Protein 9J13 (pdb70)

Structure (mmCIF, N/CA/C/O backbone):
data_9J13
#
_entry.id   9J13
#
_cell.length_a   1.00
_cell.length_b   1.00
_cell.length_c   1.00
_cell.angle_alpha   90.00
_cell.angle_beta   90.00
_cell.angle_gamma   90.00
#
_symmetry.space_group_name_H-M   'P 1'
#
loop_
_atom_site.group_PDB
_atom_site.id
_atom_site.type_symbol
_atom_site.label_atom_id
_atom_site.label_alt_id
_atom_site.label_comp_id
_atom_site.label_asym_id
_atom_site.label_entity_id
_atom_site.label_seq_id
_atom_site.pdbx_PDB_ins_code
_atom_site.Cartn_x
_atom_site.Cartn_y
_atom_site.Cartn_z
_atom_site.occupancy
_atom_site.B_iso_or_equiv
_atom_site.auth_seq_id
_atom_site.auth_comp_id
_atom_site.auth_asym_id
_atom_site.auth_atom_id
_atom_site.pdbx_PDB_model_num
ATOM 1 N N . LYS A 1 5 ? 180.815 111.409 120.500 1.00 148.95 5 LYS A N 1
ATOM 2 C CA . LYS A 1 5 ? 180.053 111.381 119.258 1.00 148.95 5 LYS A CA 1
ATOM 3 C C . LYS A 1 5 ? 179.200 110.119 119.173 1.00 148.95 5 LYS A C 1
ATOM 4 O O . LYS A 1 5 ? 178.045 110.167 118.750 1.00 148.95 5 LYS A O 1
ATOM 6 N N . THR A 1 6 ? 179.780 108.988 119.578 1.00 149.46 6 THR A N 1
ATOM 7 C CA . THR A 1 6 ? 179.060 107.721 119.557 1.00 149.46 6 THR A CA 1
ATOM 8 C C . THR A 1 6 ? 177.963 107.647 120.609 1.00 149.46 6 THR A C 1
ATOM 9 O O . THR A 1 6 ? 177.082 106.788 120.498 1.00 149.46 6 THR A O 1
ATOM 13 N N . LEU A 1 7 ? 177.996 108.518 121.621 1.00 148.15 7 LEU A N 1
ATOM 14 C CA . LEU A 1 7 ? 176.963 108.499 122.653 1.00 148.15 7 LEU A CA 1
ATOM 15 C C . LEU A 1 7 ? 175.591 108.820 122.072 1.00 148.15 7 LEU A C 1
ATOM 16 O O . LEU A 1 7 ? 174.597 108.174 122.422 1.00 148.15 7 LEU A O 1
ATOM 21 N N . CYS A 1 8 ? 175.517 109.818 121.188 1.00 148.41 8 CYS A N 1
ATOM 22 C CA . CYS A 1 8 ? 174.239 110.176 120.583 1.00 148.41 8 CYS A CA 1
ATOM 23 C C . CYS A 1 8 ? 173.710 109.056 119.696 1.00 148.41 8 CYS A C 1
ATOM 24 O O . CYS A 1 8 ? 172.510 108.759 119.710 1.00 148.41 8 CYS A O 1
ATOM 27 N N . LYS A 1 9 ? 174.589 108.421 118.920 1.00 145.89 9 LYS A N 1
ATOM 28 C CA . LYS A 1 9 ? 174.179 107.346 118.026 1.00 145.89 9 LYS A CA 1
ATOM 29 C C . LYS A 1 9 ? 173.874 106.047 118.758 1.00 145.89 9 LYS A C 1
ATOM 30 O O . LYS A 1 9 ? 173.180 105.191 118.198 1.00 145.89 9 LYS A O 1
ATOM 36 N N . SER A 1 10 ? 174.375 105.878 119.984 1.00 143.66 10 SER A N 1
ATOM 37 C CA . SER A 1 10 ? 174.082 104.668 120.745 1.00 143.66 10 SER A CA 1
ATOM 38 C C . SER A 1 10 ? 172.598 104.549 121.064 1.00 143.66 10 SER A C 1
ATOM 39 O O . SER A 1 10 ? 172.042 103.446 121.009 1.00 143.66 10 SER A O 1
ATOM 42 N N . TRP A 1 11 ? 171.946 105.662 121.405 1.00 139.27 11 TRP A N 1
ATOM 43 C CA . TRP A 1 11 ? 170.514 105.627 121.686 1.00 139.27 11 TRP A CA 1
ATOM 44 C C . TRP A 1 11 ? 169.724 105.196 120.458 1.00 139.27 11 TRP A C 1
ATOM 45 O O . TRP A 1 11 ? 168.806 104.373 120.555 1.00 139.27 11 TRP A O 1
ATOM 56 N N . SER A 1 12 ? 170.065 105.747 119.290 1.00 135.39 12 SER A N 1
ATOM 57 C CA . SER A 1 12 ? 169.319 105.448 118.075 1.00 135.39 12 SER A CA 1
ATOM 58 C C . SER A 1 12 ? 169.616 104.056 117.536 1.00 135.39 12 SER A C 1
ATOM 59 O O . SER A 1 12 ? 168.736 103.445 116.919 1.00 135.39 12 SER A O 1
ATOM 62 N N . ASP A 1 13 ? 170.828 103.541 117.749 1.00 133.18 13 ASP A N 1
ATOM 63 C CA . ASP A 1 13 ? 171.154 102.204 117.269 1.00 133.18 13 ASP A CA 1
ATOM 64 C C . ASP A 1 13 ? 170.438 101.122 118.067 1.00 133.18 13 ASP A C 1
ATOM 65 O O . ASP A 1 13 ? 170.338 99.981 117.603 1.00 133.18 13 ASP A O 1
ATOM 70 N N . MET A 1 14 ? 169.935 101.456 119.255 1.00 125.21 14 MET A N 1
ATOM 71 C CA . MET A 1 14 ? 169.289 100.473 120.113 1.00 125.21 14 MET A CA 1
ATOM 72 C C . MET A 1 14 ? 167.789 100.689 120.268 1.00 125.21 14 MET A C 1
ATOM 73 O O . MET A 1 14 ? 167.069 99.716 120.517 1.00 125.21 14 MET A O 1
ATOM 78 N N . LYS A 1 15 ? 167.298 101.925 120.126 1.00 114.36 15 LYS A N 1
ATOM 79 C CA . LYS A 1 15 ? 165.873 102.175 120.322 1.00 114.36 15 LYS A CA 1
ATOM 80 C C . LYS A 1 15 ? 165.030 101.462 119.272 1.00 114.36 15 LYS A C 1
ATOM 81 O O . LYS A 1 15 ? 164.037 100.804 119.607 1.00 114.36 15 LYS A O 1
ATOM 87 N N . LYS A 1 16 ? 165.409 101.582 117.998 1.00 108.99 16 LYS A N 1
ATOM 88 C CA . LYS A 1 16 ? 164.660 100.914 116.940 1.00 108.99 16 LYS A CA 1
ATOM 89 C C . LYS A 1 16 ? 164.732 99.400 117.074 1.00 108.99 16 LYS A C 1
ATOM 90 O O . LYS A 1 16 ? 163.728 98.712 116.855 1.00 108.99 16 LYS A O 1
ATOM 96 N N . HIS A 1 17 ? 165.901 98.865 117.433 1.00 112.52 17 HIS A N 1
ATOM 97 C CA . HIS A 1 17 ? 166.026 97.424 117.626 1.00 112.52 17 HIS A CA 1
ATOM 98 C C . HIS A 1 17 ? 165.135 96.938 118.761 1.00 112.52 17 HIS A C 1
ATOM 99 O O . HIS A 1 17 ? 164.441 95.924 118.621 1.00 112.52 17 HIS A O 1
ATOM 106 N N . LEU A 1 18 ? 165.132 97.653 119.890 1.00 106.65 18 LEU A N 1
ATOM 107 C CA . LEU A 1 18 ? 164.281 97.268 121.009 1.00 106.65 18 LEU A CA 1
ATOM 108 C C . LEU A 1 18 ? 162.805 97.347 120.642 1.00 106.65 18 LEU A C 1
ATOM 109 O O . LEU A 1 18 ? 162.034 96.443 120.988 1.00 106.65 18 LEU A O 1
ATOM 114 N N . ASN A 1 19 ? 162.399 98.410 119.942 1.00 100.07 19 ASN A N 1
ATOM 115 C CA . ASN A 1 19 ? 161.013 98.538 119.509 1.00 100.07 19 ASN A CA 1
ATOM 116 C C . ASN A 1 19 ? 160.605 97.430 118.551 1.00 100.07 19 ASN A C 1
ATOM 117 O O . ASN A 1 19 ? 159.481 96.926 118.648 1.00 100.07 19 ASN A O 1
ATOM 122 N N . ASP A 1 20 ? 161.486 97.044 117.627 1.00 104.78 20 ASP A N 1
ATOM 123 C CA . ASP A 1 20 ? 161.178 95.954 116.709 1.00 104.78 20 ASP A CA 1
ATOM 124 C C . ASP A 1 20 ? 161.087 94.620 117.442 1.00 104.78 20 ASP A C 1
ATOM 125 O O . ASP A 1 20 ? 160.228 93.789 117.128 1.00 104.78 20 ASP A O 1
ATOM 130 N N . THR A 1 21 ? 161.966 94.397 118.422 1.00 105.99 21 THR A N 1
ATOM 131 C CA . THR A 1 21 ? 161.980 93.117 119.119 1.00 105.99 21 THR A CA 1
ATOM 132 C C . THR A 1 21 ? 160.847 92.963 120.125 1.00 105.99 21 THR A C 1
ATOM 133 O O . THR A 1 21 ? 160.410 91.831 120.359 1.00 105.99 21 THR A O 1
ATOM 137 N N . VAL A 1 22 ? 160.358 94.046 120.722 1.00 100.44 22 VAL A N 1
ATOM 138 C CA . VAL A 1 22 ? 159.307 93.922 121.731 1.00 100.44 22 VAL A CA 1
ATOM 139 C C . VAL A 1 22 ? 157.943 93.706 121.087 1.00 100.44 22 VAL A C 1
ATOM 140 O O . VAL A 1 22 ? 157.095 92.990 121.626 1.00 100.44 22 VAL A O 1
ATOM 144 N N . SER A 1 23 ? 157.711 94.304 119.916 1.00 99.88 23 SER A N 1
ATOM 145 C CA . SER A 1 23 ? 156.402 94.212 119.280 1.00 99.88 23 SER A CA 1
ATOM 146 C C . SER A 1 23 ? 156.151 92.849 118.651 1.00 99.88 23 SER A C 1
ATOM 147 O O . SER A 1 23 ? 154.993 92.509 118.385 1.00 99.88 23 SER A O 1
ATOM 150 N N . LYS A 1 24 ? 157.197 92.064 118.407 1.00 100.13 24 LYS A N 1
ATOM 151 C CA . LYS A 1 24 ? 157.053 90.753 117.790 1.00 100.13 24 LYS A CA 1
ATOM 152 C C . LYS A 1 24 ? 156.837 89.638 118.804 1.00 100.13 24 LYS A C 1
ATOM 153 O O . LYS A 1 24 ? 156.670 88.481 118.404 1.00 100.13 24 LYS A O 1
ATOM 159 N N . SER A 1 25 ? 156.834 89.951 120.095 1.00 99.15 25 SER A N 1
ATOM 160 C CA . SER A 1 25 ? 156.651 88.950 121.135 1.00 99.15 25 SER A CA 1
ATOM 161 C C . SER A 1 25 ? 155.162 88.835 121.467 1.00 99.15 25 SER A C 1
ATOM 162 O O . SER A 1 25 ? 154.310 89.364 120.748 1.00 99.15 25 SER A O 1
ATOM 165 N N . PHE A 1 26 ? 154.833 88.135 122.555 1.00 95.49 26 PHE A N 1
ATOM 166 C CA . PHE A 1 26 ? 153.436 87.971 122.943 1.00 95.49 26 PHE A CA 1
ATOM 167 C C . PHE A 1 26 ? 152.803 89.308 123.309 1.00 95.49 26 PHE A C 1
ATOM 168 O O . PHE A 1 26 ? 151.642 89.565 122.969 1.00 95.49 26 PHE A O 1
ATOM 176 N N . ILE A 1 27 ? 153.552 90.172 124.000 1.00 89.25 27 ILE A N 1
ATOM 177 C CA . ILE A 1 27 ? 153.036 91.472 124.425 1.00 89.25 27 ILE A CA 1
ATOM 178 C C . ILE A 1 27 ? 152.627 92.358 123.261 1.00 89.25 27 ILE A C 1
ATOM 179 O O . ILE A 1 27 ? 151.596 93.039 123.347 1.00 89.25 27 ILE A O 1
ATOM 184 N N . GLY A 1 28 ? 153.394 92.363 122.174 1.00 90.56 28 GLY A N 1
ATOM 185 C CA . GLY A 1 28 ? 153.068 93.172 121.016 1.00 90.56 28 GLY A CA 1
ATOM 186 C C . GLY A 1 28 ? 151.730 92.823 120.397 1.00 90.56 28 GLY A C 1
ATOM 187 O O . GLY A 1 28 ? 150.957 93.714 120.031 1.00 90.56 28 GLY A O 1
ATOM 188 N N . ARG A 1 29 ? 151.442 91.526 120.272 1.00 88.64 29 ARG A N 1
ATOM 189 C CA . ARG A 1 29 ? 150.142 91.114 119.757 1.00 88.64 29 ARG A CA 1
ATOM 190 C C . ARG A 1 29 ? 149.043 91.303 120.793 1.00 88.64 29 ARG A C 1
ATOM 191 O O . ARG A 1 29 ? 147.900 91.602 120.432 1.00 88.64 29 ARG A O 1
ATOM 199 N N . PHE A 1 30 ? 149.364 91.128 122.077 1.00 82.85 30 PHE A N 1
ATOM 200 C CA . PHE A 1 30 ? 148.363 91.296 123.124 1.00 82.85 30 PHE A CA 1
ATOM 201 C C . PHE A 1 30 ? 147.857 92.732 123.185 1.00 82.85 30 PHE A C 1
ATOM 202 O O . PHE A 1 30 ? 146.644 92.963 123.221 1.00 82.85 30 PHE A O 1
ATOM 210 N N . PHE A 1 31 ? 148.762 93.704 123.184 1.00 73.73 31 PHE A N 1
ATOM 211 C CA . PHE A 1 31 ? 148.380 95.105 123.286 1.00 73.73 31 PHE A CA 1
ATOM 212 C C . PHE A 1 31 ? 148.077 95.739 121.935 1.00 73.73 31 PHE A C 1
ATOM 213 O O . PHE A 1 31 ? 147.752 96.929 121.889 1.00 73.73 31 PHE A O 1
ATOM 221 N N . LYS A 1 32 ? 148.175 94.975 120.846 1.00 81.22 32 LYS A N 1
ATOM 222 C CA . LYS A 1 32 ? 147.863 95.443 119.496 1.00 81.22 32 LYS A CA 1
ATOM 223 C C . LYS A 1 32 ? 148.720 96.659 119.126 1.00 81.22 32 LYS A C 1
ATOM 224 O O . LYS A 1 32 ? 148.232 97.766 118.897 1.00 81.22 32 LYS A O 1
ATOM 230 N N . LEU A 1 33 ? 150.028 96.414 119.077 1.00 81.66 33 LEU A N 1
ATOM 231 C CA . LEU A 1 33 ? 150.996 97.447 118.739 1.00 81.66 33 LEU A CA 1
ATOM 232 C C . LEU A 1 33 ? 151.228 97.581 117.238 1.00 81.66 33 LEU A C 1
ATOM 233 O O . LEU A 1 33 ? 151.876 98.542 116.811 1.00 81.66 33 LEU A O 1
ATOM 238 N N . GLU A 1 34 ? 150.718 96.653 116.429 1.00 85.70 34 GLU A N 1
ATOM 239 C CA . GLU A 1 34 ? 150.812 96.781 114.980 1.00 85.70 34 GLU A CA 1
ATOM 240 C C . GLU A 1 34 ? 149.745 97.704 114.411 1.00 85.70 34 GLU A C 1
ATOM 241 O O . GLU A 1 34 ? 149.976 98.358 113.390 1.00 85.70 34 GLU A O 1
ATOM 247 N N . ALA A 1 35 ? 148.585 97.772 115.052 1.00 83.93 35 ALA A N 1
ATOM 248 C CA . ALA A 1 35 ? 147.557 98.742 114.728 1.00 83.93 35 ALA A CA 1
ATOM 249 C C . ALA A 1 35 ? 147.704 99.941 115.659 1.00 83.93 35 ALA A C 1
ATOM 250 O O . ALA A 1 35 ? 148.593 99.982 116.516 1.00 83.93 35 ALA A O 1
ATOM 252 N N . ARG A 1 36 ? 146.840 100.937 115.482 1.00 80.07 36 ARG A N 1
ATOM 253 C CA . ARG A 1 36 ? 146.834 102.176 116.256 1.00 80.07 36 ARG A CA 1
ATOM 254 C C . ARG A 1 36 ? 148.105 102.997 116.062 1.00 80.07 36 ARG A C 1
ATOM 255 O O . ARG A 1 36 ? 148.241 104.066 116.670 1.00 80.07 36 ARG A O 1
ATOM 263 N N . LYS A 1 37 ? 149.028 102.529 115.217 1.00 82.14 37 LYS A N 1
ATOM 264 C CA . LYS A 1 37 ? 150.258 103.231 114.865 1.00 82.14 37 LYS A CA 1
ATOM 265 C C . LYS A 1 37 ? 150.997 103.767 116.085 1.00 82.14 37 LYS A C 1
ATOM 266 O O . LYS A 1 37 ? 151.180 104.980 116.222 1.00 82.14 37 LYS A O 1
ATOM 272 N N . THR A 1 38 ? 151.423 102.876 116.977 1.00 77.95 38 THR A N 1
ATOM 273 C CA . THR A 1 38 ? 152.129 103.265 118.189 1.00 77.95 38 THR A CA 1
ATOM 274 C C . THR A 1 38 ? 153.285 102.310 118.440 1.00 77.95 38 THR A C 1
ATOM 275 O O . THR A 1 38 ? 153.122 101.089 118.359 1.00 77.95 38 THR A O 1
ATOM 279 N N . THR A 1 39 ? 154.453 102.871 118.743 1.00 77.38 39 THR A N 1
ATOM 280 C CA . THR A 1 39 ? 155.628 102.084 119.071 1.00 77.38 39 THR A CA 1
ATOM 281 C C . THR A 1 39 ? 155.789 101.993 120.588 1.00 77.38 39 THR A C 1
ATOM 282 O O . THR A 1 39 ? 155.116 102.687 121.354 1.00 77.38 39 THR A O 1
ATOM 286 N N . PHE A 1 40 ? 156.699 101.122 121.032 1.00 78.39 40 PHE A N 1
ATOM 287 C CA . PHE A 1 40 ? 156.879 100.896 122.463 1.00 78.39 40 PHE A CA 1
ATOM 288 C C . PHE A 1 40 ? 157.499 102.090 123.174 1.00 78.39 40 PHE A C 1
ATOM 289 O O . PHE A 1 40 ? 157.153 102.361 124.329 1.00 78.39 40 PHE A O 1
ATOM 297 N N . THR A 1 41 ? 158.414 102.805 122.516 1.00 79.49 41 THR A N 1
ATOM 298 C CA . THR A 1 41 ? 159.115 103.899 123.182 1.00 79.49 41 THR A CA 1
ATOM 299 C C . THR A 1 41 ? 158.148 104.991 123.623 1.00 79.49 41 THR A C 1
ATOM 300 O O . THR A 1 41 ? 158.297 105.555 124.713 1.00 79.49 41 THR A O 1
ATOM 304 N N . THR A 1 42 ? 157.147 105.297 122.796 1.00 73.99 42 THR A N 1
ATOM 305 C CA . THR A 1 42 ? 156.182 106.332 123.145 1.00 73.99 42 THR A CA 1
ATOM 306 C C . THR A 1 42 ? 155.358 105.971 124.375 1.00 73.99 42 THR A C 1
ATOM 307 O O . THR A 1 42 ? 154.965 106.871 125.127 1.00 73.99 42 THR A O 1
ATOM 311 N N . GLU A 1 43 ? 155.091 104.684 124.599 1.00 69.34 43 GLU A N 1
ATOM 312 C CA . GLU A 1 43 ? 154.339 104.254 125.770 1.00 69.34 43 GLU A CA 1
ATOM 313 C C . GLU A 1 43 ? 155.045 104.573 127.078 1.00 69.34 43 GLU A C 1
ATOM 314 O O . GLU A 1 43 ? 154.374 104.923 128.055 1.00 69.34 43 GLU A O 1
ATOM 320 N N . LEU A 1 44 ? 156.370 104.467 127.124 1.00 63.62 44 LEU A N 1
ATOM 321 C CA . LEU A 1 44 ? 157.123 104.812 128.320 1.00 63.62 44 LEU A CA 1
ATOM 322 C C . LEU A 1 44 ? 157.164 106.309 128.579 1.00 63.62 44 LEU A C 1
ATOM 323 O O . LEU A 1 44 ? 157.164 106.727 129.741 1.00 63.62 44 LEU A O 1
ATOM 328 N N . ARG A 1 45 ? 157.194 107.125 127.523 1.00 66.00 45 ARG A N 1
ATOM 329 C CA . ARG A 1 45 ? 157.158 108.572 127.704 1.00 66.00 45 ARG A CA 1
ATOM 330 C C . ARG A 1 45 ? 155.779 109.038 128.154 1.00 66.00 45 ARG A C 1
ATOM 331 O O . ARG A 1 45 ? 155.663 109.872 129.061 1.00 66.00 45 ARG A O 1
ATOM 339 N N . ALA A 1 46 ? 154.721 108.511 127.532 1.00 60.69 46 ALA A N 1
ATOM 340 C CA . ALA A 1 46 ? 153.366 108.892 127.911 1.00 60.69 46 ALA A CA 1
ATOM 341 C C . ALA A 1 46 ? 153.022 108.469 129.331 1.00 60.69 46 ALA A C 1
ATOM 342 O O . ALA A 1 46 ? 152.324 109.208 130.034 1.00 60.69 46 ALA A O 1
ATOM 344 N N . ALA A 1 47 ? 153.489 107.297 129.767 1.00 55.00 47 ALA A N 1
ATOM 345 C CA . ALA A 1 47 ? 153.245 106.871 131.139 1.00 55.00 47 ALA A CA 1
ATOM 346 C C . ALA A 1 47 ? 153.898 107.818 132.137 1.00 55.00 47 ALA A C 1
ATOM 347 O O . ALA A 1 47 ? 153.288 108.176 133.151 1.00 55.00 47 ALA A O 1
ATOM 349 N N . THR A 1 48 ? 155.139 108.230 131.870 1.00 54.69 48 THR A N 1
ATOM 350 C CA . THR A 1 48 ? 155.798 109.197 132.742 1.00 54.69 48 THR A CA 1
ATOM 351 C C . THR A 1 48 ? 155.063 110.531 132.737 1.00 54.69 48 THR A C 1
ATOM 352 O O . THR A 1 48 ? 154.892 111.158 133.790 1.00 54.69 48 THR A O 1
ATOM 356 N N . ALA A 1 49 ? 154.618 110.978 131.560 1.00 53.31 49 ALA A N 1
ATOM 357 C CA . ALA A 1 49 ? 153.886 112.234 131.468 1.00 53.31 49 ALA A CA 1
ATOM 358 C C . ALA A 1 49 ? 152.577 112.196 132.241 1.00 53.31 49 ALA A C 1
ATOM 359 O O . ALA A 1 49 ? 152.202 113.203 132.849 1.00 53.31 49 ALA A O 1
ATOM 361 N N . THR A 1 50 ? 151.873 111.066 132.226 1.00 51.12 50 THR A N 1
ATOM 362 C CA . THR A 1 50 ? 150.656 110.920 133.014 1.00 51.12 50 THR A CA 1
ATOM 363 C C . THR A 1 50 ? 150.948 110.848 134.509 1.00 51.12 50 THR A C 1
ATOM 364 O O . THR A 1 50 ? 150.279 111.518 135.306 1.00 51.12 50 THR A O 1
ATOM 368 N N . PHE A 1 51 ? 151.950 110.058 134.903 1.00 45.50 51 PHE A N 1
ATOM 369 C CA . PHE A 1 51 ? 152.251 109.897 136.320 1.00 45.50 51 PHE A CA 1
ATOM 370 C C . PHE A 1 51 ? 152.710 111.200 136.958 1.00 45.50 51 PHE A C 1
ATOM 371 O O . PHE A 1 51 ? 152.272 111.524 138.067 1.00 45.50 51 PHE A O 1
ATOM 379 N N . LEU A 1 52 ? 153.578 111.961 136.285 1.00 44.85 52 LEU A N 1
ATOM 380 C CA . LEU A 1 52 ? 154.077 113.195 136.883 1.00 44.85 52 LEU A CA 1
ATOM 381 C C . LEU A 1 52 ? 152.956 114.195 137.130 1.00 44.85 52 LEU A C 1
ATOM 382 O O . LEU A 1 52 ? 152.947 114.866 138.168 1.00 44.85 52 LEU A O 1
ATOM 387 N N . THR A 1 53 ? 152.008 114.311 136.202 1.00 46.58 53 THR A N 1
ATOM 388 C CA . THR A 1 53 ? 150.858 115.176 136.426 1.00 46.58 53 THR A CA 1
ATOM 389 C C . THR A 1 53 ? 149.906 114.618 137.473 1.00 46.58 53 THR A C 1
ATOM 390 O O . THR A 1 53 ? 149.254 115.398 138.175 1.00 46.58 53 THR A O 1
ATOM 394 N N . MET A 1 54 ? 149.813 113.293 137.597 1.00 45.44 54 MET A N 1
ATOM 395 C CA . MET A 1 54 ? 148.898 112.666 138.540 1.00 45.44 54 MET A CA 1
ATOM 396 C C . MET A 1 54 ? 149.544 112.347 139.884 1.00 45.44 54 MET A C 1
ATOM 397 O O . MET A 1 54 ? 148.840 111.927 140.807 1.00 45.44 54 MET A O 1
ATOM 402 N N . ALA A 1 55 ? 150.853 112.556 140.027 1.00 41.30 55 ALA A N 1
ATOM 403 C CA . ALA A 1 55 ? 151.550 112.138 141.237 1.00 41.30 55 ALA A CA 1
ATOM 404 C C . ALA A 1 55 ? 151.184 112.964 142.461 1.00 41.30 55 ALA A C 1
ATOM 405 O O . ALA A 1 55 ? 151.545 112.569 143.574 1.00 41.30 55 ALA A O 1
ATOM 407 N N . TYR A 1 56 ? 150.491 114.093 142.294 1.00 40.52 56 TYR A N 1
ATOM 408 C CA . TYR A 1 56 ? 150.199 114.928 143.453 1.00 40.52 56 TYR A CA 1
ATOM 409 C C . TYR A 1 56 ? 149.207 114.257 144.392 1.00 40.52 56 TYR A C 1
ATOM 410 O O . TYR A 1 56 ? 149.252 114.496 145.603 1.00 40.52 56 TYR A O 1
ATOM 419 N N . ILE A 1 57 ? 148.312 113.419 143.868 1.00 41.60 57 ILE A N 1
ATOM 420 C CA . ILE A 1 57 ? 147.364 112.733 144.737 1.00 41.60 57 ILE A CA 1
ATOM 421 C C . ILE A 1 57 ? 147.988 111.420 145.201 1.00 41.60 57 ILE A C 1
ATOM 422 O O . ILE A 1 57 ? 147.645 110.332 144.724 1.00 41.60 57 ILE A O 1
ATOM 427 N N . ILE A 1 58 ? 148.922 111.525 146.140 1.00 40.82 58 ILE A N 1
ATOM 428 C CA . ILE A 1 58 ? 149.377 110.404 146.950 1.00 40.82 58 ILE A CA 1
ATOM 429 C C . ILE A 1 58 ? 149.495 110.934 148.369 1.00 40.82 58 ILE A C 1
ATOM 430 O O . ILE A 1 58 ? 149.592 110.170 149.336 1.00 40.82 58 ILE A O 1
ATOM 435 N N . THR A 1 59 ? 149.479 112.257 148.490 1.00 41.94 59 THR A N 1
ATOM 436 C CA . THR A 1 59 ? 149.639 112.982 149.742 1.00 41.94 59 THR A CA 1
ATOM 437 C C . THR A 1 59 ? 148.412 113.800 150.104 1.00 41.94 59 THR A C 1
ATOM 438 O O . THR A 1 59 ? 148.029 113.845 151.277 1.00 41.94 59 THR A O 1
ATOM 442 N N . VAL A 1 60 ? 147.773 114.434 149.119 1.00 41.36 60 VAL A N 1
ATOM 443 C CA . VAL A 1 60 ? 146.561 115.201 149.388 1.00 41.36 60 VAL A CA 1
ATOM 444 C C . VAL A 1 60 ? 145.475 114.290 149.945 1.00 41.36 60 VAL A C 1
ATOM 445 O O . VAL A 1 60 ? 144.770 114.646 150.895 1.00 41.36 60 VAL A O 1
ATOM 449 N N . ASN A 1 61 ? 145.326 113.098 149.361 1.00 43.92 61 ASN A N 1
ATOM 450 C CA . ASN A 1 61 ? 144.340 112.148 149.864 1.00 43.92 61 ASN A CA 1
ATOM 451 C C . ASN A 1 61 ? 144.650 111.713 151.290 1.00 43.92 61 ASN A C 1
ATOM 452 O O . ASN A 1 61 ? 143.741 111.641 152.125 1.00 43.92 61 ASN A O 1
ATOM 457 N N . ALA A 1 62 ? 145.917 111.420 151.587 1.00 45.43 62 ALA A N 1
ATOM 458 C CA . ALA A 1 62 ? 146.275 110.989 152.934 1.00 45.43 62 ALA A CA 1
ATOM 459 C C . ALA A 1 62 ? 146.027 112.091 153.954 1.00 45.43 62 ALA A C 1
ATOM 460 O O . ALA A 1 62 ? 145.469 111.835 155.027 1.00 45.43 62 ALA A O 1
ATOM 462 N N . ASN A 1 63 ? 146.423 113.326 153.636 1.00 45.45 63 ASN A N 1
ATOM 463 C CA . ASN A 1 63 ? 146.230 114.433 154.566 1.00 45.45 63 ASN A CA 1
ATOM 464 C C . ASN A 1 63 ? 144.775 114.865 154.662 1.00 45.45 63 ASN A C 1
ATOM 465 O O . ASN A 1 63 ? 144.396 115.500 155.652 1.00 45.45 63 ASN A O 1
ATOM 470 N N . ILE A 1 64 ? 143.953 114.542 153.664 1.00 46.21 64 ILE A N 1
ATOM 471 C CA . ILE A 1 64 ? 142.544 114.911 153.713 1.00 46.21 64 ILE A CA 1
ATOM 472 C C . ILE A 1 64 ? 141.681 113.822 154.337 1.00 46.21 64 ILE A C 1
ATOM 473 O O . ILE A 1 64 ? 140.560 114.112 154.777 1.00 46.21 64 ILE A O 1
ATOM 478 N N . LEU A 1 65 ? 142.166 112.581 154.393 1.00 47.13 65 LEU A N 1
ATOM 479 C CA . LEU A 1 65 ? 141.453 111.514 155.079 1.00 47.13 65 LEU A CA 1
ATOM 480 C C . LEU A 1 65 ? 141.959 111.268 156.494 1.00 47.13 65 LEU A C 1
ATOM 481 O O . LEU A 1 65 ? 141.221 110.703 157.306 1.00 47.13 65 LEU A O 1
ATOM 486 N N . ALA A 1 66 ? 143.190 111.673 156.809 1.00 52.19 66 ALA A N 1
ATOM 487 C CA . ALA A 1 66 ? 143.702 111.516 158.164 1.00 52.19 66 ALA A CA 1
ATOM 488 C C . ALA A 1 66 ? 143.122 112.540 159.128 1.00 52.19 66 ALA A C 1
ATOM 489 O O . ALA A 1 66 ? 143.174 112.323 160.343 1.00 52.19 66 ALA A O 1
ATOM 491 N N . ASP A 1 67 ? 142.577 113.646 158.618 1.00 57.11 67 ASP A N 1
ATOM 492 C CA . ASP A 1 67 ? 141.954 114.638 159.485 1.00 57.11 67 ASP A CA 1
ATOM 493 C C . ASP A 1 67 ? 140.653 114.137 160.093 1.00 57.11 67 ASP A C 1
ATOM 494 O O . ASP A 1 67 ? 140.251 114.627 161.152 1.00 57.11 67 ASP A O 1
ATOM 499 N N . SER A 1 68 ? 139.987 113.176 159.453 1.00 57.10 68 SER A N 1
ATOM 500 C CA . SER A 1 68 ? 138.718 112.684 159.972 1.00 57.10 68 SER A CA 1
ATOM 501 C C . SER A 1 68 ? 138.896 111.725 161.140 1.00 57.10 68 SER A C 1
ATOM 502 O O . SER A 1 68 ? 137.906 111.382 161.795 1.00 57.10 68 SER A O 1
ATOM 505 N N . GLY A 1 69 ? 140.119 111.285 161.418 1.00 62.80 69 GLY A N 1
ATOM 506 C CA . GLY A 1 69 ? 140.320 110.306 162.467 1.00 62.80 69 GLY A CA 1
ATOM 507 C C . GLY A 1 69 ? 139.740 108.966 162.071 1.00 62.80 69 GLY A C 1
ATOM 508 O O . GLY A 1 69 ? 138.729 108.530 162.630 1.00 62.80 69 GLY A O 1
ATOM 509 N N . ALA A 1 70 ? 140.366 108.317 161.090 1.00 62.70 70 ALA A N 1
ATOM 510 C CA . ALA A 1 70 ? 139.822 107.116 160.468 1.00 62.70 70 ALA A CA 1
ATOM 511 C C . ALA A 1 70 ? 139.515 106.020 161.481 1.00 62.70 70 ALA A C 1
ATOM 512 O O . ALA A 1 70 ? 138.353 105.647 161.666 1.00 62.70 70 ALA A O 1
ATOM 514 N N . THR A 1 71 ? 140.545 105.505 162.145 1.00 68.78 71 THR A N 1
ATOM 515 C CA . THR A 1 71 ? 140.380 104.431 163.111 1.00 68.78 71 THR A CA 1
ATOM 516 C C . THR A 1 71 ? 140.411 104.923 164.551 1.00 68.78 71 THR A C 1
ATOM 517 O O . THR A 1 71 ? 139.680 104.384 165.391 1.00 68.78 71 THR A O 1
ATOM 521 N N . CYS A 1 72 ? 141.202 105.951 164.844 1.00 76.54 72 CYS A N 1
ATOM 522 C CA . CYS A 1 72 ? 141.325 106.451 166.205 1.00 76.54 72 CYS A CA 1
ATOM 523 C C . CYS A 1 72 ? 139.979 106.946 166.717 1.00 76.54 72 CYS A C 1
ATOM 524 O O . CYS A 1 72 ? 139.168 107.488 165.961 1.00 76.54 72 CYS A O 1
ATOM 527 N N . SER A 1 73 ? 139.743 106.754 168.008 1.00 88.21 73 SER A N 1
ATOM 528 C CA . SER A 1 73 ? 138.472 107.120 168.619 1.00 88.21 73 SER A CA 1
ATOM 529 C C . SER A 1 73 ? 138.746 107.566 170.052 1.00 88.21 73 SER A C 1
ATOM 530 O O . SER A 1 73 ? 139.887 107.866 170.416 1.00 88.21 73 SER A O 1
ATOM 533 N N . ILE A 1 74 ? 137.691 107.626 170.866 1.00 95.18 74 ILE A N 1
ATOM 534 C CA . ILE A 1 74 ? 137.839 108.071 172.247 1.00 95.18 74 ILE A CA 1
ATOM 535 C C . ILE A 1 74 ? 138.433 106.994 173.146 1.00 95.18 74 ILE A C 1
ATOM 536 O O . ILE A 1 74 ? 138.986 107.318 174.205 1.00 95.18 74 ILE A O 1
ATOM 541 N N . ASN A 1 75 ? 138.350 105.721 172.753 1.00 97.03 75 ASN A N 1
ATOM 542 C CA . ASN A 1 75 ? 138.768 104.641 173.641 1.00 97.03 75 ASN A CA 1
ATOM 543 C C . ASN A 1 75 ? 140.285 104.557 173.773 1.00 97.03 75 ASN A C 1
ATOM 544 O O . ASN A 1 75 ? 140.797 104.277 174.862 1.00 97.03 75 ASN A O 1
ATOM 549 N N . ASP A 1 76 ? 141.021 104.795 172.686 1.00 96.19 76 ASP A N 1
ATOM 550 C CA . ASP A 1 76 ? 142.475 104.676 172.691 1.00 96.19 76 ASP A CA 1
ATOM 551 C C . ASP A 1 76 ? 143.165 106.011 172.949 1.00 96.19 76 ASP A C 1
ATOM 552 O O . ASP A 1 76 ? 144.277 106.241 172.462 1.00 96.19 76 ASP A O 1
ATOM 557 N N . CYS A 1 77 ? 142.524 106.897 173.705 1.00 105.63 77 CYS A N 1
ATOM 558 C CA . CYS A 1 77 ? 143.116 108.176 174.057 1.00 105.63 77 CYS A CA 1
ATOM 559 C C . CYS A 1 77 ? 144.047 108.005 175.256 1.00 105.63 77 CYS A C 1
ATOM 560 O O . CYS A 1 77 ? 144.094 106.951 175.897 1.00 105.63 77 CYS A O 1
ATOM 563 N N . SER A 1 78 ? 144.800 109.056 175.569 1.00 110.77 78 SER A N 1
ATOM 564 C CA . SER A 1 78 ? 145.774 108.981 176.645 1.00 110.77 78 SER A CA 1
ATOM 565 C C . SER A 1 78 ? 145.089 109.099 178.005 1.00 110.77 78 SER A C 1
ATOM 566 O O . SER A 1 78 ? 143.869 109.248 178.111 1.00 110.77 78 SER A O 1
ATOM 569 N N . THR A 1 79 ? 145.899 109.030 179.057 1.00 126.25 79 THR A N 1
ATOM 570 C CA . THR A 1 79 ? 145.428 109.124 180.433 1.00 126.25 79 THR A CA 1
ATOM 571 C C . THR A 1 79 ? 145.839 110.474 181.005 1.00 126.25 79 THR A C 1
ATOM 572 O O . THR A 1 79 ? 147.001 110.877 180.881 1.00 126.25 79 THR A O 1
ATOM 576 N N . VAL A 1 80 ? 144.888 111.167 181.629 1.00 140.03 80 VAL A N 1
ATOM 577 C CA . VAL A 1 80 ? 145.133 112.484 182.204 1.00 140.03 80 VAL A CA 1
ATOM 578 C C . VAL A 1 80 ? 144.801 112.456 183.690 1.00 140.03 80 VAL A C 1
ATOM 579 O O . VAL A 1 80 ? 144.435 111.409 184.237 1.00 140.03 80 VAL A O 1
ATOM 583 N N . ALA A 1 81 ? 144.930 113.608 184.352 1.00 145.26 81 ALA A N 1
ATOM 584 C CA . ALA A 1 81 ? 144.708 113.694 185.791 1.00 145.26 81 ALA A CA 1
ATOM 585 C C . ALA A 1 81 ? 143.267 113.411 186.194 1.00 145.26 81 ALA A C 1
ATOM 586 O O . ALA A 1 81 ? 143.024 113.100 187.365 1.00 145.26 81 ALA A O 1
ATOM 588 N N . SER A 1 82 ? 142.314 113.509 185.272 1.00 146.31 82 SER A N 1
ATOM 589 C CA . SER A 1 82 ? 140.921 113.220 185.585 1.00 146.31 82 SER A CA 1
ATOM 590 C C . SER A 1 82 ? 140.706 111.707 185.571 1.00 146.31 82 SER A C 1
ATOM 591 O O . SER A 1 82 ? 141.634 110.923 185.353 1.00 146.31 82 SER A O 1
ATOM 594 N N . SER A 1 83 ? 139.466 111.276 185.806 1.00 146.50 83 SER A N 1
ATOM 595 C CA . SER A 1 83 ? 139.165 109.848 185.818 1.00 146.50 83 SER A CA 1
ATOM 596 C C . SER A 1 83 ? 139.217 109.266 184.410 1.00 146.50 83 SER A C 1
ATOM 597 O O . SER A 1 83 ? 140.016 108.366 184.126 1.00 146.50 83 SER A O 1
ATOM 600 N N . SER A 1 84 ? 138.371 109.771 183.514 1.00 141.03 84 SER A N 1
ATOM 601 C CA . SER A 1 84 ? 138.369 109.364 182.121 1.00 141.03 84 SER A CA 1
ATOM 602 C C . SER A 1 84 ? 138.229 110.609 181.256 1.00 141.03 84 SER A C 1
ATOM 603 O O . SER A 1 84 ? 137.482 111.531 181.614 1.00 141.03 84 SER A O 1
ATOM 606 N N . PRO A 1 85 ? 138.930 110.668 180.128 1.00 133.21 85 PRO A N 1
ATOM 607 C CA . PRO A 1 85 ? 138.845 111.844 179.260 1.00 133.21 85 PRO A CA 1
ATOM 608 C C . PRO A 1 85 ? 137.484 111.928 178.595 1.00 133.21 85 PRO A C 1
ATOM 609 O O . PRO A 1 85 ? 136.991 110.935 178.039 1.00 133.21 85 PRO A O 1
ATOM 613 N N . PRO A 1 86 ? 136.846 113.090 178.630 1.00 128.40 86 PRO A N 1
ATOM 614 C CA . PRO A 1 86 ? 135.516 113.241 178.036 1.00 128.40 86 PRO A CA 1
ATOM 615 C C . PRO A 1 86 ? 135.597 113.277 176.513 1.00 128.40 86 PRO A C 1
ATOM 616 O O . PRO A 1 86 ? 136.664 113.164 175.914 1.00 128.40 86 PRO A O 1
ATOM 620 N N . GLY A 1 87 ? 134.431 113.440 175.894 1.00 120.46 87 GLY A N 1
ATOM 621 C CA . GLY A 1 87 ? 134.311 113.470 174.455 1.00 120.46 87 GLY A CA 1
ATOM 622 C C . GLY A 1 87 ? 135.087 114.586 173.779 1.00 120.46 87 GLY A C 1
ATOM 623 O O . GLY A 1 87 ? 136.004 114.338 172.989 1.00 120.46 87 GLY A O 1
ATOM 624 N N . PRO A 1 88 ? 134.737 115.845 174.073 1.00 120.06 88 PRO A N 1
ATOM 625 C CA . PRO A 1 88 ? 135.324 116.962 173.319 1.00 120.06 88 PRO A CA 1
ATOM 626 C C . PRO A 1 88 ? 136.726 117.350 173.766 1.00 120.06 88 PRO A C 1
ATOM 627 O O . PRO A 1 88 ? 137.191 118.448 173.444 1.00 120.06 88 PRO A O 1
ATOM 631 N N . GLU A 1 89 ? 137.411 116.481 174.506 1.00 117.49 89 GLU A N 1
ATOM 632 C CA . GLU A 1 89 ? 138.759 116.819 174.948 1.00 117.49 89 GLU A CA 1
ATOM 633 C C . GLU A 1 89 ? 139.823 116.144 174.087 1.00 117.49 89 GLU A C 1
ATOM 634 O O . GLU A 1 89 ? 140.762 116.802 173.630 1.00 117.49 89 GLU A O 1
ATOM 640 N N . CYS A 1 90 ? 139.692 114.835 173.856 1.00 110.63 90 CYS A N 1
ATOM 641 C CA . CYS A 1 90 ? 140.712 114.111 173.102 1.00 110.63 90 CYS A CA 1
ATOM 642 C C . CYS A 1 90 ? 140.700 114.501 171.629 1.00 110.63 90 CYS A C 1
ATOM 643 O O . CYS A 1 90 ? 141.751 114.784 171.043 1.00 110.63 90 CYS A O 1
ATOM 646 N N . VAL A 1 91 ? 139.517 114.524 171.012 1.00 101.66 91 VAL A N 1
ATOM 647 C CA . VAL A 1 91 ? 139.427 114.748 169.574 1.00 101.66 91 VAL A CA 1
ATOM 648 C C . VAL A 1 91 ? 139.761 116.173 169.169 1.00 101.66 91 VAL A C 1
ATOM 649 O O . VAL A 1 91 ? 140.016 116.423 167.986 1.00 101.66 91 VAL A O 1
ATOM 653 N N . LEU A 1 92 ? 139.769 117.115 170.111 1.00 107.90 92 LEU A N 1
ATOM 654 C CA . LEU A 1 92 ? 140.088 118.496 169.774 1.00 107.90 92 LEU A CA 1
ATOM 655 C C . LEU A 1 92 ? 141.583 118.734 169.617 1.00 107.90 92 LEU A C 1
ATOM 656 O O . LEU A 1 92 ? 141.976 119.771 169.072 1.00 107.90 92 LEU A O 1
ATOM 661 N N . GLY A 1 93 ? 142.418 117.807 170.074 1.00 107.30 93 GLY A N 1
ATOM 662 C CA . GLY A 1 93 ? 143.853 117.905 169.944 1.00 107.30 93 GLY A CA 1
ATOM 663 C C . GLY A 1 93 ? 144.507 118.112 171.288 1.00 107.30 93 GLY A C 1
ATOM 664 O O . GLY A 1 93 ? 143.889 117.940 172.344 1.00 107.30 93 GLY A O 1
ATOM 665 N N . SER A 1 94 ? 145.787 118.490 171.245 1.00 106.37 94 SER A N 1
ATOM 666 C CA . SER A 1 94 ? 146.583 118.748 172.446 1.00 106.37 94 SER A CA 1
ATOM 667 C C . SER A 1 94 ? 146.601 117.535 173.373 1.00 106.37 94 SER A C 1
ATOM 668 O O . SER A 1 94 ? 146.553 117.664 174.598 1.00 106.37 94 SER A O 1
ATOM 671 N N . ASN A 1 95 ? 146.673 116.341 172.781 1.00 97.22 95 ASN A N 1
ATOM 672 C CA . ASN A 1 95 ? 146.721 115.104 173.539 1.00 97.22 95 ASN A CA 1
ATOM 673 C C . ASN A 1 95 ? 147.698 114.164 172.842 1.00 97.22 95 ASN A C 1
ATOM 674 O O . ASN A 1 95 ? 147.464 113.783 171.680 1.00 97.22 95 ASN A O 1
ATOM 679 N N . PRO A 1 96 ? 148.793 113.781 173.504 1.00 90.00 96 PRO A N 1
ATOM 680 C CA . PRO A 1 96 ? 149.769 112.901 172.838 1.00 90.00 96 PRO A CA 1
ATOM 681 C C . PRO A 1 96 ? 149.195 111.555 172.436 1.00 90.00 96 PRO A C 1
ATOM 682 O O . PRO A 1 96 ? 149.576 111.014 171.390 1.00 90.00 96 PRO A O 1
ATOM 686 N N . GLY A 1 97 ? 148.281 110.998 173.233 1.00 85.50 97 GLY A N 1
ATOM 687 C CA . GLY A 1 97 ? 147.744 109.680 172.943 1.00 85.50 97 GLY A CA 1
ATOM 688 C C . GLY A 1 97 ? 146.967 109.597 171.647 1.00 85.50 97 GLY A C 1
ATOM 689 O O . GLY A 1 97 ? 147.119 108.620 170.908 1.00 85.50 97 GLY A O 1
ATOM 690 N N . TYR A 1 98 ? 146.141 110.599 171.354 1.00 79.33 98 TYR A N 1
ATOM 691 C CA . TYR A 1 98 ? 145.387 110.619 170.108 1.00 79.33 98 TYR A CA 1
ATOM 692 C C . TYR A 1 98 ? 146.250 110.997 168.915 1.00 79.33 98 TYR A C 1
ATOM 693 O O . TYR A 1 98 ? 146.051 110.460 167.818 1.00 79.33 98 TYR A O 1
ATOM 702 N N . GLU A 1 99 ? 147.212 111.901 169.104 1.00 76.28 99 GLU A N 1
ATOM 703 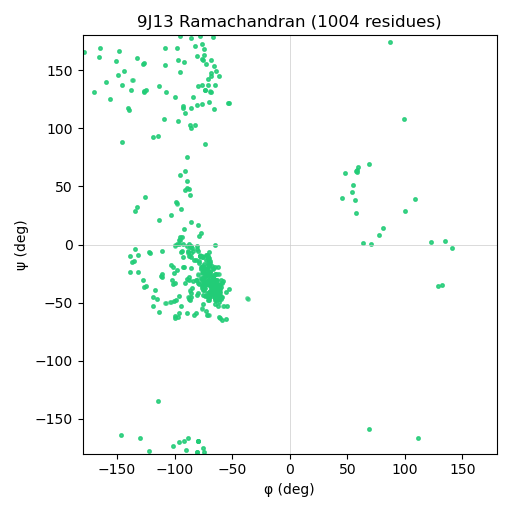C CA . GLU A 1 99 ? 148.091 112.290 168.009 1.00 76.28 99 GLU A CA 1
ATOM 704 C C . GLU A 1 99 ? 149.020 111.156 167.596 1.00 76.28 99 GLU A C 1
ATOM 705 O O . GLU A 1 99 ? 149.309 110.998 166.404 1.00 76.28 99 GLU A O 1
ATOM 711 N N . GLN A 1 100 ? 149.494 110.357 168.555 1.00 72.92 100 GLN A N 1
ATOM 712 C CA . GLN A 1 100 ? 150.308 109.201 168.203 1.00 72.92 100 GLN A CA 1
ATOM 713 C C . GLN A 1 100 ? 149.514 108.194 167.380 1.00 72.92 100 GLN A C 1
ATOM 714 O O . GLN A 1 100 ? 150.056 107.594 166.445 1.00 72.92 100 GLN A O 1
ATOM 720 N N . CYS A 1 101 ? 148.235 107.998 167.710 1.00 72.55 101 CYS A N 1
ATOM 721 C CA . CYS A 1 101 ? 147.377 107.137 166.902 1.00 72.55 101 CYS A CA 1
ATOM 722 C C . CYS A 1 101 ? 147.155 107.719 165.510 1.00 72.55 101 CYS A C 1
ATOM 723 O O . CYS A 1 101 ? 147.186 106.988 164.509 1.00 72.55 101 CYS A O 1
ATOM 726 N N . ILE A 1 102 ? 146.910 109.030 165.427 1.00 64.64 102 ILE A N 1
ATOM 727 C CA . ILE A 1 102 ? 146.667 109.653 164.128 1.00 64.64 102 ILE A CA 1
ATOM 728 C C . ILE A 1 102 ? 147.899 109.625 163.240 1.00 64.64 102 ILE A C 1
ATOM 729 O O . ILE A 1 102 ? 147.761 109.551 162.014 1.00 64.64 102 ILE A O 1
ATOM 734 N N . SER A 1 103 ? 149.102 109.652 163.818 1.00 63.26 103 SER A N 1
ATOM 735 C CA . SER A 1 103 ? 150.314 109.463 163.030 1.00 63.26 103 SER A CA 1
ATOM 736 C C . SER A 1 103 ? 150.381 108.084 162.388 1.00 63.26 103 SER A C 1
ATOM 737 O O . SER A 1 103 ? 150.714 107.974 161.200 1.00 63.26 103 SER A O 1
ATOM 740 N N . ARG A 1 104 ? 150.056 107.029 163.141 1.00 60.35 104 ARG A N 1
ATOM 741 C CA . ARG A 1 104 ? 150.005 105.692 162.560 1.00 60.35 104 ARG A CA 1
ATOM 742 C C . ARG A 1 104 ? 148.934 105.590 161.485 1.00 60.35 104 ARG A C 1
ATOM 743 O O . ARG A 1 104 ? 149.150 104.940 160.456 1.00 60.35 104 ARG A O 1
ATOM 751 N N . VAL A 1 105 ? 147.777 106.217 161.702 1.00 53.88 105 VAL A N 1
ATOM 752 C CA . VAL A 1 105 ? 146.722 106.171 160.692 1.00 53.88 105 VAL A CA 1
ATOM 753 C C . VAL A 1 105 ? 147.162 106.885 159.416 1.00 53.88 105 VAL A C 1
ATOM 754 O O . VAL A 1 105 ? 146.887 106.420 158.301 1.00 53.88 105 VAL A O 1
ATOM 758 N N . LYS A 1 106 ? 147.838 108.028 159.554 1.00 49.46 106 LYS A N 1
ATOM 759 C CA . LYS A 1 106 ? 148.360 108.716 158.378 1.00 49.46 106 LYS A CA 1
ATOM 760 C C . LYS A 1 106 ? 149.405 107.876 157.660 1.00 49.46 106 LYS A C 1
ATOM 761 O O . LYS A 1 106 ? 149.441 107.861 156.425 1.00 49.46 106 LYS A O 1
ATOM 767 N N . LYS A 1 107 ? 150.266 107.181 158.408 1.00 51.55 107 LYS A N 1
ATOM 768 C CA . LYS A 1 107 ? 151.209 106.263 157.778 1.00 51.55 107 LYS A CA 1
ATOM 769 C C . LYS A 1 107 ? 150.504 105.127 157.051 1.00 51.55 107 LYS A C 1
ATOM 770 O O . LYS A 1 107 ? 150.991 104.677 156.009 1.00 51.55 107 LYS A O 1
ATOM 776 N N . ASP A 1 108 ? 149.378 104.653 157.578 1.00 51.12 108 ASP A N 1
ATOM 777 C CA . ASP A 1 108 ? 148.647 103.554 156.959 1.00 51.12 108 ASP A CA 1
ATOM 778 C C . ASP A 1 108 ? 147.896 103.966 155.702 1.00 51.12 108 ASP A C 1
ATOM 779 O O . ASP A 1 108 ? 147.816 103.177 154.756 1.00 51.12 108 ASP A O 1
ATOM 784 N N . LEU A 1 109 ? 147.339 105.175 155.666 1.00 44.92 109 LEU A N 1
ATOM 785 C CA . LEU A 1 109 ? 146.501 105.583 154.542 1.00 44.92 109 LEU A CA 1
ATOM 786 C C . LEU A 1 109 ? 147.274 105.809 153.244 1.00 44.92 109 LEU A C 1
ATOM 787 O O . LEU A 1 109 ? 146.685 105.681 152.164 1.00 44.92 109 LEU A O 1
ATOM 792 N N . VAL A 1 110 ? 148.565 106.140 153.315 1.00 42.21 110 VAL A N 1
ATOM 793 C CA . VAL A 1 110 ? 149.345 106.348 152.097 1.00 42.21 110 VAL A CA 1
ATOM 794 C C . VAL A 1 110 ? 149.463 105.051 151.304 1.00 42.21 110 VAL A C 1
ATOM 795 O O . VAL A 1 110 ? 149.271 105.030 150.079 1.00 42.21 110 VAL A O 1
ATOM 799 N N . VAL A 1 111 ? 149.786 103.953 151.988 1.00 41.21 111 VAL A N 1
ATOM 800 C CA . VAL A 1 111 ? 149.884 102.660 151.323 1.00 41.21 111 VAL A CA 1
ATOM 801 C C . VAL A 1 111 ? 148.535 102.258 150.747 1.00 41.21 111 VAL A C 1
ATOM 802 O O . VAL A 1 111 ? 148.457 101.679 149.657 1.00 41.21 111 VAL A O 1
ATOM 806 N N . ALA A 1 112 ? 147.452 102.555 151.466 1.00 42.03 112 ALA A N 1
ATOM 807 C CA . ALA A 1 112 ? 146.112 102.261 150.978 1.00 42.03 112 ALA A CA 1
ATOM 808 C C . ALA A 1 112 ? 145.763 103.034 149.716 1.00 42.03 112 ALA A C 1
ATOM 809 O O . ALA A 1 112 ? 145.153 102.459 148.809 1.00 42.03 112 ALA A O 1
ATOM 811 N N . THR A 1 113 ? 146.124 104.314 149.636 1.00 40.30 113 THR A N 1
ATOM 812 C CA . THR A 1 113 ? 145.936 105.070 148.403 1.00 40.30 113 THR A CA 1
ATOM 813 C C . THR A 1 113 ? 146.769 104.523 147.252 1.00 40.30 113 THR A C 1
ATOM 814 O O . THR A 1 113 ? 146.258 104.389 146.128 1.00 40.30 113 THR A O 1
ATOM 818 N N . SER A 1 114 ? 148.038 104.197 147.513 1.00 42.31 114 SER A N 1
ATOM 819 C CA . SER A 1 114 ? 148.893 103.669 146.454 1.00 42.31 114 SER A CA 1
ATOM 820 C C . SER A 1 114 ? 148.366 102.342 145.923 1.00 42.31 114 SER A C 1
ATOM 821 O O . SER A 1 114 ? 148.360 102.115 144.709 1.00 42.31 114 SER A O 1
ATOM 824 N N . LEU A 1 115 ? 147.920 101.454 146.815 1.00 41.96 115 LEU A N 1
ATOM 825 C CA . LEU A 1 115 ? 147.386 100.169 146.377 1.00 41.96 115 LEU A CA 1
ATOM 826 C C . LEU A 1 115 ? 146.109 100.332 145.563 1.00 41.96 115 LEU A C 1
ATOM 827 O O . LEU A 1 115 ? 145.927 99.638 144.555 1.00 41.96 115 LEU A O 1
ATOM 832 N N . SER A 1 116 ? 145.214 101.229 145.984 1.00 41.37 116 SER A N 1
ATOM 833 C CA . SER A 1 116 ? 143.993 101.462 145.222 1.00 41.37 116 SER A CA 1
ATOM 834 C C . SER A 1 116 ? 144.295 102.005 143.832 1.00 41.37 116 SER A C 1
ATOM 835 O O . SER A 1 116 ? 143.696 101.551 142.847 1.00 41.37 116 SER A O 1
ATOM 838 N N . ALA A 1 117 ? 145.220 102.959 143.728 1.00 39.39 117 ALA A N 1
ATOM 839 C CA . ALA A 1 117 ? 145.637 103.455 142.423 1.00 39.39 117 ALA A CA 1
ATOM 840 C C . ALA A 1 117 ? 146.271 102.374 141.559 1.00 39.39 117 ALA A C 1
ATOM 841 O O . ALA A 1 117 ? 145.961 102.299 140.363 1.00 39.39 117 ALA A O 1
ATOM 843 N N . MET A 1 118 ? 147.139 101.540 142.138 1.00 42.29 118 MET A N 1
ATOM 844 C CA . MET A 1 118 ? 147.705 100.401 141.427 1.00 42.29 118 MET A CA 1
ATOM 845 C C . MET A 1 118 ? 146.615 99.516 140.843 1.00 42.29 118 MET A C 1
ATOM 846 O O . MET A 1 118 ? 146.635 99.196 139.648 1.00 42.29 118 MET A O 1
ATOM 851 N N . VAL A 1 119 ? 145.663 99.104 141.684 1.00 40.59 119 VAL A N 1
ATOM 852 C CA . VAL A 1 119 ? 144.638 98.175 141.229 1.00 40.59 119 VAL A CA 1
ATOM 853 C C . VAL A 1 119 ? 143.793 98.805 140.136 1.00 40.59 119 VAL A C 1
ATOM 854 O O . VAL A 1 119 ? 143.540 98.174 139.103 1.00 40.59 119 VAL A O 1
ATOM 858 N N . GLY A 1 120 ? 143.365 100.056 140.319 1.00 41.77 120 GLY A N 1
ATOM 859 C CA . GLY A 1 120 ? 142.547 100.694 139.299 1.00 41.77 120 GLY A CA 1
ATOM 860 C C . GLY A 1 120 ? 143.265 100.822 137.968 1.00 41.77 120 GLY A C 1
ATOM 861 O O . GLY A 1 120 ? 142.729 100.442 136.919 1.00 41.77 120 GLY A O 1
ATOM 862 N N . SER A 1 121 ? 144.500 101.335 137.992 1.00 42.84 121 SER A N 1
ATOM 863 C CA . SER A 1 121 ? 145.239 101.530 136.751 1.00 42.84 121 SER A CA 1
ATOM 864 C C . SER A 1 121 ? 145.522 100.208 136.051 1.00 42.84 121 SER A C 1
ATOM 865 O O . SER A 1 121 ? 145.299 100.086 134.841 1.00 42.84 121 SER A O 1
ATOM 868 N N . LEU A 1 122 ? 146.004 99.208 136.792 1.00 44.29 122 LEU A N 1
ATOM 869 C CA . LEU A 1 122 ? 146.318 97.918 136.198 1.00 44.29 122 LEU A CA 1
ATOM 870 C C . LEU A 1 122 ? 145.084 97.208 135.658 1.00 44.29 122 LEU A C 1
ATOM 871 O O . LEU A 1 122 ? 145.145 96.633 134.563 1.00 44.29 122 LEU A O 1
ATOM 876 N N . ALA A 1 123 ? 143.966 97.242 136.387 1.00 47.27 123 ALA A N 1
ATOM 877 C CA . ALA A 1 123 ? 142.731 96.639 135.917 1.00 47.27 123 ALA A CA 1
ATOM 878 C C . ALA A 1 123 ? 142.169 97.327 134.685 1.00 47.27 123 ALA A C 1
ATOM 879 O O . ALA A 1 123 ? 141.638 96.642 133.804 1.00 47.27 123 ALA A O 1
ATOM 881 N N . MET A 1 124 ? 142.261 98.657 134.594 1.00 46.44 124 MET A N 1
ATOM 882 C CA . MET A 1 124 ? 141.846 99.306 133.356 1.00 46.44 124 MET A CA 1
ATOM 883 C C . MET A 1 124 ? 142.770 98.949 132.201 1.00 46.44 124 MET A C 1
ATOM 884 O O . MET A 1 124 ? 142.293 98.624 131.107 1.00 46.44 124 MET A O 1
ATOM 889 N N . GLY A 1 125 ? 144.081 98.976 132.425 1.00 50.11 125 GLY A N 1
ATOM 890 C CA . GLY A 1 125 ? 145.029 98.701 131.365 1.00 50.11 125 GLY A CA 1
ATOM 891 C C . GLY A 1 125 ? 144.940 97.303 130.794 1.00 50.11 125 GLY A C 1
ATOM 892 O O . GLY A 1 125 ? 145.006 97.125 129.575 1.00 50.11 125 GLY A O 1
ATOM 893 N N . LEU A 1 126 ? 144.794 96.298 131.657 1.00 49.68 126 LEU A N 1
ATOM 894 C CA . LEU A 1 126 ? 144.767 94.924 131.170 1.00 49.68 126 LEU A CA 1
ATOM 895 C C . LEU A 1 126 ? 143.435 94.552 130.529 1.00 49.68 126 LEU A C 1
ATOM 896 O O . LEU A 1 126 ? 143.404 93.695 129.639 1.00 49.68 126 LEU A O 1
ATOM 901 N N . LEU A 1 127 ? 142.334 95.172 130.951 1.00 52.63 127 LEU A N 1
ATOM 902 C CA . LEU A 1 127 ? 141.004 94.718 130.570 1.00 52.63 127 LEU A CA 1
ATOM 903 C C . LEU A 1 127 ? 140.261 95.664 129.636 1.00 52.63 127 LEU A C 1
ATOM 904 O O . LEU A 1 127 ? 139.172 95.313 129.171 1.00 52.63 127 LEU A O 1
ATOM 909 N N . ALA A 1 128 ? 140.802 96.846 129.341 1.00 56.98 128 ALA A N 1
ATOM 910 C CA . ALA A 1 128 ? 140.074 97.772 128.482 1.00 56.98 128 ALA A CA 1
ATOM 911 C C . ALA A 1 128 ? 140.893 98.373 127.350 1.00 56.98 128 ALA A C 1
ATOM 912 O O . ALA A 1 128 ? 140.300 99.019 126.482 1.00 56.98 128 ALA A O 1
ATOM 914 N N . ASN A 1 129 ? 142.212 98.187 127.317 1.00 59.06 129 ASN A N 1
ATOM 915 C CA . ASN A 1 129 ? 143.064 98.739 126.264 1.00 59.06 129 ASN A CA 1
ATOM 916 C C . ASN A 1 129 ? 142.869 100.248 126.130 1.00 59.06 129 ASN A C 1
ATOM 917 O O . ASN A 1 129 ? 142.733 100.788 125.031 1.00 59.06 129 ASN A O 1
ATOM 922 N N . LEU A 1 130 ? 142.847 100.934 127.272 1.00 57.76 130 LEU A N 1
ATOM 923 C CA . LEU A 1 130 ? 142.652 102.376 127.294 1.00 57.76 130 LEU A CA 1
ATOM 924 C C . LEU A 1 130 ? 143.773 103.034 128.090 1.00 57.76 130 LEU A C 1
ATOM 925 O O . LEU A 1 130 ? 144.080 102.595 129.211 1.00 57.76 130 LEU A O 1
ATOM 930 N N . PRO A 1 131 ? 144.410 104.072 127.551 1.00 56.03 131 PRO A N 1
ATOM 931 C CA . PRO A 1 131 ? 145.590 104.675 128.192 1.00 56.03 131 PRO A CA 1
ATOM 932 C C . PRO A 1 131 ? 145.255 105.822 129.145 1.00 56.03 131 PRO A C 1
ATOM 933 O O . PRO A 1 131 ? 145.649 106.972 128.931 1.00 56.03 131 PRO A O 1
ATOM 937 N N . PHE A 1 132 ? 144.525 105.517 130.214 1.00 53.29 132 PHE A N 1
ATOM 938 C CA . PHE A 1 132 ? 144.397 106.470 131.308 1.00 53.29 132 PHE A CA 1
ATOM 939 C C . PHE A 1 132 ? 144.314 105.724 132.629 1.00 53.29 132 PHE A C 1
ATOM 940 O O . PHE A 1 132 ? 143.617 104.713 132.740 1.00 53.29 132 PHE A O 1
ATOM 948 N N . GLY A 1 133 ? 145.038 106.238 133.630 1.00 49.22 133 GLY A N 1
ATOM 949 C CA . GLY A 1 133 ? 145.129 105.585 134.918 1.00 49.22 133 GLY A CA 1
ATOM 950 C C . GLY A 1 133 ? 144.000 105.957 135.860 1.00 49.22 133 GLY A C 1
ATOM 951 O O . GLY A 1 133 ? 143.131 106.767 135.545 1.00 49.22 133 GLY A O 1
ATOM 952 N N . LEU A 1 134 ? 144.029 105.343 137.040 1.00 44.25 134 LEU A N 1
ATOM 953 C CA . LEU A 1 134 ? 142.992 105.513 138.045 1.00 44.25 134 LEU A CA 1
ATOM 954 C C . LEU A 1 134 ? 143.612 105.903 139.379 1.00 44.25 134 LEU A C 1
ATOM 955 O O . LEU A 1 134 ? 144.777 105.603 139.654 1.00 44.25 134 LEU A O 1
ATOM 960 N N . ALA A 1 135 ? 142.814 106.572 140.202 1.00 44.33 135 ALA A N 1
ATOM 961 C CA . ALA A 1 135 ? 143.199 106.943 141.555 1.00 44.33 135 ALA A CA 1
ATOM 962 C C . ALA A 1 135 ? 141.946 107.372 142.301 1.00 44.33 135 ALA A C 1
ATOM 963 O O . ALA A 1 135 ? 140.922 107.670 141.671 1.00 44.33 135 ALA A O 1
ATOM 965 N N . PRO A 1 136 ? 141.980 107.388 143.635 1.00 44.57 136 PRO A N 1
ATOM 966 C CA . PRO A 1 136 ? 140.840 107.921 144.396 1.00 44.57 136 PRO A CA 1
ATOM 967 C C . PRO A 1 136 ? 140.475 109.320 143.925 1.00 44.57 136 PRO A C 1
ATOM 968 O O . PRO A 1 136 ? 141.295 110.240 143.953 1.00 44.57 136 PRO A O 1
ATOM 972 N N . GLY A 1 137 ? 139.228 109.470 143.487 1.00 46.90 137 GLY A N 1
ATOM 973 C CA . GLY A 1 137 ? 138.828 110.680 142.799 1.00 46.90 137 GLY A CA 1
ATOM 974 C C . GLY A 1 137 ? 138.903 111.908 143.684 1.00 46.90 137 GLY A C 1
ATOM 97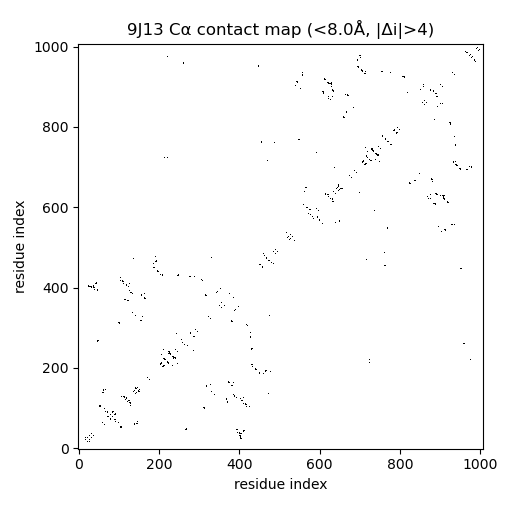5 O O . GLY A 1 137 ? 138.726 111.847 144.900 1.00 46.90 137 GLY A O 1
ATOM 976 N N . MET A 1 138 ? 139.173 113.044 143.050 1.00 52.14 138 MET A N 1
ATOM 977 C CA . MET A 1 138 ? 139.267 114.320 143.743 1.00 52.14 138 MET A CA 1
ATOM 978 C C . MET A 1 138 ? 137.907 115.006 143.703 1.00 52.14 138 MET A C 1
ATOM 979 O O . MET A 1 138 ? 137.406 115.341 142.624 1.00 52.14 138 MET A O 1
ATOM 984 N N . GLY A 1 139 ? 137.317 115.218 144.874 1.00 49.71 139 GLY A N 1
ATOM 985 C CA . GLY A 1 139 ? 135.995 115.801 144.963 1.00 49.71 139 GLY A CA 1
ATOM 986 C C . GLY A 1 139 ? 135.091 115.029 145.899 1.00 49.71 139 GLY A C 1
ATOM 987 O O . GLY A 1 139 ? 134.248 115.616 146.584 1.00 49.71 139 GLY A O 1
ATOM 988 N N . ALA A 1 140 ? 135.253 113.709 145.935 1.00 48.04 140 ALA A N 1
ATOM 989 C CA . ALA A 1 140 ? 134.535 112.864 146.877 1.00 48.04 140 ALA A CA 1
ATOM 990 C C . ALA A 1 140 ? 135.311 112.628 148.166 1.00 48.04 140 ALA A C 1
ATOM 991 O O . ALA A 1 140 ? 134.743 112.094 149.123 1.00 48.04 140 ALA A O 1
ATOM 993 N N . ASN A 1 141 ? 136.590 113.005 148.212 1.00 49.84 141 ASN A N 1
ATOM 994 C CA . ASN A 1 141 ? 137.353 112.899 149.452 1.00 49.84 141 ASN A CA 1
ATOM 995 C C . ASN A 1 141 ? 136.876 113.926 150.470 1.00 49.84 141 ASN A C 1
ATOM 996 O O . ASN A 1 141 ? 136.676 113.608 151.647 1.00 49.84 141 ASN A O 1
ATOM 1001 N N . ALA A 1 142 ? 136.694 115.172 150.030 1.00 49.40 142 ALA A N 1
ATOM 1002 C CA . ALA A 1 142 ? 136.244 116.223 150.931 1.00 49.40 142 ALA A CA 1
ATOM 1003 C C . ALA A 1 142 ? 134.825 115.992 151.427 1.00 49.40 142 ALA A C 1
ATOM 1004 O O . ALA A 1 142 ? 134.540 116.266 152.597 1.00 49.40 142 ALA A O 1
ATOM 1006 N N . TYR A 1 143 ? 133.930 115.498 150.568 1.00 49.41 143 TYR A N 1
ATOM 1007 C CA . TYR A 1 143 ? 132.557 115.255 150.999 1.00 49.41 143 TYR A CA 1
ATOM 1008 C C . TYR A 1 143 ? 132.491 114.157 152.052 1.00 49.41 143 TYR A C 1
ATOM 1009 O O . TYR A 1 143 ? 131.764 114.285 153.043 1.00 49.41 143 TYR A O 1
ATOM 1018 N N . ILE A 1 144 ? 133.237 113.070 151.857 1.00 48.10 144 ILE A N 1
ATOM 1019 C CA . ILE A 1 144 ? 133.233 111.988 152.836 1.00 48.10 144 ILE A CA 1
ATOM 1020 C C . ILE A 1 144 ? 133.937 112.413 154.117 1.00 48.10 144 ILE A C 1
ATOM 1021 O O . ILE A 1 144 ? 133.469 112.119 155.222 1.00 48.10 144 ILE A O 1
ATOM 1026 N N . ALA A 1 145 ? 135.057 113.124 153.998 1.00 47.02 145 ALA A N 1
ATOM 1027 C CA . ALA A 1 145 ? 135.869 113.439 155.167 1.00 47.02 145 ALA A CA 1
ATOM 1028 C C . ALA A 1 145 ? 135.320 114.638 155.933 1.00 47.02 145 ALA A C 1
ATOM 1029 O O . ALA A 1 145 ? 134.998 114.535 157.121 1.00 47.02 145 ALA A O 1
ATOM 1031 N N . TYR A 1 146 ? 135.208 115.784 155.269 1.00 48.45 146 TYR A N 1
ATOM 1032 C CA . TYR A 1 146 ? 134.879 117.037 155.933 1.00 48.45 14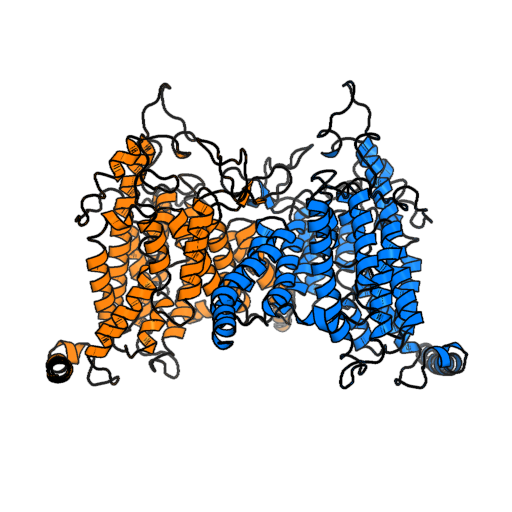6 TYR A CA 1
ATOM 1033 C C . TYR A 1 146 ? 133.383 117.276 156.086 1.00 48.45 146 TYR A C 1
ATOM 1034 O O . TYR A 1 146 ? 132.994 118.292 156.669 1.00 48.45 146 TYR A O 1
ATOM 1043 N N . ASN A 1 147 ? 132.534 116.382 155.581 1.00 47.91 147 ASN A N 1
ATOM 1044 C CA . ASN A 1 147 ? 131.092 116.591 155.677 1.00 47.91 147 ASN A CA 1
ATOM 1045 C C . ASN A 1 147 ? 130.318 115.429 156.276 1.00 47.91 147 ASN A C 1
ATOM 1046 O O . ASN A 1 147 ? 129.286 115.674 156.911 1.00 47.91 147 ASN A O 1
ATOM 1051 N N . VAL A 1 148 ? 130.756 114.186 156.113 1.00 49.19 148 VAL A N 1
ATOM 1052 C CA . VAL A 1 148 ? 130.051 113.023 156.641 1.00 49.19 148 VAL A CA 1
ATOM 1053 C C . VAL A 1 148 ? 130.687 112.539 157.940 1.00 49.19 148 VAL A C 1
ATOM 1054 O O . VAL A 1 148 ? 130.045 112.535 158.992 1.00 49.19 148 VAL A O 1
ATOM 1058 N N . VAL A 1 149 ? 131.956 112.129 157.888 1.00 51.19 149 VAL A N 1
ATOM 1059 C CA . VAL A 1 149 ? 132.644 111.716 159.106 1.00 51.19 149 VAL A CA 1
ATOM 1060 C C . VAL A 1 149 ? 132.924 112.915 160.000 1.00 51.19 149 VAL A C 1
ATOM 1061 O O . VAL A 1 149 ? 132.953 112.787 161.229 1.00 51.19 149 VAL A O 1
ATOM 1065 N N . GLY A 1 150 ? 133.141 114.087 159.411 1.00 54.13 150 GLY A N 1
ATOM 1066 C CA . GLY A 1 150 ? 133.440 115.278 160.177 1.00 54.13 150 GLY A CA 1
ATOM 1067 C C . GLY A 1 150 ? 134.918 115.427 160.465 1.00 54.13 150 GLY A C 1
ATOM 1068 O O . GLY A 1 150 ? 135.745 114.561 160.170 1.00 54.13 150 GLY A O 1
ATOM 1069 N N . PHE A 1 151 ? 135.257 116.566 161.064 1.00 58.40 151 PHE A N 1
ATOM 1070 C CA . PHE A 1 151 ? 136.641 116.879 161.409 1.00 58.40 151 PHE A CA 1
ATOM 1071 C C . PHE A 1 151 ? 136.938 116.286 162.780 1.00 58.40 151 PHE A C 1
ATOM 1072 O O . PHE A 1 151 ? 136.528 116.830 163.808 1.00 58.40 151 PHE A O 1
ATOM 1080 N N . ARG A 1 152 ? 137.655 115.162 162.791 1.00 67.88 152 ARG A N 1
ATOM 1081 C CA . ARG A 1 152 ? 138.074 114.483 164.017 1.00 67.88 152 ARG A CA 1
ATOM 1082 C C . ARG A 1 152 ? 136.871 114.100 164.883 1.00 67.88 152 ARG A C 1
ATOM 1083 O O . ARG A 1 152 ? 136.705 114.562 166.013 1.00 67.88 152 ARG A O 1
ATOM 1091 N N . GLY A 1 153 ? 136.028 113.235 164.326 1.00 64.28 153 GLY A N 1
ATOM 1092 C CA . GLY A 1 153 ? 134.934 112.662 165.083 1.00 64.28 153 GLY A CA 1
ATOM 1093 C C . GLY A 1 153 ? 133.700 113.522 165.220 1.00 64.28 153 GLY A C 1
ATOM 1094 O O . GLY A 1 153 ? 132.843 113.220 166.056 1.00 64.28 153 GLY A O 1
ATOM 1095 N N . SER A 1 154 ? 133.573 114.581 164.429 1.00 63.90 154 SER A N 1
ATOM 1096 C CA . SER A 1 154 ? 132.387 115.425 164.475 1.00 63.90 154 SER A CA 1
ATOM 1097 C C . SER A 1 154 ? 131.261 114.753 163.690 1.00 63.90 154 SER A C 1
ATOM 1098 O O . SER A 1 154 ? 131.345 113.581 163.314 1.00 63.90 154 SER A O 1
ATOM 1101 N N . GLY A 1 155 ? 130.180 115.488 163.445 1.00 65.83 155 GLY A N 1
ATOM 1102 C CA . GLY A 1 155 ? 129.082 114.948 162.670 1.00 65.83 155 GLY A CA 1
ATOM 1103 C C . GLY A 1 155 ? 128.342 113.837 163.400 1.00 65.83 155 GLY A C 1
ATOM 1104 O O . GLY A 1 155 ? 128.385 113.705 164.623 1.00 65.83 155 GLY A O 1
ATOM 1105 N N . SER A 1 156 ? 127.652 113.022 162.607 1.00 65.37 156 SER A N 1
ATOM 1106 C CA . SER A 1 156 ? 126.870 111.905 163.122 1.00 65.37 156 SER A CA 1
ATOM 1107 C C . SER A 1 156 ? 127.336 110.550 162.615 1.00 65.37 156 SER A C 1
ATOM 1108 O O . SER A 1 156 ? 127.457 109.612 163.404 1.00 65.37 156 SER A O 1
ATOM 1111 N N . ILE A 1 157 ? 127.599 110.423 161.319 1.00 56.39 157 ILE A N 1
ATOM 1112 C CA . ILE A 1 157 ? 128.000 109.147 160.738 1.00 56.39 157 ILE A CA 1
ATOM 1113 C C . ILE A 1 157 ? 129.433 108.837 161.147 1.00 56.39 157 ILE A C 1
ATOM 1114 O O . ILE A 1 157 ? 130.318 109.697 161.057 1.00 56.39 157 ILE A O 1
ATOM 1119 N N . SER A 1 158 ? 129.668 107.608 161.599 1.00 53.82 158 SER A N 1
ATOM 1120 C CA . SER A 1 158 ? 131.003 107.179 161.995 1.00 53.82 158 SER A CA 1
ATOM 1121 C C . SER A 1 158 ? 131.814 106.807 160.754 1.00 53.82 158 SER A C 1
ATOM 1122 O O . SER A 1 158 ? 131.344 106.907 159.618 1.00 53.82 158 SER A O 1
ATOM 1125 N N . TYR A 1 159 ? 133.057 106.369 160.962 1.00 53.60 159 TYR A N 1
ATOM 1126 C CA . TYR A 1 159 ? 133.939 106.036 159.849 1.00 53.60 159 TYR A CA 1
ATOM 1127 C C . TYR A 1 159 ? 133.576 104.706 159.201 1.00 53.60 159 TYR A C 1
ATOM 1128 O O . TYR A 1 159 ? 133.640 104.580 157.971 1.00 53.60 159 TYR A O 1
ATOM 1137 N N . HIS A 1 160 ? 133.198 103.709 160.003 1.00 51.17 160 HIS A N 1
ATOM 1138 C CA . HIS A 1 160 ? 132.849 102.405 159.452 1.00 51.17 160 HIS A CA 1
ATOM 1139 C C . HIS A 1 160 ? 131.614 102.483 158.564 1.00 51.17 160 HIS A C 1
ATOM 1140 O O . HIS A 1 160 ? 131.574 101.854 157.501 1.00 51.17 160 HIS A O 1
ATOM 1147 N N . THR A 1 161 ? 130.603 103.249 158.979 1.00 49.88 161 THR A N 1
ATOM 1148 C CA . THR A 1 161 ? 129.441 103.462 158.124 1.00 49.88 161 THR A CA 1
ATOM 1149 C C . THR A 1 161 ? 129.826 104.216 156.857 1.00 49.88 161 THR A C 1
ATOM 1150 O O . THR A 1 161 ? 129.290 103.943 155.776 1.00 49.88 161 THR A O 1
ATOM 1154 N N . ALA A 1 162 ? 130.761 105.163 156.966 1.00 48.03 162 ALA A N 1
ATOM 1155 C CA . ALA A 1 162 ? 131.226 105.887 155.791 1.00 48.03 162 ALA A CA 1
ATOM 1156 C C . ALA A 1 162 ? 131.930 104.980 154.793 1.00 48.03 162 ALA A C 1
ATOM 1157 O O . ALA A 1 162 ? 131.811 105.204 153.585 1.00 48.03 162 ALA A O 1
ATOM 1159 N N . MET A 1 163 ? 132.667 103.972 155.262 1.00 51.06 163 MET A N 1
ATOM 1160 C CA . MET A 1 163 ? 133.263 103.008 154.343 1.00 51.06 163 MET A CA 1
ATOM 1161 C C . MET A 1 163 ? 132.280 101.953 153.856 1.00 51.06 163 MET A C 1
ATOM 1162 O O . MET A 1 163 ? 132.484 101.397 152.772 1.00 51.06 163 MET A O 1
ATOM 1167 N N . ALA A 1 164 ? 131.232 101.656 154.621 1.00 47.73 164 ALA A N 1
ATOM 1168 C CA . ALA A 1 164 ? 130.161 100.817 154.099 1.00 47.73 164 ALA A CA 1
ATOM 1169 C C . ALA A 1 164 ? 129.375 101.511 152.997 1.00 47.73 164 ALA A C 1
ATOM 1170 O O . ALA A 1 164 ? 128.904 100.843 152.067 1.00 47.73 164 ALA A O 1
ATOM 1172 N N . ILE A 1 165 ? 129.221 102.833 153.089 1.00 45.73 165 ILE A N 1
ATOM 1173 C CA . ILE A 1 165 ? 128.542 103.586 152.039 1.00 45.73 165 ILE A CA 1
ATOM 1174 C C . ILE A 1 165 ? 129.285 103.447 150.717 1.00 45.73 165 ILE A C 1
ATOM 1175 O O . ILE A 1 165 ? 128.667 103.357 149.651 1.00 45.73 165 ILE A O 1
ATOM 1180 N N . VAL A 1 166 ? 130.619 103.428 150.760 1.00 46.11 166 VAL A N 1
ATOM 1181 C CA . VAL A 1 166 ? 131.393 103.271 149.532 1.00 46.11 166 VAL A CA 1
ATOM 1182 C C . VAL A 1 166 ? 131.155 101.902 148.905 1.00 46.11 166 VAL A C 1
ATOM 1183 O O . VAL A 1 166 ? 130.984 101.797 147.685 1.00 46.11 166 VAL A O 1
ATOM 1187 N N . LEU A 1 167 ? 131.145 100.837 149.713 1.00 46.80 167 LEU A N 1
ATOM 1188 C CA . LEU A 1 167 ? 130.826 99.515 149.182 1.00 46.80 167 LEU A CA 1
ATOM 1189 C C . LEU A 1 167 ? 129.435 99.486 148.571 1.00 46.80 167 LEU A C 1
ATOM 1190 O O . LEU A 1 167 ? 129.236 98.927 147.485 1.00 46.80 167 LEU A O 1
ATOM 1195 N N . LEU A 1 168 ? 128.456 100.067 149.264 1.00 47.67 168 LEU A N 1
ATOM 1196 C CA . LEU A 1 168 ? 127.095 100.064 148.746 1.00 47.67 168 LEU A CA 1
ATOM 1197 C C . LEU A 1 168 ? 126.987 100.831 147.435 1.00 47.67 168 LEU A C 1
ATOM 1198 O O . LEU A 1 168 ? 126.329 100.361 146.501 1.00 47.67 168 LEU A O 1
ATOM 1203 N N . GLU A 1 169 ? 127.637 101.993 147.341 1.00 50.54 169 GLU A N 1
ATOM 1204 C CA . GLU A 1 169 ? 127.625 102.758 146.100 1.00 50.54 169 GLU A CA 1
ATOM 1205 C C . GLU A 1 169 ? 128.318 102.011 144.971 1.00 50.54 169 GLU A C 1
ATOM 1206 O O . GLU A 1 169 ? 127.833 102.024 143.836 1.00 50.54 169 GLU A O 1
ATOM 1212 N N . GLY A 1 170 ? 129.449 101.362 145.253 1.00 49.96 170 GLY A N 1
ATOM 1213 C CA . GLY A 1 170 ? 130.121 100.595 144.218 1.00 49.96 170 GLY A CA 1
ATOM 1214 C C . GLY A 1 170 ? 129.281 99.436 143.716 1.00 49.96 170 GLY A C 1
ATOM 1215 O O . GLY A 1 170 ? 129.200 99.194 142.508 1.00 49.96 170 GLY A O 1
ATOM 1216 N N . CYS A 1 171 ? 128.637 98.710 144.633 1.00 52.54 171 CYS A N 1
ATOM 1217 C CA . CYS A 1 171 ? 127.779 97.605 144.222 1.00 52.54 171 CYS A CA 1
ATOM 1218 C C . CYS A 1 171 ? 126.556 98.095 143.457 1.00 52.54 171 CYS A C 1
ATOM 1219 O O . CYS A 1 171 ? 126.113 97.432 142.514 1.00 52.54 171 CYS A O 1
ATOM 1222 N N . ALA A 1 172 ? 125.999 99.243 143.841 1.00 52.54 172 ALA A N 1
ATOM 1223 C CA . ALA A 1 172 ? 124.871 99.814 143.119 1.00 52.54 172 ALA A CA 1
ATOM 1224 C C . ALA A 1 172 ? 125.264 100.378 141.761 1.00 52.54 172 ALA A C 1
ATOM 1225 O O . ALA A 1 172 ? 124.415 100.438 140.866 1.00 52.54 172 ALA A O 1
ATOM 1227 N N . PHE A 1 173 ? 126.520 100.793 141.586 1.00 53.33 173 PHE A N 1
ATOM 1228 C CA . PHE A 1 173 ? 126.998 101.268 140.298 1.00 53.33 173 PHE A CA 1
ATOM 1229 C C . PHE A 1 173 ? 127.485 100.153 139.388 1.00 53.33 173 PHE A C 1
ATOM 1230 O O . PHE A 1 173 ? 127.565 100.363 138.174 1.00 53.33 173 PHE A O 1
ATOM 1238 N N . LEU A 1 174 ? 127.826 98.985 139.939 1.00 53.76 174 LEU A N 1
ATOM 1239 C CA . LEU A 1 174 ? 128.088 97.823 139.096 1.00 53.76 174 LEU A CA 1
ATOM 1240 C C . LEU A 1 174 ? 126.851 97.451 138.290 1.00 53.76 174 LEU A C 1
ATOM 1241 O O . LEU A 1 174 ? 126.861 97.499 137.055 1.00 53.76 174 LEU A O 1
ATOM 1246 N N . ALA A 1 175 ? 125.770 97.080 138.973 1.00 56.97 175 ALA A N 1
ATOM 1247 C CA . ALA A 1 175 ? 124.540 96.691 138.289 1.00 56.97 175 ALA A CA 1
ATOM 1248 C C . ALA A 1 175 ? 123.626 97.871 137.992 1.00 56.97 175 ALA A C 1
ATOM 1249 O O . ALA A 1 175 ? 122.425 97.818 138.265 1.00 56.97 175 ALA A O 1
ATOM 1251 N N . VAL A 1 176 ? 124.173 98.948 137.433 1.00 57.55 176 VAL A N 1
ATOM 1252 C CA . VAL A 1 176 ? 123.374 100.017 136.849 1.00 57.55 176 VAL A CA 1
ATOM 1253 C C . VAL A 1 176 ? 124.013 100.372 135.515 1.00 57.55 176 VAL A C 1
ATOM 1254 O O . VAL A 1 176 ? 123.414 101.062 134.684 1.00 57.55 176 VAL A O 1
ATOM 1258 N N . SER A 1 177 ? 125.245 99.899 135.310 1.00 56.10 177 SER A N 1
ATOM 1259 C CA . SER A 1 177 ? 125.969 100.093 134.063 1.00 56.10 177 SER A CA 1
ATOM 1260 C C . SER A 1 177 ? 126.156 98.811 133.268 1.00 56.10 177 SER A C 1
ATOM 1261 O O . SER A 1 177 ? 126.312 98.881 132.046 1.00 56.10 177 SER A O 1
ATOM 1264 N N . ALA A 1 178 ? 126.157 97.652 133.928 1.00 57.34 178 ALA A N 1
ATOM 1265 C CA . ALA A 1 178 ? 126.190 96.386 133.208 1.00 57.34 178 ALA A CA 1
ATOM 1266 C C . ALA A 1 178 ? 124.885 96.121 132.474 1.00 57.34 178 ALA A C 1
ATOM 1267 O O . ALA A 1 178 ? 124.904 95.618 131.346 1.00 57.34 178 ALA A O 1
ATOM 1269 N N . LEU A 1 179 ? 123.750 96.447 133.095 1.00 59.78 179 LEU A N 1
ATOM 1270 C CA . LEU A 1 179 ? 122.457 96.278 132.442 1.00 59.78 179 LEU A CA 1
ATOM 1271 C C . LEU A 1 179 ? 122.328 97.177 131.218 1.00 59.78 179 LEU A C 1
ATOM 1272 O O . LEU A 1 179 ? 121.810 96.748 130.182 1.00 59.78 179 LEU A O 1
ATOM 1277 N N . GLY A 1 180 ? 122.795 98.418 131.320 1.00 59.94 180 GLY A N 1
ATOM 1278 C CA . GLY A 1 180 ? 122.671 99.368 130.234 1.00 59.94 180 GLY A CA 1
ATOM 1279 C C . GLY A 1 180 ? 121.928 100.620 130.647 1.00 59.94 180 GLY A C 1
ATOM 1280 O O . GLY A 1 180 ? 121.696 101.515 129.829 1.00 59.94 180 GLY A O 1
ATOM 1281 N N . LEU A 1 181 ? 121.549 100.693 131.921 1.00 63.16 181 LEU A N 1
ATOM 1282 C CA . LEU A 1 181 ? 120.784 101.826 132.439 1.00 63.16 181 LEU A CA 1
ATOM 1283 C C . LEU A 1 181 ? 121.717 102.930 132.940 1.00 63.16 181 LEU A C 1
ATOM 1284 O O . LEU A 1 181 ? 121.643 103.383 134.081 1.00 63.16 181 LEU A O 1
ATOM 1289 N N . ARG A 1 182 ? 122.614 103.362 132.053 1.00 66.02 182 ARG A N 1
ATOM 1290 C CA . ARG A 1 182 ? 123.474 104.507 13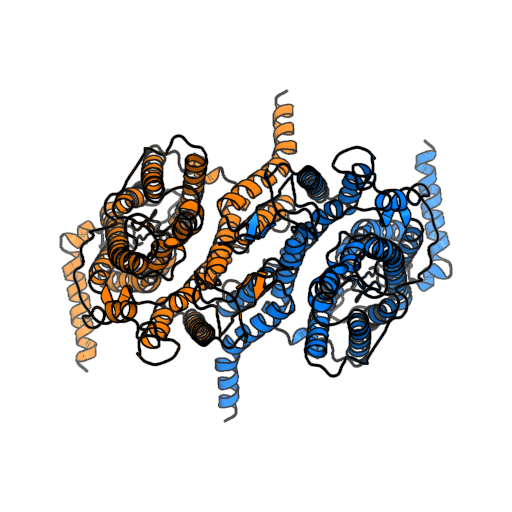2.331 1.00 66.02 182 ARG A CA 1
ATOM 1291 C C . ARG A 1 182 ? 123.152 105.684 131.422 1.00 66.02 182 ARG A C 1
ATOM 1292 O O . ARG A 1 182 ? 122.823 106.767 131.917 1.00 66.02 182 ARG A O 1
ATOM 1300 N N . GLY A 1 183 ? 123.230 105.503 130.101 1.00 70.60 183 GLY A N 1
ATOM 1301 C CA . GLY A 1 183 ? 122.885 106.573 129.184 1.00 70.60 183 GLY A CA 1
ATOM 1302 C C . GLY A 1 183 ? 121.444 107.015 129.291 1.00 70.60 183 GLY A C 1
ATOM 1303 O O . GLY A 1 183 ? 121.155 108.203 129.115 1.00 70.60 183 GLY A O 1
ATOM 1304 N N . LYS A 1 184 ? 120.535 106.085 129.580 1.00 70.79 184 LYS A N 1
ATOM 1305 C CA . LYS A 1 184 ? 119.150 106.455 129.835 1.00 70.79 184 LYS A CA 1
ATOM 1306 C C . LYS A 1 184 ? 119.021 107.273 131.113 1.00 70.79 184 LYS A C 1
ATOM 1307 O O . LYS A 1 184 ? 118.032 107.992 131.292 1.00 70.79 184 LYS A O 1
ATOM 1313 N N . LEU A 1 185 ? 120.010 107.190 132.003 1.00 66.04 185 LEU A N 1
ATOM 1314 C CA . LEU A 1 185 ? 119.968 107.882 133.283 1.00 66.04 185 LEU A CA 1
ATOM 1315 C C . LEU A 1 185 ? 120.975 109.015 133.406 1.00 66.04 185 LEU A C 1
ATOM 1316 O O . LEU A 1 185 ? 120.725 109.963 134.152 1.00 66.04 185 LEU A O 1
ATOM 1321 N N . ALA A 1 186 ? 122.101 108.948 132.696 1.00 69.02 186 ALA A N 1
ATOM 1322 C CA . ALA A 1 186 ? 123.111 109.996 132.785 1.00 69.02 186 ALA A CA 1
ATOM 1323 C C . ALA A 1 186 ? 122.722 111.268 132.046 1.00 69.02 186 ALA A C 1
ATOM 1324 O O . ALA A 1 186 ? 123.166 112.351 132.442 1.00 69.02 186 ALA A O 1
ATOM 1326 N N . ARG A 1 187 ? 121.919 111.169 130.988 1.00 72.40 187 ARG A N 1
ATOM 1327 C CA . ARG A 1 187 ? 121.491 112.326 130.215 1.00 72.40 187 ARG A CA 1
ATOM 1328 C C . ARG A 1 187 ? 120.165 112.896 130.700 1.00 72.40 187 ARG A C 1
ATOM 1329 O O . ARG A 1 187 ? 119.675 113.873 130.124 1.00 72.40 187 ARG A O 1
ATOM 1337 N N . LEU A 1 188 ? 119.571 112.307 131.738 1.00 66.64 188 LEU A N 1
ATOM 1338 C CA . LEU A 1 188 ? 118.320 112.826 132.277 1.00 66.64 188 LEU A CA 1
ATOM 1339 C C . LEU A 1 188 ? 118.528 114.133 133.032 1.00 66.64 188 LEU A C 1
ATOM 1340 O O . LEU A 1 188 ? 117.650 115.002 133.010 1.00 66.64 188 LEU A O 1
ATOM 1345 N N . ILE A 1 189 ? 119.666 114.288 133.693 1.00 62.30 189 ILE A N 1
ATOM 1346 C CA . ILE A 1 189 ? 119.970 115.535 134.406 1.00 62.30 189 ILE A CA 1
ATOM 1347 C C . ILE A 1 189 ? 120.193 116.652 133.392 1.00 62.30 189 ILE A C 1
ATOM 1348 O O . ILE A 1 189 ? 120.956 116.465 132.428 1.00 62.30 189 ILE A O 1
ATOM 1353 N N . PRO A 1 190 ? 119.564 117.814 133.556 1.00 59.87 190 PRO A N 1
ATOM 1354 C CA . PRO A 1 190 ? 119.797 118.919 132.620 1.00 59.87 190 PRO A CA 1
ATOM 1355 C C . PRO A 1 190 ? 121.224 119.436 132.709 1.00 59.87 190 PRO A C 1
ATOM 1356 O O . PRO A 1 190 ? 121.894 119.333 133.739 1.00 59.87 190 PRO A O 1
ATOM 1360 N N . GLN A 1 191 ? 121.684 120.007 131.594 1.00 57.24 191 GLN A N 1
ATOM 1361 C CA . GLN A 1 191 ? 123.093 120.370 131.469 1.00 57.24 191 GLN A CA 1
ATOM 1362 C C . GLN A 1 191 ? 123.495 121.477 132.435 1.00 57.24 191 GLN A C 1
ATOM 1363 O O . GLN A 1 191 ? 124.655 121.530 132.857 1.00 57.24 191 GLN A O 1
ATOM 1369 N N . THR A 1 192 ? 122.568 122.367 132.796 1.00 53.95 192 THR A N 1
ATOM 1370 C CA . THR A 1 192 ? 122.932 123.509 133.629 1.00 53.95 192 THR A CA 1
ATOM 1371 C C . THR A 1 192 ? 123.395 123.086 135.018 1.00 53.95 192 THR A C 1
ATOM 1372 O O . THR A 1 192 ? 124.468 123.509 135.464 1.00 53.95 192 THR A O 1
ATOM 1376 N N . VAL A 1 193 ? 122.614 122.257 135.713 1.00 51.65 193 VAL A N 1
ATOM 1377 C CA . VAL A 1 193 ? 122.993 121.848 137.062 1.00 51.65 193 VAL A CA 1
ATOM 1378 C C . VAL A 1 193 ? 124.220 120.946 137.023 1.00 51.65 193 VAL A C 1
ATOM 1379 O O . VAL A 1 193 ? 125.112 121.052 137.873 1.00 51.65 193 VAL A O 1
ATOM 1383 N N . ARG A 1 194 ? 124.295 120.058 136.029 1.00 51.36 194 ARG A N 1
ATOM 1384 C CA . ARG A 1 194 ? 125.463 119.194 135.894 1.00 51.36 194 ARG A CA 1
ATOM 1385 C C . ARG A 1 194 ? 126.731 120.012 135.698 1.00 51.36 194 ARG A C 1
ATOM 1386 O O . ARG A 1 194 ? 127.778 119.696 136.276 1.00 51.36 194 ARG A O 1
ATOM 1394 N N . LEU A 1 195 ? 126.655 121.070 134.894 1.00 47.07 195 LEU A N 1
ATOM 1395 C CA . LEU A 1 195 ? 127.825 121.891 134.624 1.00 47.07 195 LEU A CA 1
ATOM 1396 C C . LEU A 1 195 ? 128.172 122.804 135.792 1.00 47.07 195 LEU A C 1
ATOM 1397 O O . LEU A 1 195 ? 129.354 123.075 136.027 1.00 47.07 195 LEU A O 1
ATOM 1402 N N . ALA A 1 196 ? 127.174 123.287 136.528 1.00 43.98 196 ALA A N 1
ATOM 1403 C CA . ALA A 1 196 ? 127.412 124.204 137.634 1.00 43.98 196 ALA A CA 1
ATOM 1404 C C . ALA A 1 196 ? 127.722 123.500 138.947 1.00 43.98 196 ALA A C 1
ATOM 1405 O O . ALA A 1 196 ? 128.120 124.166 139.907 1.00 43.98 196 ALA A O 1
ATOM 1407 N N . CYS A 1 197 ? 127.541 122.182 139.024 1.00 44.54 197 CYS A N 1
ATOM 1408 C CA . CYS A 1 197 ? 127.948 121.459 140.223 1.00 44.54 197 CYS A CA 1
ATOM 1409 C C . CYS A 1 197 ? 129.463 121.440 140.387 1.00 44.54 197 CYS A C 1
ATOM 1410 O O . CYS A 1 197 ? 129.963 121.533 141.516 1.00 44.54 197 CYS A O 1
ATOM 1413 N N . ALA A 1 198 ? 130.202 121.319 139.282 1.00 43.13 198 ALA A N 1
ATOM 1414 C CA . ALA A 1 198 ? 131.658 121.293 139.356 1.00 43.13 198 ALA A CA 1
ATOM 1415 C C . ALA A 1 198 ? 132.223 122.601 139.891 1.00 43.13 198 ALA A C 1
ATOM 1416 O O . ALA A 1 198 ? 133.191 122.586 140.658 1.00 43.13 198 ALA A O 1
ATOM 1418 N N . VAL A 1 199 ? 131.645 123.737 139.495 1.00 42.52 199 VAL A N 1
ATOM 1419 C CA . VAL A 1 199 ? 132.129 125.026 139.979 1.00 42.52 199 VAL A CA 1
ATOM 1420 C C . VAL A 1 199 ? 131.929 125.143 141.485 1.00 42.52 199 VAL A C 1
ATOM 1421 O O . VAL A 1 199 ? 132.812 125.621 142.209 1.00 42.52 199 VAL A O 1
ATOM 1425 N N . GLY A 1 200 ? 130.767 124.717 141.982 1.00 40.67 200 GLY A N 1
ATOM 1426 C CA . GLY A 1 200 ? 130.538 124.726 143.415 1.00 40.67 200 GLY A CA 1
ATOM 1427 C C . GLY A 1 200 ? 131.455 123.787 144.167 1.00 40.67 200 GLY A C 1
ATOM 1428 O O . GLY A 1 200 ? 131.921 124.114 145.263 1.00 40.67 200 GLY A O 1
ATOM 1429 N N . ILE A 1 201 ? 131.730 122.612 143.597 1.00 41.57 201 ILE A N 1
ATOM 1430 C CA . ILE A 1 201 ? 132.677 121.694 144.223 1.00 41.57 201 ILE A CA 1
ATOM 1431 C C . ILE A 1 201 ? 134.066 122.319 144.282 1.00 41.57 201 ILE A C 1
ATOM 1432 O O . ILE A 1 201 ? 134.775 122.193 145.287 1.00 41.57 201 ILE A O 1
ATOM 1437 N N . GLY A 1 202 ? 134.477 123.000 143.211 1.00 41.63 202 GLY A N 1
ATOM 1438 C CA . GLY A 1 202 ? 135.757 123.687 143.222 1.00 41.63 202 GLY A CA 1
ATOM 1439 C C . GLY A 1 202 ? 135.835 124.786 144.260 1.00 41.63 202 GLY A C 1
ATOM 1440 O O . GLY A 1 202 ? 136.844 124.908 144.963 1.00 41.63 202 GLY A O 1
ATOM 1441 N N . MET A 1 203 ? 134.780 125.597 144.375 1.00 42.60 203 MET A N 1
ATOM 1442 C CA . MET A 1 203 ? 134.727 126.591 145.442 1.00 42.60 203 MET A CA 1
ATOM 1443 C C . MET A 1 203 ? 134.827 125.956 146.820 1.00 42.60 203 MET A C 1
ATOM 1444 O O . MET A 1 203 ? 135.567 126.456 147.672 1.00 42.60 203 MET A O 1
ATOM 1449 N N . PHE A 1 204 ? 134.092 124.867 147.062 1.00 42.04 204 PHE A N 1
ATOM 1450 C CA . PHE A 1 204 ? 134.122 124.242 148.380 1.00 42.04 204 PHE A CA 1
ATOM 1451 C C . PHE A 1 204 ? 135.496 123.661 148.688 1.00 42.04 204 PHE A C 1
ATOM 1452 O O . PHE A 1 204 ? 135.984 123.777 149.817 1.00 42.04 204 PHE A O 1
ATOM 1460 N N . ILE A 1 205 ? 136.135 123.030 147.699 1.00 40.53 205 ILE A N 1
ATOM 1461 C CA . ILE A 1 205 ? 137.479 122.492 147.895 1.00 40.53 205 ILE A CA 1
ATOM 1462 C C . ILE A 1 205 ? 138.510 123.580 148.142 1.00 40.53 205 ILE A C 1
ATOM 1463 O O . ILE A 1 205 ? 139.343 123.433 149.044 1.00 40.53 205 ILE A O 1
ATOM 1468 N N . ALA A 1 206 ? 138.472 124.676 147.386 1.00 42.00 206 ALA A N 1
ATOM 1469 C CA . ALA A 1 206 ? 139.387 125.785 147.620 1.00 42.00 206 ALA A CA 1
ATOM 1470 C C . ALA A 1 206 ? 139.143 126.489 148.944 1.00 42.00 206 ALA A C 1
ATOM 1471 O O . ALA A 1 206 ? 140.100 126.959 149.566 1.00 42.00 206 ALA A O 1
ATOM 1473 N N . PHE A 1 207 ? 137.889 126.571 149.391 1.00 42.15 207 PHE A N 1
ATOM 1474 C CA . PHE A 1 207 ? 137.592 127.235 150.655 1.00 42.15 207 PHE A CA 1
ATOM 1475 C C . PHE A 1 207 ? 138.150 126.464 151.841 1.00 42.15 207 PHE A C 1
ATOM 1476 O O . PHE A 1 207 ? 138.594 127.073 152.820 1.00 42.15 207 PHE A O 1
ATOM 1484 N N . VAL A 1 208 ? 138.139 125.130 151.778 1.00 43.66 208 VAL A N 1
ATOM 1485 C CA . VAL A 1 208 ? 138.693 124.330 152.868 1.00 43.66 208 VAL A CA 1
ATOM 1486 C C . VAL A 1 208 ? 140.212 124.320 152.863 1.00 43.66 208 VAL A C 1
ATOM 1487 O O . VAL A 1 208 ? 140.823 123.847 153.827 1.00 43.66 208 VAL A O 1
ATOM 1491 N N . GLY A 1 209 ? 140.839 124.841 151.813 1.00 43.30 209 GLY A N 1
ATOM 1492 C CA . GLY A 1 209 ? 142.283 124.940 151.776 1.00 43.30 209 GLY A CA 1
ATOM 1493 C C . GLY A 1 209 ? 142.777 126.269 152.305 1.00 43.30 209 GLY A C 1
ATOM 1494 O O . GLY A 1 209 ? 143.945 126.623 152.123 1.00 43.30 209 GLY A O 1
ATOM 1495 N N . LEU A 1 210 ? 141.890 127.018 152.962 1.00 43.74 210 LEU A N 1
ATOM 1496 C CA . LEU A 1 210 ? 142.255 128.310 153.528 1.00 43.74 210 LEU A CA 1
ATOM 1497 C C . LEU A 1 210 ? 142.019 128.423 155.026 1.00 43.74 210 LEU A C 1
ATOM 1498 O O . LEU A 1 210 ? 142.408 129.441 155.605 1.00 43.74 210 LEU A O 1
ATOM 1503 N N . GLN A 1 211 ? 141.407 127.436 155.674 1.00 46.73 211 GLN A N 1
ATOM 1504 C CA . GLN A 1 211 ? 141.204 127.483 157.113 1.00 46.73 211 GLN A CA 1
ATOM 1505 C C . GLN A 1 211 ? 142.514 127.170 157.832 1.00 46.73 211 GLN A C 1
ATOM 1506 O O . GLN A 1 211 ? 143.514 126.789 157.219 1.00 46.73 211 GLN A O 1
ATOM 1512 N N . MET A 1 212 ? 142.514 127.327 159.156 1.00 56.05 212 MET A N 1
ATOM 1513 C CA . MET A 1 212 ? 143.752 127.152 159.909 1.00 56.05 212 MET A CA 1
ATOM 1514 C C . MET A 1 212 ? 143.988 125.684 160.247 1.00 56.05 212 MET A C 1
ATOM 1515 O O . MET A 1 212 ? 145.128 125.205 160.223 1.00 56.05 212 MET A O 1
ATOM 1520 N N . ASN A 1 213 ? 142.921 124.948 160.565 1.00 53.06 213 ASN A N 1
ATOM 1521 C CA . ASN A 1 213 ? 143.072 123.533 160.881 1.00 53.06 213 ASN A CA 1
ATOM 1522 C C . ASN A 1 213 ? 143.285 122.680 159.638 1.00 53.06 213 ASN A C 1
ATOM 1523 O O . ASN A 1 213 ? 143.975 121.659 159.715 1.00 53.06 213 ASN A O 1
ATOM 1528 N N . GLN A 1 214 ? 142.712 123.071 158.501 1.00 50.74 214 GLN A N 1
ATOM 1529 C CA . GLN A 1 214 ? 142.846 122.297 157.270 1.00 50.74 214 GLN A CA 1
ATOM 1530 C C . GLN A 1 214 ? 143.997 122.805 156.404 1.00 50.74 214 GLN A C 1
ATOM 1531 O O . GLN A 1 214 ? 144.865 122.028 155.996 1.00 50.74 214 GLN A O 1
ATOM 1537 N N . GLY A 1 215 ? 144.013 124.105 156.116 1.00 47.32 215 GLY A N 1
ATOM 1538 C CA . GLY A 1 215 ? 144.949 124.652 155.154 1.00 47.32 215 GLY A CA 1
ATOM 1539 C C . GLY A 1 215 ? 145.980 125.612 155.710 1.00 47.32 215 GLY A C 1
ATOM 1540 O O . GLY A 1 215 ? 146.589 125.352 156.751 1.00 47.32 215 GLY A O 1
ATOM 1541 N N . ILE A 1 216 ? 146.184 126.733 155.016 1.00 43.82 216 ILE A N 1
ATOM 1542 C CA . ILE A 1 216 ? 147.287 127.630 155.349 1.00 43.82 216 ILE A CA 1
ATOM 1543 C C . ILE A 1 216 ? 146.856 128.659 156.390 1.00 43.82 216 ILE A C 1
ATOM 1544 O O . ILE A 1 216 ? 147.671 129.133 157.190 1.00 43.82 216 ILE A O 1
ATOM 1549 N N . GLY A 1 217 ? 145.573 129.021 156.401 1.00 45.90 217 GLY A N 1
ATOM 1550 C CA . GLY A 1 217 ? 145.048 129.770 157.527 1.00 45.90 217 GLY A CA 1
ATOM 1551 C C . GLY A 1 217 ? 144.691 131.231 157.329 1.00 45.90 217 GLY A C 1
ATOM 1552 O O . GLY A 1 217 ? 144.940 132.041 158.225 1.00 45.90 217 GLY A O 1
ATOM 1553 N N . LEU A 1 218 ? 144.118 131.598 156.181 1.00 45.32 218 LEU A N 1
ATOM 1554 C CA . LEU A 1 218 ? 143.646 132.970 156.012 1.00 45.32 218 LEU A CA 1
ATOM 1555 C C . LEU A 1 218 ? 142.416 133.240 156.871 1.00 45.32 218 LEU A C 1
ATOM 1556 O O . LEU A 1 218 ? 142.432 134.114 157.745 1.00 45.32 218 LEU A O 1
ATOM 1561 N N . VAL A 1 219 ? 141.337 132.497 156.632 1.00 43.62 219 VAL A N 1
ATOM 1562 C CA . VAL A 1 219 ? 140.051 132.824 157.232 1.00 43.62 219 VAL A CA 1
ATOM 1563 C C . VAL A 1 219 ? 140.039 132.443 158.709 1.00 43.62 219 VAL A C 1
ATOM 1564 O O . VAL A 1 219 ? 140.825 131.619 159.182 1.00 43.62 219 VAL A O 1
ATOM 1568 N N . GLY A 1 220 ? 139.125 133.069 159.444 1.00 51.81 220 GLY A N 1
ATOM 1569 C CA . GLY A 1 220 ? 138.963 132.826 160.856 1.00 51.81 220 GLY A CA 1
ATOM 1570 C C . GLY A 1 220 ? 137.649 133.380 161.370 1.00 51.81 220 GLY A C 1
ATOM 1571 O O . GLY A 1 220 ? 136.950 134.127 160.678 1.00 51.81 220 GLY A O 1
ATOM 1572 N N . PRO A 1 221 ? 137.288 133.022 162.598 1.00 57.25 221 PRO A N 1
ATOM 1573 C CA . PRO A 1 221 ? 135.997 133.443 163.145 1.00 57.25 221 PRO A CA 1
ATOM 1574 C C . PRO A 1 221 ? 135.969 134.924 163.492 1.00 57.25 221 PRO A C 1
ATOM 1575 O O . PRO A 1 221 ? 136.994 135.558 163.748 1.00 57.25 221 PRO A O 1
ATOM 1579 N N . ASP A 1 222 ? 134.753 135.468 163.502 1.00 63.11 222 ASP A N 1
ATOM 1580 C CA . ASP A 1 222 ? 134.521 136.852 163.884 1.00 63.11 222 ASP A CA 1
ATOM 1581 C C . ASP A 1 222 ? 133.204 136.936 164.641 1.00 63.11 222 ASP A C 1
ATOM 1582 O O . ASP A 1 222 ? 132.282 136.153 164.397 1.00 63.11 222 ASP A O 1
ATOM 1587 N N . LYS A 1 223 ? 133.125 137.891 165.569 1.00 66.05 223 LYS A N 1
ATOM 1588 C CA . LYS A 1 223 ? 131.952 137.988 166.431 1.00 66.05 223 LYS A CA 1
ATOM 1589 C C . LYS A 1 223 ? 130.748 138.600 165.722 1.00 66.05 223 LYS A C 1
ATOM 1590 O O . LYS A 1 223 ? 129.616 138.164 165.956 1.00 66.05 223 LYS A O 1
ATOM 1596 N N . SER A 1 224 ? 130.959 139.594 164.860 1.00 62.63 224 SER A N 1
ATOM 1597 C CA . SER A 1 224 ? 129.869 140.260 164.156 1.00 62.63 224 SER A CA 1
ATOM 1598 C C . SER A 1 224 ? 129.634 139.687 162.768 1.00 62.63 224 SER A C 1
ATOM 1599 O O . SER A 1 224 ? 128.534 139.212 162.473 1.00 62.63 224 SER A O 1
ATOM 1602 N N . THR A 1 225 ? 130.642 139.722 161.901 1.00 60.05 225 THR A N 1
ATOM 1603 C CA . THR A 1 225 ? 130.566 139.004 160.642 1.00 60.05 225 THR A CA 1
ATOM 1604 C C . THR A 1 225 ? 130.899 137.533 160.867 1.00 60.05 225 THR A C 1
ATOM 1605 O O . THR A 1 225 ? 131.474 137.147 161.888 1.00 60.05 225 THR A O 1
ATOM 1609 N N . LEU A 1 226 ? 130.526 136.699 159.901 1.00 56.53 226 LEU A N 1
ATOM 1610 C CA . LEU A 1 226 ? 130.741 135.265 160.046 1.00 56.53 226 LEU A CA 1
ATOM 1611 C C . LEU A 1 226 ? 132.209 134.886 159.877 1.00 56.53 226 LEU A C 1
ATOM 1612 O O . LEU A 1 226 ? 132.740 134.093 160.660 1.00 56.53 226 LEU A O 1
ATOM 1617 N N . VAL A 1 227 ? 132.879 135.449 158.875 1.00 54.12 227 VAL A N 1
ATOM 1618 C CA . VAL A 1 227 ? 134.271 135.130 158.596 1.00 54.12 227 VAL A CA 1
ATOM 1619 C C . VAL A 1 227 ? 135.077 136.420 158.553 1.00 54.12 227 VAL A C 1
ATOM 1620 O O . VAL A 1 227 ? 134.552 137.506 158.297 1.00 54.12 227 VAL A O 1
ATOM 1624 N N . THR A 1 228 ? 136.376 136.288 158.807 1.00 55.23 228 THR A N 1
ATOM 1625 C CA . THR A 1 228 ? 137.290 137.418 158.746 1.00 55.23 228 THR A CA 1
ATOM 1626 C C . THR A 1 228 ? 138.654 136.905 158.309 1.00 55.23 228 THR A C 1
ATOM 1627 O O . THR A 1 228 ? 138.911 135.700 158.303 1.00 55.23 228 THR A O 1
ATOM 1631 N N . LEU A 1 229 ? 139.529 137.828 157.932 1.00 54.89 229 LEU A N 1
ATOM 1632 C CA . LEU A 1 229 ? 140.881 137.502 157.486 1.00 54.89 229 LEU A CA 1
ATOM 1633 C C . LEU A 1 229 ? 141.821 137.687 158.674 1.00 54.89 229 LEU A C 1
ATOM 1634 O O . LEU A 1 229 ? 142.090 138.815 159.094 1.00 54.89 229 LEU A O 1
ATOM 1639 N N . THR A 1 230 ? 142.289 136.571 159.241 1.00 55.57 230 THR A N 1
ATOM 1640 C CA . THR A 1 230 ? 143.195 136.621 160.397 1.00 55.57 230 THR A CA 1
ATOM 1641 C C . THR A 1 230 ? 144.659 136.497 159.983 1.00 55.57 230 THR A C 1
ATOM 1642 O O . THR A 1 230 ? 145.448 137.424 160.182 1.00 55.57 230 THR A O 1
ATOM 1646 N N . ALA A 1 231 ? 145.025 135.359 159.386 1.00 52.63 231 ALA A N 1
ATOM 1647 C CA . ALA A 1 231 ? 146.422 135.032 159.079 1.00 52.63 231 ALA A CA 1
ATOM 1648 C C . ALA A 1 231 ? 147.338 135.332 160.264 1.00 52.63 231 ALA A C 1
ATOM 1649 O O . ALA A 1 231 ? 148.454 135.829 160.105 1.00 52.63 231 ALA A O 1
ATOM 1651 N N . CYS A 1 232 ? 146.861 135.017 161.465 1.00 66.36 232 CYS A N 1
ATOM 1652 C CA . CYS A 1 232 ? 147.514 135.451 162.692 1.00 66.36 232 CYS A CA 1
ATOM 1653 C C . CYS A 1 232 ? 148.828 134.714 162.910 1.00 66.36 232 CYS A C 1
ATOM 1654 O O . CYS A 1 232 ? 148.945 133.522 162.618 1.00 66.36 232 CYS A O 1
ATOM 1657 N N . ALA A 1 233 ? 149.823 135.437 163.426 1.00 67.92 233 ALA A N 1
ATOM 1658 C CA . ALA A 1 233 ? 151.109 134.825 163.745 1.00 67.92 233 ALA A CA 1
ATOM 1659 C C . ALA A 1 233 ? 151.077 134.160 165.116 1.00 67.92 233 ALA A C 1
ATOM 1660 O O . ALA A 1 233 ? 151.280 132.947 165.236 1.00 67.92 233 ALA A O 1
ATOM 1662 N N . GLU A 1 234 ? 150.825 134.942 166.162 1.00 82.91 234 GLU A N 1
ATOM 1663 C CA . GLU A 1 234 ? 150.711 134.413 167.519 1.00 82.91 234 GLU A CA 1
ATOM 1664 C C . GLU A 1 234 ? 149.303 133.863 167.695 1.00 82.91 234 GLU A C 1
ATOM 1665 O O . GLU A 1 234 ? 148.345 134.619 167.872 1.00 82.91 234 GLU A O 1
ATOM 1671 N N . THR A 1 235 ? 149.171 132.544 167.644 1.00 91.89 235 THR A N 1
ATOM 1672 C CA . THR A 1 235 ? 147.881 131.876 167.730 1.00 91.89 235 THR A CA 1
ATOM 1673 C C . THR A 1 235 ? 147.747 131.167 169.075 1.00 91.89 235 THR A C 1
ATOM 1674 O O . THR A 1 235 ? 148.709 131.033 169.837 1.00 91.89 235 THR A O 1
ATOM 1678 N N . ASP A 1 236 ? 146.528 130.719 169.365 1.00 102.19 236 ASP A N 1
ATOM 1679 C CA . ASP A 1 236 ? 146.260 130.049 170.628 1.00 102.19 236 ASP A CA 1
ATOM 1680 C C . ASP A 1 236 ? 147.042 128.739 170.708 1.00 102.19 236 ASP A C 1
ATOM 1681 O O . ASP A 1 236 ? 147.123 128.002 169.721 1.00 102.19 236 ASP A O 1
ATOM 1686 N N . PRO A 1 237 ? 147.643 128.432 171.863 1.00 106.65 237 PRO A N 1
ATOM 1687 C CA . PRO A 1 237 ? 148.436 127.195 171.960 1.00 106.65 237 PRO A CA 1
ATOM 1688 C C . PRO A 1 237 ? 147.634 125.930 171.710 1.00 106.65 237 PRO A C 1
ATOM 1689 O O . PRO A 1 237 ? 148.171 124.969 171.146 1.00 106.65 237 PRO A O 1
ATOM 1693 N N . VAL A 1 238 ? 146.364 125.895 172.111 1.00 106.31 238 VAL A N 1
ATOM 1694 C CA . VAL A 1 238 ? 145.564 124.680 171.990 1.00 106.31 238 VAL A CA 1
ATOM 1695 C C . VAL A 1 238 ? 144.671 124.757 170.758 1.00 106.31 238 VAL A C 1
ATOM 1696 O O . VAL A 1 238 ? 144.807 123.955 169.827 1.00 106.31 238 VAL A O 1
ATOM 1700 N N . THR A 1 239 ? 143.757 125.722 170.743 1.00 103.06 239 THR A N 1
ATOM 1701 C CA . THR A 1 239 ? 142.814 125.884 169.647 1.00 103.06 239 THR A CA 1
ATOM 1702 C C . THR A 1 239 ? 143.345 126.925 168.663 1.00 103.06 239 THR A C 1
ATOM 1703 O O . THR A 1 239 ? 144.499 127.355 168.739 1.00 103.06 239 THR A O 1
ATOM 1707 N N . GLY A 1 240 ? 142.507 127.331 167.714 1.00 94.76 240 GLY A N 1
ATOM 1708 C CA . GLY A 1 240 ? 142.903 128.330 166.743 1.00 94.76 240 GLY A CA 1
ATOM 1709 C C . GLY A 1 240 ? 142.206 129.660 166.936 1.00 94.76 240 GLY A C 1
ATOM 1710 O O . GLY A 1 240 ? 141.01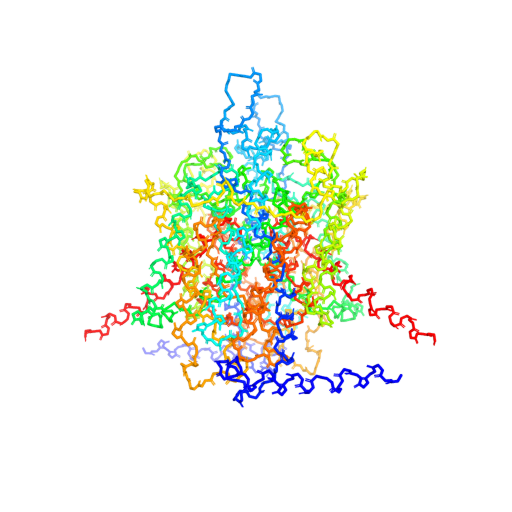2 129.793 166.653 1.00 94.76 240 GLY A O 1
ATOM 1711 N N . ALA A 1 241 ? 142.948 130.655 167.417 1.00 91.50 241 ALA A N 1
ATOM 1712 C CA . ALA A 1 241 ? 142.419 131.993 167.635 1.00 91.50 241 ALA A CA 1
ATOM 1713 C C . ALA A 1 241 ? 143.537 133.005 167.445 1.00 91.50 241 ALA A C 1
ATOM 1714 O O . ALA A 1 241 ? 144.695 132.728 167.769 1.00 91.50 241 ALA A O 1
ATOM 1716 N N . CYS A 1 242 ? 143.186 134.176 166.920 1.00 85.32 242 CYS A N 1
ATOM 1717 C CA . CYS A 1 242 ? 144.168 135.226 166.675 1.00 85.32 242 CYS A CA 1
ATOM 1718 C C . CYS A 1 242 ? 144.398 136.023 167.953 1.00 85.32 242 CYS A C 1
ATOM 1719 O O . CYS A 1 242 ? 143.444 136.518 168.563 1.00 85.32 242 CYS A O 1
ATOM 1722 N N . LEU A 1 243 ? 145.662 136.152 168.353 1.00 83.58 243 LEU A N 1
ATOM 1723 C CA . LEU A 1 243 ? 146.032 136.916 169.537 1.00 83.58 243 LEU A CA 1
ATOM 1724 C C . LEU A 1 243 ? 146.625 138.276 169.189 1.00 83.58 243 LEU A C 1
ATOM 1725 O O . LEU A 1 243 ? 146.204 139.296 169.742 1.00 83.58 243 LEU A O 1
ATOM 1730 N N . GLY A 1 244 ? 147.597 138.312 168.282 1.00 74.91 244 GLY A N 1
ATOM 1731 C CA . GLY A 1 244 ? 148.177 139.570 167.858 1.00 74.91 244 GLY A CA 1
ATOM 1732 C C . GLY A 1 244 ? 149.094 139.435 166.661 1.00 74.91 244 GLY A C 1
ATOM 1733 O O . GLY A 1 244 ? 149.976 138.572 166.641 1.00 74.91 244 GLY A O 1
ATOM 1734 N N . GLY A 1 245 ? 148.899 140.288 165.659 1.00 63.23 245 GLY A N 1
ATOM 1735 C CA . GLY A 1 245 ? 149.745 140.278 164.483 1.00 63.23 245 GLY A CA 1
ATOM 1736 C C . GLY A 1 245 ? 149.146 139.541 163.304 1.00 63.23 245 GLY A C 1
ATOM 1737 O O . GLY A 1 245 ? 149.065 138.310 163.307 1.00 63.23 245 GLY A O 1
ATOM 1738 N N . LYS A 1 246 ? 148.723 140.284 162.288 1.00 55.08 246 LYS A N 1
ATOM 1739 C CA . LYS A 1 246 ? 148.157 139.715 161.075 1.00 55.08 246 LYS A CA 1
ATOM 1740 C C . LYS A 1 246 ? 149.134 139.874 159.915 1.00 55.08 246 LYS A C 1
ATOM 1741 O O . LYS A 1 246 ? 149.984 140.766 159.910 1.00 55.08 246 LYS A O 1
ATOM 1747 N N . MET A 1 247 ? 149.006 138.985 158.928 1.00 52.11 247 MET A N 1
ATOM 1748 C CA . MET A 1 247 ? 149.856 138.982 157.737 1.00 52.11 247 MET A CA 1
ATOM 1749 C C . MET A 1 247 ? 151.340 138.867 158.062 1.00 52.11 247 MET A C 1
ATOM 1750 O O . MET A 1 247 ? 152.182 139.332 157.289 1.00 52.11 247 MET A O 1
ATOM 1755 N N . LYS A 1 248 ? 151.689 138.252 159.186 1.00 51.94 248 LYS A N 1
ATOM 1756 C CA . LYS A 1 248 ? 153.083 137.990 159.515 1.00 51.94 248 LYS A CA 1
ATOM 1757 C C . LYS A 1 248 ? 153.262 136.554 159.977 1.00 51.94 248 LYS A C 1
ATOM 1758 O O . LYS A 1 248 ? 154.104 136.252 160.827 1.00 51.94 248 LYS A O 1
ATOM 1764 N N . SER A 1 249 ? 152.465 135.648 159.428 1.00 48.26 249 SER A N 1
ATOM 1765 C CA . SER A 1 249 ? 152.664 134.230 159.688 1.00 48.26 249 SER A CA 1
ATOM 1766 C C . SER A 1 249 ? 153.698 133.682 158.713 1.00 48.26 249 SER A C 1
ATOM 1767 O O . SER A 1 249 ? 153.473 133.718 157.499 1.00 48.26 249 SER A O 1
ATOM 1770 N N . PRO A 1 250 ? 154.839 133.183 159.194 1.00 43.12 250 PRO A N 1
ATOM 1771 C CA . PRO A 1 250 ? 155.850 132.649 158.267 1.00 43.12 250 PRO A CA 1
ATOM 1772 C C . PRO A 1 250 ? 155.349 131.490 157.421 1.00 43.12 250 PRO A C 1
ATOM 1773 O O . PRO A 1 250 ? 155.716 131.401 156.241 1.00 43.12 250 PRO A O 1
ATOM 1777 N N . THR A 1 251 ? 154.509 130.615 157.976 1.00 40.90 251 THR A N 1
ATOM 1778 C CA . THR A 1 251 ? 153.920 129.535 157.198 1.00 40.90 251 THR A CA 1
ATOM 1779 C C . THR A 1 251 ? 153.031 130.049 156.076 1.00 40.90 251 THR A C 1
ATOM 1780 O O . THR A 1 251 ? 153.045 129.477 154.982 1.00 40.90 251 THR A O 1
ATOM 1784 N N . PHE A 1 252 ? 152.265 131.113 156.324 1.00 39.88 252 PHE A N 1
ATOM 1785 C CA . PHE A 1 252 ? 151.431 131.696 155.278 1.00 39.88 252 PHE A CA 1
ATOM 1786 C C . PHE A 1 252 ? 152.275 132.162 154.098 1.00 39.88 252 PHE A C 1
ATOM 1787 O O . PHE A 1 252 ? 151.949 131.880 152.940 1.00 39.88 252 PHE A O 1
ATOM 1795 N N . TRP A 1 253 ? 153.369 132.873 154.368 1.00 39.62 253 TRP A N 1
ATOM 1796 C CA . TRP A 1 253 ? 154.197 133.364 153.274 1.00 39.62 253 TRP A CA 1
ATOM 1797 C C . TRP A 1 253 ? 154.962 132.245 152.582 1.00 39.62 253 TRP A C 1
ATOM 1798 O O . TRP A 1 253 ? 155.151 132.303 151.361 1.00 39.62 253 TRP A O 1
ATOM 1809 N N . LEU A 1 254 ? 155.385 131.217 153.322 1.00 35.55 254 LEU A N 1
ATOM 1810 C CA . LEU A 1 254 ? 155.977 130.055 152.668 1.00 35.55 254 LEU A CA 1
ATOM 1811 C C . LEU A 1 254 ? 154.979 129.379 151.734 1.00 35.55 254 LEU A C 1
ATOM 1812 O O . LEU A 1 254 ? 155.335 129.001 150.610 1.00 35.55 254 LEU A O 1
ATOM 1817 N N . ALA A 1 255 ? 153.726 129.238 152.170 1.00 34.34 255 ALA A N 1
ATOM 1818 C CA . ALA A 1 255 ? 152.679 128.698 151.315 1.00 34.34 255 ALA A CA 1
ATOM 1819 C C . ALA A 1 255 ? 152.397 129.577 150.105 1.00 34.34 255 ALA A C 1
ATOM 1820 O O . ALA A 1 255 ? 152.127 129.047 149.024 1.00 34.34 255 ALA A O 1
ATOM 1822 N N . VAL A 1 256 ? 152.438 130.900 150.262 1.00 35.71 256 VAL A N 1
ATOM 1823 C CA . VAL A 1 256 ? 152.254 131.784 149.115 1.00 35.71 256 VAL A CA 1
ATOM 1824 C C . VAL A 1 256 ? 153.388 131.620 148.108 1.00 35.71 256 VAL A C 1
ATOM 1825 O O . VAL A 1 256 ? 153.146 131.605 146.894 1.00 35.71 256 VAL A O 1
ATOM 1829 N N . VAL A 1 257 ? 154.631 131.499 148.579 1.00 34.52 257 VAL A N 1
ATOM 1830 C CA . VAL A 1 257 ? 155.739 131.246 147.661 1.00 34.52 257 VAL A CA 1
ATOM 1831 C C . VAL A 1 257 ? 155.544 129.917 146.939 1.00 34.52 257 VAL A C 1
ATOM 1832 O O . VAL A 1 257 ? 155.761 129.816 145.723 1.00 34.52 257 VAL A O 1
ATOM 1836 N N . GLY A 1 258 ? 155.140 128.878 147.673 1.00 34.67 258 GLY A N 1
ATOM 1837 C CA . GLY A 1 258 ? 154.851 127.600 147.043 1.00 34.67 258 GLY A CA 1
ATOM 1838 C C . GLY A 1 258 ? 153.744 127.664 146.013 1.00 34.67 258 GLY A C 1
ATOM 1839 O O . GLY A 1 258 ? 153.828 126.988 144.983 1.00 34.67 258 GLY A O 1
ATOM 1840 N N . PHE A 1 259 ? 152.708 128.458 146.272 1.00 34.45 259 PHE A N 1
ATOM 1841 C CA . PHE A 1 259 ? 151.658 128.690 145.288 1.00 34.45 259 PHE A CA 1
ATOM 1842 C C . PHE A 1 259 ? 152.188 129.404 144.054 1.00 34.45 259 PHE A C 1
ATOM 1843 O O . PHE A 1 259 ? 151.799 129.065 142.930 1.00 34.45 259 PHE A O 1
ATOM 1851 N N . LEU A 1 260 ? 153.062 130.393 144.245 1.00 36.20 260 LEU A N 1
ATOM 1852 C CA . LEU A 1 260 ? 153.627 131.126 143.116 1.00 36.20 260 LEU A CA 1
ATOM 1853 C C . LEU A 1 260 ? 154.476 130.222 142.232 1.00 36.20 260 LEU A C 1
ATOM 1854 O O . LEU A 1 260 ? 154.427 130.329 141.003 1.00 36.20 260 LEU A O 1
ATOM 1859 N N . ILE A 1 261 ? 155.272 129.332 142.837 1.00 34.57 261 ILE A N 1
ATOM 1860 C CA . ILE A 1 261 ? 156.072 128.403 142.035 1.00 34.57 261 ILE A CA 1
ATOM 1861 C C . ILE A 1 261 ? 155.220 127.421 141.249 1.00 34.57 261 ILE A C 1
ATOM 1862 O O . ILE A 1 261 ? 155.581 127.073 140.118 1.00 34.57 261 ILE A O 1
ATOM 1867 N N . THR A 1 262 ? 154.096 126.967 141.803 1.00 37.28 262 THR A N 1
ATOM 1868 C CA . THR A 1 262 ? 153.197 126.105 141.045 1.00 37.28 262 THR A CA 1
ATOM 1869 C C . THR A 1 262 ? 152.515 126.868 139.915 1.00 37.28 262 THR A C 1
ATOM 1870 O O . THR A 1 262 ? 152.393 126.351 138.798 1.00 37.28 262 THR A O 1
ATOM 1874 N N . SER A 1 263 ? 152.072 128.099 140.187 1.00 38.03 263 SER A N 1
ATOM 1875 C CA . SER A 1 263 ? 151.405 128.890 139.158 1.00 38.03 263 SER A CA 1
ATOM 1876 C C . SER A 1 263 ? 152.347 129.251 138.019 1.00 38.03 263 SER A C 1
ATOM 1877 O O . SER A 1 263 ? 151.951 129.195 136.850 1.00 38.03 263 SER A O 1
ATOM 1880 N N . PHE A 1 264 ? 153.588 129.620 138.330 1.00 41.12 264 PHE A N 1
ATOM 1881 C CA . PHE A 1 264 ? 154.565 129.944 137.302 1.00 41.12 264 PHE A CA 1
ATOM 1882 C C . PHE A 1 264 ? 155.020 128.721 136.519 1.00 41.12 264 PHE A C 1
ATOM 1883 O O . PHE A 1 264 ? 155.478 128.868 135.381 1.00 41.12 264 PHE A O 1
ATOM 1891 N N . GLY A 1 265 ? 154.906 127.529 137.095 1.00 41.41 265 GLY A N 1
ATOM 1892 C CA . GLY A 1 265 ? 155.296 126.316 136.408 1.00 41.41 265 GLY A CA 1
ATOM 1893 C C . GLY A 1 265 ? 154.187 125.730 135.562 1.00 41.41 265 GLY A C 1
ATOM 1894 O O . GLY A 1 265 ? 154.457 125.048 134.570 1.00 41.41 265 GLY A O 1
ATOM 1895 N N . LEU A 1 266 ? 152.932 125.974 135.946 1.00 41.13 266 LEU A N 1
ATOM 1896 C CA . LEU A 1 266 ? 151.823 125.515 135.117 1.00 41.13 266 LEU A CA 1
ATOM 1897 C C . LEU A 1 266 ? 151.796 126.238 133.776 1.00 41.13 266 LEU A C 1
ATOM 1898 O O . LEU A 1 266 ? 151.549 125.612 132.739 1.00 41.13 266 LEU A O 1
ATOM 1903 N N . MET A 1 267 ? 152.042 127.544 133.770 1.00 45.03 267 MET A N 1
ATOM 1904 C CA . MET A 1 267 ? 152.351 128.208 132.516 1.00 45.03 267 MET A CA 1
ATOM 1905 C C . MET A 1 267 ? 153.773 127.850 132.097 1.00 45.03 267 MET A C 1
ATOM 1906 O O . MET A 1 267 ? 154.539 127.265 132.867 1.00 45.03 267 MET A O 1
ATOM 1911 N N . LYS A 1 268 ? 154.109 128.190 130.849 1.00 46.89 268 LYS A N 1
ATOM 1912 C CA . LYS A 1 268 ? 155.329 127.743 130.179 1.00 46.89 268 LYS A CA 1
ATOM 1913 C C . LYS A 1 268 ? 155.245 126.253 129.864 1.00 46.89 268 LYS A C 1
ATOM 1914 O O . LYS A 1 268 ? 156.180 125.679 129.297 1.00 46.89 268 LYS A O 1
ATOM 1920 N N . ASN A 1 269 ? 154.125 125.626 130.231 1.00 49.48 269 ASN A N 1
ATOM 1921 C CA . ASN A 1 269 ? 153.797 124.245 129.876 1.00 49.48 269 ASN A CA 1
ATOM 1922 C C . ASN A 1 269 ? 154.861 123.265 130.384 1.00 49.48 269 ASN A C 1
ATOM 1923 O O . ASN A 1 269 ? 155.558 122.594 129.622 1.00 49.48 269 ASN A O 1
ATOM 1928 N N . VAL A 1 270 ? 154.961 123.202 131.707 1.00 45.62 270 VAL A N 1
ATOM 1929 C CA . VAL A 1 270 ? 155.730 122.162 132.380 1.00 45.62 270 VAL A CA 1
ATOM 1930 C C . VAL A 1 270 ? 154.756 121.095 132.858 1.00 45.62 270 VAL A C 1
ATOM 1931 O O . VAL A 1 270 ? 153.774 121.404 133.543 1.00 45.62 270 VAL A O 1
ATOM 1935 N N . LYS A 1 271 ? 155.021 119.841 132.489 1.00 48.47 271 LYS A N 1
ATOM 1936 C CA . LYS A 1 271 ? 154.072 118.755 132.715 1.00 48.47 271 LYS A CA 1
ATOM 1937 C C . LYS A 1 271 ? 153.744 118.585 134.193 1.00 48.47 271 LYS A C 1
ATOM 1938 O O . LYS A 1 271 ? 152.601 118.801 134.608 1.00 48.47 271 LYS A O 1
ATOM 1944 N N . GLY A 1 272 ? 154.735 118.213 134.995 1.00 44.96 272 GLY A N 1
ATOM 1945 C CA . GLY A 1 272 ? 154.517 118.079 136.419 1.00 44.96 272 GLY A CA 1
ATOM 1946 C C . GLY A 1 272 ? 154.808 119.368 137.153 1.00 44.96 272 GLY A C 1
ATOM 1947 O O . GLY A 1 272 ? 155.957 119.810 137.198 1.00 44.96 272 GLY A O 1
ATOM 1948 N N . SER A 1 273 ? 153.789 119.988 137.716 1.00 42.26 273 SER A N 1
ATOM 1949 C CA . SER A 1 273 ? 154.013 121.245 138.419 1.00 42.26 273 SER A CA 1
ATOM 1950 C C . SER A 1 273 ? 153.474 121.243 139.839 1.00 42.26 273 SER A C 1
ATOM 1951 O O . SER A 1 273 ? 154.098 121.832 140.724 1.00 42.26 273 SER A O 1
ATOM 1954 N N . MET A 1 274 ? 152.335 120.594 140.083 1.00 41.96 274 MET A N 1
ATOM 1955 C CA . MET A 1 274 ? 151.758 120.600 141.422 1.00 41.96 274 MET A CA 1
ATOM 1956 C C . MET A 1 274 ? 152.564 119.762 142.404 1.00 41.96 274 MET A C 1
ATOM 1957 O O . MET A 1 274 ? 152.327 119.851 143.613 1.00 41.96 274 MET A O 1
ATOM 1962 N N . ILE A 1 275 ? 153.503 118.954 141.919 1.00 40.85 275 ILE A N 1
ATOM 1963 C CA . ILE A 1 275 ? 154.351 118.176 142.813 1.00 40.85 275 ILE A CA 1
ATOM 1964 C C . ILE A 1 275 ? 155.635 118.924 143.175 1.00 40.85 275 ILE A C 1
ATOM 1965 O O . ILE A 1 275 ? 156.129 118.794 144.302 1.00 40.85 275 ILE A O 1
ATOM 1970 N N . TYR A 1 276 ? 156.178 119.728 142.255 1.00 40.27 276 TYR A N 1
ATOM 1971 C CA . TYR A 1 276 ? 157.380 120.495 142.564 1.00 40.27 276 TYR A CA 1
ATOM 1972 C C . TYR A 1 276 ? 157.102 121.643 143.524 1.00 40.27 276 TYR A C 1
ATOM 1973 O O . TYR A 1 276 ? 158.016 122.074 144.234 1.00 40.27 276 TYR A O 1
ATOM 1982 N N . GLY A 1 277 ? 155.870 122.154 143.558 1.00 37.26 277 GLY A N 1
ATOM 1983 C CA . GLY A 1 277 ? 155.510 123.110 144.588 1.00 37.26 277 GLY A CA 1
ATOM 1984 C C . GLY A 1 277 ? 155.491 122.505 145.974 1.00 37.26 277 GLY A C 1
ATOM 1985 O O . GLY A 1 277 ? 155.925 123.145 146.936 1.00 37.26 277 GLY A O 1
ATOM 1986 N N . ILE A 1 278 ? 154.994 121.273 146.098 1.00 35.69 278 ILE A N 1
ATOM 1987 C CA . ILE A 1 278 ? 154.975 120.597 147.391 1.00 35.69 278 ILE A CA 1
ATOM 1988 C C . ILE A 1 278 ? 156.386 120.218 147.820 1.00 35.69 278 ILE A C 1
ATOM 1989 O O . ILE A 1 278 ? 156.759 120.377 148.991 1.00 35.69 278 ILE A O 1
ATOM 1994 N N . VAL A 1 279 ? 157.190 119.706 146.884 1.00 36.13 279 VAL A N 1
ATOM 1995 C CA . VAL A 1 279 ? 158.542 119.271 147.220 1.00 36.13 279 VAL A CA 1
ATOM 1996 C C . VAL A 1 279 ? 159.377 120.434 147.740 1.00 36.13 279 VAL A C 1
ATOM 1997 O O . VAL A 1 279 ? 160.130 120.281 148.708 1.00 36.13 279 VAL A O 1
ATOM 2001 N N . PHE A 1 280 ? 159.258 121.607 147.118 1.00 38.43 280 PHE A N 1
ATOM 2002 C CA . PHE A 1 280 ? 160.051 122.760 147.531 1.00 38.43 280 PHE A CA 1
ATOM 2003 C C . PHE A 1 280 ? 159.730 123.165 148.966 1.00 38.43 280 PHE A C 1
ATOM 2004 O O . PHE A 1 280 ? 160.627 123.257 149.816 1.00 38.43 280 PHE A O 1
ATOM 2012 N N . VAL A 1 281 ? 158.443 123.375 149.265 1.00 36.80 281 VAL A N 1
ATOM 2013 C CA . VAL A 1 281 ? 158.038 123.843 150.589 1.00 36.80 281 VAL A CA 1
ATOM 2014 C C . VAL A 1 281 ? 158.093 122.753 151.643 1.00 36.80 281 VAL A C 1
ATOM 2015 O O . VAL A 1 281 ? 157.958 123.058 152.834 1.00 36.80 281 VAL A O 1
ATOM 2019 N N . THR A 1 282 ? 158.277 121.493 151.251 1.00 37.81 282 THR A N 1
ATOM 2020 C CA . THR A 1 282 ? 158.543 120.436 152.218 1.00 37.81 282 THR A CA 1
ATOM 2021 C C . THR A 1 282 ? 160.027 120.293 152.530 1.00 37.81 282 THR A C 1
ATOM 2022 O O . THR A 1 282 ? 160.409 120.215 153.706 1.00 37.81 282 THR A O 1
ATOM 2026 N N . ALA A 1 283 ? 160.874 120.267 151.498 1.00 36.87 283 ALA A N 1
ATOM 2027 C CA . ALA A 1 283 ? 162.313 120.256 151.720 1.00 36.87 283 ALA A CA 1
ATOM 2028 C C . ALA A 1 283 ? 162.759 121.477 152.506 1.00 36.87 283 ALA A C 1
ATOM 2029 O O . ALA A 1 283 ? 163.710 121.389 153.290 1.00 36.87 283 ALA A O 1
ATOM 2031 N N . ILE A 1 284 ? 162.094 122.619 152.317 1.00 38.67 284 ILE A N 1
ATOM 2032 C CA . ILE A 1 284 ? 162.378 123.761 153.179 1.00 38.67 284 ILE A CA 1
ATOM 2033 C C . ILE A 1 284 ? 161.865 123.504 154.589 1.00 38.67 284 ILE A C 1
ATOM 2034 O O . ILE A 1 284 ? 162.569 123.760 155.573 1.00 38.67 284 ILE A O 1
ATOM 2039 N N . SER A 1 285 ? 160.647 122.982 154.719 1.00 39.25 285 SER A N 1
ATOM 2040 C CA . SER A 1 285 ? 160.105 122.697 156.047 1.00 39.25 285 SER A CA 1
ATOM 2041 C C . SER A 1 285 ? 160.429 121.274 156.484 1.00 39.25 285 SER A C 1
ATOM 2042 O O . SER A 1 285 ? 159.580 120.535 156.976 1.00 39.25 285 SER A O 1
ATOM 2045 N N . TRP A 1 286 ? 161.689 120.893 156.301 1.00 41.90 286 TRP A N 1
ATOM 2046 C CA . TRP A 1 286 ? 162.252 119.721 156.955 1.00 41.90 286 TRP A CA 1
ATOM 2047 C C . TRP A 1 286 ? 163.465 120.037 157.816 1.00 41.90 286 TRP A C 1
ATOM 2048 O O . TRP A 1 286 ? 163.939 119.143 158.525 1.00 41.90 286 TRP A O 1
ATOM 2059 N N . ILE A 1 287 ? 163.979 121.262 157.782 1.00 47.05 287 ILE A N 1
ATOM 2060 C CA . ILE A 1 287 ? 165.169 121.624 158.545 1.00 47.05 287 ILE A CA 1
ATOM 2061 C C . ILE A 1 287 ? 164.761 121.903 159.984 1.00 47.05 287 ILE A C 1
ATOM 2062 O O . ILE A 1 287 ? 163.962 122.806 160.248 1.00 47.05 287 ILE A O 1
ATOM 2067 N N . ARG A 1 288 ? 165.316 121.136 160.918 1.00 56.84 288 ARG A N 1
ATOM 2068 C CA . ARG A 1 288 ? 164.964 121.290 162.322 1.00 56.84 288 ARG A CA 1
ATOM 2069 C C . ARG A 1 288 ? 165.580 122.558 162.902 1.00 56.84 288 ARG A C 1
ATOM 2070 O O . ARG A 1 288 ? 166.767 122.835 162.712 1.00 56.84 288 ARG A O 1
ATOM 2078 N N . GLY A 1 289 ? 164.765 123.331 163.618 1.00 58.09 289 GLY A N 1
ATOM 2079 C CA . GLY A 1 289 ? 165.269 124.492 164.326 1.00 58.09 289 GLY A CA 1
ATOM 2080 C C . GLY A 1 289 ? 164.536 125.794 164.072 1.00 58.09 289 GLY A C 1
ATOM 2081 O O . GLY A 1 289 ? 164.395 126.614 164.984 1.00 58.09 289 GLY A O 1
ATOM 2082 N N . THR A 1 290 ? 164.062 126.001 162.847 1.00 53.96 290 THR A N 1
ATOM 2083 C CA . THR A 1 290 ? 163.456 127.271 162.469 1.00 53.96 290 THR A CA 1
ATOM 2084 C C . THR A 1 290 ? 162.014 127.338 162.976 1.00 53.96 290 THR A C 1
ATOM 2085 O O . THR A 1 290 ? 161.573 126.520 163.788 1.00 53.96 290 THR A O 1
ATOM 2089 N N . GLN A 1 291 ? 161.267 128.339 162.514 1.00 53.41 291 GLN A N 1
ATOM 2090 C CA . GLN A 1 291 ? 159.886 128.537 162.932 1.00 53.41 291 GLN A CA 1
ATOM 2091 C C . GLN A 1 291 ? 158.872 127.894 161.996 1.00 53.41 291 GLN A C 1
ATOM 2092 O O . GLN A 1 291 ? 157.677 127.895 162.312 1.00 53.41 291 GLN A O 1
ATOM 2098 N N . VAL A 1 292 ? 159.305 127.351 160.864 1.00 48.51 292 VAL A N 1
ATOM 2099 C CA . VAL A 1 292 ? 158.400 126.752 159.895 1.00 48.51 292 VAL A CA 1
ATOM 2100 C C . VAL A 1 292 ? 158.615 125.244 159.789 1.00 48.51 292 VAL A C 1
ATOM 2101 O O . VAL A 1 292 ? 158.236 124.635 158.792 1.00 48.51 292 VAL A O 1
ATOM 2105 N N . THR A 1 293 ? 159.215 124.631 160.804 1.00 46.68 293 THR A N 1
ATOM 2106 C CA . THR A 1 293 ? 159.530 123.216 160.737 1.00 46.68 293 THR A CA 1
ATOM 2107 C C . THR A 1 293 ? 158.280 122.369 160.952 1.00 46.68 293 THR A C 1
ATOM 2108 O O . THR A 1 293 ? 157.272 122.816 161.505 1.00 46.68 293 THR A O 1
ATOM 2112 N N . ILE A 1 294 ? 158.363 121.121 160.496 1.00 44.04 294 ILE A N 1
ATOM 2113 C CA . ILE A 1 294 ? 157.381 120.091 160.807 1.00 44.04 294 ILE A CA 1
ATOM 2114 C C . ILE A 1 294 ? 157.866 119.172 161.915 1.00 44.04 294 ILE A C 1
ATOM 2115 O O . ILE A 1 294 ? 157.131 118.266 162.332 1.00 44.04 294 ILE A O 1
ATOM 2120 N N . PHE A 1 295 ? 159.077 119.398 162.429 1.00 51.06 295 PHE A N 1
ATOM 2121 C CA . PHE A 1 295 ? 159.684 118.584 163.479 1.00 51.06 295 PHE A CA 1
ATOM 2122 C C . PHE A 1 295 ? 159.933 119.478 164.688 1.00 51.06 295 PHE A C 1
ATOM 2123 O O . PHE A 1 295 ? 160.986 120.126 164.787 1.00 51.06 295 PHE A O 1
ATOM 2131 N N . PRO A 1 296 ? 158.994 119.542 165.625 1.00 58.15 296 PRO A N 1
ATOM 2132 C CA . PRO A 1 296 ? 159.231 120.324 166.845 1.00 58.15 296 PRO A CA 1
ATOM 2133 C C . PRO A 1 296 ? 160.182 119.616 167.795 1.00 58.15 296 PRO A C 1
ATOM 2134 O O . PRO A 1 296 ? 160.731 118.563 167.459 1.00 58.15 296 PRO A O 1
ATOM 2138 N N . HIS A 1 297 ? 160.390 120.184 168.981 1.00 66.95 297 HIS A N 1
ATOM 2139 C CA . HIS A 1 297 ? 161.270 119.599 169.991 1.00 66.95 297 HIS A CA 1
ATOM 2140 C C . HIS A 1 297 ? 160.487 118.914 171.102 1.00 66.95 297 HIS A C 1
ATOM 2141 O O . HIS A 1 297 ? 160.969 118.787 172.231 1.00 66.95 297 HIS A O 1
ATOM 2148 N N . THR A 1 298 ? 159.277 118.466 170.806 1.00 68.68 298 THR A N 1
ATOM 2149 C CA . THR A 1 298 ? 158.452 117.722 171.743 1.00 68.68 298 THR A CA 1
ATOM 2150 C C . THR A 1 298 ? 158.689 116.227 171.584 1.00 68.68 298 THR A C 1
ATOM 2151 O O . THR A 1 298 ? 159.146 115.770 170.532 1.00 68.68 298 THR A O 1
ATOM 2155 N N . PRO A 1 299 ? 158.401 115.430 172.620 1.00 71.34 299 PRO A N 1
ATOM 2156 C CA . PRO A 1 299 ? 158.515 113.970 172.466 1.00 71.34 299 PRO A CA 1
ATOM 2157 C C . PRO A 1 299 ? 157.651 113.420 171.350 1.00 71.34 299 PRO A C 1
ATOM 2158 O O . PRO A 1 299 ? 158.030 112.418 170.732 1.00 71.34 299 PRO A O 1
ATOM 2162 N N . LEU A 1 300 ? 156.505 114.040 171.076 1.00 70.83 300 LEU A N 1
ATOM 2163 C CA . LEU A 1 300 ? 155.710 113.688 169.910 1.00 70.83 300 LEU A CA 1
ATOM 2164 C C . LEU A 1 300 ? 156.436 113.994 168.606 1.00 70.83 300 LEU A C 1
ATOM 2165 O O . LEU A 1 300 ? 156.370 113.190 167.670 1.00 70.83 300 LEU A O 1
ATOM 2170 N N . GLY A 1 301 ? 157.137 115.123 168.529 1.00 67.51 301 GLY A N 1
ATOM 2171 C CA . GLY A 1 301 ? 157.842 115.492 167.318 1.00 67.51 301 GLY A CA 1
ATOM 2172 C C . GLY A 1 301 ? 159.113 114.698 167.101 1.00 67.51 301 GLY A C 1
ATOM 2173 O O . GLY A 1 301 ? 159.583 114.570 165.968 1.00 67.51 301 GLY A O 1
ATOM 2174 N N . ASP A 1 302 ? 159.684 114.161 168.181 1.00 68.70 302 ASP A N 1
ATOM 2175 C CA . ASP A 1 302 ? 160.851 113.298 168.034 1.00 68.70 302 ASP A CA 1
ATOM 2176 C C . ASP A 1 302 ? 160.464 111.929 167.495 1.00 68.70 302 ASP A C 1
ATOM 2177 O O . ASP A 1 302 ? 161.279 111.267 166.845 1.00 68.70 302 ASP A O 1
ATOM 2182 N N . SER A 1 303 ? 159.232 111.488 167.757 1.00 67.01 303 SER A N 1
ATOM 2183 C CA . SER A 1 303 ? 158.753 110.233 167.194 1.00 67.01 303 SER A CA 1
ATOM 2184 C C . SER A 1 303 ? 158.614 110.301 165.680 1.00 67.01 303 SER A C 1
ATOM 2185 O O . SER A 1 303 ? 158.728 109.268 165.013 1.00 67.01 303 SER A O 1
ATOM 2188 N N . ASN A 1 304 ? 158.372 111.485 165.126 1.00 62.11 304 ASN A N 1
ATOM 2189 C CA . ASN A 1 304 ? 158.286 111.665 163.684 1.00 62.11 304 ASN A CA 1
ATOM 2190 C C . ASN A 1 304 ? 159.631 111.965 163.042 1.00 62.11 304 ASN A C 1
ATOM 2191 O O . ASN A 1 304 ? 159.707 112.038 161.812 1.00 62.11 304 ASN A O 1
ATOM 2196 N N . TYR A 1 305 ? 160.691 112.149 163.832 1.00 57.31 305 TYR A N 1
ATOM 2197 C CA . TYR A 1 305 ? 162.019 112.324 163.266 1.00 57.31 305 TYR A CA 1
ATOM 2198 C C . TYR A 1 305 ? 162.866 111.064 163.289 1.00 57.31 305 TYR A C 1
ATOM 2199 O O . TYR A 1 305 ? 163.663 110.868 162.367 1.00 57.31 305 TYR A O 1
ATOM 2208 N N . ASN A 1 306 ? 162.724 110.204 164.296 1.00 59.88 306 ASN A N 1
ATOM 2209 C CA . ASN A 1 306 ? 163.377 108.902 164.197 1.00 59.88 306 ASN A CA 1
ATOM 2210 C C . ASN A 1 306 ? 162.495 107.906 163.469 1.00 59.88 306 ASN A C 1
ATOM 2211 O O . ASN A 1 306 ? 162.366 106.742 163.856 1.00 59.88 306 ASN A O 1
ATOM 2216 N N . TYR A 1 307 ? 161.877 108.380 162.390 1.00 53.29 307 TYR A N 1
ATOM 2217 C CA . TYR A 1 307 ? 161.297 107.563 161.333 1.00 53.29 307 TYR A CA 1
ATOM 2218 C C . TYR A 1 307 ? 161.569 108.136 159.954 1.00 53.29 307 TYR A C 1
ATOM 2219 O O . TYR A 1 307 ? 161.546 107.385 158.974 1.00 53.29 307 TYR A O 1
ATOM 2228 N N . PHE A 1 308 ? 161.831 109.439 159.849 1.00 48.75 308 PHE A N 1
ATOM 2229 C CA . PHE A 1 308 ? 162.238 110.086 158.613 1.00 48.75 308 PHE A CA 1
ATOM 2230 C C . PHE A 1 308 ? 163.702 109.835 158.283 1.00 48.75 308 PHE A C 1
ATOM 2231 O O . PHE A 1 308 ? 164.097 109.990 157.123 1.00 48.75 308 PHE A O 1
ATOM 2239 N N . THR A 1 309 ? 164.511 109.439 159.271 1.00 50.96 309 THR A N 1
ATOM 2240 C CA . THR A 1 309 ? 165.920 109.167 159.007 1.00 50.96 309 THR A CA 1
ATOM 2241 C C . THR A 1 309 ? 166.083 108.030 158.006 1.00 50.96 309 THR A C 1
ATOM 2242 O O . THR A 1 309 ? 166.931 108.103 157.109 1.00 50.96 309 THR A O 1
ATOM 2246 N N . LYS A 1 310 ? 165.287 106.974 158.141 1.00 51.90 310 LYS A N 1
ATOM 2247 C CA . LYS A 1 310 ? 165.194 105.970 157.096 1.00 51.90 310 LYS A CA 1
ATOM 2248 C C . LYS A 1 310 ? 164.266 106.467 155.996 1.00 51.90 310 LYS A C 1
ATOM 2249 O O . LYS A 1 310 ? 163.205 107.038 156.260 1.00 51.90 310 LYS A O 1
ATOM 2255 N N . ILE A 1 311 ? 164.682 106.262 154.750 1.00 51.37 311 ILE A N 1
ATOM 2256 C CA . ILE A 1 311 ? 163.953 106.797 153.610 1.00 51.37 311 ILE A CA 1
ATOM 2257 C C . ILE A 1 311 ? 163.125 105.744 152.884 1.00 51.37 311 ILE A C 1
ATOM 2258 O O . ILE A 1 311 ? 162.214 106.115 152.128 1.00 51.37 311 ILE A O 1
ATOM 2263 N N . VAL A 1 312 ? 163.400 104.459 153.080 1.00 52.38 312 VAL A N 1
ATOM 2264 C CA . VAL A 1 312 ? 162.638 103.385 152.459 1.00 52.38 312 VAL A CA 1
ATOM 2265 C C . VAL A 1 312 ? 162.163 102.436 153.548 1.00 52.38 312 VAL A C 1
ATOM 2266 O O . VAL A 1 312 ? 162.944 102.033 154.417 1.00 52.38 312 VAL A O 1
ATOM 2270 N N . ASP A 1 313 ? 160.879 102.087 153.506 1.00 54.30 313 ASP A N 1
ATOM 2271 C CA . ASP A 1 313 ? 160.295 101.234 154.537 1.00 54.30 313 ASP A CA 1
ATOM 2272 C C . ASP A 1 313 ? 159.072 100.539 153.964 1.00 54.30 313 ASP A C 1
ATOM 2273 O O . ASP A 1 313 ? 158.162 101.205 153.461 1.00 54.30 313 ASP A O 1
ATOM 2278 N N . PHE A 1 314 ? 159.049 99.211 154.041 1.00 58.09 314 PHE A N 1
ATOM 2279 C CA . PHE A 1 314 ? 157.915 98.414 153.577 1.00 58.09 314 PHE A CA 1
ATOM 2280 C C . PHE A 1 314 ? 156.905 98.331 154.715 1.00 58.09 314 PHE A C 1
ATOM 2281 O O . PHE A 1 314 ? 157.051 97.545 155.652 1.00 58.09 314 PHE A O 1
ATOM 2289 N N . HIS A 1 315 ? 155.870 99.163 154.638 1.00 56.82 315 HIS A N 1
ATOM 2290 C CA . HIS A 1 315 ? 154.872 99.249 155.694 1.00 56.82 315 HIS A CA 1
ATOM 2291 C C . HIS A 1 315 ? 153.673 98.369 155.371 1.00 56.82 315 HIS A C 1
ATOM 2292 O O . HIS A 1 315 ? 153.320 98.180 154.204 1.00 56.82 315 HIS A O 1
ATOM 2299 N N . LYS A 1 316 ? 153.050 97.834 156.416 1.00 57.90 316 LYS A N 1
ATOM 2300 C CA . LYS A 1 316 ? 151.916 96.932 156.288 1.00 57.90 316 LYS A CA 1
ATOM 2301 C C . LYS A 1 316 ? 150.661 97.588 156.845 1.00 57.90 316 LYS A C 1
ATOM 2302 O O . LYS A 1 316 ? 150.695 98.209 157.912 1.00 57.90 316 LYS A O 1
ATOM 2308 N N . ILE A 1 317 ? 149.554 97.449 156.119 1.00 55.69 317 ILE A N 1
ATOM 2309 C CA . ILE A 1 317 ? 148.274 97.952 156.603 1.00 55.69 317 ILE A CA 1
ATOM 2310 C C . ILE A 1 317 ? 147.879 97.154 157.837 1.00 55.69 317 ILE A C 1
ATOM 2311 O O . ILE A 1 317 ? 147.668 95.938 157.765 1.00 55.69 317 ILE A O 1
ATOM 2316 N N . GLN A 1 318 ? 147.781 97.832 158.978 1.00 58.22 318 GLN A N 1
ATOM 2317 C CA . GLN A 1 318 ? 147.449 97.150 160.220 1.00 58.22 318 GLN A CA 1
ATOM 2318 C C . GLN A 1 318 ? 146.396 97.864 161.055 1.00 58.22 318 GLN A C 1
ATOM 2319 O O . GLN A 1 318 ? 145.998 97.328 162.093 1.00 58.22 318 GLN A O 1
ATOM 2325 N N . SER A 1 319 ? 145.937 99.045 160.649 1.00 58.14 319 SER A N 1
ATOM 2326 C CA . SER A 1 319 ? 144.860 99.735 161.347 1.00 58.14 319 SER A CA 1
ATOM 2327 C C . SER A 1 319 ? 143.637 99.942 160.469 1.00 58.14 319 SER A C 1
ATOM 2328 O O . SER A 1 319 ? 142.526 99.568 160.864 1.00 58.14 319 SER A O 1
ATOM 2331 N N . THR A 1 320 ? 143.807 100.527 159.289 1.00 54.66 320 THR A N 1
ATOM 2332 C CA . THR A 1 320 ? 142.689 100.797 158.386 1.00 54.66 320 THR A CA 1
ATOM 2333 C C . THR A 1 320 ? 142.543 99.676 157.359 1.00 54.66 320 THR A C 1
ATOM 2334 O O . THR A 1 320 ? 142.629 99.878 156.148 1.00 54.66 320 THR A O 1
ATOM 2338 N N . LEU A 1 321 ? 142.318 98.471 157.868 1.00 56.99 321 LEU A N 1
ATOM 2339 C CA . LEU A 1 321 ? 142.022 97.320 157.029 1.00 56.99 321 LEU A CA 1
ATOM 2340 C C . LEU A 1 321 ? 140.508 97.271 156.812 1.00 56.99 321 LEU A C 1
ATOM 2341 O O . LEU A 1 321 ? 139.808 98.248 157.087 1.00 56.99 321 LEU A O 1
ATOM 2346 N N . GLY A 1 322 ? 139.989 96.156 156.300 1.00 53.32 322 GLY A N 1
ATOM 2347 C CA . GLY A 1 322 ? 138.567 96.049 156.040 1.00 53.32 322 GLY A CA 1
ATOM 2348 C C . GLY A 1 322 ? 137.856 96.398 157.329 1.00 53.32 322 GLY A C 1
ATOM 2349 O O . GLY A 1 322 ? 138.064 95.761 158.366 1.00 53.32 322 GLY A O 1
ATOM 2350 N N . ALA A 1 323 ? 137.007 97.423 157.266 1.00 51.85 323 ALA A N 1
ATOM 2351 C CA . ALA A 1 323 ? 136.305 97.964 158.429 1.00 51.85 323 ALA A CA 1
ATOM 2352 C C . ALA A 1 323 ? 134.944 98.401 157.901 1.00 51.85 323 ALA A C 1
ATOM 2353 O O . ALA A 1 323 ? 134.763 99.554 157.503 1.00 51.85 323 ALA A O 1
ATOM 2355 N N . ILE A 1 324 ? 133.992 97.472 157.896 1.00 52.69 324 ILE A N 1
ATOM 2356 C CA . ILE A 1 324 ? 132.651 97.709 157.382 1.00 52.69 324 ILE A CA 1
ATOM 2357 C C . ILE A 1 324 ? 131.649 97.362 158.473 1.00 52.69 324 ILE A C 1
ATOM 2358 O O . ILE A 1 324 ? 131.759 96.313 159.116 1.00 52.69 324 ILE A O 1
ATOM 2363 N N . SER A 1 325 ? 130.678 98.247 158.689 1.00 55.16 325 SER A N 1
ATOM 2364 C CA . SER A 1 325 ? 129.636 98.024 159.685 1.00 55.16 325 SER A CA 1
ATOM 2365 C C . SER A 1 325 ? 128.308 98.502 159.123 1.00 55.16 325 SER A C 1
ATOM 2366 O O . SER A 1 325 ? 128.135 99.697 158.869 1.00 55.16 325 SER A O 1
ATOM 2369 N N . PHE A 1 326 ? 127.374 97.573 158.936 1.00 54.82 326 PHE A N 1
ATOM 2370 C CA . PHE A 1 326 ? 126.040 97.889 158.448 1.00 54.82 326 PHE A CA 1
ATOM 2371 C C . PHE A 1 326 ? 125.032 98.077 159.574 1.00 54.82 326 PHE A C 1
ATOM 2372 O O . PHE A 1 326 ? 123.837 98.225 159.300 1.00 54.82 326 PHE A O 1
ATOM 2380 N N . THR A 1 327 ? 125.482 98.073 160.826 1.00 58.89 327 THR A N 1
ATOM 2381 C CA . THR A 1 327 ? 124.599 98.158 161.982 1.00 58.89 327 THR A CA 1
ATOM 2382 C C . THR A 1 327 ? 124.080 99.568 162.245 1.00 58.89 327 THR A C 1
ATOM 2383 O O . THR A 1 327 ? 123.473 99.798 163.296 1.00 58.89 327 THR A O 1
ATOM 2387 N N . GLU A 1 328 ? 124.294 100.510 161.330 1.00 56.35 328 GLU A N 1
ATOM 2388 C CA . GLU A 1 328 ? 123.864 101.889 161.528 1.00 56.35 328 GLU A CA 1
ATOM 2389 C C . GLU A 1 328 ? 123.190 102.420 160.271 1.00 56.35 328 GLU A C 1
ATOM 2390 O O . GLU A 1 328 ? 123.213 103.622 159.991 1.00 56.35 328 GLU A O 1
ATOM 2396 N N . PHE A 1 329 ? 122.578 101.528 159.494 1.00 56.98 329 PHE A N 1
ATOM 2397 C CA . PHE A 1 329 ? 121.921 101.902 158.250 1.00 56.98 329 PHE A CA 1
ATOM 2398 C C . PHE A 1 329 ? 120.429 102.156 158.407 1.00 56.98 329 PHE A C 1
ATOM 2399 O O . PHE A 1 329 ? 119.755 102.413 157.404 1.00 56.98 329 PHE A O 1
ATOM 2407 N N . ARG A 1 330 ? 119.896 102.089 159.624 1.00 62.24 330 ARG A N 1
ATOM 2408 C CA . ARG A 1 330 ? 118.467 102.242 159.851 1.00 62.24 330 ARG A CA 1
ATOM 2409 C C . ARG A 1 330 ? 118.064 103.673 160.184 1.00 62.24 330 ARG A C 1
ATOM 2410 O O . ARG A 1 330 ? 116.901 103.909 160.525 1.00 62.24 330 ARG A O 1
ATOM 2418 N N . LYS A 1 331 ? 118.986 104.626 160.104 1.00 58.42 331 LYS A N 1
ATOM 2419 C CA . LYS A 1 331 ? 118.660 106.025 160.317 1.00 58.42 331 LYS A CA 1
ATOM 2420 C C . LYS A 1 331 ? 118.553 106.741 158.970 1.00 58.42 331 LYS A C 1
ATOM 2421 O O . LYS A 1 331 ? 118.618 106.123 157.903 1.00 58.42 331 LYS A O 1
ATOM 2427 N N . SER A 1 332 ? 118.387 108.062 159.014 1.00 57.68 332 SER A N 1
ATOM 2428 C CA . SER A 1 332 ? 117.987 108.821 157.835 1.00 57.68 332 SER A CA 1
ATOM 2429 C C . SER A 1 332 ? 119.169 109.297 156.996 1.00 57.68 332 SER A C 1
ATOM 2430 O O . SER A 1 332 ? 119.261 108.962 155.812 1.00 57.68 332 SER A O 1
ATOM 2433 N N . GLU A 1 333 ? 120.075 110.076 157.587 1.00 56.01 333 GLU A N 1
ATOM 2434 C CA . GLU A 1 333 ? 121.108 110.774 156.828 1.00 56.01 333 GLU A CA 1
ATOM 2435 C C . GLU A 1 333 ? 122.056 109.840 156.087 1.00 56.01 333 GLU A C 1
ATOM 2436 O O . GLU A 1 333 ? 122.724 110.288 155.148 1.00 56.01 333 GLU A O 1
ATOM 2442 N N . VAL A 1 334 ? 122.133 108.565 156.475 1.00 54.83 334 VAL A N 1
ATOM 2443 C CA . VAL A 1 334 ? 122.988 107.625 155.758 1.00 54.83 334 VAL A CA 1
ATOM 2444 C C . VAL A 1 334 ? 122.531 107.484 154.312 1.00 54.83 334 VAL A C 1
ATOM 2445 O O . VAL A 1 334 ? 123.345 107.518 153.382 1.00 54.83 334 VAL A O 1
ATOM 2449 N N . TRP A 1 335 ? 121.225 107.339 154.097 1.00 51.27 335 TRP A N 1
ATOM 2450 C CA . TRP A 1 335 ? 120.699 107.245 152.743 1.00 51.27 335 TRP A CA 1
ATOM 2451 C C . TRP A 1 335 ? 120.860 108.539 151.960 1.00 51.27 335 TRP A C 1
ATOM 2452 O O . TRP A 1 335 ? 121.127 108.487 150.756 1.00 51.27 335 TRP A O 1
ATOM 2463 N N . VAL A 1 336 ? 120.703 109.694 152.610 1.00 52.03 336 VAL A N 1
ATOM 2464 C CA . VAL A 1 336 ? 120.917 110.961 151.920 1.00 52.03 336 VAL A CA 1
ATOM 2465 C C . VAL A 1 336 ? 122.364 111.078 151.460 1.00 52.03 336 VAL A C 1
ATOM 2466 O O . VAL A 1 336 ? 122.639 111.498 150.329 1.00 52.03 336 VAL A O 1
ATOM 2470 N N . ALA A 1 337 ? 123.311 110.707 152.324 1.00 50.90 337 ALA A N 1
ATOM 2471 C CA . ALA A 1 337 ? 124.714 110.705 151.932 1.00 50.90 337 ALA A CA 1
ATOM 2472 C C . ALA A 1 337 ? 124.997 109.717 150.809 1.00 50.90 337 ALA A C 1
ATOM 2473 O O . ALA A 1 337 ? 125.761 110.042 149.894 1.00 50.90 337 ALA A O 1
ATOM 2475 N N . PHE A 1 338 ? 124.403 108.523 150.860 1.00 46.72 338 PHE A N 1
ATOM 2476 C CA . PHE A 1 338 ? 124.593 107.553 149.787 1.00 46.72 338 PHE A CA 1
ATOM 2477 C C . PHE A 1 338 ? 124.079 108.091 148.458 1.00 46.72 338 PHE A C 1
ATOM 2478 O O . PHE A 1 338 ? 124.754 107.969 147.428 1.00 46.72 338 PHE A O 1
ATOM 2486 N N . ALA A 1 339 ? 122.891 108.697 148.462 1.00 48.10 339 ALA A N 1
ATOM 2487 C CA . ALA A 1 339 ? 122.344 109.298 147.253 1.00 48.10 339 ALA A CA 1
ATOM 2488 C C . ALA A 1 339 ? 123.193 110.450 146.738 1.00 48.10 339 ALA A C 1
ATOM 2489 O O . ALA A 1 339 ? 123.385 110.563 145.523 1.00 48.10 339 ALA A O 1
ATOM 2491 N N . THR A 1 340 ? 123.702 111.304 147.628 1.00 51.11 340 THR A N 1
ATOM 2492 C CA . THR A 1 340 ? 124.567 112.395 147.192 1.00 51.11 340 THR A CA 1
ATOM 2493 C C . THR A 1 340 ? 125.858 111.868 146.579 1.00 51.11 340 THR A C 1
ATOM 2494 O O . THR A 1 340 ? 126.326 112.388 145.559 1.00 51.11 340 THR A O 1
ATOM 2498 N N . LEU A 1 341 ? 126.452 110.838 147.188 1.00 51.81 341 LEU A N 1
ATOM 2499 C CA . LEU A 1 341 ? 127.659 110.245 146.625 1.00 51.81 341 LEU A CA 1
ATOM 2500 C C . LEU A 1 341 ? 127.390 109.619 145.264 1.00 51.81 341 LEU A C 1
ATOM 2501 O O . LEU A 1 341 ? 128.209 109.754 144.347 1.00 51.81 341 LEU A O 1
ATOM 2506 N N . PHE A 1 342 ? 126.252 108.937 145.114 1.00 52.39 342 PHE A N 1
ATOM 2507 C CA . PHE A 1 342 ? 125.885 108.389 143.813 1.00 52.39 342 PHE A CA 1
ATOM 2508 C C . PHE A 1 342 ? 125.701 109.488 142.776 1.00 52.39 342 PHE A C 1
ATOM 2509 O O . PHE A 1 342 ? 126.149 109.340 141.634 1.00 52.39 342 PHE A O 1
ATOM 2517 N N . TYR A 1 343 ? 125.049 110.590 143.150 1.00 54.22 343 TYR A N 1
ATOM 2518 C CA . TYR A 1 343 ? 124.862 111.701 142.225 1.00 54.22 343 TYR A CA 1
ATOM 2519 C C . TYR A 1 343 ? 126.185 112.331 141.814 1.00 54.22 343 TYR A C 1
ATOM 2520 O O . TYR A 1 343 ? 126.371 112.655 140.637 1.00 54.22 343 TYR A O 1
ATOM 2529 N N . VAL A 1 344 ? 127.109 112.518 142.762 1.00 54.13 344 VAL A N 1
ATOM 2530 C CA . VAL A 1 344 ? 128.433 113.043 142.433 1.00 54.13 344 VAL A CA 1
ATOM 2531 C C . VAL A 1 344 ? 129.224 112.103 141.536 1.00 54.13 344 VAL A C 1
ATOM 2532 O O . VAL A 1 344 ? 129.849 112.566 140.569 1.00 54.13 344 VAL A O 1
ATOM 2536 N N . ASP A 1 345 ? 129.205 110.798 141.807 1.00 58.19 345 ASP A N 1
ATOM 2537 C CA . ASP A 1 345 ? 129.933 109.840 140.986 1.00 58.19 345 ASP A CA 1
ATOM 2538 C C . ASP A 1 345 ? 129.318 109.632 139.611 1.00 58.19 345 ASP A C 1
ATOM 2539 O O . ASP A 1 345 ? 130.040 109.268 138.676 1.00 58.19 345 ASP A O 1
ATOM 2544 N N . LEU A 1 346 ? 128.009 109.842 139.463 1.00 59.48 346 LEU A N 1
ATOM 2545 C CA . LEU A 1 346 ? 127.375 109.634 138.166 1.00 59.48 346 LEU A CA 1
ATOM 2546 C C . LEU A 1 346 ? 127.807 110.698 137.166 1.00 59.48 346 LEU A C 1
ATOM 2547 O O . LEU A 1 346 ? 128.136 110.382 136.018 1.00 59.48 346 LEU A O 1
ATOM 2552 N N . LEU A 1 347 ? 127.819 111.963 137.585 1.00 60.44 347 LEU A N 1
ATOM 2553 C CA . LEU A 1 347 ? 128.206 113.048 136.694 1.00 60.44 347 LEU A CA 1
ATOM 2554 C C . LEU A 1 347 ? 129.709 113.120 136.472 1.00 60.44 347 LEU A C 1
ATOM 2555 O O . LEU A 1 347 ? 130.148 113.730 135.491 1.00 60.44 347 LEU A O 1
ATOM 2560 N N . GLY A 1 348 ? 130.504 112.514 137.348 1.00 61.40 348 GLY A N 1
ATOM 2561 C CA . GLY A 1 348 ? 131.945 112.569 137.218 1.00 61.40 348 GLY A CA 1
ATOM 2562 C C . GLY A 1 348 ? 132.486 111.725 136.084 1.00 61.40 348 GLY A C 1
ATOM 2563 O O . GLY A 1 348 ? 133.160 112.239 135.188 1.00 61.40 348 GLY A O 1
ATOM 2564 N N . THR A 1 349 ? 132.189 110.424 136.105 1.00 62.39 349 THR A N 1
ATOM 2565 C CA . THR A 1 349 ? 132.716 109.485 135.122 1.00 62.39 349 THR A CA 1
ATOM 2566 C C . THR A 1 349 ? 131.878 109.428 133.851 1.00 62.39 349 THR A C 1
ATOM 2567 O O . THR A 1 349 ? 131.973 108.454 133.093 1.00 62.39 349 THR A O 1
ATOM 2571 N N . THR A 1 350 ? 131.059 110.445 133.595 1.00 63.52 350 THR A N 1
ATOM 2572 C CA . THR A 1 350 ? 130.266 110.529 132.376 1.00 63.52 350 THR A CA 1
ATOM 2573 C C . THR A 1 350 ? 130.783 111.592 131.420 1.00 63.52 350 THR A C 1
ATOM 2574 O O . THR A 1 350 ? 130.994 111.313 130.236 1.00 63.52 350 THR A O 1
ATOM 2578 N N . GLY A 1 351 ? 130.997 112.817 131.908 1.00 65.63 351 GLY A N 1
ATOM 2579 C CA . GLY A 1 351 ? 131.573 113.857 131.077 1.00 65.63 351 GLY A CA 1
ATOM 2580 C C . GLY A 1 351 ? 133.084 113.837 131.000 1.00 65.63 351 GLY A C 1
ATOM 2581 O O . GLY A 1 351 ? 133.664 114.618 130.240 1.00 65.63 351 GLY A O 1
ATOM 2582 N N . VAL A 1 352 ? 133.733 112.965 131.771 1.00 64.20 352 VAL A N 1
ATOM 2583 C CA . VAL A 1 352 ? 135.191 112.908 131.769 1.00 64.20 352 VAL A CA 1
ATOM 2584 C C . VAL A 1 352 ? 135.688 111.780 130.875 1.00 64.20 352 VAL A C 1
ATOM 2585 O O . VAL A 1 352 ? 136.580 111.976 130.043 1.00 64.20 352 VAL A O 1
ATOM 2589 N N . LEU A 1 353 ? 135.117 110.585 131.029 1.00 65.36 353 LEU A N 1
ATOM 2590 C CA . LEU A 1 353 ? 135.576 109.425 130.277 1.00 65.36 353 LEU A CA 1
ATOM 2591 C C . LEU A 1 353 ? 135.346 109.562 128.778 1.00 65.36 353 LEU A C 1
ATOM 2592 O O . LEU A 1 353 ? 136.060 108.927 127.996 1.00 65.36 353 LEU A O 1
ATOM 2597 N N . TYR A 1 354 ? 134.373 110.369 128.359 1.00 74.59 354 TYR A N 1
ATOM 2598 C CA . TYR A 1 354 ? 134.134 110.588 126.939 1.00 74.59 354 TYR A CA 1
ATOM 2599 C C . TYR A 1 354 ? 135.025 111.669 126.347 1.00 74.59 354 TYR A C 1
ATOM 2600 O O . TYR A 1 354 ? 135.364 111.589 125.161 1.00 74.59 354 TYR A O 1
ATOM 2609 N N . THR A 1 355 ? 135.405 112.676 127.137 1.00 74.47 355 THR A N 1
ATOM 2610 C CA . THR A 1 355 ? 136.284 113.724 126.629 1.00 74.47 355 THR A CA 1
ATOM 2611 C C . THR A 1 355 ? 137.650 113.161 126.257 1.00 74.47 355 THR A C 1
ATOM 2612 O O . THR A 1 355 ? 138.226 113.539 125.231 1.00 74.47 355 THR A O 1
ATOM 2616 N N . MET A 1 356 ? 138.177 112.244 127.068 1.00 76.37 356 MET A N 1
ATOM 2617 C CA . MET A 1 356 ? 139.446 111.590 126.787 1.00 76.37 356 MET A CA 1
ATOM 2618 C C . MET A 1 356 ? 139.313 110.475 125.757 1.00 76.37 356 MET A C 1
ATOM 2619 O O . MET A 1 356 ? 140.279 109.742 125.519 1.00 76.37 356 MET A O 1
ATOM 2624 N N . ALA A 1 357 ? 138.138 110.327 125.146 1.00 81.71 357 ALA A N 1
ATOM 2625 C CA . ALA A 1 357 ? 137.939 109.378 124.064 1.00 81.71 357 ALA A CA 1
ATOM 2626 C C . ALA A 1 357 ? 137.942 110.031 122.690 1.00 81.71 357 ALA A C 1
ATOM 2627 O O . ALA A 1 357 ? 138.135 109.330 121.692 1.00 81.71 357 ALA A O 1
ATOM 2629 N N . GLU A 1 358 ? 137.731 111.343 122.610 1.00 84.18 358 GLU A N 1
ATOM 2630 C CA . GLU A 1 358 ? 137.821 112.076 121.356 1.00 84.18 358 GLU A CA 1
ATOM 2631 C C . GLU A 1 358 ? 139.180 112.736 121.166 1.00 84.18 358 GLU A C 1
ATOM 2632 O O . GLU A 1 358 ? 139.379 113.450 120.179 1.00 84.18 358 GLU A O 1
ATOM 2638 N N . ILE A 1 359 ? 140.113 112.516 122.085 1.00 81.62 359 ILE A N 1
ATOM 2639 C CA . ILE A 1 359 ? 141.475 113.033 121.977 1.00 81.62 359 ILE A CA 1
ATOM 2640 C C . ILE A 1 359 ? 142.384 111.819 121.835 1.00 81.62 359 ILE A C 1
ATOM 2641 O O . ILE A 1 359 ? 142.818 111.222 122.825 1.00 81.62 359 ILE A O 1
ATOM 2646 N N . GLY A 1 360 ? 142.679 111.441 120.596 1.00 84.64 360 GLY A N 1
ATOM 2647 C CA . GLY A 1 360 ? 143.513 110.284 120.344 1.00 84.64 360 GLY A CA 1
ATOM 2648 C C . GLY A 1 360 ? 142.964 109.383 119.258 1.00 84.64 360 GLY A C 1
ATOM 2649 O O . GLY A 1 360 ? 143.529 108.322 118.976 1.00 84.64 360 GLY A O 1
ATOM 2650 N N . GLY A 1 361 ? 141.858 109.793 118.642 1.00 90.66 361 GLY A N 1
ATOM 2651 C CA . GLY A 1 361 ? 141.271 109.019 117.567 1.00 90.66 361 GLY A CA 1
ATOM 2652 C C . GLY A 1 361 ? 140.481 107.809 118.003 1.00 90.66 361 GLY A C 1
ATOM 2653 O O . GLY A 1 361 ? 140.081 107.007 117.153 1.00 90.66 361 GLY A O 1
ATOM 2654 N N . PHE A 1 362 ? 140.248 107.644 119.307 1.00 87.21 362 PHE A N 1
ATOM 2655 C CA . PHE A 1 362 ? 139.453 106.516 119.781 1.00 87.21 362 PHE A CA 1
ATOM 2656 C C . PHE A 1 362 ? 138.014 106.610 119.294 1.00 87.21 362 PHE A C 1
ATOM 2657 O O . PHE A 1 362 ? 137.413 105.599 118.912 1.00 87.21 362 PHE A O 1
ATOM 2665 N N . VAL A 1 363 ? 137.449 107.812 119.301 1.00 93.75 363 VAL A N 1
ATOM 2666 C CA . VAL A 1 363 ? 136.016 107.991 119.114 1.00 93.75 363 VAL A CA 1
ATOM 2667 C C . VAL A 1 363 ? 135.615 107.634 117.689 1.00 93.75 363 VAL A C 1
ATOM 2668 O O . VAL A 1 363 ? 136.384 107.780 116.733 1.00 93.75 363 VAL A O 1
ATOM 2672 N N . GLU A 1 364 ? 134.398 107.123 117.566 1.00 105.30 364 GLU A N 1
ATOM 2673 C CA . GLU A 1 364 ? 133.721 106.833 116.313 1.00 105.30 364 GLU A CA 1
ATOM 2674 C C . GLU A 1 364 ? 132.335 107.477 116.425 1.00 105.30 364 GLU A C 1
ATOM 2675 O O . GLU A 1 364 ? 132.090 108.297 117.315 1.00 105.30 364 GLU A O 1
ATOM 2681 N N . ASP A 1 365 ? 131.419 107.120 115.527 1.00 109.21 365 ASP A N 1
ATOM 2682 C CA . ASP A 1 365 ? 130.069 107.661 115.633 1.00 109.21 365 ASP A CA 1
ATOM 2683 C C . ASP A 1 365 ? 129.574 107.824 117.065 1.00 109.21 365 ASP A C 1
ATOM 2684 O O . ASP A 1 365 ? 129.024 108.868 117.432 1.00 109.21 365 ASP A O 1
ATOM 2689 N N . GLY A 1 366 ? 129.774 106.789 117.880 1.00 102.28 366 GLY A N 1
ATOM 2690 C CA . GLY A 1 366 ? 129.291 106.771 119.246 1.00 102.28 366 GLY A CA 1
ATOM 2691 C C . GLY A 1 366 ? 129.880 105.410 119.552 1.00 102.28 366 GLY A C 1
ATOM 2692 O O . GLY A 1 366 ? 130.282 104.684 118.638 1.00 102.28 366 GLY A O 1
ATOM 2693 N N . LYS A 1 367 ? 129.939 105.057 120.839 1.00 94.54 367 LYS A N 1
ATOM 2694 C CA . LYS A 1 367 ? 130.338 103.725 121.296 1.00 94.54 367 LYS A CA 1
ATOM 2695 C C . LYS A 1 367 ? 131.751 103.369 120.820 1.00 94.54 367 LYS A C 1
ATOM 2696 O O . LYS A 1 367 ? 131.961 102.466 120.008 1.00 94.54 367 LYS A O 1
ATOM 2702 N N . PHE A 1 368 ? 132.723 104.113 121.349 1.00 81.72 368 PHE A N 1
ATOM 2703 C CA . PHE A 1 368 ? 134.116 103.806 121.061 1.00 81.72 368 PHE A CA 1
ATOM 2704 C C . PHE A 1 368 ? 134.498 102.454 121.672 1.00 81.72 368 PHE A C 1
ATOM 2705 O O . PHE A 1 368 ? 133.701 101.789 122.337 1.00 81.72 368 PHE A O 1
ATOM 2713 N N . GLU A 1 369 ? 135.748 102.055 121.444 1.00 79.83 369 GLU A N 1
ATOM 2714 C CA . GLU A 1 369 ? 136.181 100.679 121.660 1.00 79.83 369 GLU A CA 1
ATOM 2715 C C . GLU A 1 369 ? 136.275 100.306 123.144 1.00 79.83 369 GLU A C 1
ATOM 2716 O O . GLU A 1 369 ? 136.429 99.125 123.472 1.00 79.83 369 GLU A O 1
ATOM 2722 N N . GLY A 1 370 ? 136.148 101.266 124.054 1.00 76.19 370 GLY A N 1
ATOM 2723 C CA . GLY A 1 370 ? 136.277 100.963 125.466 1.00 76.19 370 GLY A CA 1
ATOM 2724 C C . GLY A 1 370 ? 135.092 101.403 126.299 1.00 76.19 370 GLY A C 1
ATOM 2725 O O . GLY A 1 370 ? 135.264 101.916 127.408 1.00 76.19 370 GLY A O 1
ATOM 2726 N N . GLU A 1 371 ? 133.881 101.212 125.777 1.00 74.70 371 GLU A N 1
ATOM 2727 C CA . GLU A 1 371 ? 132.689 101.681 126.475 1.00 74.70 371 GLU A CA 1
ATOM 2728 C C . GLU A 1 371 ? 132.335 100.772 127.646 1.00 74.70 371 GLU A C 1
ATOM 2729 O O . GLU A 1 371 ? 132.198 101.230 128.786 1.00 74.70 371 GLU A O 1
ATOM 2735 N N . TYR A 1 372 ? 132.173 99.474 127.381 1.00 63.44 372 TYR A N 1
ATOM 2736 C CA . TYR A 1 372 ? 131.639 98.565 128.389 1.00 63.44 372 TYR A CA 1
ATOM 2737 C C . TYR A 1 372 ? 132.616 98.294 129.527 1.00 63.44 372 TYR A C 1
ATOM 2738 O O . TYR A 1 372 ? 132.224 98.383 130.694 1.00 63.44 372 TYR A O 1
ATOM 2747 N N . ALA A 1 373 ? 133.872 97.977 129.222 1.00 59.32 373 ALA A N 1
ATOM 2748 C CA . ALA A 1 373 ? 134.809 97.542 130.249 1.00 59.32 373 ALA A CA 1
ATOM 2749 C C . ALA A 1 373 ? 135.322 98.680 131.119 1.00 59.32 373 ALA A C 1
ATOM 2750 O O . ALA A 1 373 ? 135.552 98.475 132.318 1.00 59.32 373 ALA A O 1
ATOM 2752 N N . ALA A 1 374 ? 135.527 99.866 130.542 1.00 55.10 374 ALA A N 1
ATOM 2753 C CA . ALA A 1 374 ? 136.090 100.974 131.302 1.00 55.10 374 ALA A CA 1
ATOM 2754 C C . ALA A 1 374 ? 135.164 101.447 132.410 1.00 55.10 374 ALA A C 1
ATOM 2755 O O . ALA A 1 374 ? 135.641 102.002 133.404 1.00 55.10 374 ALA A O 1
ATOM 2757 N N . TYR A 1 375 ? 133.856 101.245 132.262 1.00 58.14 375 TYR A N 1
ATOM 2758 C CA . TYR A 1 375 ? 132.918 101.656 133.297 1.00 58.14 375 TYR A CA 1
ATOM 2759 C C . TYR A 1 375 ? 132.858 100.647 134.433 1.00 58.14 375 TYR A C 1
ATOM 2760 O O . TYR A 1 375 ? 132.863 101.036 135.606 1.00 58.14 375 TYR A O 1
ATOM 2769 N N . LEU A 1 376 ? 132.816 99.356 134.107 1.00 51.92 376 LEU A N 1
ATOM 2770 C CA . LEU A 1 376 ? 132.839 98.314 135.122 1.00 51.92 376 LEU A CA 1
ATOM 2771 C C . LEU A 1 376 ? 134.139 98.293 135.910 1.00 51.92 376 LEU A C 1
ATOM 2772 O O . LEU A 1 376 ? 134.104 98.100 137.129 1.00 51.92 376 LEU A O 1
ATOM 2777 N N . VAL A 1 377 ? 135.285 98.489 135.253 1.00 49.07 377 VAL A N 1
ATOM 2778 C CA . VAL A 1 377 ? 136.548 98.543 135.984 1.00 49.07 377 VAL A CA 1
ATOM 2779 C C . VAL A 1 377 ? 136.573 99.740 136.925 1.00 49.07 377 VAL A C 1
ATOM 2780 O O . VAL A 1 377 ? 136.977 99.626 138.090 1.00 49.07 377 VAL A O 1
ATOM 2784 N N . ASP A 1 378 ? 136.136 100.904 136.440 1.00 52.89 378 ASP A N 1
ATOM 2785 C CA . ASP A 1 378 ? 136.081 102.100 137.270 1.00 52.89 378 ASP A CA 1
ATOM 2786 C C . ASP A 1 378 ? 135.139 101.940 138.454 1.00 52.89 378 ASP A C 1
ATOM 2787 O O . ASP A 1 378 ? 135.434 102.451 139.538 1.00 52.89 378 ASP A O 1
ATOM 2792 N N . ALA A 1 379 ? 134.016 101.247 138.273 1.00 49.75 379 ALA A N 1
ATOM 2793 C CA . ALA A 1 379 ? 133.082 101.030 139.369 1.00 49.75 379 ALA A CA 1
ATOM 2794 C C . ALA A 1 379 ? 133.584 99.995 140.369 1.00 49.75 379 ALA A C 1
ATOM 2795 O O . ALA A 1 379 ? 133.398 100.166 141.578 1.00 49.75 379 ALA A O 1
ATOM 2797 N N . GLY A 1 380 ? 134.219 98.920 139.896 1.00 46.59 380 GLY A N 1
ATOM 2798 C CA . GLY A 1 380 ? 134.760 97.916 140.795 1.00 46.59 380 GLY A CA 1
ATOM 2799 C C . GLY A 1 380 ? 136.004 98.358 141.534 1.00 46.59 380 GLY A C 1
ATOM 2800 O O . GLY A 1 380 ? 136.318 97.798 142.592 1.00 46.59 380 GLY A O 1
ATOM 2801 N N . SER A 1 381 ? 136.725 99.346 141.000 1.00 46.30 381 SER A N 1
ATOM 2802 C CA . SER A 1 381 ? 137.849 99.907 141.736 1.00 46.30 381 SER A CA 1
ATOM 2803 C C . SER A 1 381 ? 137.409 100.548 143.045 1.00 46.30 381 SER A C 1
ATOM 2804 O O . SER A 1 381 ? 138.122 100.432 144.045 1.00 46.30 381 SER A O 1
ATOM 2807 N N . SER A 1 382 ? 136.249 101.208 143.064 1.00 46.49 382 SER A N 1
ATOM 2808 C CA . SER A 1 382 ? 135.736 101.762 144.313 1.00 46.49 382 SER A CA 1
ATOM 2809 C C . SER A 1 382 ? 135.464 100.664 145.332 1.00 46.49 382 SER A C 1
ATOM 2810 O O . SER A 1 382 ? 135.778 100.818 146.517 1.00 46.49 382 SER A O 1
ATOM 2813 N N . VAL A 1 383 ? 134.882 99.548 144.888 1.00 44.78 383 VAL A N 1
ATOM 2814 C CA . VAL A 1 383 ? 134.628 98.428 145.788 1.00 44.78 383 VAL A CA 1
ATOM 2815 C C . VAL A 1 383 ? 135.934 97.874 146.339 1.00 44.78 383 VAL A C 1
ATOM 2816 O O . VAL A 1 383 ? 136.066 97.644 147.547 1.00 44.78 383 VAL A O 1
ATOM 2820 N N . VAL A 1 384 ? 136.925 97.659 145.469 1.00 46.56 384 VAL A N 1
ATOM 2821 C CA . VAL A 1 384 ? 138.196 97.095 145.923 1.00 46.56 384 VAL A CA 1
ATOM 2822 C C . VAL A 1 384 ? 139.009 98.074 146.754 1.00 46.56 384 VAL A C 1
ATOM 2823 O O . VAL A 1 384 ? 139.909 97.647 147.486 1.00 46.56 384 VAL A O 1
ATOM 2827 N N . GLY A 1 385 ? 138.722 99.371 146.665 1.00 46.49 385 GLY A N 1
ATOM 2828 C CA . GLY A 1 385 ? 139.419 100.351 147.475 1.00 46.49 385 GLY A CA 1
ATOM 2829 C C . GLY A 1 385 ? 138.718 100.667 148.780 1.00 46.49 385 GLY A C 1
ATOM 2830 O O . GLY A 1 385 ? 139.334 101.196 149.709 1.00 46.49 385 GLY A O 1
ATOM 2831 N N . SER A 1 386 ? 137.426 100.351 148.861 1.00 46.20 386 SER A N 1
ATOM 2832 C CA . SER A 1 386 ? 136.672 100.586 150.085 1.00 46.20 386 SER A CA 1
ATOM 2833 C C . SER A 1 386 ? 137.186 99.771 151.261 1.00 46.20 386 SER A C 1
ATOM 2834 O O . SER A 1 386 ? 137.276 100.302 152.373 1.00 46.20 386 SER A O 1
ATOM 2837 N N . ALA A 1 387 ? 137.521 98.497 151.047 1.00 44.76 387 ALA A N 1
ATOM 2838 C CA . ALA A 1 387 ? 138.033 97.676 152.137 1.00 44.76 387 ALA A CA 1
ATOM 2839 C C . ALA A 1 387 ? 139.420 98.122 152.576 1.00 44.76 387 ALA A C 1
ATOM 2840 O O . ALA A 1 387 ? 139.822 97.860 153.715 1.00 44.76 387 ALA A O 1
ATOM 2842 N N . LEU A 1 388 ? 140.163 98.792 151.698 1.00 45.35 388 LEU A N 1
ATOM 2843 C CA . LEU A 1 388 ? 141.509 99.247 152.016 1.00 45.35 388 LEU A CA 1
ATOM 2844 C C . LEU A 1 388 ? 141.530 100.544 152.813 1.00 45.35 388 LEU A C 1
ATOM 2845 O O . LEU A 1 388 ? 142.579 100.896 153.362 1.00 45.35 388 LEU A O 1
ATOM 2850 N N . GLY A 1 389 ? 140.410 101.255 152.894 1.00 44.55 389 GLY A N 1
ATOM 2851 C CA . GLY A 1 389 ? 140.352 102.476 153.669 1.00 44.55 389 GLY A CA 1
ATOM 2852 C C . GLY A 1 389 ? 140.464 103.756 152.875 1.00 44.55 389 GLY A C 1
ATOM 2853 O O . GLY A 1 389 ? 140.959 104.757 153.405 1.00 44.55 389 GLY A O 1
ATOM 2854 N N . VAL A 1 390 ? 140.024 103.763 151.618 1.00 44.22 390 VAL A N 1
ATOM 2855 C CA . VAL A 1 390 ? 140.004 104.965 150.796 1.00 44.22 390 VAL A CA 1
ATOM 2856 C C . VAL A 1 390 ? 138.644 105.065 150.116 1.00 44.22 390 VAL A C 1
ATOM 2857 O O . VAL A 1 390 ? 137.915 104.083 149.983 1.00 44.22 390 VAL A O 1
ATOM 2861 N N . THR A 1 391 ? 138.316 106.274 149.675 1.00 45.40 391 THR A N 1
ATOM 2862 C CA . THR A 1 391 ? 137.003 106.555 149.111 1.00 45.40 391 THR A CA 1
ATOM 2863 C C . THR A 1 391 ? 136.941 106.065 147.666 1.00 45.40 391 THR A C 1
ATOM 2864 O O . THR A 1 391 ? 137.819 105.344 147.186 1.00 45.40 391 THR A O 1
ATOM 2868 N N . THR A 1 392 ? 135.886 106.455 146.957 1.00 46.34 392 THR A N 1
ATOM 2869 C CA . THR A 1 392 ? 135.662 105.994 145.597 1.00 46.34 392 THR A CA 1
ATOM 2870 C C . THR A 1 392 ? 136.712 106.560 144.647 1.00 46.34 392 THR A C 1
ATOM 2871 O O . THR A 1 392 ? 137.189 107.687 144.810 1.00 46.34 392 THR A O 1
ATOM 2875 N N . THR A 1 393 ? 137.078 105.755 143.655 1.00 45.66 393 THR A N 1
ATOM 2876 C CA . THR A 1 393 ? 138.084 106.136 142.677 1.00 45.66 393 THR A CA 1
ATOM 2877 C C . THR A 1 393 ? 137.426 106.671 141.411 1.00 45.66 393 THR A C 1
ATOM 2878 O O . THR A 1 393 ? 136.261 106.394 141.119 1.00 45.66 393 THR A O 1
ATOM 2882 N N . ALA A 1 394 ? 138.197 107.445 140.652 1.00 49.31 394 ALA A N 1
ATOM 2883 C CA . ALA A 1 394 ? 137.684 108.038 139.427 1.00 49.31 394 ALA A CA 1
ATOM 2884 C C . ALA A 1 394 ? 138.830 108.227 138.447 1.00 49.31 394 ALA A C 1
ATOM 2885 O O . ALA A 1 394 ? 139.999 108.289 138.833 1.00 49.31 394 ALA A O 1
ATOM 2887 N N . THR A 1 395 ? 138.473 108.325 137.169 1.00 51.46 395 THR A N 1
ATOM 2888 C CA . THR A 1 395 ? 139.443 108.554 136.107 1.00 51.46 395 THR A CA 1
ATOM 2889 C C . THR A 1 395 ? 139.867 110.016 136.138 1.00 51.46 395 THR A C 1
ATOM 2890 O O . THR A 1 395 ? 139.030 110.913 135.998 1.00 51.46 395 THR A O 1
ATOM 2894 N N . PHE A 1 396 ? 141.161 110.253 136.322 1.00 53.76 396 PHE A N 1
ATOM 2895 C CA . PHE A 1 396 ? 141.666 111.609 136.463 1.00 53.76 396 PHE A CA 1
ATOM 2896 C C . PHE A 1 396 ? 141.727 112.316 135.117 1.00 53.76 396 PHE A C 1
ATOM 2897 O O . PHE A 1 396 ? 142.139 111.735 134.109 1.00 53.76 396 PHE A O 1
ATOM 2905 N N . VAL A 1 397 ? 141.307 113.583 135.111 1.00 60.50 397 VAL A N 1
ATOM 2906 C CA . VAL A 1 397 ? 141.427 114.426 133.929 1.00 60.50 397 VAL A CA 1
ATOM 2907 C C . VAL A 1 397 ? 142.877 114.671 133.545 1.00 60.50 397 VAL A C 1
ATOM 2908 O O . VAL A 1 397 ? 143.186 114.798 132.354 1.00 60.50 397 VAL A O 1
ATOM 2912 N N . GLU A 1 398 ? 143.783 114.696 134.521 1.00 58.42 398 GLU A N 1
ATOM 2913 C CA . GLU A 1 398 ? 145.200 114.934 134.277 1.00 58.42 398 GLU A CA 1
ATOM 2914 C C . GLU A 1 398 ? 145.861 113.839 133.449 1.00 58.42 398 GLU A C 1
ATOM 2915 O O . GLU A 1 398 ? 147.060 113.938 133.171 1.00 58.42 398 GLU A O 1
ATOM 2921 N N . SER A 1 399 ? 145.122 112.808 133.050 1.00 58.65 399 SER A N 1
ATOM 2922 C CA . SER A 1 399 ? 145.650 111.755 132.197 1.00 58.65 399 SER A CA 1
ATOM 2923 C C . SER A 1 399 ? 145.698 112.155 130.730 1.00 58.65 399 SER A C 1
ATOM 2924 O O . SER A 1 399 ? 146.219 111.391 129.912 1.00 58.65 399 SER A O 1
ATOM 2927 N N . SER A 1 400 ? 145.163 113.326 130.378 1.00 62.02 400 SER A N 1
ATOM 2928 C CA . SER A 1 400 ? 145.211 113.794 128.999 1.00 62.02 400 SER A CA 1
ATOM 2929 C C . SER A 1 400 ? 146.622 114.132 128.545 1.00 62.02 400 SER A C 1
ATOM 2930 O O . SER A 1 400 ? 146.908 114.043 127.346 1.00 62.02 400 SER A O 1
ATOM 2933 N N . ALA A 1 401 ? 147.505 114.513 129.471 1.00 61.86 401 ALA A N 1
ATOM 2934 C CA . ALA A 1 401 ? 148.882 114.829 129.111 1.00 61.86 401 ALA A CA 1
ATOM 2935 C C . ALA A 1 401 ? 149.594 113.653 128.462 1.00 61.86 401 ALA A C 1
ATOM 2936 O O . ALA A 1 401 ? 150.479 113.865 127.627 1.00 61.86 401 ALA A O 1
ATOM 2938 N N . GLY A 1 402 ? 149.233 112.420 128.826 1.00 62.95 402 GLY A N 1
ATOM 2939 C CA . GLY A 1 402 ? 149.787 111.261 128.154 1.00 62.95 402 GLY A CA 1
ATOM 2940 C C . GLY A 1 402 ? 149.202 110.998 126.786 1.00 62.95 402 GLY A C 1
ATOM 2941 O O . GLY A 1 402 ? 149.863 110.373 125.951 1.00 62.95 402 GLY A O 1
ATOM 2942 N N . LEU A 1 403 ? 147.976 111.461 126.536 1.00 66.45 403 LEU A N 1
ATOM 2943 C CA . LEU A 1 403 ? 147.375 111.279 125.221 1.00 66.45 403 LEU A CA 1
ATOM 2944 C C . LEU A 1 403 ? 147.996 112.206 124.185 1.00 66.45 403 LEU A C 1
ATOM 2945 O O . LEU A 1 403 ? 148.100 111.838 123.010 1.00 66.45 403 LEU A O 1
ATOM 2950 N N . LYS A 1 404 ? 148.417 113.403 124.598 1.00 69.33 404 LYS A N 1
ATOM 2951 C CA . LYS A 1 404 ? 148.948 114.386 123.663 1.00 69.33 404 LYS A CA 1
ATOM 2952 C C . LYS A 1 404 ? 150.331 114.026 123.141 1.00 69.33 404 LYS A C 1
ATOM 2953 O O . LYS A 1 404 ? 150.814 114.693 122.220 1.00 69.33 404 LYS A O 1
ATOM 2959 N N . GLU A 1 405 ? 150.979 113.005 123.697 1.00 70.82 405 GLU A N 1
ATOM 2960 C CA . GLU A 1 405 ? 152.313 112.623 123.254 1.00 70.82 405 GLU A CA 1
ATOM 2961 C C . GLU A 1 405 ? 152.321 111.421 122.321 1.00 70.82 405 GLU A C 1
ATOM 2962 O O . GLU A 1 405 ? 153.266 111.271 121.539 1.00 70.82 405 GLU A O 1
ATOM 2968 N N . GLY A 1 406 ? 151.305 110.564 122.376 1.00 74.24 406 GLY A N 1
ATOM 2969 C CA . GLY A 1 406 ? 151.219 109.466 121.433 1.00 74.24 406 GLY A CA 1
ATOM 2970 C C . GLY A 1 406 ? 150.737 108.149 122.005 1.00 74.24 406 GLY A C 1
ATOM 2971 O O . GLY A 1 406 ? 150.579 107.174 121.264 1.00 74.24 406 GLY A O 1
ATOM 2972 N N . GLY A 1 407 ? 150.501 108.098 123.314 1.00 70.73 407 GLY A N 1
ATOM 2973 C CA . GLY A 1 407 ? 150.037 106.869 123.938 1.00 70.73 407 GLY A CA 1
ATOM 2974 C C . GLY A 1 407 ? 148.609 106.556 123.534 1.00 70.73 407 GLY A C 1
ATOM 2975 O O . GLY A 1 407 ? 147.701 107.368 123.739 1.00 70.73 407 GLY A O 1
ATOM 2976 N N . LYS A 1 408 ? 148.407 105.373 122.952 1.00 70.56 408 LYS A N 1
ATOM 2977 C CA . LYS A 1 408 ? 147.072 104.959 122.526 1.00 70.56 408 LYS A CA 1
ATOM 2978 C C . LYS A 1 408 ? 146.668 103.560 122.964 1.00 70.56 408 LYS A C 1
ATOM 2979 O O . LYS A 1 408 ? 145.465 103.294 123.045 1.00 70.56 408 LYS A O 1
ATOM 2985 N N . THR A 1 409 ? 147.598 102.655 123.247 1.00 65.65 409 THR A N 1
ATOM 2986 C CA . THR A 1 409 ? 147.235 101.312 123.661 1.00 65.65 409 THR A CA 1
ATOM 2987 C C . THR A 1 409 ? 147.104 101.247 125.181 1.00 65.65 409 THR A C 1
ATOM 2988 O O . THR A 1 409 ? 147.242 102.247 125.888 1.00 65.65 409 THR A O 1
ATOM 2992 N N . GLY A 1 410 ? 146.831 100.052 125.691 1.00 60.08 410 GLY A N 1
ATOM 2993 C CA . GLY A 1 410 ? 146.657 99.863 127.114 1.00 60.08 410 GLY A CA 1
ATOM 2994 C C . GLY A 1 410 ? 147.928 99.753 127.917 1.00 60.08 410 GLY A C 1
ATOM 2995 O O . GLY A 1 410 ? 147.864 99.611 129.140 1.00 60.08 410 GLY A O 1
ATOM 2996 N N . LEU A 1 411 ? 149.091 99.815 127.266 1.00 58.35 411 LEU A N 1
ATOM 2997 C CA . LEU A 1 411 ? 150.354 99.674 127.979 1.00 58.35 411 LEU A CA 1
ATOM 2998 C C . LEU A 1 411 ? 150.643 100.859 128.891 1.00 58.35 411 LEU A C 1
ATOM 2999 O O . LEU A 1 411 ? 151.408 100.712 129.850 1.00 58.35 411 LEU A O 1
ATOM 3004 N N . THR A 1 412 ? 150.057 102.025 128.615 1.00 52.99 412 THR A N 1
ATOM 3005 C CA . THR A 1 412 ? 150.295 103.191 129.460 1.00 52.99 412 THR A CA 1
ATOM 3006 C C . THR A 1 412 ? 149.742 102.974 130.864 1.00 52.99 412 THR A C 1
ATOM 3007 O O . THR A 1 412 ? 150.408 103.275 131.862 1.00 52.99 412 THR A O 1
ATOM 3011 N N . ALA A 1 413 ? 148.527 102.439 130.961 1.00 50.83 413 ALA A N 1
ATOM 3012 C CA . ALA A 1 413 ? 147.887 102.221 132.251 1.00 50.83 413 ALA A CA 1
ATOM 3013 C C . ALA A 1 413 ? 148.527 101.095 133.050 1.00 50.83 413 ALA A C 1
ATOM 3014 O O . ALA A 1 413 ? 148.218 100.951 134.237 1.00 50.83 413 ALA A O 1
ATOM 3016 N N . VAL A 1 414 ? 149.393 100.294 132.438 1.00 49.05 414 VAL A N 1
ATOM 3017 C CA . VAL A 1 414 ? 150.159 99.300 133.182 1.00 49.05 414 VAL A CA 1
ATOM 3018 C C . VAL A 1 414 ? 151.432 99.909 133.755 1.00 49.05 414 VAL A C 1
ATOM 3019 O O . VAL A 1 414 ? 151.795 99.644 134.904 1.00 49.05 414 VAL A O 1
ATOM 3023 N N . ILE A 1 415 ? 152.119 100.740 132.972 1.00 48.10 415 ILE A N 1
ATOM 3024 C CA . ILE A 1 415 ? 153.321 101.389 133.475 1.00 48.10 415 ILE A CA 1
ATOM 3025 C C . ILE A 1 415 ? 152.975 102.439 134.527 1.00 48.10 415 ILE A C 1
ATOM 3026 O O . ILE A 1 415 ? 153.759 102.670 135.451 1.00 48.10 415 ILE A O 1
ATOM 3031 N N . VAL A 1 416 ? 151.808 103.083 134.426 1.00 44.54 416 VAL A N 1
ATOM 3032 C CA . VAL A 1 416 ? 151.382 103.978 135.501 1.00 44.54 416 VAL A CA 1
ATOM 3033 C C . VAL A 1 416 ? 151.179 103.203 136.797 1.00 44.54 416 VAL A C 1
ATOM 3034 O O . VAL A 1 416 ? 151.599 103.650 137.873 1.00 44.54 416 VAL A O 1
ATOM 3038 N N . GLY A 1 417 ? 150.544 102.032 136.721 1.00 43.97 417 GLY A N 1
ATOM 3039 C CA . GLY A 1 417 ? 150.405 101.200 137.903 1.00 43.97 417 GLY A CA 1
ATOM 3040 C C . GLY A 1 417 ? 151.736 100.747 138.464 1.00 43.97 417 GLY A C 1
ATOM 3041 O O . GLY A 1 417 ? 151.929 100.738 139.684 1.00 43.97 417 GLY A O 1
ATOM 3042 N N . LEU A 1 418 ? 152.671 100.371 137.594 1.00 43.53 418 LEU A N 1
ATOM 3043 C CA . LEU A 1 418 ? 154.008 99.998 138.037 1.00 43.53 418 LEU A CA 1
ATOM 3044 C C . LEU A 1 418 ? 154.765 101.154 138.680 1.00 43.53 418 LEU A C 1
ATOM 3045 O O . LEU A 1 418 ? 155.518 100.926 139.633 1.00 43.53 418 LEU A O 1
ATOM 3050 N N . TYR A 1 419 ? 154.596 102.379 138.177 1.00 44.31 419 TYR A N 1
ATOM 3051 C CA . TYR A 1 419 ? 155.139 103.546 138.865 1.00 44.31 419 TYR A CA 1
ATOM 3052 C C . TYR A 1 419 ? 154.508 103.724 140.237 1.00 44.31 419 TYR A C 1
ATOM 3053 O O . TYR A 1 419 ? 155.213 104.020 141.208 1.00 44.31 419 TYR A O 1
ATOM 3062 N N . PHE A 1 420 ? 153.188 103.555 140.337 1.00 38.87 420 PHE A N 1
ATOM 3063 C CA . PHE A 1 420 ? 152.529 103.644 141.635 1.00 38.87 420 PHE A CA 1
ATOM 3064 C C . PHE A 1 420 ? 152.985 102.548 142.588 1.00 38.87 420 PHE A C 1
ATOM 3065 O O . PHE A 1 420 ? 152.895 102.728 143.806 1.00 38.87 420 PHE A O 1
ATOM 3073 N N . LEU A 1 421 ? 153.460 101.418 142.061 1.00 41.68 421 LEU A N 1
ATOM 3074 C CA . LEU A 1 421 ? 154.017 100.378 142.920 1.00 41.68 421 LEU A CA 1
ATOM 3075 C C . LEU A 1 421 ? 155.272 100.866 143.631 1.00 41.68 421 LEU A C 1
ATOM 3076 O O . LEU A 1 421 ? 155.453 100.611 144.827 1.00 41.68 421 LEU A O 1
ATOM 3081 N N . ALA A 1 422 ? 156.144 101.574 142.918 1.00 41.26 422 ALA A N 1
ATOM 3082 C CA . ALA A 1 422 ? 157.397 102.048 143.489 1.00 41.26 422 ALA A CA 1
ATOM 3083 C C . ALA A 1 422 ? 157.225 103.277 144.368 1.00 41.26 422 ALA A C 1
ATOM 3084 O O . ALA A 1 422 ? 158.179 103.668 145.048 1.00 41.26 422 ALA A O 1
ATOM 3086 N N . SER A 1 423 ? 156.046 103.895 144.377 1.00 39.96 423 SER A N 1
ATOM 3087 C CA . SER A 1 423 ? 155.783 105.052 145.218 1.00 39.96 423 SER A CA 1
ATOM 3088 C C . SER A 1 423 ? 155.277 104.670 146.601 1.00 39.96 423 SER A C 1
ATOM 3089 O O . SER A 1 423 ? 155.129 105.548 147.456 1.00 39.96 423 SER A O 1
ATOM 3092 N N . MET A 1 424 ? 155.002 103.392 146.840 1.00 42.67 424 MET A N 1
ATOM 3093 C CA . MET A 1 424 ? 154.598 102.916 148.155 1.00 42.67 424 MET A CA 1
ATOM 3094 C C . MET A 1 424 ? 155.777 102.739 149.103 1.00 42.67 424 MET A C 1
ATOM 3095 O O . MET A 1 424 ? 155.624 102.969 150.307 1.00 42.67 424 MET A O 1
ATOM 3100 N N . PHE A 1 425 ? 156.949 102.367 148.587 1.00 45.43 425 PHE A N 1
ATOM 3101 C CA . PHE A 1 425 ? 158.120 102.110 149.413 1.00 45.43 425 PHE A CA 1
ATOM 3102 C C . PHE A 1 425 ? 158.702 103.362 150.054 1.00 45.43 425 PHE A C 1
ATOM 3103 O O . PHE A 1 425 ? 159.497 103.243 150.991 1.00 45.43 425 PHE A O 1
ATOM 3111 N N . PHE A 1 426 ? 158.328 104.550 149.578 1.00 42.69 426 PHE A N 1
ATOM 3112 C CA . PHE A 1 426 ? 158.847 105.808 150.101 1.00 42.69 426 PHE A CA 1
ATOM 3113 C C . PHE A 1 426 ? 157.894 106.458 151.097 1.00 42.69 426 PHE A C 1
ATOM 3114 O O . PHE A 1 426 ? 157.765 107.686 151.121 1.00 42.69 426 PHE A O 1
ATOM 3122 N N . THR A 1 427 ? 157.218 105.649 151.911 1.00 43.52 427 THR A N 1
ATOM 3123 C CA . THR A 1 427 ? 156.294 106.188 152.903 1.00 43.52 427 THR A CA 1
ATOM 3124 C C . THR A 1 427 ? 156.919 107.211 153.856 1.00 43.52 427 THR A C 1
ATOM 3125 O O . THR A 1 427 ? 156.240 108.210 154.149 1.00 43.52 427 THR A O 1
ATOM 3129 N N . PRO A 1 428 ? 158.161 107.044 154.367 1.00 42.74 428 PRO A N 1
ATOM 3130 C CA . PRO A 1 428 ? 158.709 108.050 155.291 1.00 42.74 428 PRO A CA 1
ATOM 3131 C C . PRO A 1 428 ? 158.667 109.481 154.770 1.00 42.74 428 PRO A C 1
ATOM 3132 O O . PRO A 1 428 ? 158.400 110.409 155.539 1.00 42.74 428 PRO A O 1
ATOM 3136 N N . LEU A 1 429 ? 158.926 109.681 153.480 1.00 38.42 429 LEU A N 1
ATOM 3137 C CA . LEU A 1 429 ? 158.914 111.022 152.907 1.00 38.42 429 LEU A CA 1
ATOM 3138 C C . LEU A 1 429 ? 157.523 111.481 152.490 1.00 38.42 429 LEU A C 1
ATOM 3139 O O . LEU A 1 429 ? 157.374 112.623 152.045 1.00 38.42 429 LEU A O 1
ATOM 3144 N N . VAL A 1 430 ? 156.509 110.630 152.616 1.00 38.87 430 VAL A N 1
ATOM 3145 C CA . VAL A 1 430 ? 155.146 111.001 152.262 1.00 38.87 430 VAL A CA 1
ATOM 3146 C C . VAL A 1 430 ? 154.294 111.326 153.484 1.00 38.87 430 VAL A C 1
ATOM 3147 O O . VAL A 1 430 ? 153.397 112.177 153.384 1.00 38.87 430 VAL A O 1
ATOM 3151 N N . THR A 1 431 ? 154.553 110.705 154.631 1.00 41.87 431 THR A N 1
ATOM 3152 C CA . THR A 1 431 ? 153.824 111.016 155.852 1.00 41.87 431 THR A CA 1
ATOM 3153 C C . THR A 1 431 ? 154.191 112.372 156.437 1.00 41.87 431 THR A C 1
ATOM 3154 O O . THR A 1 431 ? 153.365 112.978 157.127 1.00 41.87 431 THR A O 1
ATOM 3158 N N . ASN A 1 432 ? 155.394 112.871 156.163 1.00 41.15 432 ASN A N 1
ATOM 3159 C CA . ASN A 1 432 ? 155.915 114.080 156.799 1.00 41.15 432 ASN A CA 1
ATOM 3160 C C . ASN A 1 432 ? 155.740 115.315 155.926 1.00 41.15 432 ASN A C 1
ATOM 3161 O O . ASN A 1 432 ? 156.595 116.203 155.918 1.00 41.15 432 ASN A O 1
ATOM 3166 N N . VAL A 1 433 ? 154.648 115.395 155.176 1.00 39.11 433 VAL A N 1
ATOM 3167 C CA . VAL A 1 433 ? 154.321 116.570 154.374 1.00 39.11 433 VAL A CA 1
ATOM 3168 C C . VAL A 1 433 ? 153.423 117.474 155.212 1.00 39.11 433 VAL A C 1
ATOM 3169 O O . VAL A 1 433 ? 152.326 117.045 155.600 1.00 39.11 433 VAL A O 1
ATOM 3173 N N . PRO A 1 434 ? 153.833 118.702 155.510 1.00 38.89 434 PRO A N 1
ATOM 3174 C CA . PRO A 1 434 ? 153.017 119.577 156.355 1.00 38.89 434 PRO A CA 1
ATOM 3175 C C . PRO A 1 434 ? 151.735 120.008 155.659 1.00 38.89 434 PRO A C 1
ATOM 3176 O O . PRO A 1 434 ? 151.612 119.973 154.434 1.00 38.89 434 PRO A O 1
ATOM 3180 N N . ARG A 1 435 ? 150.762 120.413 156.479 1.00 43.90 435 ARG A N 1
ATOM 3181 C CA . ARG A 1 435 ? 149.476 120.850 155.950 1.00 43.90 435 ARG A CA 1
ATOM 3182 C C . ARG A 1 435 ? 149.583 122.140 155.146 1.00 43.90 435 ARG A C 1
ATOM 3183 O O . ARG A 1 435 ? 148.861 122.298 154.155 1.00 43.90 435 ARG A O 1
ATOM 3191 N N . TRP A 1 436 ? 150.461 123.061 155.541 1.00 39.60 436 TRP A N 1
ATOM 3192 C CA . TRP A 1 436 ? 150.657 124.281 154.770 1.00 39.60 436 TRP A CA 1
ATOM 3193 C C . TRP A 1 436 ? 151.364 124.030 153.447 1.00 39.60 436 TRP A C 1
ATOM 3194 O O . TRP A 1 436 ? 151.445 124.946 152.623 1.00 39.60 436 TRP A O 1
ATOM 3205 N N . 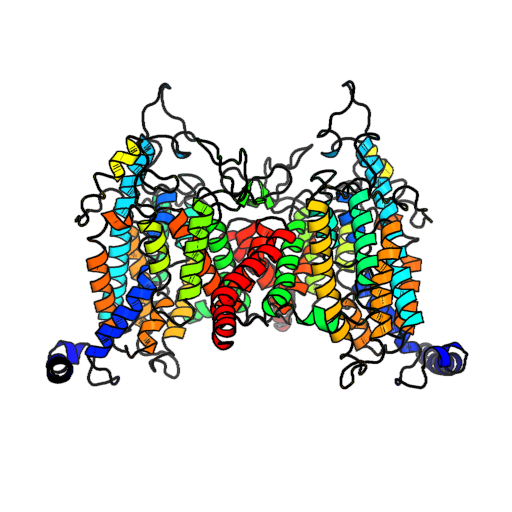ALA A 1 437 ? 151.887 122.824 153.228 1.00 38.18 437 ALA A N 1
ATOM 3206 C CA . ALA A 1 437 ? 152.409 122.440 151.925 1.00 38.18 437 ALA A CA 1
ATOM 3207 C C . ALA A 1 437 ? 151.300 122.030 150.968 1.00 38.18 437 ALA A C 1
ATOM 3208 O O . ALA A 1 437 ? 151.331 122.401 149.791 1.00 38.18 437 ALA A O 1
ATOM 3210 N N . VAL A 1 438 ? 150.315 121.269 151.455 1.00 38.48 438 VAL A N 1
ATOM 3211 C CA . VAL A 1 438 ? 149.193 120.851 150.617 1.00 38.48 438 VAL A CA 1
ATOM 3212 C C . VAL A 1 438 ? 148.078 121.880 150.575 1.00 38.48 438 VAL A C 1
ATOM 3213 O O . VAL A 1 438 ? 147.120 121.706 149.812 1.00 38.48 438 VAL A O 1
ATOM 3217 N N . GLY A 1 439 ? 148.165 122.935 151.380 1.00 39.02 439 GLY A N 1
ATOM 3218 C CA . GLY A 1 439 ? 147.215 124.021 151.315 1.00 39.02 439 GLY A CA 1
ATOM 3219 C C . GLY A 1 439 ? 147.132 124.672 149.947 1.00 39.02 439 GLY A C 1
ATOM 3220 O O . GLY A 1 439 ? 146.047 124.812 149.375 1.00 39.02 439 GLY A O 1
ATOM 3221 N N . PRO A 1 440 ? 148.274 125.094 149.393 1.00 38.25 440 PRO A N 1
ATOM 3222 C CA . PRO A 1 440 ? 148.261 125.647 148.029 1.00 38.25 440 PRO A CA 1
ATOM 3223 C C . PRO A 1 440 ? 147.803 124.666 146.965 1.00 38.25 440 PRO A C 1
ATOM 3224 O O . PRO A 1 440 ? 147.318 125.102 145.915 1.00 38.25 440 PRO A O 1
ATOM 3228 N N . SER A 1 441 ? 147.946 123.361 147.188 1.00 39.68 441 SER A N 1
ATOM 3229 C CA . SER A 1 441 ? 147.531 122.371 146.205 1.00 39.68 441 SER A CA 1
ATOM 3230 C C . SER A 1 441 ? 146.022 122.189 146.138 1.00 39.68 441 SER A C 1
ATOM 3231 O O . SER A 1 441 ? 145.517 121.725 145.111 1.00 39.68 441 SER A O 1
ATOM 3234 N N . LEU A 1 442 ? 145.292 122.537 147.197 1.00 40.68 442 LEU A N 1
ATOM 3235 C CA . LEU A 1 442 ? 143.839 122.461 147.164 1.00 40.68 442 LEU A CA 1
ATOM 3236 C C . LEU A 1 442 ? 143.204 123.630 146.427 1.00 40.68 442 LEU A C 1
ATOM 3237 O O . LEU A 1 442 ? 142.026 123.544 146.064 1.00 40.68 442 LEU A O 1
ATOM 3242 N N . VAL A 1 443 ? 143.946 124.709 146.195 1.00 42.80 443 VAL A N 1
ATOM 3243 C CA . VAL A 1 443 ? 143.403 125.873 145.502 1.00 42.80 443 VAL A CA 1
ATOM 3244 C C . VAL A 1 443 ? 143.530 125.727 143.990 1.00 42.80 443 VAL A C 1
ATOM 3245 O O . VAL A 1 443 ? 142.620 126.102 143.246 1.00 42.80 443 VAL A O 1
ATOM 3249 N N . MET A 1 444 ? 144.650 125.184 143.510 1.00 46.80 444 MET A N 1
ATOM 3250 C CA . MET A 1 444 ? 144.808 124.998 142.074 1.00 46.80 444 MET A CA 1
ATOM 3251 C C . MET A 1 444 ? 143.833 123.973 141.516 1.00 46.80 444 MET A C 1
ATOM 3252 O O . MET A 1 444 ? 143.441 124.085 140.352 1.00 46.80 444 MET A O 1
ATOM 3257 N N . VAL A 1 445 ? 143.429 122.983 142.315 1.00 47.85 445 VAL A N 1
ATOM 3258 C CA . VAL A 1 445 ? 142.405 122.047 141.862 1.00 47.85 445 VAL A CA 1
ATOM 3259 C C . VAL A 1 445 ? 141.106 122.786 141.569 1.00 47.85 445 VAL A C 1
ATOM 3260 O O . VAL A 1 445 ? 140.479 122.579 140.522 1.00 47.85 445 VAL A O 1
ATOM 3264 N N . GLY A 1 446 ? 140.688 123.666 142.481 1.00 47.02 446 GLY A N 1
ATOM 3265 C CA . GLY A 1 446 ? 139.515 124.480 142.225 1.00 47.02 446 GLY A CA 1
ATOM 3266 C C . GLY A 1 446 ? 139.689 125.407 141.041 1.00 47.02 446 GLY A C 1
ATOM 3267 O O . GLY A 1 446 ? 138.755 125.601 140.259 1.00 47.02 446 GLY A O 1
ATOM 3268 N N . VAL A 1 447 ? 140.882 125.984 140.886 1.00 46.80 447 VAL A N 1
ATOM 3269 C CA . VAL A 1 447 ? 141.125 126.880 139.759 1.00 46.80 447 VAL A CA 1
ATOM 3270 C C . VAL A 1 447 ? 140.974 126.134 138.438 1.00 46.80 447 VAL A C 1
ATOM 3271 O O . VAL A 1 447 ? 140.351 126.636 137.495 1.00 46.80 447 VAL A O 1
ATOM 3275 N N . MET A 1 448 ? 141.529 124.925 138.348 1.00 51.51 448 MET A N 1
ATOM 3276 C CA . MET A 1 448 ? 141.426 124.134 137.128 1.00 51.51 448 MET A CA 1
ATOM 3277 C C . MET A 1 448 ? 140.042 123.534 136.915 1.00 51.51 448 MET A C 1
ATOM 3278 O O . MET A 1 448 ? 139.682 123.256 135.766 1.00 51.51 448 MET A O 1
ATOM 3283 N N . MET A 1 449 ? 139.260 123.319 137.973 1.00 48.97 449 MET A N 1
ATOM 3284 C CA . MET A 1 449 ? 137.882 122.880 137.795 1.00 48.97 449 MET A CA 1
ATOM 3285 C C . MET A 1 449 ? 136.923 124.029 137.515 1.00 48.97 449 MET A C 1
ATOM 3286 O O . MET A 1 449 ? 135.788 123.781 137.098 1.00 48.97 449 MET A O 1
ATOM 3291 N N . MET A 1 450 ? 137.356 125.272 137.735 1.00 49.70 450 MET A N 1
ATOM 3292 C CA . MET A 1 450 ? 136.536 126.430 137.399 1.00 49.70 450 MET A CA 1
ATOM 3293 C C . MET A 1 450 ? 136.549 126.757 135.912 1.00 49.70 450 MET A C 1
ATOM 3294 O O . MET A 1 450 ? 135.752 127.591 135.471 1.00 49.70 450 MET A O 1
ATOM 3299 N N . GLY A 1 451 ? 137.422 126.127 135.133 1.00 47.33 451 GLY A N 1
ATOM 3300 C CA . GLY A 1 451 ? 137.594 126.500 133.742 1.00 47.33 451 GLY A CA 1
ATOM 3301 C C . GLY A 1 451 ? 136.423 126.152 132.847 1.00 47.33 451 GLY A C 1
ATOM 3302 O O . GLY A 1 451 ? 136.400 126.528 131.672 1.00 47.33 451 GLY A O 1
ATOM 3303 N N . VAL A 1 452 ? 135.441 125.430 133.390 1.00 50.33 452 VAL A N 1
ATOM 3304 C CA . VAL A 1 452 ? 134.262 125.033 132.631 1.00 50.33 452 VAL A CA 1
ATOM 3305 C C . VAL A 1 452 ? 133.091 125.980 132.844 1.00 50.33 452 VAL A C 1
ATOM 3306 O O . VAL A 1 452 ? 132.024 125.782 132.246 1.00 50.33 452 VAL A O 1
ATOM 3310 N N . VAL A 1 453 ? 133.263 127.021 133.662 1.00 50.26 453 VAL A N 1
ATOM 3311 C CA . VAL A 1 453 ? 132.173 127.942 133.962 1.00 50.26 453 VAL A CA 1
ATOM 3312 C C . VAL A 1 453 ? 131.736 128.760 132.758 1.00 50.26 453 VAL A C 1
ATOM 3313 O O . VAL A 1 453 ? 130.607 129.262 132.744 1.00 50.26 453 VAL A O 1
ATOM 3317 N N . LYS A 1 454 ? 132.582 128.905 131.742 1.00 54.52 454 LYS A N 1
ATOM 3318 C CA . LYS A 1 454 ? 132.215 129.696 130.567 1.00 54.52 454 LYS A CA 1
ATOM 3319 C C . LYS A 1 454 ? 131.522 128.843 129.509 1.00 54.52 454 LYS A C 1
ATOM 3320 O O . LYS A 1 454 ? 131.845 128.882 128.323 1.00 54.52 454 LYS A O 1
ATOM 3326 N N . ASP A 1 455 ? 130.534 128.068 129.952 1.00 58.05 455 ASP A N 1
ATOM 3327 C CA . ASP A 1 455 ? 129.635 127.358 129.053 1.00 58.05 455 ASP A CA 1
ATOM 3328 C C . ASP A 1 455 ? 128.187 127.395 129.508 1.00 58.05 455 ASP A C 1
ATOM 3329 O O . ASP A 1 455 ? 127.313 126.979 128.741 1.00 58.05 455 ASP A O 1
ATOM 3334 N N . ILE A 1 456 ? 127.900 127.864 130.722 1.00 54.48 456 ILE A N 1
ATOM 3335 C CA . ILE A 1 456 ? 126.526 127.977 131.189 1.00 54.48 456 ILE A CA 1
ATOM 3336 C C . ILE A 1 456 ? 125.838 129.110 130.443 1.00 54.48 456 ILE A C 1
ATOM 3337 O O . ILE A 1 456 ? 126.416 130.186 130.246 1.00 54.48 456 ILE A O 1
ATOM 3342 N N . ARG A 1 457 ? 124.597 128.875 130.023 1.00 57.17 457 ARG A N 1
ATOM 3343 C CA . ARG A 1 457 ? 123.857 129.887 129.283 1.00 57.17 457 ARG A CA 1
ATOM 3344 C C . ARG A 1 457 ? 123.410 131.005 130.215 1.00 57.17 457 ARG A C 1
ATOM 3345 O O . ARG A 1 457 ? 122.290 130.979 130.735 1.00 57.17 457 ARG A O 1
ATOM 3353 N N . TRP A 1 458 ? 124.280 131.993 130.431 1.00 55.00 458 TRP A N 1
ATOM 3354 C CA . TRP A 1 458 ? 123.959 133.102 131.321 1.00 55.00 458 TRP A CA 1
ATOM 3355 C C . TRP A 1 458 ? 122.933 134.057 130.727 1.00 55.00 458 TRP A C 1
ATOM 3356 O O . TRP A 1 458 ? 122.404 134.899 131.461 1.00 55.00 458 TRP A O 1
ATOM 3367 N N . GLY A 1 459 ? 122.648 133.956 129.428 1.00 61.03 459 GLY A N 1
ATOM 3368 C CA . GLY A 1 459 ? 121.675 134.851 128.822 1.00 61.03 459 GLY A CA 1
ATOM 3369 C C . GLY A 1 459 ? 120.273 134.655 129.366 1.00 61.03 459 GLY A C 1
ATOM 3370 O O . GLY A 1 459 ? 119.565 135.626 129.642 1.00 61.03 459 GLY A O 1
ATOM 3371 N N . GLU A 1 460 ? 119.854 133.403 129.529 1.00 61.56 460 GLU A N 1
ATOM 3372 C CA . GLU A 1 460 ? 118.534 133.121 130.067 1.00 61.56 460 GLU A CA 1
ATOM 3373 C C . GLU A 1 460 ? 118.503 133.374 131.572 1.00 61.56 460 GLU A C 1
ATOM 3374 O O . GLU A 1 460 ? 119.537 133.471 132.237 1.00 61.56 460 GLU A O 1
ATOM 3380 N N . THR A 1 461 ? 117.289 133.487 132.108 1.00 55.88 461 THR A N 1
ATOM 3381 C CA . THR A 1 461 ? 117.115 133.772 133.527 1.00 55.88 461 THR A CA 1
ATOM 3382 C C . THR A 1 461 ? 117.088 132.510 134.380 1.00 55.88 461 THR A C 1
ATOM 3383 O O . THR A 1 461 ? 117.734 132.464 135.432 1.00 55.88 461 THR A O 1
ATOM 3387 N N . LYS A 1 462 ? 116.347 131.486 133.952 1.00 55.60 462 LYS A N 1
ATOM 3388 C CA . LYS A 1 462 ? 116.279 130.249 134.724 1.00 55.60 462 LYS A CA 1
ATOM 3389 C C . LYS A 1 462 ? 117.631 129.550 134.788 1.00 55.60 462 LYS A C 1
ATOM 3390 O O . LYS A 1 462 ? 118.067 129.133 135.869 1.00 55.60 462 LYS A O 1
ATOM 3396 N N . GLU A 1 463 ? 118.313 129.430 133.649 1.00 55.90 463 GLU A N 1
ATOM 3397 C CA . GLU A 1 463 ? 119.619 128.791 133.601 1.00 55.90 463 GLU A CA 1
ATOM 3398 C C . GLU A 1 463 ? 120.691 129.581 134.336 1.00 55.90 463 GLU A C 1
ATOM 3399 O O . GLU A 1 463 ? 121.737 129.013 134.667 1.00 55.90 463 GLU A O 1
ATOM 3405 N N . ALA A 1 464 ? 120.465 130.868 134.595 1.00 51.08 464 ALA A N 1
ATOM 3406 C CA . ALA A 1 464 ? 121.392 131.661 135.386 1.00 51.08 464 ALA A CA 1
ATOM 3407 C C . ALA A 1 464 ? 121.139 131.555 136.880 1.00 51.08 464 ALA A C 1
ATOM 3408 O O . ALA A 1 464 ? 122.095 131.374 137.641 1.00 51.08 464 ALA A O 1
ATOM 3410 N N . VAL A 1 465 ? 119.881 131.652 137.315 1.00 47.48 465 VAL A N 1
ATOM 3411 C CA . VAL A 1 465 ? 119.569 131.509 138.732 1.00 47.48 465 VAL A CA 1
ATOM 3412 C C . VAL A 1 465 ? 119.896 130.101 139.214 1.00 47.48 465 VAL A C 1
ATOM 3413 O O . VAL A 1 465 ? 120.463 129.916 140.299 1.00 47.48 465 VAL A O 1
ATOM 3417 N N . THR A 1 466 ? 119.543 129.085 138.419 1.00 46.93 466 THR A N 1
ATOM 3418 C CA . THR A 1 466 ? 119.797 127.707 138.829 1.00 46.93 466 THR A CA 1
ATOM 3419 C C . THR A 1 466 ? 121.287 127.453 139.017 1.00 46.93 466 THR A C 1
ATOM 3420 O O . THR A 1 466 ? 121.690 126.753 139.953 1.00 46.93 466 THR A O 1
ATOM 3424 N N . ALA A 1 467 ? 122.119 128.013 138.139 1.00 43.51 467 ALA A N 1
ATOM 3425 C CA . ALA A 1 467 ? 123.559 127.859 138.295 1.00 43.51 467 ALA A CA 1
ATOM 3426 C C . ALA A 1 467 ? 124.094 128.679 139.460 1.00 43.51 467 ALA A C 1
ATOM 3427 O O . ALA A 1 467 ? 124.950 128.196 140.212 1.00 43.51 467 ALA A O 1
ATOM 3429 N N . PHE A 1 468 ? 123.612 129.913 139.628 1.00 43.69 468 PHE A N 1
ATOM 3430 C CA . PHE A 1 468 ? 124.158 130.789 140.657 1.00 43.69 468 PHE A CA 1
ATOM 3431 C C . PHE A 1 468 ? 123.846 130.300 142.064 1.00 43.69 468 PHE A C 1
ATOM 3432 O O . PHE A 1 468 ? 124.718 130.365 142.935 1.00 43.69 468 PHE A O 1
ATOM 3440 N N . VAL A 1 469 ? 122.625 129.822 142.317 1.00 40.20 469 VAL A N 1
ATOM 3441 C CA . VAL A 1 469 ? 122.314 129.312 143.651 1.00 40.20 469 VAL A CA 1
ATOM 3442 C C . VAL A 1 469 ? 123.171 128.094 143.974 1.00 40.20 469 VAL A C 1
ATOM 3443 O O . VAL A 1 469 ? 123.697 127.965 145.088 1.00 40.20 469 VAL A O 1
ATOM 3447 N N . THR A 1 470 ? 123.326 127.183 143.010 1.00 39.58 470 THR A N 1
ATOM 3448 C CA . THR A 1 470 ? 124.152 126.000 143.229 1.00 39.58 470 THR A CA 1
ATOM 3449 C C . THR A 1 470 ? 125.602 126.379 143.502 1.00 39.58 470 THR A C 1
ATOM 3450 O O . THR A 1 470 ? 126.239 125.812 144.396 1.00 39.58 470 THR A O 1
ATOM 3454 N N . ILE A 1 471 ? 126.139 127.337 142.745 1.00 38.86 471 ILE A N 1
ATOM 3455 C CA . ILE A 1 471 ? 127.517 127.763 142.962 1.00 38.86 471 ILE A CA 1
ATOM 3456 C C . ILE A 1 471 ? 127.671 128.421 144.328 1.00 38.86 471 ILE A C 1
ATOM 3457 O O . ILE A 1 471 ? 128.638 128.158 145.052 1.00 38.86 471 ILE A O 1
ATOM 3462 N N . LEU A 1 472 ? 126.725 129.282 144.705 1.00 39.78 472 LEU A N 1
ATOM 3463 C CA . LEU A 1 472 ? 126.884 130.084 145.912 1.00 39.78 472 LEU A CA 1
ATOM 3464 C C . LEU A 1 472 ? 126.668 129.277 147.187 1.00 39.78 472 LEU A C 1
ATOM 3465 O O . LEU A 1 472 ? 127.431 129.426 148.147 1.00 39.78 472 LEU A O 1
ATOM 3470 N N . LEU A 1 473 ? 125.643 128.423 147.230 1.00 38.33 473 LEU A N 1
ATOM 3471 C CA . LEU A 1 473 ? 125.279 127.780 148.487 1.00 38.33 473 LEU A CA 1
ATOM 3472 C C . LEU A 1 473 ? 126.216 126.652 148.892 1.00 38.33 473 LEU A C 1
ATOM 3473 O O . LEU A 1 473 ? 126.119 126.171 150.025 1.00 38.33 473 LEU A O 1
ATOM 3478 N N . MET A 1 474 ? 127.115 126.216 148.009 1.00 39.29 474 MET A N 1
ATOM 3479 C CA . MET A 1 474 ? 127.986 125.099 148.366 1.00 39.29 474 MET A CA 1
ATOM 3480 C C . MET A 1 474 ? 129.097 125.520 149.322 1.00 39.29 474 MET A C 1
ATOM 3481 O O . MET A 1 474 ? 129.266 124.861 150.363 1.00 39.29 474 MET A O 1
ATOM 3486 N N . PRO A 1 475 ? 129.881 126.578 149.059 1.00 38.85 475 PRO A N 1
ATOM 3487 C CA . PRO A 1 475 ? 130.924 126.954 150.024 1.00 38.85 475 PRO A CA 1
ATOM 3488 C C . PRO A 1 475 ? 130.422 127.765 151.205 1.00 38.85 475 PRO A C 1
ATOM 3489 O O . PRO A 1 475 ? 130.998 127.648 152.295 1.00 38.85 475 PRO A O 1
ATOM 3493 N N . LEU A 1 476 ? 129.379 128.577 151.037 1.00 38.06 476 LEU A N 1
ATOM 3494 C CA . LEU A 1 476 ? 128.895 129.428 152.116 1.00 38.06 476 LEU A CA 1
ATOM 3495 C C . LEU A 1 476 ? 128.145 128.662 153.195 1.00 38.06 476 LEU A C 1
ATOM 3496 O O . LEU A 1 476 ? 128.145 129.096 154.351 1.00 38.06 476 LEU A O 1
ATOM 3501 N N . THR A 1 477 ? 127.512 127.541 152.856 1.00 41.53 477 THR A N 1
ATOM 3502 C CA . THR A 1 477 ? 126.870 126.689 153.844 1.00 41.53 477 THR A CA 1
ATOM 3503 C C . THR A 1 477 ? 127.743 125.512 154.247 1.00 41.53 477 THR A C 1
ATOM 3504 O O . THR A 1 477 ? 127.322 124.704 155.083 1.00 41.53 477 THR A O 1
ATOM 3508 N N . TYR A 1 478 ? 128.944 125.400 153.678 1.00 44.14 478 TYR A N 1
ATOM 3509 C CA . TYR A 1 478 ? 129.910 124.360 154.026 1.00 44.14 478 TYR A CA 1
ATOM 3510 C C . TYR A 1 478 ? 129.294 122.968 153.886 1.00 44.14 478 TYR A C 1
ATOM 3511 O O . TYR A 1 478 ? 129.343 122.138 154.795 1.00 44.14 478 TYR A O 1
ATOM 3520 N N . SER A 1 479 ? 128.698 122.727 152.719 1.00 42.87 479 SER A N 1
ATOM 3521 C CA . SER A 1 479 ? 128.099 121.430 152.440 1.00 42.87 479 SER A CA 1
ATOM 3522 C C . SER A 1 479 ? 127.950 121.253 150.938 1.00 42.87 479 SER A C 1
ATOM 3523 O O . SER A 1 479 ? 127.600 122.202 150.231 1.00 42.87 479 SER A O 1
ATOM 3526 N N . ILE A 1 480 ? 128.227 120.041 150.461 1.00 42.33 480 ILE A N 1
ATOM 3527 C CA . ILE A 1 480 ? 127.998 119.720 149.058 1.00 42.33 480 ILE A CA 1
ATOM 3528 C C . ILE A 1 480 ? 126.571 119.230 148.844 1.00 42.33 480 ILE A C 1
ATOM 3529 O O . ILE A 1 480 ? 125.988 119.450 147.777 1.00 42.33 480 ILE A O 1
ATOM 3534 N N . ALA A 1 481 ? 125.979 118.582 149.848 1.00 41.19 481 ALA A N 1
ATOM 3535 C CA . ALA A 1 481 ? 124.614 118.090 149.706 1.00 41.19 481 ALA A CA 1
ATOM 3536 C C . ALA A 1 481 ? 123.599 119.225 149.698 1.00 41.19 481 ALA A C 1
ATOM 3537 O O . ALA A 1 481 ? 122.480 119.046 149.207 1.00 41.19 481 ALA A O 1
ATOM 3539 N N . ASN A 1 482 ? 123.962 120.390 150.230 1.00 39.26 482 ASN A N 1
ATOM 3540 C CA . ASN A 1 482 ? 123.060 121.534 150.271 1.00 39.26 482 ASN A CA 1
ATOM 3541 C C . ASN A 1 482 ? 123.093 122.362 148.996 1.00 39.26 482 ASN A C 1
ATOM 3542 O O . ASN A 1 482 ? 122.361 123.350 148.899 1.00 39.26 482 ASN A O 1
ATOM 3547 N N . GLY A 1 483 ? 123.920 121.992 148.025 1.00 41.59 483 GLY A N 1
ATOM 3548 C CA . GLY A 1 483 ? 123.940 122.689 146.756 1.00 41.59 483 GLY A CA 1
ATOM 3549 C C . GLY A 1 483 ? 123.087 121.994 145.718 1.00 41.59 483 GLY A C 1
ATOM 3550 O O . GLY A 1 483 ? 122.322 122.642 144.997 1.00 41.59 483 GLY A O 1
ATOM 3551 N N . ILE A 1 484 ? 123.211 120.668 145.639 1.00 42.91 484 ILE A N 1
ATOM 3552 C CA . ILE A 1 484 ? 122.433 119.898 144.674 1.00 42.91 484 ILE A CA 1
ATOM 3553 C C . ILE A 1 484 ? 120.943 120.016 144.967 1.00 42.91 484 ILE A C 1
ATOM 3554 O O . ILE A 1 484 ? 120.131 120.214 144.053 1.00 42.91 484 ILE A O 1
ATOM 3559 N N . ILE A 1 485 ? 120.557 119.891 146.238 1.00 41.99 485 ILE A N 1
ATOM 3560 C CA . ILE A 1 485 ? 119.144 119.965 146.595 1.00 41.99 485 ILE A CA 1
ATOM 3561 C C . ILE A 1 485 ? 118.579 121.341 146.267 1.00 41.99 485 ILE A C 1
ATOM 3562 O O . ILE A 1 485 ? 117.486 121.457 145.702 1.00 41.99 485 ILE A O 1
ATOM 3567 N N . ALA A 1 486 ? 119.312 122.403 146.608 1.00 42.62 486 ALA A N 1
ATOM 3568 C CA . ALA A 1 486 ? 118.861 123.752 146.289 1.00 42.62 486 ALA A CA 1
ATOM 3569 C C . ALA A 1 486 ? 118.755 123.988 144.790 1.00 42.62 486 ALA A C 1
ATOM 3570 O O . ALA A 1 486 ? 117.776 124.594 144.339 1.00 42.62 486 ALA A O 1
ATOM 3572 N N . GLY A 1 487 ? 119.729 123.524 144.010 1.00 46.46 487 GLY A N 1
ATOM 3573 C CA . GLY A 1 487 ? 119.675 123.676 142.571 1.00 46.46 487 GLY A CA 1
ATOM 3574 C C . GLY A 1 487 ? 118.497 122.955 141.953 1.00 46.46 487 GLY A C 1
ATOM 3575 O O . GLY A 1 487 ? 117.793 123.519 141.111 1.00 46.46 487 GLY A O 1
ATOM 3576 N N . ILE A 1 488 ? 118.263 121.711 142.374 1.00 48.25 488 ILE A N 1
ATOM 3577 C CA . ILE A 1 488 ? 117.120 120.967 141.857 1.00 48.25 488 ILE A CA 1
ATOM 3578 C C . ILE A 1 488 ? 115.807 121.620 142.272 1.00 48.25 488 ILE A C 1
ATOM 3579 O O . ILE A 1 488 ? 114.865 121.684 141.474 1.00 48.25 488 ILE A O 1
ATOM 3584 N N . GLY A 1 489 ? 115.715 122.117 143.507 1.00 49.26 489 GLY A N 1
ATOM 3585 C CA . GLY A 1 489 ? 114.496 122.783 143.933 1.00 49.26 489 GLY A CA 1
ATOM 3586 C C . GLY A 1 489 ? 114.216 124.051 143.150 1.00 49.26 489 GLY A C 1
ATOM 3587 O O . GLY A 1 489 ? 113.070 124.321 142.781 1.00 49.26 489 GLY A O 1
ATOM 3588 N N . ILE A 1 490 ? 115.252 124.848 142.889 1.00 50.30 490 ILE A N 1
ATOM 3589 C CA . ILE A 1 490 ? 115.072 126.054 142.088 1.00 50.30 490 ILE A CA 1
ATOM 3590 C C . ILE A 1 490 ? 114.672 125.692 140.663 1.00 50.30 490 ILE A C 1
ATOM 3591 O O . ILE A 1 490 ? 113.775 126.308 140.077 1.00 50.30 490 ILE A O 1
ATOM 3596 N N . TYR A 1 491 ? 115.325 124.681 140.085 1.00 53.13 491 TYR A N 1
ATOM 3597 C CA . TYR A 1 491 ? 115.036 124.305 138.707 1.00 53.13 491 TYR A CA 1
ATOM 3598 C C . TYR A 1 491 ? 113.638 123.727 138.538 1.00 53.13 491 TYR A C 1
ATOM 3599 O O . TYR A 1 491 ? 113.005 123.972 137.507 1.00 53.13 491 TYR A O 1
ATOM 3608 N N . LEU A 1 492 ? 113.145 122.965 139.515 1.00 62.35 492 LEU A N 1
ATOM 3609 C CA . LEU A 1 492 ? 111.819 122.369 139.385 1.00 62.35 492 LEU A CA 1
ATOM 3610 C C . LEU A 1 492 ? 110.719 123.415 139.522 1.00 62.35 492 LEU A C 1
ATOM 3611 O O . LEU A 1 492 ? 109.766 123.427 138.737 1.00 62.35 492 LEU A O 1
ATOM 3616 N N . ALA A 1 493 ? 110.835 124.306 140.508 1.00 63.42 493 ALA A N 1
ATOM 3617 C CA . ALA A 1 493 ? 109.791 125.298 140.732 1.00 63.42 493 ALA A CA 1
ATOM 3618 C C . ALA A 1 493 ? 109.661 126.281 139.578 1.00 63.42 493 ALA A C 1
ATOM 3619 O O . ALA A 1 493 ? 108.546 126.719 139.276 1.00 63.42 493 ALA A O 1
ATOM 3621 N N . LEU A 1 494 ? 110.768 126.636 138.926 1.00 65.10 494 LEU A N 1
ATOM 3622 C CA . LEU A 1 494 ? 110.717 127.611 137.843 1.00 65.10 494 LEU A CA 1
ATOM 3623 C C . LEU A 1 494 ? 110.064 127.053 136.586 1.00 65.10 494 LEU A C 1
ATOM 3624 O O . LEU A 1 494 ? 109.388 127.796 135.866 1.00 65.10 494 LEU A O 1
ATOM 3629 N N . SER A 1 495 ? 110.242 125.765 136.302 1.00 77.13 495 SER A N 1
ATOM 3630 C CA . SER A 1 495 ? 109.807 125.198 135.032 1.00 77.13 495 SER A CA 1
ATOM 3631 C C . SER A 1 495 ? 108.711 124.156 135.184 1.00 77.13 495 SER A C 1
ATOM 3632 O O . SER A 1 495 ? 107.715 124.205 134.453 1.00 77.13 495 SER A O 1
ATOM 3635 N N . MET A 1 496 ? 108.865 123.208 136.113 1.00 92.46 496 MET A N 1
ATOM 3636 C CA . MET A 1 496 ? 107.913 122.105 136.215 1.00 92.46 496 MET A CA 1
ATOM 3637 C C . MET A 1 496 ? 106.511 122.591 136.566 1.00 92.46 496 MET A C 1
ATOM 3638 O O . MET A 1 496 ? 105.523 121.975 136.152 1.00 92.46 496 MET A O 1
ATOM 3643 N N . TYR A 1 497 ? 106.398 123.692 137.302 1.00 95.35 497 TYR A N 1
ATOM 3644 C CA . TYR A 1 497 ? 105.096 124.219 137.683 1.00 95.35 497 TYR A CA 1
ATOM 3645 C C . TYR A 1 497 ? 104.431 125.022 136.574 1.00 95.35 497 TYR A C 1
ATOM 3646 O O . TYR A 1 497 ? 103.290 125.462 136.749 1.00 95.35 497 TYR A O 1
ATOM 3655 N N . ASP A 1 498 ? 105.106 125.224 135.443 1.00 99.09 498 ASP A N 1
ATOM 3656 C CA . ASP A 1 498 ? 104.518 125.980 134.345 1.00 99.09 498 ASP A CA 1
ATOM 3657 C C . ASP A 1 498 ? 104.528 125.177 133.051 1.00 99.09 498 ASP A C 1
ATOM 3658 O O . ASP A 1 498 ? 103.598 125.278 132.245 1.00 99.09 498 ASP A O 1
ATOM 3663 N N . VAL A 1 499 ? 105.570 124.378 132.843 1.00 104.63 499 VAL A N 1
ATOM 3664 C CA . VAL A 1 499 ? 105.717 123.618 131.604 1.00 104.63 499 VAL A CA 1
ATOM 3665 C C . VAL A 1 499 ? 104.988 122.284 131.679 1.00 104.63 499 VAL A C 1
ATOM 3666 O O . VAL A 1 499 ? 104.252 121.913 130.760 1.00 104.63 499 VAL A O 1
ATOM 3670 N N . VAL A 1 500 ? 105.182 121.542 132.772 1.00 111.49 500 VAL A N 1
ATOM 3671 C CA . VAL A 1 500 ? 104.551 120.233 132.903 1.00 111.49 500 VAL A CA 1
ATOM 3672 C C . VAL A 1 500 ? 103.034 120.366 132.974 1.00 111.49 500 VAL A C 1
ATOM 3673 O O . VAL A 1 500 ? 102.304 119.485 132.503 1.00 111.49 500 VAL A O 1
ATOM 3677 N N . LEU A 1 501 ? 102.533 121.460 133.555 1.00 116.17 501 LEU A N 1
ATOM 3678 C CA . LEU A 1 501 ? 101.092 121.691 133.569 1.00 116.17 501 LEU A CA 1
ATOM 3679 C C . LEU A 1 501 ? 100.534 121.840 132.160 1.00 116.17 501 LEU A C 1
ATOM 3680 O O . LEU A 1 501 ? 99.441 121.338 131.872 1.00 116.17 501 LEU A O 1
ATOM 3685 N N . GLY A 1 502 ? 101.262 122.522 131.272 1.00 119.41 502 GLY A N 1
ATOM 3686 C CA . GLY A 1 502 ? 100.850 122.584 129.882 1.00 119.41 502 GLY A CA 1
ATOM 3687 C C . GLY A 1 502 ? 100.804 121.229 129.211 1.00 119.41 502 GLY A C 1
ATOM 3688 O O . GLY A 1 502 ? 99.872 120.943 128.454 1.00 119.41 502 GLY A O 1
ATOM 3689 N N . VAL A 1 503 ? 101.794 120.375 129.480 1.00 123.85 503 VAL A N 1
ATOM 3690 C CA . VAL A 1 503 ? 101.789 119.024 128.929 1.00 123.85 503 VAL A CA 1
ATOM 3691 C C . VAL A 1 503 ? 100.595 118.233 129.449 1.00 123.85 503 VAL A C 1
ATOM 3692 O O . VAL A 1 503 ? 99.930 117.520 128.688 1.00 123.85 503 VAL A O 1
ATOM 3696 N N . ALA A 1 504 ? 100.306 118.344 130.748 1.00 125.60 504 ALA A N 1
ATOM 3697 C CA . ALA A 1 504 ? 99.160 117.643 131.317 1.00 125.60 504 ALA A CA 1
ATOM 3698 C C . ALA A 1 504 ? 97.847 118.135 130.721 1.00 125.60 504 ALA A C 1
ATOM 3699 O O . ALA A 1 504 ? 96.946 117.330 130.460 1.00 125.60 504 ALA A O 1
ATOM 3701 N N . LYS A 1 505 ? 97.718 119.445 130.503 1.00 128.49 505 LYS A N 1
ATOM 3702 C CA . LYS A 1 505 ? 96.526 119.987 129.866 1.00 128.49 505 LYS A CA 1
ATOM 3703 C C . LYS A 1 505 ? 96.411 119.584 128.402 1.00 128.49 505 LYS A C 1
ATOM 3704 O O . LYS A 1 505 ? 95.291 119.443 127.899 1.00 128.49 505 LYS A O 1
ATOM 3706 N N . TRP A 1 506 ? 97.536 119.398 127.712 1.00 130.51 506 TRP A N 1
ATOM 3707 C CA . TRP A 1 506 ? 97.516 118.975 126.319 1.00 130.51 506 TRP A CA 1
ATOM 3708 C C . TRP A 1 506 ? 97.034 117.542 126.137 1.00 130.51 506 TRP A C 1
ATOM 3709 O O . TRP A 1 506 ? 96.726 117.150 125.007 1.00 130.51 506 TRP A O 1
ATOM 3711 N N . LEU A 1 507 ? 96.964 116.754 127.212 1.00 132.37 507 LEU A N 1
ATOM 3712 C CA . LEU A 1 507 ? 96.477 115.385 127.101 1.00 132.37 507 LEU A CA 1
ATOM 3713 C C . LEU A 1 507 ? 94.966 115.321 126.918 1.00 132.37 507 LEU A C 1
ATOM 3714 O O . LEU A 1 507 ? 94.448 114.275 126.511 1.00 132.37 507 LEU A O 1
ATOM 3716 N N . ASN A 1 508 ? 94.253 116.405 127.207 1.00 133.59 508 ASN A N 1
ATOM 3717 C CA . ASN A 1 508 ? 92.804 116.434 127.056 1.00 133.59 508 ASN A CA 1
ATOM 3718 C C . ASN A 1 508 ? 92.411 116.752 125.617 1.00 133.59 508 ASN A C 1
ATOM 3719 O O . ASN A 1 508 ? 92.948 116.172 124.674 1.00 133.59 508 ASN A O 1
ATOM 3721 N N . LYS B 1 5 ? 83.173 152.606 120.503 1.00 148.95 5 LYS B N 1
ATOM 3722 C CA . LYS B 1 5 ? 83.935 152.635 119.260 1.00 148.95 5 LYS B CA 1
ATOM 3723 C C . LYS B 1 5 ? 84.788 153.897 119.176 1.00 148.95 5 LYS B C 1
ATOM 3724 O O . LYS B 1 5 ? 85.943 153.849 118.752 1.00 148.95 5 LYS B O 1
ATOM 3726 N N . THR B 1 6 ? 84.208 155.028 119.582 1.00 149.46 6 THR B N 1
ATOM 3727 C CA . THR B 1 6 ? 84.928 156.295 119.561 1.00 149.46 6 THR B CA 1
ATOM 3728 C C . THR B 1 6 ? 86.025 156.368 120.613 1.00 149.46 6 THR B C 1
ATOM 3729 O O . THR B 1 6 ? 86.906 157.227 120.502 1.00 149.46 6 THR B O 1
ATOM 3733 N N . LEU B 1 7 ? 85.992 155.497 121.624 1.00 148.15 7 LEU B N 1
ATOM 3734 C CA . LEU B 1 7 ? 87.026 155.515 122.656 1.00 148.15 7 LEU B CA 1
ATOM 3735 C C . LEU B 1 7 ? 88.398 155.194 122.074 1.00 148.15 7 LEU B C 1
ATOM 3736 O O . LEU B 1 7 ? 89.392 155.840 122.424 1.00 148.15 7 LEU B O 1
ATOM 3741 N N . CYS B 1 8 ? 88.471 154.197 121.190 1.00 148.41 8 CYS B N 1
ATOM 3742 C CA . CYS B 1 8 ? 89.749 153.839 120.584 1.00 148.41 8 CYS B CA 1
ATOM 3743 C C . CYS B 1 8 ? 90.278 154.960 119.698 1.00 148.41 8 CYS B C 1
ATOM 3744 O O . CYS B 1 8 ? 91.478 155.257 119.711 1.00 148.41 8 CYS B O 1
ATOM 3747 N N . LYS B 1 9 ? 89.398 155.595 118.922 1.00 145.89 9 LYS B N 1
ATOM 3748 C CA . LYS B 1 9 ? 89.808 156.671 118.029 1.00 145.89 9 LYS B CA 1
ATOM 3749 C C . LYS B 1 9 ? 90.113 157.970 118.761 1.00 145.89 9 LYS B C 1
ATOM 3750 O O . LYS B 1 9 ? 90.807 158.826 118.202 1.00 145.89 9 LYS B O 1
ATOM 3756 N N . SER B 1 10 ? 89.613 158.138 119.988 1.00 143.66 10 SER B N 1
ATOM 3757 C CA . SER B 1 10 ? 89.906 159.347 120.749 1.00 143.66 10 SER B CA 1
ATOM 3758 C C . SER B 1 10 ? 91.390 159.466 121.068 1.00 143.66 10 SER B C 1
ATOM 3759 O O . SER B 1 10 ? 91.946 160.569 121.013 1.00 143.66 10 SER B O 1
ATOM 3762 N N . TRP B 1 11 ? 92.042 158.353 121.408 1.00 139.27 11 TRP B N 1
ATOM 3763 C CA . TRP B 1 11 ? 93.474 158.388 121.689 1.00 139.27 11 TRP B CA 1
ATOM 3764 C C . TRP B 1 11 ? 94.264 158.820 120.461 1.00 139.27 11 TRP B C 1
ATOM 3765 O O . TRP B 1 11 ? 95.182 159.643 120.558 1.00 139.27 11 TRP B O 1
ATOM 3776 N N . SER B 1 12 ? 93.922 158.270 119.292 1.00 135.39 12 SER B N 1
ATOM 3777 C CA . SER B 1 12 ? 94.668 158.569 118.077 1.00 135.39 12 SER B CA 1
ATOM 3778 C C . SER B 1 12 ? 94.371 159.962 117.539 1.00 135.39 12 SER B C 1
ATOM 3779 O O . SER B 1 12 ? 95.250 160.573 116.922 1.00 135.39 12 SER B O 1
ATOM 3782 N N . ASP B 1 13 ? 93.159 160.476 117.753 1.00 133.18 13 ASP B N 1
ATOM 3783 C CA . ASP B 1 13 ? 92.832 161.814 117.274 1.00 133.18 13 ASP B CA 1
ATOM 3784 C C . ASP B 1 13 ? 93.549 162.895 118.072 1.00 133.18 13 ASP B C 1
ATOM 3785 O O . ASP B 1 13 ? 93.648 164.037 117.609 1.00 133.18 13 ASP B O 1
ATOM 3790 N N . MET B 1 14 ? 94.052 162.561 119.260 1.00 125.21 14 MET B N 1
ATOM 3791 C CA . MET B 1 14 ? 94.698 163.543 120.118 1.00 125.21 14 MET B CA 1
ATOM 3792 C C . MET B 1 14 ? 96.198 163.327 120.273 1.00 125.21 14 MET B C 1
ATOM 3793 O O . MET B 1 14 ? 96.918 164.300 120.522 1.00 125.21 14 MET B O 1
ATOM 3798 N N . LYS B 1 15 ? 96.689 162.091 120.130 1.00 114.36 15 LYS B N 1
ATOM 3799 C CA . LYS B 1 15 ? 98.115 161.841 120.325 1.00 114.36 15 LYS B CA 1
ATOM 3800 C C . LYS B 1 15 ? 98.957 162.555 119.275 1.00 114.36 15 LYS B C 1
ATOM 3801 O O . LYS B 1 15 ? 99.950 163.213 119.610 1.00 114.36 15 LYS B O 1
ATOM 3807 N N . LYS B 1 16 ? 98.578 162.436 118.001 1.00 108.99 16 LYS B N 1
ATOM 3808 C CA . LYS B 1 16 ? 99.326 163.104 116.943 1.00 108.99 16 LYS B CA 1
ATOM 3809 C C . LYS B 1 16 ? 99.254 164.618 117.078 1.00 108.99 16 LYS B C 1
ATOM 3810 O O . LYS B 1 16 ? 100.258 165.306 116.859 1.00 108.99 16 LYS B O 1
ATOM 3816 N N . HIS B 1 17 ? 98.085 165.153 117.438 1.00 112.52 17 HIS B N 1
ATOM 3817 C CA . HIS B 1 17 ? 97.960 166.594 117.632 1.00 112.52 17 HIS B CA 1
ATOM 3818 C C . HIS B 1 17 ? 98.852 167.079 118.767 1.00 112.52 17 HIS B C 1
ATOM 3819 O O . HIS B 1 17 ? 99.545 168.093 118.627 1.00 112.52 17 HIS B O 1
ATOM 3826 N N . LEU B 1 18 ? 98.855 166.363 119.896 1.00 106.65 18 LEU B N 1
ATOM 3827 C CA . LEU B 1 18 ? 99.706 166.748 121.014 1.00 106.65 18 LEU B CA 1
ATOM 3828 C C . LEU B 1 18 ? 101.182 166.669 120.647 1.00 106.65 18 LEU B C 1
ATOM 3829 O O . LEU B 1 18 ? 101.953 167.573 120.993 1.00 106.65 18 LEU B O 1
ATOM 3834 N N . ASN B 1 19 ? 101.588 165.607 119.946 1.00 100.07 19 ASN B N 1
ATOM 3835 C CA . ASN B 1 19 ? 102.974 165.479 119.513 1.00 100.07 19 ASN B CA 1
ATOM 3836 C C . ASN B 1 19 ? 103.382 166.588 118.555 1.00 100.07 19 ASN B C 1
ATOM 3837 O O . ASN B 1 19 ? 104.506 167.092 118.652 1.00 100.07 19 ASN B O 1
ATOM 3842 N N . ASP B 1 20 ? 102.500 166.974 117.632 1.00 104.78 20 ASP B N 1
ATOM 3843 C CA . ASP B 1 20 ? 102.808 168.065 116.714 1.00 104.78 20 ASP B CA 1
ATOM 3844 C C . ASP B 1 20 ? 102.899 169.398 117.448 1.00 104.78 20 ASP B C 1
ATOM 3845 O O . ASP B 1 20 ? 103.758 170.230 117.134 1.00 104.78 20 ASP B O 1
ATOM 3850 N N . THR B 1 21 ? 102.020 169.621 118.428 1.00 105.99 21 THR B N 1
ATOM 3851 C CA . THR B 1 21 ? 102.006 170.900 119.126 1.00 105.99 21 THR B CA 1
ATOM 3852 C C . THR B 1 21 ? 103.140 171.054 120.132 1.00 105.99 21 THR B C 1
ATOM 3853 O O . THR B 1 21 ? 103.577 172.186 120.366 1.00 105.99 21 THR B O 1
ATOM 3857 N N . VAL B 1 22 ? 103.629 169.970 120.728 1.00 100.44 22 VAL B N 1
ATOM 3858 C CA . VAL B 1 22 ? 104.680 170.094 121.737 1.00 100.44 22 VAL B CA 1
ATOM 3859 C C . VAL B 1 22 ? 106.044 170.310 121.092 1.00 100.44 22 VAL B C 1
ATOM 3860 O O . VAL B 1 22 ? 106.892 171.026 121.632 1.00 100.44 22 VAL B O 1
ATOM 3864 N N . SER B 1 23 ? 106.276 169.713 119.921 1.00 99.88 23 SER B N 1
ATOM 3865 C CA . SER B 1 23 ? 107.585 169.805 119.285 1.00 99.88 23 SER B CA 1
ATOM 3866 C C . SER B 1 23 ? 107.835 171.169 118.656 1.00 99.88 23 SER B C 1
ATOM 3867 O O . SER B 1 23 ? 108.993 171.509 118.390 1.00 99.88 23 SER B O 1
ATOM 3870 N N . LYS B 1 24 ? 106.789 171.954 118.413 1.00 100.13 24 LYS B N 1
ATOM 3871 C CA . LYS B 1 24 ? 106.933 173.265 117.797 1.00 100.13 24 LYS B CA 1
ATOM 3872 C C . LYS B 1 24 ? 107.149 174.380 118.812 1.00 100.13 24 LYS B C 1
ATOM 3873 O O . LYS B 1 24 ? 107.316 175.537 118.412 1.00 100.13 24 LYS B O 1
ATOM 3879 N N . SER B 1 25 ? 107.153 174.066 120.102 1.00 99.15 25 SER B N 1
ATOM 3880 C CA . SER B 1 25 ? 107.336 175.066 121.143 1.00 99.15 25 SER B CA 1
ATOM 3881 C C . SER B 1 25 ? 108.825 175.181 121.475 1.00 99.15 25 SER B C 1
ATOM 3882 O O . SER B 1 25 ? 109.677 174.653 120.755 1.00 99.15 25 SER B O 1
ATOM 3885 N N . PHE B 1 26 ? 109.154 175.881 122.563 1.00 95.49 26 PHE B N 1
ATOM 3886 C CA . PHE B 1 26 ? 110.551 176.044 122.950 1.00 95.49 26 PHE B CA 1
ATOM 3887 C C . PHE B 1 26 ? 111.185 174.707 123.315 1.00 95.49 26 PHE B C 1
ATOM 3888 O O . PHE B 1 26 ? 112.346 174.451 122.975 1.00 95.49 26 PHE B O 1
ATOM 3896 N N . ILE B 1 27 ? 110.436 173.843 124.006 1.00 89.25 27 ILE B N 1
ATOM 3897 C CA . ILE B 1 27 ? 110.952 172.543 124.430 1.00 89.25 27 ILE B CA 1
ATOM 3898 C C . ILE B 1 27 ? 111.361 171.657 123.265 1.00 89.25 27 ILE B C 1
ATOM 3899 O O . ILE B 1 27 ? 112.392 170.976 123.351 1.00 89.25 27 ILE B O 1
ATOM 3904 N N . GLY B 1 28 ? 110.593 171.653 122.179 1.00 90.56 28 GLY B N 1
ATOM 3905 C CA . GLY B 1 28 ? 110.919 170.845 121.020 1.00 90.56 28 GLY B CA 1
ATOM 3906 C C . GLY B 1 28 ? 112.257 171.194 120.401 1.00 90.56 28 GLY B C 1
ATOM 3907 O O . GLY B 1 28 ? 113.030 170.303 120.034 1.00 90.56 28 GLY B O 1
ATOM 3908 N N . ARG B 1 29 ? 112.545 172.491 120.277 1.00 88.64 29 ARG B N 1
ATOM 3909 C CA . ARG B 1 29 ? 113.845 172.904 119.761 1.00 88.64 29 ARG B CA 1
ATOM 3910 C C . ARG B 1 29 ? 114.944 172.714 120.797 1.00 88.64 29 ARG B C 1
ATOM 3911 O O . ARG B 1 29 ? 116.087 172.415 120.435 1.00 88.64 29 ARG B O 1
ATOM 3919 N N . PHE B 1 30 ? 114.623 172.888 122.081 1.00 82.85 30 PHE B N 1
ATOM 3920 C CA . PHE B 1 30 ? 115.625 172.720 123.128 1.00 82.85 30 PHE B CA 1
ATOM 3921 C C . PHE B 1 30 ? 116.131 171.284 123.188 1.00 82.85 30 PHE B C 1
ATOM 3922 O O . PHE B 1 30 ? 117.344 171.053 123.223 1.00 82.85 30 PHE B O 1
ATOM 3930 N N . PHE B 1 31 ? 115.226 170.312 123.186 1.00 73.73 31 PHE B N 1
ATOM 3931 C CA . PHE B 1 31 ? 115.608 168.911 123.287 1.00 73.73 31 PHE B CA 1
ATOM 3932 C C . PHE B 1 31 ? 115.911 168.277 121.936 1.00 73.73 31 PHE B C 1
ATOM 3933 O O . PHE B 1 31 ? 116.236 167.088 121.889 1.00 73.73 31 PHE B O 1
ATOM 3941 N N . LYS B 1 32 ? 115.812 169.042 120.847 1.00 81.22 32 LYS B N 1
ATOM 3942 C CA . LYS B 1 32 ? 116.124 168.575 119.497 1.00 81.22 32 LYS B CA 1
ATOM 3943 C C . LYS B 1 32 ? 115.267 167.359 119.127 1.00 81.22 32 LYS B C 1
ATOM 3944 O O . LYS B 1 32 ? 115.755 166.252 118.897 1.00 81.22 32 LYS B O 1
ATOM 3950 N N . LEU B 1 33 ? 113.959 167.604 119.078 1.00 81.66 33 LEU B N 1
ATOM 3951 C CA . LEU B 1 33 ? 112.991 166.571 118.740 1.00 81.66 33 LEU B CA 1
ATOM 3952 C C . LEU B 1 33 ? 112.758 166.438 117.239 1.00 81.66 33 LEU B C 1
ATOM 3953 O O . LEU B 1 33 ? 112.110 165.477 116.811 1.00 81.66 33 LEU B O 1
ATOM 3958 N N . GLU B 1 34 ? 113.268 167.367 116.430 1.00 85.70 34 GLU B N 1
ATOM 3959 C CA . GLU B 1 34 ? 113.173 167.240 114.981 1.00 85.70 34 GLU B CA 1
ATOM 3960 C C . GLU B 1 34 ? 114.240 166.317 114.411 1.00 85.70 34 GLU B C 1
ATOM 3961 O O . GLU B 1 34 ? 114.009 165.664 113.390 1.00 85.70 34 GLU B O 1
ATOM 3967 N N . ALA B 1 35 ? 115.400 166.249 115.052 1.00 83.93 35 ALA B N 1
ATOM 3968 C CA . ALA B 1 35 ? 116.428 165.279 114.727 1.00 83.93 35 ALA B CA 1
ATOM 3969 C C . ALA B 1 35 ? 116.282 164.079 115.657 1.00 83.93 35 ALA B C 1
ATOM 3970 O O . ALA B 1 35 ? 115.393 164.038 116.514 1.00 83.93 35 ALA B O 1
ATOM 3972 N N . ARG B 1 36 ? 117.146 163.084 115.479 1.00 80.07 36 ARG B N 1
ATOM 3973 C CA . ARG B 1 36 ? 117.152 161.844 116.252 1.00 80.07 36 ARG B CA 1
ATOM 3974 C C . ARG B 1 36 ? 115.881 161.023 116.058 1.00 80.07 36 ARG B C 1
ATOM 3975 O O . ARG B 1 36 ? 115.745 159.954 116.666 1.00 80.07 36 ARG B O 1
ATOM 3983 N N . LYS B 1 37 ? 114.958 161.492 115.214 1.00 82.14 37 LYS B N 1
ATOM 3984 C CA . LYS B 1 37 ? 113.728 160.790 114.862 1.00 82.14 37 LYS B CA 1
ATOM 3985 C C . LYS B 1 37 ? 112.989 160.253 116.082 1.00 82.14 37 LYS B C 1
ATOM 3986 O O . LYS B 1 37 ? 112.806 159.040 116.218 1.00 82.14 37 LYS B O 1
ATOM 3992 N N . THR B 1 38 ? 112.563 161.143 116.975 1.00 77.95 38 THR B N 1
ATOM 3993 C CA . THR B 1 38 ? 111.858 160.753 118.187 1.00 77.95 38 THR B CA 1
ATOM 3994 C C . THR B 1 38 ? 110.702 161.708 118.439 1.00 77.95 38 THR B C 1
ATOM 3995 O O . THR B 1 38 ? 110.865 162.929 118.358 1.00 77.95 38 THR B O 1
ATOM 3999 N N . THR B 1 39 ? 109.534 161.147 118.742 1.00 77.38 39 THR B N 1
ATOM 4000 C CA . THR B 1 39 ? 108.359 161.934 119.071 1.00 77.38 39 THR B CA 1
ATOM 4001 C C . THR B 1 39 ? 108.199 162.024 120.588 1.00 77.38 39 THR B C 1
ATOM 4002 O O . THR B 1 39 ? 108.872 161.329 121.353 1.00 77.38 39 THR B O 1
ATOM 4006 N N . PHE B 1 40 ? 107.289 162.894 121.033 1.00 78.39 40 PHE B N 1
ATOM 4007 C CA . PHE B 1 40 ? 107.109 163.120 122.464 1.00 78.39 40 PHE B CA 1
ATOM 4008 C C . PHE B 1 40 ? 106.489 161.925 123.174 1.00 78.39 40 PHE B C 1
ATOM 4009 O O . PHE B 1 40 ? 106.836 161.653 124.329 1.00 78.39 40 PHE B O 1
ATOM 4017 N N . THR B 1 41 ? 105.574 161.210 122.516 1.00 79.49 41 THR B N 1
ATOM 4018 C CA . THR B 1 41 ? 104.874 160.116 123.182 1.00 79.49 41 THR B CA 1
ATOM 4019 C C . THR B 1 41 ? 105.841 159.024 123.622 1.00 79.49 41 THR B C 1
ATOM 4020 O O . THR B 1 41 ? 105.692 158.459 124.711 1.00 79.49 41 THR B O 1
ATOM 4024 N N . THR B 1 42 ? 106.842 158.718 122.794 1.00 73.99 42 THR B N 1
ATOM 4025 C CA . THR B 1 42 ? 107.807 157.683 123.142 1.00 73.99 42 THR B CA 1
ATOM 4026 C C . THR B 1 42 ? 108.631 158.043 124.372 1.00 73.99 42 THR B C 1
ATOM 4027 O O . THR B 1 42 ? 109.024 157.143 125.123 1.00 73.99 42 THR B O 1
ATOM 4031 N N . GLU B 1 43 ? 108.898 159.330 124.597 1.00 69.34 43 GLU B N 1
ATOM 4032 C CA . GLU B 1 43 ? 109.651 159.760 125.768 1.00 69.34 43 GLU B CA 1
ATOM 4033 C C . GLU B 1 43 ? 108.945 159.440 127.076 1.00 69.34 43 GLU B C 1
ATOM 4034 O O . GLU B 1 43 ? 109.616 159.089 128.052 1.00 69.34 43 GLU B O 1
ATOM 4040 N N . LEU B 1 44 ? 107.620 159.546 127.122 1.00 63.62 44 LEU B N 1
ATOM 4041 C CA . LEU B 1 44 ? 106.867 159.200 128.318 1.00 63.62 44 LEU B CA 1
ATOM 4042 C C . LEU B 1 44 ? 106.827 157.703 128.576 1.00 63.62 44 LEU B C 1
ATOM 4043 O O . LEU B 1 44 ? 106.827 157.284 129.738 1.00 63.62 44 LEU B O 1
ATOM 4048 N N . ARG B 1 45 ? 106.796 156.887 127.520 1.00 66.00 45 ARG B N 1
ATOM 4049 C CA . ARG B 1 45 ? 106.832 155.440 127.700 1.00 66.00 45 ARG B CA 1
ATOM 4050 C C . ARG B 1 45 ? 108.212 154.974 128.149 1.00 66.00 45 ARG B C 1
ATOM 4051 O O . ARG B 1 45 ? 108.328 154.140 129.056 1.00 66.00 45 ARG B O 1
ATOM 4059 N N . ALA B 1 46 ? 109.269 155.502 127.527 1.00 60.69 46 ALA B N 1
ATOM 4060 C CA . ALA B 1 46 ? 110.625 155.120 127.906 1.00 60.69 46 ALA B CA 1
ATOM 4061 C C . ALA B 1 46 ? 110.969 155.543 129.326 1.00 60.69 46 ALA B C 1
ATOM 4062 O O . ALA B 1 46 ? 111.667 154.803 130.028 1.00 60.69 46 ALA B O 1
ATOM 4064 N N . ALA B 1 47 ? 110.502 156.714 129.763 1.00 55.00 47 ALA B N 1
ATOM 4065 C CA . ALA B 1 47 ? 110.747 157.139 131.135 1.00 55.00 47 ALA B CA 1
ATOM 4066 C C . ALA B 1 47 ? 110.094 156.192 132.132 1.00 55.00 47 ALA B C 1
ATOM 4067 O O . ALA B 1 47 ? 110.704 155.833 133.146 1.00 55.00 47 ALA B O 1
ATOM 4069 N N . THR B 1 48 ? 108.853 155.780 131.866 1.00 54.69 48 THR B N 1
ATOM 4070 C CA . THR B 1 48 ? 108.194 154.812 132.737 1.00 54.69 48 THR B CA 1
ATOM 4071 C C . THR B 1 48 ? 108.929 153.478 132.731 1.00 54.69 48 THR B C 1
ATOM 4072 O O . THR B 1 48 ? 109.101 152.851 133.784 1.00 54.69 48 THR B O 1
ATOM 4076 N N . ALA B 1 49 ? 109.374 153.032 131.554 1.00 53.31 49 ALA B N 1
ATOM 4077 C CA . ALA B 1 49 ? 110.106 151.776 131.461 1.00 53.31 49 ALA B CA 1
ATOM 4078 C C . ALA B 1 49 ? 111.415 151.814 132.233 1.00 53.31 49 ALA B C 1
ATOM 4079 O O . ALA B 1 49 ? 111.791 150.806 132.841 1.00 53.31 49 ALA B O 1
ATOM 4081 N N . THR B 1 50 ? 112.119 152.944 132.219 1.00 51.12 50 THR B N 1
ATOM 4082 C CA . THR B 1 50 ? 113.336 153.089 133.006 1.00 51.12 50 THR B CA 1
ATOM 4083 C C . THR B 1 50 ? 113.045 153.161 134.502 1.00 51.12 50 THR B C 1
ATOM 4084 O O . THR B 1 50 ? 113.714 152.490 135.298 1.00 51.12 50 THR B O 1
ATOM 4088 N N . PHE B 1 51 ? 112.043 153.950 134.896 1.00 45.50 51 PHE B N 1
ATOM 4089 C CA . PHE B 1 51 ? 111.743 154.110 136.314 1.00 45.50 51 PHE B CA 1
ATOM 4090 C C . PHE B 1 51 ? 111.284 152.807 136.951 1.00 45.50 51 PHE B C 1
ATOM 4091 O O . PHE B 1 51 ? 111.722 152.482 138.060 1.00 45.50 51 PHE B O 1
ATOM 4099 N N . LEU B 1 52 ? 110.416 152.046 136.278 1.00 44.85 52 LEU B N 1
ATOM 4100 C CA . LEU B 1 52 ? 109.917 150.812 136.875 1.00 44.85 52 LEU B CA 1
ATOM 4101 C C . LEU B 1 52 ? 111.038 149.812 137.121 1.00 44.85 52 LEU B C 1
ATOM 4102 O O . LEU B 1 52 ? 111.048 149.140 138.159 1.00 44.85 52 LEU B O 1
ATOM 4107 N N . THR B 1 53 ? 111.986 149.696 136.193 1.00 46.58 53 THR B N 1
ATOM 4108 C CA . THR B 1 53 ? 113.136 148.831 136.416 1.00 46.58 53 THR B CA 1
ATOM 4109 C C . THR B 1 53 ? 114.088 149.389 137.463 1.00 46.58 53 THR B C 1
ATOM 4110 O O . THR B 1 53 ? 114.741 148.608 138.164 1.00 46.58 53 THR B O 1
ATOM 4114 N N . MET B 1 54 ? 114.181 150.714 137.588 1.00 45.44 54 MET B N 1
ATOM 4115 C CA . MET B 1 54 ? 115.097 151.340 138.531 1.00 45.44 54 MET B CA 1
ATOM 4116 C C . MET B 1 54 ? 114.451 151.658 139.875 1.00 45.44 54 MET B C 1
ATOM 4117 O O . MET B 1 54 ? 115.155 152.078 140.798 1.00 45.44 54 MET B O 1
ATOM 4122 N N . ALA B 1 55 ? 113.142 151.449 140.018 1.00 41.30 55 ALA B N 1
ATOM 4123 C CA . ALA B 1 55 ? 112.445 151.866 141.229 1.00 41.30 55 ALA B CA 1
ATOM 4124 C C . ALA B 1 55 ? 112.812 151.040 142.452 1.00 41.30 55 ALA B C 1
ATOM 4125 O O . ALA B 1 55 ? 112.451 151.434 143.566 1.00 41.30 55 ALA B O 1
ATOM 4127 N N . TYR B 1 56 ? 113.505 149.911 142.284 1.00 40.52 56 TYR B N 1
ATOM 4128 C CA . TYR B 1 56 ? 113.797 149.075 143.443 1.00 40.52 56 TYR B CA 1
ATOM 4129 C C . TYR B 1 56 ? 114.790 149.746 144.382 1.00 40.52 56 TYR B C 1
ATOM 4130 O O . TYR B 1 56 ? 114.745 149.506 145.593 1.00 40.52 56 TYR B O 1
ATOM 4139 N N . ILE B 1 57 ? 115.684 150.584 143.858 1.00 41.60 57 ILE B N 1
ATOM 4140 C CA . ILE B 1 57 ? 116.633 151.270 144.727 1.00 41.60 57 ILE B CA 1
ATOM 4141 C C . ILE B 1 57 ? 116.009 152.582 145.192 1.00 41.60 57 ILE B C 1
ATOM 4142 O O . ILE B 1 57 ? 116.351 153.671 144.716 1.00 41.60 57 ILE B O 1
ATOM 4147 N N . ILE B 1 58 ? 115.075 152.477 146.131 1.00 40.82 58 ILE B N 1
ATOM 4148 C CA . ILE B 1 58 ? 114.620 153.597 146.942 1.00 40.82 58 ILE B CA 1
ATOM 4149 C C . ILE B 1 58 ? 114.503 153.066 148.361 1.00 40.82 58 ILE B C 1
ATOM 4150 O O . ILE B 1 58 ? 114.406 153.830 149.329 1.00 40.82 58 ILE B O 1
ATOM 4155 N N . THR B 1 59 ? 114.519 151.743 148.481 1.00 41.94 59 THR B N 1
ATOM 4156 C CA . THR B 1 59 ? 114.359 151.017 149.733 1.00 41.94 59 THR B CA 1
ATOM 4157 C C . THR B 1 59 ? 115.587 150.199 150.094 1.00 41.94 59 THR B C 1
ATOM 4158 O O . THR B 1 59 ? 115.970 150.153 151.267 1.00 41.94 59 THR B O 1
ATOM 4162 N N . VAL B 1 60 ? 116.225 149.566 149.108 1.00 41.36 60 VAL B N 1
ATOM 4163 C CA . VAL B 1 60 ? 117.437 148.799 149.376 1.00 41.36 60 VAL B CA 1
ATOM 4164 C C . VAL B 1 60 ? 118.524 149.709 149.934 1.00 41.36 60 VAL B C 1
ATOM 4165 O O . VAL B 1 60 ? 119.229 149.353 150.883 1.00 41.36 60 VAL B O 1
ATOM 4169 N N . ASN B 1 61 ? 118.672 150.902 149.350 1.00 43.92 61 ASN B N 1
ATOM 4170 C CA . ASN B 1 61 ? 119.658 151.852 149.854 1.00 43.92 61 ASN B CA 1
ATOM 4171 C C . ASN B 1 61 ? 119.349 152.286 151.280 1.00 43.92 61 ASN B C 1
ATOM 4172 O O . ASN B 1 61 ? 120.258 152.357 152.115 1.00 43.92 61 ASN B O 1
ATOM 4177 N N . ALA B 1 62 ? 118.082 152.578 151.577 1.00 45.43 62 ALA B N 1
ATOM 4178 C CA . ALA B 1 62 ? 117.724 153.009 152.925 1.00 45.43 62 ALA B CA 1
ATOM 4179 C C . ALA B 1 62 ? 117.973 151.906 153.944 1.00 45.43 62 ALA B C 1
ATOM 4180 O O . ALA B 1 62 ? 118.531 152.161 155.017 1.00 45.43 62 ALA B O 1
ATOM 4182 N N . ASN B 1 63 ? 117.577 150.671 153.625 1.00 45.45 63 ASN B N 1
ATOM 4183 C CA . ASN B 1 63 ? 117.770 149.564 154.555 1.00 45.45 63 ASN B CA 1
ATOM 4184 C C . ASN B 1 63 ? 119.225 149.132 154.650 1.00 45.45 63 ASN B C 1
ATOM 4185 O O . ASN B 1 63 ? 119.605 148.496 155.639 1.00 45.45 63 ASN B O 1
ATOM 4190 N N . ILE B 1 64 ? 120.047 149.455 153.652 1.00 46.21 64 ILE B N 1
ATOM 4191 C CA . ILE B 1 64 ? 121.456 149.086 153.700 1.00 46.21 64 ILE B CA 1
ATOM 4192 C C . ILE B 1 64 ? 122.319 150.175 154.325 1.00 46.21 64 ILE B C 1
ATOM 4193 O O . ILE B 1 64 ? 123.440 149.885 154.764 1.00 46.21 64 ILE B O 1
ATOM 4198 N N . LEU B 1 65 ? 121.834 151.416 154.381 1.00 47.13 65 LEU B N 1
ATOM 4199 C CA . LEU B 1 65 ? 122.547 152.483 155.068 1.00 47.13 65 LEU B CA 1
ATOM 4200 C C . LEU B 1 65 ? 122.042 152.728 156.483 1.00 47.13 65 LEU B C 1
ATOM 4201 O O . LEU B 1 65 ? 122.780 153.292 157.295 1.00 47.13 65 LEU B O 1
ATOM 4206 N N . ALA B 1 66 ? 120.811 152.322 156.798 1.00 52.19 66 ALA B N 1
ATOM 4207 C CA . ALA B 1 66 ? 120.299 152.479 158.154 1.00 52.19 66 ALA B CA 1
ATOM 4208 C C . ALA B 1 66 ? 120.880 151.454 159.117 1.00 52.19 66 ALA B C 1
ATOM 4209 O O . ALA B 1 66 ? 120.828 151.670 160.332 1.00 52.19 66 ALA B O 1
ATOM 4211 N N . ASP B 1 67 ? 121.424 150.348 158.606 1.00 57.11 67 ASP B N 1
ATOM 4212 C CA . ASP B 1 67 ? 122.048 149.356 159.472 1.00 57.11 67 ASP B CA 1
ATOM 4213 C C . ASP B 1 67 ? 123.349 149.857 160.080 1.00 57.11 67 ASP B C 1
ATOM 4214 O O . ASP B 1 67 ? 123.751 149.366 161.139 1.00 57.11 67 ASP B O 1
ATOM 4219 N N . SER B 1 68 ? 124.015 150.818 159.440 1.00 57.10 68 SER B N 1
ATOM 4220 C CA . SER B 1 68 ? 125.284 151.310 159.959 1.00 57.10 68 SER B CA 1
ATOM 4221 C C . SER B 1 68 ? 125.106 152.268 161.128 1.00 57.10 68 SER B C 1
ATOM 4222 O O . SER B 1 68 ? 126.096 152.611 161.783 1.00 57.10 68 SER B O 1
ATOM 4225 N N . GLY B 1 69 ? 123.883 152.708 161.407 1.00 62.80 69 GLY B N 1
ATOM 4226 C CA . GLY B 1 69 ? 123.683 153.686 162.456 1.00 62.80 69 GLY B CA 1
ATOM 4227 C C . GLY B 1 69 ? 124.262 155.026 162.061 1.00 62.80 69 GLY B C 1
ATOM 4228 O O . GLY B 1 69 ? 125.274 155.462 162.620 1.00 62.80 69 GLY B O 1
ATOM 4229 N N . ALA B 1 70 ? 123.636 155.676 161.080 1.00 62.70 70 ALA B N 1
ATOM 4230 C CA . ALA B 1 70 ? 124.180 156.877 160.459 1.00 62.70 70 ALA B CA 1
ATOM 4231 C C . ALA B 1 70 ? 124.487 157.973 161.473 1.00 62.70 70 ALA B C 1
ATOM 4232 O O . ALA B 1 70 ? 125.649 158.346 161.657 1.00 62.70 70 ALA B O 1
ATOM 4234 N N . THR B 1 71 ? 123.457 158.487 162.137 1.00 68.78 71 THR B N 1
ATOM 4235 C CA . THR B 1 71 ? 123.622 159.561 163.104 1.00 68.78 71 THR B CA 1
ATOM 4236 C C . THR B 1 71 ? 123.592 159.068 164.544 1.00 68.78 71 THR B C 1
ATOM 4237 O O . THR B 1 71 ? 124.323 159.606 165.384 1.00 68.78 71 THR B O 1
ATOM 4241 N N . CYS B 1 72 ? 122.801 158.040 164.836 1.00 76.54 72 CYS B N 1
ATOM 4242 C CA . CYS B 1 72 ? 122.679 157.539 166.197 1.00 76.54 72 CYS B CA 1
ATOM 4243 C C . CYS B 1 72 ? 124.025 157.044 166.708 1.00 76.54 72 CYS B C 1
ATOM 4244 O O . CYS B 1 72 ? 124.836 156.502 165.952 1.00 76.54 72 CYS B O 1
ATOM 4247 N N . SER B 1 73 ? 124.261 157.235 167.999 1.00 88.21 73 SER B N 1
ATOM 4248 C CA . SER B 1 73 ? 125.532 156.869 168.610 1.00 88.21 73 SER B CA 1
ATOM 4249 C C . SER B 1 73 ? 125.259 156.422 170.042 1.00 88.21 73 SER B C 1
ATOM 4250 O O . SER B 1 73 ? 124.118 156.121 170.407 1.00 88.21 73 SER B O 1
ATOM 4253 N N . ILE B 1 74 ? 126.314 156.361 170.856 1.00 95.18 74 ILE B N 1
ATOM 4254 C CA . ILE B 1 74 ? 126.167 155.915 172.237 1.00 95.18 74 ILE B CA 1
ATOM 4255 C C . ILE B 1 74 ? 125.573 156.992 173.137 1.00 95.18 74 ILE B C 1
ATOM 4256 O O . ILE B 1 74 ? 125.020 156.667 174.196 1.00 95.18 74 ILE B O 1
ATOM 4261 N N . ASN B 1 75 ? 125.656 158.265 172.744 1.00 97.03 75 ASN B N 1
ATOM 4262 C CA . ASN B 1 75 ? 125.238 159.344 173.633 1.00 97.03 75 ASN B CA 1
ATOM 4263 C C . ASN B 1 75 ? 123.721 159.428 173.766 1.00 97.03 75 ASN B C 1
ATOM 4264 O O . ASN B 1 75 ? 123.209 159.708 174.855 1.00 97.03 75 ASN B O 1
ATOM 4269 N N . ASP B 1 76 ? 122.985 159.191 172.679 1.00 96.19 76 ASP B N 1
ATOM 4270 C CA . ASP B 1 76 ? 121.531 159.310 172.684 1.00 96.19 76 ASP B CA 1
ATOM 4271 C C . ASP B 1 76 ? 120.841 157.975 172.942 1.00 96.19 76 ASP B C 1
ATOM 4272 O O . ASP B 1 76 ? 119.729 157.745 172.455 1.00 96.19 76 ASP B O 1
ATOM 4277 N N . CYS B 1 77 ? 121.482 157.088 173.697 1.00 105.63 77 CYS B N 1
ATOM 4278 C CA . CYS B 1 77 ? 120.890 155.809 174.049 1.00 105.63 77 CYS B CA 1
ATOM 4279 C C . CYS B 1 77 ? 119.960 155.979 175.248 1.00 105.63 77 CYS B C 1
ATOM 4280 O O . CYS B 1 77 ? 119.913 157.033 175.890 1.00 105.63 77 CYS B O 1
ATOM 4283 N N . SER B 1 78 ? 119.207 154.928 175.561 1.00 110.77 78 SER B N 1
ATOM 4284 C CA . SER B 1 78 ? 118.233 155.002 176.637 1.00 110.77 78 SER B CA 1
ATOM 4285 C C . SER B 1 78 ? 118.919 154.883 177.997 1.00 110.77 78 SER B C 1
ATOM 4286 O O . SER B 1 78 ? 120.139 154.734 178.102 1.00 110.77 78 SER B O 1
ATOM 4289 N N . THR B 1 79 ? 118.109 154.952 179.049 1.00 126.25 79 THR B N 1
ATOM 4290 C CA . THR B 1 79 ? 118.581 154.857 180.425 1.00 126.25 79 THR B CA 1
ATOM 4291 C C . THR B 1 79 ? 118.170 153.506 180.996 1.00 126.25 79 THR B C 1
ATOM 4292 O O . THR B 1 79 ? 117.008 153.103 180.872 1.00 126.25 79 THR B O 1
ATOM 4296 N N . VAL B 1 80 ? 119.121 152.813 181.619 1.00 140.03 80 VAL B N 1
ATOM 4297 C CA . VAL B 1 80 ? 118.877 151.496 182.194 1.00 140.03 80 VAL B CA 1
ATOM 4298 C C . VAL B 1 80 ? 119.209 151.523 183.679 1.00 140.03 80 VAL B C 1
ATOM 4299 O O . VAL B 1 80 ? 119.575 152.570 184.227 1.00 140.03 80 VAL B O 1
ATOM 4303 N N . ALA B 1 81 ? 119.080 150.370 184.341 1.00 145.26 81 ALA B N 1
ATOM 4304 C CA . ALA B 1 81 ? 119.303 150.284 185.780 1.00 145.26 81 ALA B CA 1
ATOM 4305 C C . ALA B 1 81 ? 120.744 150.566 186.182 1.00 145.26 81 ALA B C 1
ATOM 4306 O O . ALA B 1 81 ? 120.987 150.877 187.353 1.00 145.26 81 ALA B O 1
ATOM 4308 N N . SER B 1 82 ? 121.697 150.469 185.260 1.00 146.31 82 SER B N 1
ATOM 4309 C CA . SER B 1 82 ? 123.090 150.758 185.573 1.00 146.31 82 SER B CA 1
ATOM 4310 C C . SER B 1 82 ? 123.305 152.271 185.560 1.00 146.31 82 SER B C 1
ATOM 4311 O O . SER B 1 82 ? 122.376 153.055 185.342 1.00 146.31 82 SER B O 1
ATOM 4314 N N . SER B 1 83 ? 124.545 152.702 185.794 1.00 146.50 83 SER B N 1
ATOM 4315 C CA . SER B 1 83 ? 124.846 154.130 185.807 1.00 146.50 83 SER B CA 1
ATOM 4316 C C . SER B 1 83 ? 124.793 154.713 184.399 1.00 146.50 83 SER B C 1
ATOM 4317 O O . SER B 1 83 ? 123.994 155.613 184.116 1.00 146.50 83 SER B O 1
ATOM 4320 N N . SER B 1 84 ? 125.639 154.208 183.503 1.00 141.03 84 SER B N 1
ATOM 4321 C CA . SER B 1 84 ? 125.640 154.616 182.110 1.00 141.03 84 SER B CA 1
ATOM 4322 C C . SER B 1 84 ? 125.780 153.372 181.244 1.00 141.03 84 SER B C 1
ATOM 4323 O O . SER B 1 84 ? 126.527 152.450 181.602 1.00 141.03 84 SER B O 1
ATOM 4326 N N . PRO B 1 85 ? 125.079 153.313 180.117 1.00 133.21 85 PRO B N 1
ATOM 4327 C CA . PRO B 1 85 ? 125.163 152.138 179.248 1.00 133.21 85 PRO B CA 1
ATOM 4328 C C . PRO B 1 85 ? 126.524 152.054 178.582 1.00 133.21 85 PRO B C 1
ATOM 4329 O O . PRO B 1 85 ? 127.017 153.048 178.027 1.00 133.21 85 PRO B O 1
ATOM 4333 N N . PRO B 1 86 ? 127.162 150.893 178.616 1.00 128.40 86 PRO B N 1
ATOM 4334 C CA . PRO B 1 86 ? 128.492 150.742 178.022 1.00 128.40 86 PRO B CA 1
ATOM 4335 C C . PRO B 1 86 ? 128.411 150.707 176.499 1.00 128.40 86 PRO B C 1
ATOM 4336 O O . PRO B 1 86 ? 127.343 150.820 175.900 1.00 128.40 86 PRO B O 1
ATOM 4340 N N . GLY B 1 87 ? 129.576 150.544 175.879 1.00 120.46 87 GLY B N 1
ATOM 4341 C CA . GLY B 1 87 ? 129.696 150.515 174.440 1.00 120.46 87 GLY B CA 1
ATOM 4342 C C . GLY B 1 87 ? 128.920 149.400 173.764 1.00 120.46 87 GLY B C 1
ATOM 4343 O O . GLY B 1 87 ? 128.002 149.648 172.974 1.00 120.46 87 GLY B O 1
ATOM 4344 N N . PRO B 1 88 ? 129.270 148.140 174.057 1.00 120.06 88 PRO B N 1
ATOM 4345 C CA . PRO B 1 88 ? 128.683 147.024 173.302 1.00 120.06 88 PRO B CA 1
ATOM 4346 C C . PRO B 1 88 ? 127.281 146.636 173.750 1.00 120.06 88 PRO B C 1
ATOM 4347 O O . PRO B 1 88 ? 126.816 145.538 173.427 1.00 120.06 88 PRO B O 1
ATOM 4351 N N . GLU B 1 89 ? 126.596 147.504 174.490 1.00 117.49 89 GLU B N 1
ATOM 4352 C CA . GLU B 1 89 ? 125.248 147.166 174.933 1.00 117.49 89 GLU B CA 1
ATOM 4353 C C . GLU B 1 89 ? 124.184 147.841 174.072 1.00 117.49 89 GLU B C 1
ATOM 4354 O O . GLU B 1 89 ? 123.245 147.183 173.615 1.00 117.49 89 GLU B O 1
ATOM 4360 N N . CYS B 1 90 ? 124.315 149.150 173.842 1.00 110.63 90 CYS B N 1
ATOM 4361 C CA . CYS B 1 90 ? 123.295 149.875 173.089 1.00 110.63 90 CYS B CA 1
ATOM 4362 C C . CYS B 1 90 ? 123.306 149.486 171.616 1.00 110.63 90 CYS B C 1
ATOM 4363 O O . CYS B 1 90 ? 122.255 149.203 171.030 1.00 110.63 90 CYS B O 1
ATOM 4366 N N . VAL B 1 91 ? 124.489 149.463 170.998 1.00 101.66 91 VAL B N 1
ATOM 4367 C CA . VAL B 1 91 ? 124.578 149.240 169.560 1.00 101.66 91 VAL B CA 1
ATOM 4368 C C . VAL B 1 91 ? 124.244 147.815 169.154 1.00 101.66 91 VAL B C 1
ATOM 4369 O O . VAL B 1 91 ? 123.989 147.566 167.971 1.00 101.66 91 VAL B O 1
ATOM 4373 N N . LEU B 1 92 ? 124.237 146.873 170.096 1.00 107.90 92 LEU B N 1
ATOM 4374 C CA . LEU B 1 92 ? 123.918 145.492 169.758 1.00 107.90 92 LEU B CA 1
ATOM 4375 C C . LEU B 1 92 ? 122.423 145.254 169.602 1.00 107.90 92 LEU B C 1
ATOM 4376 O O . LEU B 1 92 ? 122.030 144.217 169.056 1.00 107.90 92 LEU B O 1
ATOM 4381 N N . GLY B 1 93 ? 121.588 146.180 170.059 1.00 107.30 93 GLY B N 1
ATOM 4382 C CA . GLY B 1 93 ? 120.153 146.082 169.930 1.00 107.30 93 GLY B CA 1
ATOM 4383 C C . GLY B 1 93 ? 119.499 145.874 171.274 1.00 107.30 93 GLY B C 1
ATOM 4384 O O . GLY B 1 93 ? 120.118 146.046 172.330 1.00 107.30 93 GLY B O 1
ATOM 4385 N N . SER B 1 94 ? 118.219 145.496 171.231 1.00 106.37 94 SER B N 1
ATOM 4386 C CA . SER B 1 94 ? 117.424 145.238 172.432 1.00 106.37 94 SER B CA 1
ATOM 4387 C C . SER B 1 94 ? 117.406 146.450 173.360 1.00 106.37 94 SER B C 1
ATOM 4388 O O . SER B 1 94 ? 117.454 146.320 174.585 1.00 106.37 94 SER B O 1
ATOM 4391 N N . ASN B 1 95 ? 117.334 147.644 172.769 1.00 97.22 95 ASN B N 1
ATOM 4392 C CA . ASN B 1 95 ? 117.286 148.881 173.528 1.00 97.22 95 ASN B CA 1
ATOM 4393 C C . ASN B 1 95 ? 116.308 149.821 172.831 1.00 97.22 95 ASN B C 1
ATOM 4394 O O . ASN B 1 95 ? 116.542 150.203 171.670 1.00 97.22 95 ASN B O 1
ATOM 4399 N N . PRO B 1 96 ? 115.214 150.204 173.494 1.00 90.00 96 PRO B N 1
ATOM 4400 C CA . PRO B 1 96 ? 114.237 151.084 172.829 1.00 90.00 96 PRO B CA 1
ATOM 4401 C C . PRO B 1 96 ? 114.811 152.430 172.428 1.00 90.00 96 PRO B C 1
ATOM 4402 O O . PRO B 1 96 ? 114.430 152.972 171.382 1.00 90.00 96 PRO B O 1
ATOM 4406 N N . GLY B 1 97 ? 115.725 152.987 173.225 1.00 85.50 97 GLY B N 1
ATOM 4407 C CA . GLY B 1 97 ? 116.262 154.305 172.935 1.00 85.50 97 GLY B CA 1
ATOM 4408 C C . GLY B 1 97 ? 117.039 154.389 171.639 1.00 85.50 97 GLY B C 1
ATOM 4409 O O . GLY B 1 97 ? 116.886 155.367 170.901 1.00 85.50 97 GLY B O 1
ATOM 4410 N N . TYR B 1 98 ? 117.865 153.387 171.345 1.00 79.33 98 TYR B N 1
ATOM 4411 C CA . TYR B 1 98 ? 118.618 153.368 170.099 1.00 79.33 98 TYR B CA 1
ATOM 4412 C C . TYR B 1 98 ? 117.755 152.991 168.906 1.00 79.33 98 TYR B C 1
ATOM 4413 O O . TYR B 1 98 ? 117.953 153.528 167.809 1.00 79.33 98 TYR B O 1
ATOM 4422 N N . GLU B 1 99 ? 116.793 152.087 169.095 1.00 76.28 99 GLU B N 1
ATOM 4423 C CA . GLU B 1 99 ? 115.914 151.698 168.000 1.00 76.28 99 GLU B CA 1
ATOM 4424 C C . GLU B 1 99 ? 114.984 152.832 167.588 1.00 76.28 99 GLU B C 1
ATOM 4425 O O . GLU B 1 99 ? 114.695 152.991 166.396 1.00 76.28 99 GLU B O 1
ATOM 4431 N N . GLN B 1 100 ? 114.511 153.631 168.547 1.00 72.92 100 GLN B N 1
ATOM 4432 C CA . GLN B 1 100 ? 113.696 154.787 168.196 1.00 72.92 100 GLN B CA 1
ATOM 4433 C C . GLN B 1 100 ? 114.490 155.795 167.374 1.00 72.92 100 GLN B C 1
ATOM 4434 O O . GLN B 1 100 ? 113.948 156.395 166.439 1.00 72.92 100 GLN B O 1
ATOM 4440 N N . CYS B 1 101 ? 115.769 155.990 167.703 1.00 72.55 101 CYS B N 1
ATOM 4441 C CA . CYS B 1 101 ? 116.627 156.852 166.896 1.00 72.55 101 CYS B CA 1
ATOM 4442 C C . CYS B 1 101 ? 116.848 156.271 165.503 1.00 72.55 101 CYS B C 1
ATOM 4443 O O . CYS B 1 101 ? 116.817 157.002 164.503 1.00 72.55 101 CYS B O 1
ATOM 4446 N N . ILE B 1 102 ? 117.094 154.960 165.419 1.00 64.64 102 ILE B N 1
ATOM 4447 C CA . ILE B 1 102 ? 117.336 154.338 164.120 1.00 64.64 102 ILE B CA 1
ATOM 4448 C C . ILE B 1 102 ? 116.104 154.366 163.232 1.00 64.64 102 ILE B C 1
ATOM 4449 O O . ILE B 1 102 ? 116.241 154.441 162.006 1.00 64.64 102 ILE B O 1
ATOM 4454 N N . SER B 1 103 ? 114.901 154.339 163.811 1.00 63.26 103 SER B N 1
ATOM 4455 C CA . SER B 1 103 ? 113.689 154.528 163.023 1.00 63.26 103 SER B CA 1
ATOM 4456 C C . SER B 1 103 ? 113.621 155.908 162.382 1.00 63.26 103 SER B C 1
ATOM 4457 O O . SER B 1 103 ? 113.288 156.018 161.194 1.00 63.26 103 SER B O 1
ATOM 4460 N N . ARG B 1 104 ? 113.947 156.962 163.136 1.00 60.35 104 ARG B N 1
ATOM 4461 C CA . ARG B 1 104 ? 113.997 158.299 162.555 1.00 60.35 104 ARG B CA 1
ATOM 4462 C C . ARG B 1 104 ? 115.068 158.402 161.480 1.00 60.35 104 ARG B C 1
ATOM 4463 O O . ARG B 1 104 ? 114.852 159.053 160.452 1.00 60.35 104 ARG B O 1
ATOM 4471 N N . VAL B 1 105 ? 116.225 157.775 161.696 1.00 53.88 105 VAL B N 1
ATOM 4472 C CA . VAL B 1 105 ? 117.280 157.822 160.686 1.00 53.88 105 VAL B CA 1
ATOM 4473 C C . VAL B 1 105 ? 116.839 157.109 159.410 1.00 53.88 105 VAL B C 1
ATOM 4474 O O . VAL B 1 105 ? 117.114 157.574 158.295 1.00 53.88 105 VAL B O 1
ATOM 4478 N N . LYS B 1 106 ? 116.163 155.965 159.547 1.00 49.46 106 LYS B N 1
ATOM 4479 C CA . LYS B 1 106 ? 115.641 155.278 158.371 1.00 49.46 106 LYS B CA 1
ATOM 4480 C C . LYS B 1 106 ? 114.596 156.118 157.654 1.00 49.46 106 LYS B C 1
ATOM 4481 O O . LYS B 1 106 ? 114.559 156.134 156.419 1.00 49.46 106 LYS B O 1
ATOM 4487 N N . LYS B 1 107 ? 113.735 156.813 158.403 1.00 51.55 107 LYS B N 1
ATOM 4488 C CA . LYS B 1 107 ? 112.792 157.731 157.773 1.00 51.55 107 LYS B CA 1
ATOM 4489 C C . LYS B 1 107 ? 113.496 158.868 157.047 1.00 51.55 107 LYS B C 1
ATOM 4490 O O . LYS B 1 107 ? 113.009 159.318 156.005 1.00 51.55 107 LYS B O 1
ATOM 4496 N N . ASP B 1 108 ? 114.622 159.342 157.574 1.00 51.12 108 ASP B N 1
ATOM 4497 C CA . ASP B 1 108 ? 115.353 160.441 156.955 1.00 51.12 108 ASP B CA 1
ATOM 4498 C C . ASP B 1 108 ? 116.104 160.030 155.698 1.00 51.12 108 ASP B C 1
ATOM 4499 O O . ASP B 1 108 ? 116.183 160.819 154.752 1.00 51.12 108 ASP B O 1
ATOM 4504 N N . LEU B 1 109 ? 116.661 158.821 155.661 1.00 44.92 109 LEU B N 1
ATOM 4505 C CA . LEU B 1 109 ? 117.499 158.414 154.536 1.00 44.92 109 LEU B CA 1
ATOM 4506 C C . LEU B 1 109 ? 116.725 158.188 153.238 1.00 44.92 109 LEU B C 1
ATOM 4507 O O . LEU B 1 109 ? 117.314 158.317 152.158 1.00 44.92 109 LEU B O 1
ATOM 4512 N N . VAL B 1 110 ? 115.434 157.857 153.310 1.00 42.21 110 VAL B N 1
ATOM 4513 C CA . VAL B 1 110 ? 114.654 157.650 152.092 1.00 42.21 110 VAL B CA 1
ATOM 4514 C C . VAL B 1 110 ? 114.535 158.947 151.300 1.00 42.21 110 VAL B C 1
ATOM 4515 O O . VAL B 1 110 ? 114.727 158.969 150.075 1.00 42.21 110 VAL B O 1
ATOM 4519 N N . VAL B 1 111 ? 114.213 160.045 151.984 1.00 41.21 111 VAL B N 1
ATOM 4520 C CA . VAL B 1 111 ? 114.114 161.338 151.320 1.00 41.21 111 VAL B CA 1
ATOM 4521 C C . VAL B 1 111 ? 115.463 161.741 150.744 1.00 41.21 111 VAL B C 1
ATOM 4522 O O . VAL B 1 111 ? 115.541 162.320 149.654 1.00 41.21 111 VAL B O 1
ATOM 4526 N N . ALA B 1 112 ? 116.546 161.443 151.462 1.00 42.03 112 ALA B N 1
ATOM 4527 C CA . ALA B 1 112 ? 117.886 161.738 150.974 1.00 42.03 112 ALA B CA 1
ATOM 4528 C C . ALA B 1 112 ? 118.235 160.966 149.712 1.00 42.03 112 ALA B C 1
ATOM 4529 O O . ALA B 1 112 ? 118.844 161.541 148.805 1.00 42.03 112 ALA B O 1
ATOM 4531 N N . THR B 1 113 ? 117.874 159.686 149.631 1.00 40.30 113 THR B N 1
ATOM 4532 C CA . THR B 1 113 ? 118.061 158.930 148.397 1.00 40.30 113 THR B CA 1
ATOM 4533 C C . THR B 1 113 ? 117.228 159.478 147.247 1.00 40.30 113 THR B C 1
ATOM 4534 O O . THR B 1 113 ? 117.739 159.613 146.123 1.00 40.30 113 THR B O 1
ATOM 4538 N N . SER B 1 114 ? 115.959 159.804 147.509 1.00 42.31 114 SER B N 1
ATOM 4539 C CA . SER B 1 114 ? 115.104 160.332 146.450 1.00 42.31 114 SER B CA 1
ATOM 4540 C C . SER B 1 114 ? 115.630 161.660 145.920 1.00 42.31 114 SER B C 1
ATOM 4541 O O . SER B 1 114 ? 115.636 161.887 144.706 1.00 42.31 114 SER B O 1
ATOM 4544 N N . LEU B 1 115 ? 116.077 162.547 146.812 1.00 41.96 115 LEU B N 1
ATOM 4545 C CA . LEU B 1 115 ? 116.610 163.833 146.375 1.00 41.96 115 LEU B CA 1
ATOM 4546 C C . LEU B 1 115 ? 117.887 163.670 145.560 1.00 41.96 115 LEU B C 1
ATOM 4547 O O . LEU B 1 115 ? 118.069 164.365 144.553 1.00 41.96 115 LEU B O 1
ATOM 4552 N N . SER B 1 116 ? 118.782 162.773 145.980 1.00 41.37 116 SER B N 1
ATOM 4553 C CA . SER B 1 116 ? 120.003 162.540 145.218 1.00 41.37 116 SER B CA 1
ATOM 4554 C C . SER B 1 116 ? 119.701 161.998 143.828 1.00 41.37 116 SER B C 1
ATOM 4555 O O . SER B 1 116 ? 120.299 162.453 142.843 1.00 41.37 116 SER B O 1
ATOM 4558 N N . ALA B 1 117 ? 118.776 161.044 143.723 1.00 39.39 117 ALA B N 1
ATOM 4559 C CA . ALA B 1 117 ? 118.358 160.549 142.418 1.00 39.39 117 ALA B CA 1
ATOM 4560 C C . ALA B 1 117 ? 117.724 161.631 141.555 1.00 39.39 117 ALA B C 1
ATOM 4561 O O . ALA B 1 117 ? 118.033 161.706 140.359 1.00 39.39 117 ALA B O 1
ATOM 4563 N N . MET B 1 118 ? 116.856 162.464 142.135 1.00 42.29 118 MET B N 1
ATOM 4564 C CA . MET B 1 118 ? 116.290 163.604 141.425 1.00 42.29 118 MET B CA 1
ATOM 4565 C C . MET B 1 118 ? 117.379 164.489 140.841 1.00 42.29 118 MET B C 1
ATOM 4566 O O . MET B 1 118 ? 117.359 164.810 139.646 1.00 42.29 118 MET B O 1
ATOM 4571 N N . VAL B 1 119 ? 118.332 164.901 141.682 1.00 40.59 119 VAL B N 1
ATOM 4572 C CA . VAL B 1 119 ? 119.356 165.830 141.227 1.00 40.59 119 VAL B CA 1
ATOM 4573 C C . VAL B 1 119 ? 120.201 165.201 140.133 1.00 40.59 119 VAL B C 1
ATOM 4574 O O . VAL B 1 119 ? 120.454 165.832 139.101 1.00 40.59 119 VAL B O 1
ATOM 4578 N N . GLY B 1 120 ? 120.629 163.950 140.316 1.00 41.77 120 GLY B N 1
ATOM 4579 C CA . GLY B 1 120 ? 121.447 163.312 139.295 1.00 41.77 120 GLY B CA 1
ATOM 4580 C C . GLY B 1 120 ? 120.728 163.185 137.964 1.00 41.77 120 GLY B C 1
ATOM 4581 O O . GLY B 1 120 ? 121.264 163.566 136.915 1.00 41.77 120 GLY B O 1
ATOM 4582 N N . SER B 1 121 ? 119.494 162.672 137.988 1.00 42.84 121 SER B N 1
ATOM 4583 C CA . SER B 1 121 ? 118.754 162.478 136.747 1.00 42.84 121 SER B CA 1
ATOM 4584 C C . SER B 1 121 ? 118.471 163.800 136.048 1.00 42.84 121 SER B C 1
ATOM 4585 O O . SER B 1 121 ? 118.693 163.923 134.838 1.00 42.84 121 SER B O 1
ATOM 4588 N N . LEU B 1 122 ? 117.989 164.800 136.790 1.00 44.29 122 LEU B N 1
ATOM 4589 C CA . LEU B 1 122 ? 117.675 166.090 136.197 1.00 44.29 122 LEU B CA 1
ATOM 4590 C C . LEU B 1 122 ? 118.908 166.800 135.657 1.00 44.29 122 LEU B C 1
ATOM 4591 O O . LEU B 1 122 ? 118.847 167.376 134.562 1.00 44.29 122 LEU B O 1
ATOM 4596 N N . ALA B 1 123 ? 120.027 166.766 136.386 1.00 47.27 123 ALA B N 1
ATOM 4597 C CA . ALA B 1 123 ? 121.261 167.369 135.915 1.00 47.27 123 ALA B CA 1
ATOM 4598 C C . ALA B 1 123 ? 121.823 166.682 134.683 1.00 47.27 123 ALA B C 1
ATOM 4599 O O . ALA B 1 123 ? 122.354 167.368 133.802 1.00 47.27 123 ALA B O 1
ATOM 4601 N N . MET B 1 124 ? 121.731 165.352 134.591 1.00 46.44 124 MET B N 1
ATOM 4602 C CA . MET B 1 124 ? 122.146 164.704 133.353 1.00 46.44 124 MET B CA 1
ATOM 4603 C C . MET B 1 124 ? 121.221 165.062 132.198 1.00 46.44 124 MET B C 1
ATOM 4604 O O . MET B 1 124 ? 121.698 165.387 131.104 1.00 46.44 124 MET B O 1
ATOM 4609 N N . GLY B 1 125 ? 119.910 165.034 132.422 1.00 50.11 125 GLY B N 1
ATOM 4610 C CA . GLY B 1 125 ? 118.962 165.310 131.363 1.00 50.11 125 GLY B CA 1
ATOM 4611 C C . GLY B 1 125 ? 119.051 166.708 130.793 1.00 50.11 125 GLY B C 1
ATOM 4612 O O . GLY B 1 125 ? 118.984 166.887 129.574 1.00 50.11 125 GLY B O 1
ATOM 4613 N N . LEU B 1 126 ? 119.197 167.713 131.656 1.00 49.68 126 LEU B N 1
ATOM 4614 C CA . LEU B 1 126 ? 119.224 169.087 131.170 1.00 49.68 126 LEU B CA 1
ATOM 4615 C C . LEU B 1 126 ? 120.555 169.460 130.529 1.00 49.68 126 LEU B C 1
ATOM 4616 O O . LEU B 1 126 ? 120.586 170.317 129.639 1.00 49.68 126 LEU B O 1
ATOM 4621 N N . LEU B 1 127 ? 121.657 168.839 130.950 1.00 52.63 127 LEU B N 1
ATOM 4622 C CA . LEU B 1 127 ? 122.987 169.294 130.569 1.00 52.63 127 LEU B CA 1
ATOM 4623 C C . LEU B 1 127 ? 123.729 168.348 129.634 1.00 52.63 127 LEU B C 1
ATOM 4624 O O . LEU B 1 127 ? 124.818 168.700 129.169 1.00 52.63 127 LEU B O 1
ATOM 4629 N N . ALA B 1 128 ? 123.188 167.166 129.339 1.00 56.98 128 ALA B N 1
ATOM 4630 C CA . ALA B 1 128 ? 123.916 166.241 128.479 1.00 56.98 128 ALA B CA 1
ATOM 4631 C C . ALA B 1 128 ? 123.097 165.641 127.347 1.00 56.98 128 ALA B C 1
ATOM 4632 O O . ALA B 1 128 ? 123.689 164.995 126.478 1.00 56.98 128 ALA B O 1
ATOM 4634 N N . ASN B 1 129 ? 121.778 165.827 127.314 1.00 59.06 129 ASN B N 1
ATOM 4635 C CA . ASN B 1 129 ? 120.925 165.275 126.261 1.00 59.06 129 ASN B CA 1
ATOM 4636 C C . ASN B 1 129 ? 121.120 163.766 126.126 1.00 59.06 129 ASN B C 1
ATOM 4637 O O . ASN B 1 129 ? 121.256 163.227 125.027 1.00 59.06 129 ASN B O 1
ATOM 4642 N N . LEU B 1 130 ? 121.143 163.080 127.268 1.00 57.76 130 LEU B N 1
ATOM 4643 C CA . LEU B 1 130 ? 121.338 161.638 127.289 1.00 57.76 130 LEU B CA 1
ATOM 4644 C C . LEU B 1 130 ? 120.217 160.979 128.085 1.00 57.76 130 LEU B C 1
ATOM 4645 O O . LEU B 1 130 ? 119.911 161.417 129.206 1.00 57.76 130 LEU B O 1
ATOM 4650 N N . PRO B 1 131 ? 119.580 159.941 127.545 1.00 56.03 131 PRO B N 1
ATOM 4651 C CA . PRO B 1 131 ? 118.400 159.338 128.187 1.00 56.03 131 PRO B CA 1
ATOM 4652 C C . PRO B 1 131 ? 118.736 158.190 129.139 1.00 56.03 131 PRO B C 1
ATOM 4653 O O . PRO B 1 131 ? 118.342 157.040 128.924 1.00 56.03 131 PRO B O 1
ATOM 4657 N N . PHE B 1 132 ? 119.466 158.495 130.208 1.00 53.29 132 PHE B N 1
ATOM 4658 C CA . PHE B 1 132 ? 119.595 157.541 131.301 1.00 53.29 132 PHE B CA 1
ATOM 4659 C C . PHE B 1 132 ? 119.678 158.286 132.622 1.00 53.29 132 PHE B C 1
ATOM 4660 O O . PHE B 1 132 ? 120.375 159.297 132.734 1.00 53.29 132 PHE B O 1
ATOM 4668 N N . GLY B 1 133 ? 118.954 157.772 133.623 1.00 49.22 133 GLY B N 1
ATOM 4669 C CA . GLY B 1 133 ? 118.864 158.424 134.912 1.00 49.22 133 GLY B CA 1
ATOM 4670 C C . GLY B 1 133 ? 119.993 158.051 135.853 1.00 49.22 133 GLY B C 1
ATOM 4671 O O . GLY B 1 133 ? 120.862 157.241 135.537 1.00 49.22 133 GLY B O 1
ATOM 4672 N N . LEU B 1 134 ? 119.964 158.664 137.034 1.00 44.25 134 LEU B N 1
ATOM 4673 C CA . LEU B 1 134 ? 121.002 158.494 138.038 1.00 44.25 134 LEU B CA 1
ATOM 4674 C C . LEU B 1 134 ? 120.382 158.103 139.372 1.00 44.25 134 LEU B C 1
ATOM 4675 O O . LEU B 1 134 ? 119.217 158.403 139.648 1.00 44.25 134 LEU B O 1
ATOM 4680 N N . ALA B 1 135 ? 121.181 157.434 140.194 1.00 44.33 135 ALA B N 1
ATOM 4681 C CA . ALA B 1 135 ? 120.796 157.062 141.547 1.00 44.33 135 ALA B CA 1
ATOM 4682 C C . ALA B 1 135 ? 122.049 156.632 142.293 1.00 44.33 135 ALA B C 1
ATOM 4683 O O . ALA B 1 135 ? 123.073 156.335 141.662 1.00 44.33 135 ALA B O 1
ATOM 4685 N N . PRO B 1 136 ? 122.016 156.616 143.627 1.00 44.57 136 PRO B N 1
ATOM 4686 C CA . PRO B 1 136 ? 123.156 156.082 144.387 1.00 44.57 136 PRO B CA 1
ATOM 4687 C C . PRO B 1 136 ? 123.521 154.684 143.915 1.00 44.57 136 PRO B C 1
ATOM 4688 O O . PRO B 1 136 ? 122.701 153.763 143.943 1.00 44.57 136 PRO B O 1
ATOM 4692 N N . GLY B 1 137 ? 124.768 154.534 143.476 1.00 46.90 137 GLY B N 1
ATOM 4693 C CA . GLY B 1 137 ? 125.168 153.324 142.788 1.00 46.90 137 GLY B CA 1
ATOM 4694 C C . GLY B 1 137 ? 125.093 152.096 143.672 1.00 46.90 137 GLY B C 1
ATOM 4695 O O . GLY B 1 137 ? 125.271 152.156 144.888 1.00 46.90 137 GLY B O 1
ATOM 4696 N N . MET B 1 138 ? 124.823 150.960 143.037 1.00 52.14 138 MET B N 1
ATOM 4697 C CA . MET B 1 138 ? 124.729 149.684 143.729 1.00 52.14 138 MET B CA 1
ATOM 4698 C C . MET B 1 138 ? 126.089 148.998 143.689 1.00 52.14 138 MET B C 1
ATOM 4699 O O . MET B 1 138 ? 126.590 148.664 142.609 1.00 52.14 138 MET B O 1
ATOM 4704 N N . GLY B 1 139 ? 126.680 148.785 144.859 1.00 49.71 139 GLY B N 1
ATOM 4705 C CA . GLY B 1 139 ? 128.002 148.202 144.947 1.00 49.71 139 GLY B CA 1
ATOM 4706 C C . GLY B 1 139 ? 128.906 148.974 145.884 1.00 49.71 139 GLY B C 1
ATOM 4707 O O . GLY B 1 139 ? 129.749 148.386 146.568 1.00 49.71 139 GLY B O 1
ATOM 4708 N N . ALA B 1 140 ? 128.744 150.294 145.920 1.00 48.04 140 ALA B N 1
ATOM 4709 C CA . ALA B 1 140 ? 129.462 151.138 146.863 1.00 48.04 140 ALA B CA 1
ATOM 4710 C C . ALA B 1 140 ? 128.687 151.373 148.152 1.00 48.04 140 ALA B C 1
ATOM 4711 O O . ALA B 1 140 ? 129.255 151.907 149.109 1.00 48.04 140 ALA B O 1
ATOM 4713 N N . ASN B 1 141 ? 127.408 150.996 148.198 1.00 49.84 141 ASN B N 1
ATOM 4714 C CA . ASN B 1 141 ? 126.645 151.101 149.439 1.00 49.84 141 ASN B CA 1
ATOM 4715 C C . ASN B 1 141 ? 127.123 150.074 150.456 1.00 49.84 141 ASN B C 1
ATOM 4716 O O . ASN B 1 141 ? 127.323 150.391 151.633 1.00 49.84 141 ASN B O 1
ATOM 4721 N N . ALA B 1 142 ? 127.305 148.828 150.015 1.00 49.40 142 ALA B N 1
ATOM 4722 C CA . ALA B 1 142 ? 127.755 147.777 150.915 1.00 49.40 142 ALA B CA 1
ATOM 4723 C C . ALA B 1 142 ? 129.174 148.007 151.411 1.00 49.40 142 ALA B C 1
ATOM 4724 O O . ALA B 1 142 ? 129.460 147.733 152.581 1.00 49.40 142 ALA B O 1
ATOM 4726 N N . TYR B 1 143 ? 130.069 148.502 150.552 1.00 49.41 143 TYR B N 1
ATOM 4727 C CA . TYR B 1 143 ? 131.442 148.745 150.983 1.00 49.41 143 TYR B CA 1
ATOM 4728 C C . TYR B 1 143 ? 131.508 149.842 152.036 1.00 49.41 143 TYR B C 1
ATOM 4729 O O . TYR B 1 143 ? 132.236 149.714 153.027 1.00 49.41 143 TYR B O 1
ATOM 4738 N N . ILE B 1 144 ? 130.762 150.929 151.842 1.00 48.10 144 ILE B N 1
ATOM 4739 C CA . ILE B 1 144 ? 130.766 152.011 152.822 1.00 48.10 144 ILE B CA 1
ATOM 4740 C C . ILE B 1 144 ? 130.063 151.585 154.103 1.00 48.10 144 ILE B C 1
ATOM 4741 O O . ILE B 1 144 ? 130.531 151.878 155.208 1.00 48.10 144 ILE B O 1
ATOM 4746 N N . ALA B 1 145 ? 128.943 150.874 153.984 1.00 47.02 145 ALA B N 1
ATOM 4747 C CA . ALA B 1 145 ? 128.131 150.558 155.153 1.00 47.02 145 ALA B CA 1
ATOM 4748 C C . ALA B 1 145 ? 128.681 149.359 155.918 1.00 47.02 145 ALA B C 1
ATOM 4749 O O . ALA B 1 145 ? 129.003 149.461 157.106 1.00 47.02 145 ALA B O 1
ATOM 4751 N N . TYR B 1 146 ? 128.792 148.213 155.253 1.00 48.45 146 TYR B N 1
ATOM 4752 C CA . TYR B 1 146 ? 129.122 146.960 155.916 1.00 48.45 146 TYR B CA 1
ATOM 4753 C C . TYR B 1 146 ? 130.618 146.721 156.069 1.00 48.45 146 TYR B C 1
ATOM 4754 O O . TYR B 1 146 ? 131.007 145.704 156.651 1.00 48.45 146 TYR B O 1
ATOM 4763 N N . ASN B 1 147 ? 131.467 147.615 155.564 1.00 47.91 147 ASN B N 1
ATOM 4764 C CA . ASN B 1 147 ? 132.909 147.406 155.659 1.00 47.91 147 ASN B CA 1
ATOM 4765 C C . ASN B 1 147 ? 133.683 148.568 156.259 1.00 47.91 147 ASN B C 1
ATOM 4766 O O . ASN B 1 147 ? 134.715 148.322 156.893 1.00 47.91 147 ASN B O 1
ATOM 4771 N N . VAL B 1 148 ? 133.245 149.811 156.097 1.00 49.19 148 VAL B N 1
ATOM 4772 C CA . VAL B 1 148 ? 133.950 150.973 156.625 1.00 49.19 148 VAL B CA 1
ATOM 4773 C C . VAL B 1 148 ? 133.314 151.457 157.925 1.00 49.19 148 VAL B C 1
ATOM 4774 O O . VAL B 1 148 ? 133.957 151.460 158.976 1.00 49.19 148 VAL B O 1
ATOM 4778 N N . VAL B 1 149 ? 132.045 151.867 157.873 1.00 51.19 149 VAL B N 1
ATOM 4779 C CA . VAL B 1 149 ? 131.358 152.279 159.092 1.00 51.19 149 VAL B CA 1
ATOM 4780 C C . VAL B 1 149 ? 131.078 151.079 159.985 1.00 51.19 149 VAL B C 1
ATOM 4781 O O . VAL B 1 149 ? 131.049 151.206 161.214 1.00 51.19 149 VAL B O 1
ATOM 4785 N N . GLY B 1 150 ? 130.861 149.908 159.395 1.00 54.13 150 GLY B N 1
ATOM 4786 C CA . GLY B 1 150 ? 130.562 148.716 160.161 1.00 54.13 150 GLY B CA 1
ATOM 4787 C C . GLY B 1 150 ? 129.084 148.567 160.449 1.00 54.13 150 GLY B C 1
ATOM 4788 O O . GLY B 1 150 ? 128.257 149.433 160.155 1.00 54.13 150 GLY B O 1
ATOM 4789 N N . PHE B 1 151 ? 128.746 147.427 161.048 1.00 58.40 151 PHE B N 1
ATOM 4790 C CA . PHE B 1 151 ? 127.362 147.114 161.393 1.00 58.40 151 PHE B CA 1
ATOM 4791 C C . PHE B 1 151 ? 127.065 147.706 162.764 1.00 58.40 151 PHE B C 1
ATOM 4792 O O . PHE B 1 151 ? 127.476 147.162 163.792 1.00 58.40 151 PHE B O 1
ATOM 4800 N N . ARG B 1 152 ? 126.348 148.830 162.776 1.00 67.88 152 ARG B N 1
ATOM 4801 C CA . ARG B 1 152 ? 125.929 149.508 164.003 1.00 67.88 152 ARG B CA 1
ATOM 4802 C C . ARG B 1 152 ? 127.133 149.891 164.869 1.00 67.88 152 ARG B C 1
ATOM 4803 O O . ARG B 1 152 ? 127.299 149.428 165.998 1.00 67.88 152 ARG B O 1
ATOM 4811 N N . GLY B 1 153 ? 127.975 150.756 164.312 1.00 64.28 153 GLY B N 1
ATOM 4812 C CA . GLY B 1 153 ? 129.070 151.329 165.069 1.00 64.28 153 GLY B CA 1
ATOM 4813 C C . GLY B 1 153 ? 130.304 150.469 165.205 1.00 64.28 153 GLY B C 1
ATOM 4814 O O . GLY B 1 153 ? 131.161 150.771 166.041 1.00 64.28 153 GLY B O 1
ATOM 4815 N N . SER B 1 154 ? 130.431 149.410 164.413 1.00 63.90 154 SER B N 1
ATOM 4816 C CA . SER B 1 154 ? 131.617 148.567 164.458 1.00 63.90 154 SER B CA 1
ATOM 4817 C C . SER B 1 154 ? 132.742 149.239 163.673 1.00 63.90 154 SER B C 1
ATOM 4818 O O . SER B 1 154 ? 132.658 150.411 163.298 1.00 63.90 154 SER B O 1
ATOM 4821 N N . GLY B 1 155 ? 133.823 148.504 163.428 1.00 65.83 155 GLY B N 1
ATOM 4822 C CA . GLY B 1 155 ? 134.921 149.045 162.653 1.00 65.83 155 GLY B CA 1
ATOM 4823 C C . GLY B 1 155 ? 135.661 150.155 163.383 1.00 65.83 155 GLY B C 1
ATOM 4824 O O . GLY B 1 155 ? 135.619 150.287 164.606 1.00 65.83 155 GLY B O 1
ATOM 4825 N N . SER B 1 156 ? 136.351 150.971 162.590 1.00 65.37 156 SER B N 1
ATOM 4826 C CA . SER B 1 156 ? 137.133 152.088 163.106 1.00 65.37 156 SER B CA 1
ATOM 4827 C C . SER B 1 156 ? 136.667 153.443 162.600 1.00 65.37 156 SER B C 1
ATOM 4828 O O . SER B 1 156 ? 136.546 154.381 163.389 1.00 65.37 156 SER B O 1
ATOM 4831 N N . ILE B 1 157 ? 136.403 153.571 161.304 1.00 56.39 157 ILE B N 1
ATOM 4832 C CA . ILE B 1 157 ? 136.002 154.847 160.724 1.00 56.39 157 ILE B CA 1
ATOM 4833 C C . ILE B 1 157 ? 134.569 155.157 161.133 1.00 56.39 157 ILE B C 1
ATOM 4834 O O . ILE B 1 157 ? 133.684 154.297 161.043 1.00 56.39 157 ILE 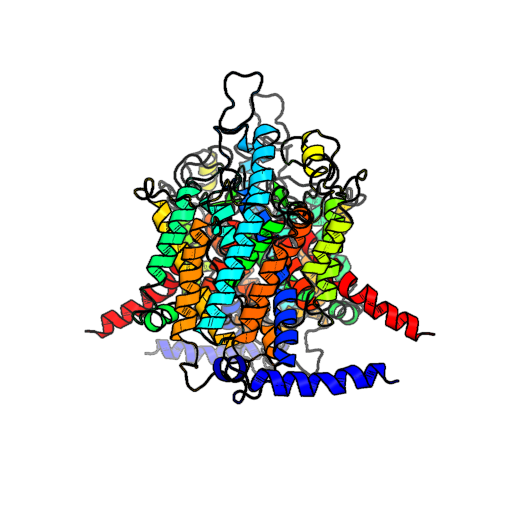B O 1
ATOM 4839 N N . SER B 1 158 ? 134.334 156.385 161.586 1.00 53.82 158 SER B N 1
ATOM 4840 C CA . SER B 1 158 ? 132.999 156.814 161.983 1.00 53.82 158 SER B CA 1
ATOM 4841 C C . SER B 1 158 ? 132.188 157.187 160.742 1.00 53.82 158 SER B C 1
ATOM 4842 O O . SER B 1 158 ? 132.657 157.088 159.606 1.00 53.82 158 SER B O 1
ATOM 4845 N N . TYR B 1 159 ? 130.945 157.625 160.951 1.00 53.60 159 TYR B N 1
ATOM 4846 C CA . TYR B 1 159 ? 130.062 157.958 159.839 1.00 53.60 159 TYR B CA 1
ATOM 4847 C C . TYR B 1 159 ? 130.425 159.289 159.191 1.00 53.60 159 TYR B C 1
ATOM 4848 O O . TYR B 1 159 ? 130.361 159.415 157.961 1.00 53.60 159 TYR B O 1
ATOM 4857 N N . HIS B 1 160 ? 130.803 160.285 159.994 1.00 51.17 160 HIS B N 1
ATOM 4858 C CA . HIS B 1 160 ? 131.152 161.590 159.444 1.00 51.17 160 HIS B CA 1
ATOM 4859 C C . HIS B 1 160 ? 132.387 161.512 158.555 1.00 51.17 160 HIS B C 1
ATOM 4860 O O . HIS B 1 160 ? 132.426 162.142 157.492 1.00 51.17 160 HIS B O 1
ATOM 4867 N N . THR B 1 161 ? 133.398 160.746 158.969 1.00 49.88 161 THR B N 1
ATOM 4868 C CA . THR B 1 161 ? 134.560 160.534 158.114 1.00 49.88 161 THR B CA 1
ATOM 4869 C C . THR B 1 161 ? 134.174 159.780 156.846 1.00 49.88 161 THR B C 1
ATOM 4870 O O . THR B 1 161 ? 134.710 160.054 155.765 1.00 49.88 161 THR B O 1
ATOM 4874 N N . ALA B 1 162 ? 133.239 158.833 156.955 1.00 48.03 162 ALA B N 1
ATOM 4875 C CA . ALA B 1 162 ? 132.774 158.110 155.780 1.00 48.03 162 ALA B CA 1
ATOM 4876 C C . ALA B 1 162 ? 132.070 159.017 154.783 1.00 48.03 162 ALA B C 1
ATOM 4877 O O . ALA B 1 162 ? 132.188 158.794 153.574 1.00 48.03 162 ALA B O 1
ATOM 4879 N N . MET B 1 163 ? 131.333 160.025 155.252 1.00 51.06 163 MET B N 1
ATOM 4880 C CA . MET B 1 163 ? 130.736 160.990 154.334 1.00 51.06 163 MET B CA 1
ATOM 4881 C C . MET B 1 163 ? 131.719 162.045 153.848 1.00 51.06 163 MET B C 1
ATOM 4882 O O . MET B 1 163 ? 131.515 162.602 152.764 1.00 51.06 163 MET B O 1
ATOM 4887 N N . ALA B 1 164 ? 132.767 162.342 154.612 1.00 47.73 164 ALA B N 1
ATOM 4888 C CA . ALA B 1 164 ? 133.838 163.181 154.091 1.00 47.73 164 ALA B CA 1
ATOM 4889 C C . ALA B 1 164 ? 134.624 162.488 152.988 1.00 47.73 164 ALA B C 1
ATOM 4890 O O . ALA B 1 164 ? 135.094 163.156 152.058 1.00 47.73 164 ALA B O 1
ATOM 4892 N N . ILE B 1 165 ? 134.778 161.166 153.079 1.00 45.73 165 ILE B N 1
ATOM 4893 C CA . ILE B 1 165 ? 135.457 160.413 152.028 1.00 45.73 165 ILE B CA 1
ATOM 4894 C C . ILE B 1 165 ? 134.713 160.553 150.707 1.00 45.73 165 ILE B C 1
ATOM 4895 O O . ILE B 1 165 ? 135.331 160.644 149.641 1.00 45.73 165 ILE B O 1
ATOM 4900 N N . VAL B 1 166 ? 133.379 160.572 150.750 1.00 46.11 166 VAL B N 1
ATOM 4901 C CA . VAL B 1 166 ? 132.605 160.730 149.522 1.00 46.11 166 VAL B CA 1
ATOM 4902 C C . VAL B 1 166 ? 132.842 162.099 148.896 1.00 46.11 166 VAL B C 1
ATOM 4903 O O . VAL B 1 166 ? 133.013 162.205 147.676 1.00 46.11 166 VAL B O 1
ATOM 4907 N N . LEU B 1 167 ? 132.853 163.164 149.705 1.00 46.80 167 LEU B N 1
ATOM 4908 C CA . LEU B 1 167 ? 133.171 164.486 149.175 1.00 46.80 167 LEU B CA 1
ATOM 4909 C C . LEU B 1 167 ? 134.562 164.515 148.563 1.00 46.80 167 LEU B C 1
ATOM 4910 O O . LEU B 1 167 ? 134.761 165.075 147.477 1.00 46.80 167 LEU B O 1
ATOM 4915 N N . LEU B 1 168 ? 135.541 163.934 149.255 1.00 47.67 168 LEU B N 1
ATOM 4916 C CA . LEU B 1 168 ? 136.902 163.938 148.737 1.00 47.67 168 LEU B CA 1
ATOM 4917 C C . LEU B 1 168 ? 137.010 163.171 147.425 1.00 47.67 168 LEU B C 1
ATOM 4918 O O . LEU B 1 168 ? 137.667 163.642 146.492 1.00 47.67 168 LEU B O 1
ATOM 4923 N N . GLU B 1 169 ? 136.360 162.009 147.331 1.00 50.54 169 GLU B N 1
ATOM 4924 C CA . GLU B 1 169 ? 136.371 161.245 146.090 1.00 50.54 169 GLU B CA 1
ATOM 4925 C C . GLU B 1 169 ? 135.678 161.993 144.961 1.00 50.54 169 GLU B C 1
ATOM 4926 O O . GLU B 1 169 ? 136.163 161.980 143.826 1.00 50.54 169 GLU B O 1
ATOM 4932 N N . GLY B 1 170 ? 134.547 162.641 145.244 1.00 49.96 170 GLY B N 1
ATOM 4933 C CA . GLY B 1 170 ? 133.875 163.409 144.210 1.00 49.96 170 GLY B CA 1
ATOM 4934 C C . GLY B 1 170 ? 134.714 164.568 143.708 1.00 49.96 170 GLY B C 1
ATOM 4935 O O . GLY B 1 170 ? 134.795 164.811 142.500 1.00 49.96 170 GLY B O 1
ATOM 4936 N N . CYS B 1 171 ? 135.359 165.294 144.625 1.00 52.54 171 CYS B N 1
ATOM 4937 C CA . CYS B 1 171 ? 136.216 166.399 144.215 1.00 52.54 171 CYS B CA 1
ATOM 4938 C C . CYS B 1 171 ? 137.439 165.910 143.449 1.00 52.54 171 CYS B C 1
ATOM 4939 O O . CYS B 1 171 ? 137.882 166.573 142.506 1.00 52.54 171 CYS B O 1
ATOM 4942 N N . ALA B 1 172 ? 137.996 164.762 143.832 1.00 52.54 172 ALA B N 1
ATOM 4943 C CA . ALA B 1 172 ? 139.124 164.191 143.109 1.00 52.54 172 ALA B CA 1
ATOM 4944 C C . ALA B 1 172 ? 138.731 163.628 141.751 1.00 52.54 172 ALA B C 1
ATOM 4945 O O . ALA B 1 172 ? 139.579 163.569 140.856 1.00 52.54 172 ALA B O 1
ATOM 4947 N N . PHE B 1 173 ? 137.475 163.213 141.576 1.00 53.33 173 PHE B N 1
ATOM 4948 C CA . PHE B 1 173 ? 136.996 162.739 140.288 1.00 53.33 173 PHE B CA 1
ATOM 4949 C C . PHE B 1 173 ? 136.509 163.854 139.379 1.00 53.33 173 PHE B C 1
ATOM 4950 O O . PHE B 1 173 ? 136.429 163.645 138.165 1.00 53.33 173 PHE B O 1
ATOM 4958 N N . LEU B 1 174 ? 136.168 165.022 139.931 1.00 53.76 174 LEU B N 1
ATOM 4959 C CA . LEU B 1 174 ? 135.906 166.184 139.089 1.00 53.76 174 LEU B CA 1
ATOM 4960 C C . LEU B 1 174 ? 137.142 166.557 138.282 1.00 53.76 174 LEU B C 1
ATOM 4961 O O . LEU B 1 174 ? 137.132 166.510 137.047 1.00 53.76 174 LEU B O 1
ATOM 4966 N N . ALA B 1 175 ? 138.224 166.928 138.965 1.00 56.97 175 ALA B N 1
ATOM 4967 C CA . ALA B 1 175 ? 139.453 167.317 138.281 1.00 56.97 175 ALA B CA 1
ATOM 4968 C C . ALA B 1 175 ? 140.367 166.137 137.983 1.00 56.97 175 ALA B C 1
ATOM 4969 O O . ALA B 1 175 ? 141.568 166.190 138.256 1.00 56.97 175 ALA B O 1
ATOM 4971 N N . VAL B 1 176 ? 139.820 165.061 137.424 1.00 57.55 176 VAL B N 1
ATOM 4972 C CA . VAL B 1 176 ? 140.619 163.992 136.839 1.00 57.55 176 VAL B CA 1
ATOM 4973 C C . VAL B 1 176 ? 139.980 163.638 135.505 1.00 57.55 176 VAL B C 1
ATOM 4974 O O . VAL B 1 176 ? 140.578 162.948 134.673 1.00 57.55 176 VAL B O 1
ATOM 4978 N N . SER B 1 177 ? 138.747 164.111 135.300 1.00 56.10 177 SER B N 1
ATOM 4979 C CA . SER B 1 177 ? 138.023 163.918 134.054 1.00 56.10 177 SER B CA 1
ATOM 4980 C C . SER B 1 177 ? 137.836 165.200 133.259 1.00 56.10 177 SER B C 1
ATOM 4981 O O . SER B 1 177 ? 137.679 165.131 132.037 1.00 56.10 177 SER B O 1
ATOM 4984 N N . ALA B 1 178 ? 137.835 166.359 133.920 1.00 57.34 178 ALA B N 1
ATOM 4985 C CA . ALA B 1 178 ? 137.802 167.625 133.201 1.00 57.34 178 ALA B CA 1
ATOM 4986 C C . ALA B 1 178 ? 139.106 167.891 132.467 1.00 57.34 178 ALA B C 1
ATOM 4987 O O . ALA B 1 178 ? 139.087 168.394 131.339 1.00 57.34 178 ALA B O 1
ATOM 4989 N N . LEU B 1 179 ? 140.241 167.564 133.087 1.00 59.78 179 LEU B N 1
ATOM 4990 C CA . LEU B 1 179 ? 141.534 167.734 132.434 1.00 59.78 179 LEU B CA 1
ATOM 4991 C C . LEU B 1 179 ? 141.663 166.836 131.209 1.00 59.78 179 LEU B C 1
ATOM 4992 O O . LEU B 1 179 ? 142.181 167.265 130.173 1.00 59.78 179 LEU B O 1
ATOM 4997 N N . GLY B 1 180 ? 141.196 165.595 131.311 1.00 59.94 180 GLY B N 1
ATOM 4998 C CA . GLY B 1 180 ? 141.320 164.645 130.224 1.00 59.94 180 GLY B CA 1
ATOM 4999 C C . GLY B 1 180 ? 142.063 163.393 130.636 1.00 59.94 180 GLY B C 1
ATOM 5000 O O . GLY B 1 180 ? 142.295 162.498 129.817 1.00 59.94 180 GLY B O 1
ATOM 5001 N N . LEU B 1 181 ? 142.442 163.319 131.910 1.00 63.16 181 LEU B N 1
ATOM 5002 C CA . LEU B 1 181 ? 143.208 162.186 132.427 1.00 63.16 181 LEU B CA 1
ATOM 5003 C C . LEU B 1 181 ? 142.275 161.082 132.927 1.00 63.16 181 LEU B C 1
ATOM 5004 O O . LEU B 1 181 ? 142.349 160.628 134.068 1.00 63.16 181 LEU B O 1
ATOM 5009 N N . ARG B 1 182 ? 141.378 160.650 132.040 1.00 66.02 182 ARG B N 1
ATOM 5010 C CA . ARG B 1 182 ? 140.518 159.505 132.318 1.00 66.02 182 ARG B CA 1
ATOM 5011 C C . ARG B 1 182 ? 140.840 158.328 131.408 1.00 66.02 182 ARG B C 1
ATOM 5012 O O . ARG B 1 182 ? 141.169 157.245 131.902 1.00 66.02 182 ARG B O 1
ATOM 5020 N N . GLY B 1 183 ? 140.761 158.510 130.087 1.00 70.60 183 GLY B N 1
ATOM 5021 C CA . GLY B 1 183 ? 141.106 157.441 129.170 1.00 70.60 183 GLY B CA 1
ATOM 5022 C C . GLY B 1 183 ? 142.547 156.999 129.276 1.00 70.60 183 GLY B C 1
ATOM 5023 O O . GLY B 1 183 ? 142.836 155.811 129.099 1.00 70.60 183 GLY B O 1
ATOM 5024 N N . LYS B 1 184 ? 143.456 157.929 129.565 1.00 70.79 184 LYS B N 1
ATOM 5025 C CA . LYS B 1 184 ? 144.841 157.559 129.819 1.00 70.79 184 LYS B CA 1
ATOM 5026 C C . LYS B 1 184 ? 144.971 156.740 131.097 1.00 70.79 184 LYS B C 1
ATOM 5027 O O . LYS B 1 184 ? 145.960 156.021 131.275 1.00 70.79 184 LYS B O 1
ATOM 5033 N N . LEU B 1 185 ? 143.982 156.822 131.987 1.00 66.04 185 LEU B N 1
ATOM 5034 C CA . LEU B 1 185 ? 144.024 156.130 133.267 1.00 66.04 185 LEU B CA 1
ATOM 5035 C C . LEU B 1 185 ? 143.017 154.996 133.389 1.00 66.04 185 LEU B C 1
ATOM 5036 O O . LEU B 1 185 ? 143.268 154.048 134.135 1.00 66.04 185 LEU B O 1
ATOM 5041 N N . ALA B 1 186 ? 141.891 155.064 132.680 1.00 69.02 186 ALA B N 1
ATOM 5042 C CA . ALA B 1 186 ? 140.881 154.016 132.769 1.00 69.02 186 ALA B CA 1
ATOM 5043 C C . ALA B 1 186 ? 141.270 152.744 132.029 1.00 69.02 186 ALA B C 1
ATOM 5044 O O . ALA B 1 186 ? 140.826 151.661 132.424 1.00 69.02 186 ALA B O 1
ATOM 5046 N N . ARG B 1 187 ? 142.073 152.844 130.970 1.00 72.40 187 ARG B N 1
ATOM 5047 C CA . ARG B 1 187 ? 142.501 151.687 130.197 1.00 72.40 187 ARG B CA 1
ATOM 5048 C C . ARG B 1 187 ? 143.827 151.117 130.681 1.00 72.40 187 ARG B C 1
ATOM 5049 O O . ARG B 1 187 ? 144.317 150.140 130.104 1.00 72.40 187 ARG B O 1
ATOM 5057 N N . LEU B 1 188 ? 144.421 151.705 131.719 1.00 66.64 188 LEU B N 1
ATOM 5058 C CA . LEU B 1 188 ? 145.672 151.186 132.257 1.00 66.64 188 LEU B CA 1
ATOM 5059 C C . LEU B 1 188 ? 145.465 149.879 133.011 1.00 66.64 188 LEU B C 1
ATOM 5060 O O . LEU B 1 188 ? 146.343 149.010 132.989 1.00 66.64 188 LEU B O 1
ATOM 5065 N N . ILE B 1 189 ? 144.327 149.723 133.673 1.00 62.30 189 ILE B N 1
ATOM 5066 C CA . ILE B 1 189 ? 144.023 148.476 134.385 1.00 62.30 189 ILE B CA 1
ATOM 5067 C C . ILE B 1 189 ? 143.800 147.359 133.370 1.00 62.30 189 ILE B C 1
ATOM 5068 O O . ILE B 1 189 ? 143.037 147.547 132.407 1.00 62.30 189 ILE B O 1
ATOM 5073 N N . PRO B 1 190 ? 144.429 146.197 133.534 1.00 59.87 190 PRO B N 1
ATOM 5074 C CA . PRO B 1 190 ? 144.196 145.093 132.597 1.00 59.87 190 PRO B CA 1
ATOM 5075 C C . PRO B 1 190 ? 142.769 144.576 132.686 1.00 59.87 190 PRO B C 1
ATOM 5076 O O . PRO B 1 190 ? 142.099 144.678 133.716 1.00 59.87 190 PRO B O 1
ATOM 5080 N N . GLN B 1 191 ? 142.309 144.005 131.571 1.00 57.24 191 GLN B N 1
ATOM 5081 C CA . GLN B 1 191 ? 140.900 143.642 131.446 1.00 57.24 191 GLN B CA 1
ATOM 5082 C C . GLN B 1 191 ? 140.498 142.535 132.412 1.00 57.24 191 GLN B C 1
ATOM 5083 O O . GLN B 1 191 ? 139.338 142.481 132.834 1.00 57.24 191 GLN B O 1
ATOM 5089 N N . THR B 1 192 ? 141.425 141.645 132.772 1.00 53.95 192 THR B N 1
ATOM 5090 C CA . THR B 1 192 ? 141.062 140.502 133.604 1.00 53.95 192 THR B CA 1
ATOM 5091 C C . THR B 1 192 ? 140.599 140.924 134.994 1.00 53.95 192 THR B C 1
ATOM 5092 O O . THR B 1 192 ? 139.526 140.501 135.440 1.00 53.95 192 THR B O 1
ATOM 5096 N N . VAL B 1 193 ? 141.380 141.753 135.689 1.00 51.65 193 VAL B N 1
ATOM 5097 C CA . VAL B 1 193 ? 141.002 142.161 137.038 1.00 51.65 193 VAL B CA 1
ATOM 5098 C C . VAL B 1 193 ? 139.775 143.063 137.000 1.00 51.65 193 VAL B C 1
ATOM 5099 O O . VAL B 1 193 ? 138.883 142.956 137.850 1.00 51.65 193 VAL B O 1
ATOM 5103 N N . ARG B 1 194 ? 139.699 143.952 136.007 1.00 51.36 194 ARG B N 1
ATOM 5104 C CA . ARG B 1 194 ? 138.531 144.816 135.873 1.00 51.36 194 ARG B CA 1
ATOM 5105 C C . ARG B 1 194 ? 137.263 143.998 135.677 1.00 51.36 194 ARG B C 1
ATOM 5106 O O . ARG B 1 194 ? 136.216 144.313 136.255 1.00 51.36 194 ARG B O 1
ATOM 5114 N N . LEU B 1 195 ? 137.339 142.940 134.872 1.00 47.07 195 LEU B N 1
ATOM 5115 C CA . LEU B 1 195 ? 136.169 142.119 134.602 1.00 47.07 195 LEU B CA 1
ATOM 5116 C C . LEU B 1 195 ? 135.822 141.205 135.769 1.00 47.07 195 LEU B C 1
ATOM 5117 O O . LEU B 1 195 ? 134.640 140.934 136.005 1.00 47.07 195 LEU B O 1
ATOM 5122 N N . ALA B 1 196 ? 136.821 140.722 136.505 1.00 43.98 196 ALA B N 1
ATOM 5123 C CA . ALA B 1 196 ? 136.583 139.804 137.610 1.00 43.98 196 ALA B CA 1
ATOM 5124 C C . ALA B 1 196 ? 136.273 140.507 138.924 1.00 43.98 196 ALA B C 1
ATOM 5125 O O . ALA B 1 196 ? 135.876 139.841 139.884 1.00 43.98 196 ALA B O 1
ATOM 5127 N N . CYS B 1 197 ? 136.454 141.825 139.002 1.00 44.54 197 CYS B N 1
ATOM 5128 C CA . CYS B 1 197 ? 136.048 142.548 140.201 1.00 44.54 197 CYS B CA 1
ATOM 5129 C C . CYS B 1 197 ? 134.533 142.566 140.366 1.00 44.54 197 CYS B C 1
ATOM 5130 O O . CYS B 1 197 ? 134.033 142.473 141.495 1.00 44.54 197 CYS B O 1
ATOM 5133 N N . ALA B 1 198 ? 133.793 142.688 139.261 1.00 43.13 198 ALA B N 1
ATOM 5134 C CA . ALA B 1 198 ? 132.337 142.714 139.336 1.00 43.13 198 ALA B CA 1
ATOM 5135 C C . ALA B 1 198 ? 131.773 141.406 139.870 1.00 43.13 198 ALA B C 1
ATOM 5136 O O . ALA B 1 198 ? 130.805 141.420 140.637 1.00 43.13 198 ALA B O 1
ATOM 5138 N N . VAL B 1 199 ? 132.351 140.270 139.473 1.00 42.52 199 VAL B N 1
ATOM 5139 C CA . VAL B 1 199 ? 131.867 138.981 139.956 1.00 42.52 199 VAL B CA 1
ATOM 5140 C C . VAL B 1 199 ? 132.067 138.863 141.462 1.00 42.52 199 VAL B C 1
ATOM 5141 O O . VAL B 1 199 ? 131.185 138.384 142.186 1.00 42.52 199 VAL B O 1
ATOM 5145 N N . GLY B 1 200 ? 133.230 139.288 141.959 1.00 40.67 200 GLY B N 1
ATOM 5146 C CA . GLY B 1 200 ? 133.459 139.279 143.392 1.00 40.67 200 GLY B CA 1
ATOM 5147 C C . GLY B 1 200 ? 132.542 140.217 144.145 1.00 40.67 200 GLY B C 1
ATOM 5148 O O . GLY B 1 200 ? 132.077 139.889 145.241 1.00 40.67 200 GLY B O 1
ATOM 5149 N N . ILE B 1 201 ? 132.267 141.392 143.576 1.00 41.57 201 ILE B N 1
ATOM 5150 C CA . ILE B 1 201 ? 131.320 142.310 144.203 1.00 41.57 201 ILE B CA 1
ATOM 5151 C C . ILE B 1 201 ? 129.931 141.685 144.262 1.00 41.57 201 ILE B C 1
ATOM 5152 O O . ILE B 1 201 ? 129.223 141.810 145.267 1.00 41.57 201 ILE B O 1
ATOM 5157 N N . GLY B 1 202 ? 129.520 141.004 143.190 1.00 41.63 202 GLY B N 1
ATOM 5158 C CA . GLY B 1 202 ? 128.240 140.317 143.201 1.00 41.63 202 GLY B CA 1
ATOM 5159 C C . GLY B 1 202 ? 128.162 139.218 144.239 1.00 41.63 202 GLY B C 1
ATOM 5160 O O . GLY B 1 202 ? 127.154 139.095 144.942 1.00 41.63 202 GLY B O 1
ATOM 5161 N N . MET B 1 203 ? 129.217 138.407 144.353 1.00 42.60 203 MET B N 1
ATOM 5162 C CA . MET B 1 203 ? 129.271 137.412 145.419 1.00 42.60 203 MET B CA 1
ATOM 5163 C C . MET B 1 203 ? 129.171 138.046 146.798 1.00 42.60 203 MET B C 1
ATOM 5164 O O . MET B 1 203 ? 128.432 137.546 147.650 1.00 42.60 203 MET B O 1
ATOM 5169 N N . PHE B 1 204 ? 129.906 139.135 147.040 1.00 42.04 204 PHE B N 1
ATOM 5170 C CA . PHE B 1 204 ? 129.877 139.759 148.359 1.00 42.04 204 PHE B CA 1
ATOM 5171 C C . PHE B 1 204 ? 128.503 140.340 148.667 1.00 42.04 204 PHE B C 1
ATOM 5172 O O . PHE B 1 204 ? 128.015 140.223 149.797 1.00 42.04 204 PHE B O 1
ATOM 5180 N N . ILE B 1 205 ? 127.863 140.972 147.679 1.00 40.53 205 ILE B N 1
ATOM 5181 C CA . ILE B 1 205 ? 126.519 141.509 147.876 1.00 40.53 205 ILE B CA 1
ATOM 5182 C C . ILE B 1 205 ? 125.489 140.421 148.122 1.00 40.53 205 ILE B C 1
ATOM 5183 O O . ILE B 1 205 ? 124.656 140.567 149.025 1.00 40.53 205 ILE B O 1
ATOM 5188 N N . ALA B 1 206 ? 125.526 139.326 147.366 1.00 42.00 206 ALA B N 1
ATOM 5189 C CA . ALA B 1 206 ? 124.612 138.216 147.599 1.00 42.00 206 ALA B CA 1
ATOM 5190 C C . ALA B 1 206 ? 124.856 137.512 148.923 1.00 42.00 206 ALA B C 1
ATOM 5191 O O . ALA B 1 206 ? 123.899 137.041 149.545 1.00 42.00 206 ALA B O 1
ATOM 5193 N N . PHE B 1 207 ? 126.110 137.429 149.369 1.00 42.15 207 PHE B N 1
ATOM 5194 C CA . PHE B 1 207 ? 126.408 136.765 150.633 1.00 42.15 207 PHE B CA 1
ATOM 5195 C C . PHE B 1 207 ? 125.850 137.535 151.820 1.00 42.15 207 PHE B C 1
ATOM 5196 O O . PHE B 1 207 ? 125.406 136.925 152.798 1.00 42.15 207 PHE B O 1
ATOM 5204 N N . VAL B 1 208 ? 125.861 138.869 151.757 1.00 43.66 208 VAL B N 1
ATOM 5205 C CA . VAL B 1 208 ? 125.307 139.668 152.848 1.00 43.66 208 VAL B CA 1
ATOM 5206 C C . VAL B 1 208 ? 123.788 139.678 152.844 1.00 43.66 208 VAL B C 1
ATOM 5207 O O . VAL B 1 208 ? 123.178 140.150 153.808 1.00 43.66 208 VAL B O 1
ATOM 5211 N N . GLY B 1 209 ? 123.161 139.158 151.794 1.00 43.30 209 GLY B N 1
ATOM 5212 C CA . GLY B 1 209 ? 121.717 139.059 151.757 1.00 43.30 209 GLY B CA 1
ATOM 5213 C C . GLY B 1 209 ? 121.223 137.729 152.285 1.00 43.30 209 GLY B C 1
ATOM 5214 O O . GLY B 1 209 ? 120.055 137.375 152.103 1.00 43.30 209 GLY B O 1
ATOM 5215 N N . LEU B 1 210 ? 122.110 136.980 152.942 1.00 43.74 210 LEU B N 1
ATOM 5216 C CA . LEU B 1 210 ? 121.746 135.688 153.507 1.00 43.74 210 LEU B CA 1
ATOM 5217 C C . LEU B 1 210 ? 121.982 135.574 155.005 1.00 43.74 210 LEU B C 1
ATOM 5218 O O . LEU B 1 210 ? 121.594 134.555 155.583 1.00 43.74 210 LEU B O 1
ATOM 5223 N N . GLN B 1 211 ? 122.594 136.560 155.653 1.00 46.73 211 GLN B N 1
ATOM 5224 C CA . GLN B 1 211 ? 122.798 136.512 157.092 1.00 46.73 211 GLN B CA 1
ATOM 5225 C C . GLN B 1 211 ? 121.488 136.825 157.812 1.00 46.73 211 GLN B C 1
ATOM 5226 O O . GLN B 1 211 ? 120.488 137.206 157.199 1.00 46.73 211 GLN B O 1
ATOM 5232 N N . MET B 1 212 ? 121.489 136.667 159.136 1.00 56.05 212 MET B N 1
ATOM 5233 C CA . MET B 1 212 ? 120.251 136.841 159.889 1.00 56.05 212 MET B CA 1
ATOM 5234 C C . MET B 1 212 ? 120.015 138.309 160.228 1.00 56.05 212 MET B C 1
ATOM 5235 O O . MET B 1 212 ? 118.875 138.788 160.205 1.00 56.05 212 MET B O 1
ATOM 5240 N N . ASN B 1 213 ? 121.082 139.045 160.546 1.00 53.06 213 ASN B N 1
ATOM 5241 C CA . ASN B 1 213 ? 120.931 140.460 160.863 1.00 53.06 213 ASN B CA 1
ATOM 5242 C C . ASN B 1 213 ? 120.717 141.314 159.621 1.00 53.06 213 ASN B C 1
ATOM 5243 O O . ASN B 1 213 ? 120.027 142.335 159.699 1.00 53.06 213 ASN B O 1
ATOM 5248 N N . GLN B 1 214 ? 121.290 140.923 158.483 1.00 50.74 214 GLN B N 1
ATOM 5249 C CA . GLN B 1 214 ? 121.156 141.698 157.253 1.00 50.74 214 GLN B CA 1
ATOM 5250 C C . GLN B 1 214 ? 120.004 141.191 156.387 1.00 50.74 214 GLN B C 1
ATOM 5251 O O . GLN B 1 214 ? 119.136 141.968 155.980 1.00 50.74 214 GLN B O 1
ATOM 5257 N N . GLY B 1 215 ? 119.988 139.891 156.098 1.00 47.32 215 GLY B N 1
ATOM 5258 C CA . GLY B 1 215 ? 119.052 139.344 155.136 1.00 47.32 215 GLY B CA 1
ATOM 5259 C C . GLY B 1 215 ? 118.021 138.384 155.692 1.00 47.32 215 GLY B C 1
ATOM 5260 O O . GLY B 1 215 ? 117.413 138.643 156.733 1.00 47.32 215 GLY B O 1
ATOM 5261 N N . ILE B 1 216 ? 117.817 137.263 154.997 1.00 43.82 216 ILE B N 1
ATOM 5262 C CA . ILE B 1 216 ? 116.714 136.366 155.330 1.00 43.82 216 ILE B CA 1
ATOM 5263 C C . ILE B 1 216 ? 117.146 135.336 156.370 1.00 43.82 216 ILE B C 1
ATOM 5264 O O . ILE B 1 216 ? 116.331 134.862 157.170 1.00 43.82 216 ILE B O 1
ATOM 5269 N N . GLY B 1 217 ? 118.429 134.975 156.381 1.00 45.90 217 GLY B N 1
ATOM 5270 C CA . GLY B 1 217 ? 118.954 134.225 157.506 1.00 45.90 217 GLY B CA 1
ATOM 5271 C C . GLY B 1 217 ? 119.311 132.764 157.307 1.00 45.90 217 GLY B C 1
ATOM 5272 O O . GLY B 1 217 ? 119.063 131.953 158.203 1.00 45.90 217 GLY B O 1
ATOM 5273 N N . LEU B 1 218 ? 119.884 132.398 156.159 1.00 45.32 218 LEU B N 1
ATOM 5274 C CA . LEU B 1 218 ? 120.356 131.026 155.989 1.00 45.32 218 LEU B CA 1
ATOM 5275 C C . LEU B 1 218 ? 121.586 130.755 156.847 1.00 45.32 218 LEU B C 1
ATOM 5276 O O . LEU B 1 218 ? 121.571 129.881 157.720 1.00 45.32 218 LEU B O 1
ATOM 5281 N N . VAL B 1 219 ? 122.665 131.499 156.608 1.00 43.62 219 VAL B N 1
ATOM 5282 C CA . VAL B 1 219 ? 123.951 131.171 157.207 1.00 43.62 219 VAL B CA 1
ATOM 5283 C C . VAL B 1 219 ? 123.964 131.551 158.685 1.00 43.62 219 VAL B C 1
ATOM 5284 O O . VAL B 1 219 ? 123.178 132.375 159.158 1.00 43.62 219 VAL B O 1
ATOM 5288 N N . GLY B 1 220 ? 124.878 130.925 159.419 1.00 51.81 220 GLY B N 1
ATOM 5289 C CA . GLY B 1 220 ? 125.041 131.167 160.831 1.00 51.81 220 GLY B CA 1
ATOM 5290 C C . GLY B 1 220 ? 126.355 130.613 161.344 1.00 51.81 220 GLY B C 1
ATOM 5291 O O . GLY B 1 220 ? 127.054 129.867 160.651 1.00 51.81 220 GLY B O 1
ATOM 5292 N N . PRO B 1 221 ? 126.716 130.970 162.572 1.00 57.25 221 PRO B N 1
ATOM 5293 C CA . PRO B 1 221 ? 128.007 130.549 163.119 1.00 57.25 221 PRO B CA 1
ATOM 5294 C C . PRO B 1 221 ? 128.036 129.068 163.465 1.00 57.25 221 PRO B C 1
ATOM 5295 O O . PRO B 1 221 ? 127.011 128.434 163.721 1.00 57.25 221 PRO B O 1
ATOM 5299 N N . ASP B 1 222 ? 129.252 128.524 163.474 1.00 63.11 222 ASP B N 1
ATOM 5300 C CA . ASP B 1 222 ? 129.484 127.140 163.855 1.00 63.11 222 ASP B CA 1
ATOM 5301 C C . ASP B 1 222 ? 130.801 127.055 164.611 1.00 63.11 222 ASP B C 1
ATOM 5302 O O . ASP B 1 222 ? 131.723 127.839 164.368 1.00 63.11 222 ASP B O 1
ATOM 5307 N N . LYS B 1 223 ? 130.881 126.100 165.539 1.00 66.05 223 LYS B N 1
ATOM 5308 C CA . LYS B 1 223 ? 132.054 126.002 166.400 1.00 66.05 223 LYS B CA 1
ATOM 5309 C C . LYS B 1 223 ? 133.258 125.391 165.691 1.00 66.05 223 LYS B C 1
ATOM 5310 O O . LYS B 1 223 ? 134.390 125.827 165.924 1.00 66.05 223 LYS B O 1
ATOM 5316 N N . SER B 1 224 ? 133.046 124.397 164.828 1.00 62.63 224 SER B N 1
ATOM 5317 C CA . SER B 1 224 ? 134.136 123.732 164.123 1.00 62.63 224 SER B CA 1
ATOM 5318 C C . SER B 1 224 ? 134.371 124.306 162.736 1.00 62.63 224 SER B C 1
ATOM 5319 O O . SER B 1 224 ? 135.471 124.781 162.440 1.00 62.63 224 SER B O 1
ATOM 5322 N N . THR B 1 225 ? 133.362 124.271 161.869 1.00 60.05 225 THR B N 1
ATOM 5323 C CA . THR B 1 225 ? 133.438 124.990 160.610 1.00 60.05 225 THR B CA 1
ATOM 5324 C C . THR B 1 225 ? 133.105 126.461 160.836 1.00 60.05 225 THR B C 1
ATOM 5325 O O . THR B 1 225 ? 132.530 126.846 161.858 1.00 60.05 225 THR B O 1
ATOM 5329 N N . LEU B 1 226 ? 133.478 127.295 159.871 1.00 56.53 226 LEU B N 1
ATOM 5330 C CA . LEU B 1 226 ? 133.263 128.729 160.017 1.00 56.53 226 LEU B CA 1
ATOM 5331 C C . LEU B 1 226 ? 131.794 129.108 159.848 1.00 56.53 226 LEU B C 1
ATOM 5332 O O . LEU B 1 226 ? 131.264 129.901 160.632 1.00 56.53 226 LEU B O 1
ATOM 5337 N N . VAL B 1 227 ? 131.124 128.546 158.846 1.00 54.12 227 VAL B N 1
ATOM 5338 C CA . VAL B 1 227 ? 129.732 128.865 158.568 1.00 54.12 227 VAL B CA 1
ATOM 5339 C C . VAL B 1 227 ? 128.926 127.575 158.524 1.00 54.12 227 VAL B C 1
ATOM 5340 O O . VAL B 1 227 ? 129.451 126.489 158.268 1.00 54.12 227 VAL B O 1
ATOM 5344 N N . THR B 1 228 ? 127.627 127.707 158.779 1.00 55.23 228 THR B N 1
ATOM 5345 C CA . THR B 1 228 ? 126.713 126.577 158.718 1.00 55.23 228 THR B CA 1
ATOM 5346 C C . THR B 1 228 ? 125.349 127.090 158.281 1.00 55.23 228 THR B C 1
ATOM 5347 O O . THR B 1 228 ? 125.092 128.295 158.276 1.00 55.23 228 THR B O 1
ATOM 5351 N N . LEU B 1 229 ? 124.474 126.167 157.904 1.00 54.89 229 LEU B N 1
ATOM 5352 C CA . LEU B 1 229 ? 123.122 126.493 157.459 1.00 54.89 229 LEU B CA 1
ATOM 5353 C C . LEU B 1 229 ? 122.182 126.307 158.647 1.00 54.89 229 LEU B C 1
ATOM 5354 O O . LEU B 1 229 ? 121.913 125.179 159.066 1.00 54.89 229 LEU B O 1
ATOM 5359 N N . THR B 1 230 ? 121.714 127.423 159.215 1.00 55.57 230 THR B N 1
ATOM 5360 C CA . THR B 1 230 ? 120.809 127.372 160.371 1.00 55.57 230 THR B CA 1
ATOM 5361 C C . THR B 1 230 ? 119.345 127.496 159.958 1.00 55.57 230 THR B C 1
ATOM 5362 O O . THR B 1 230 ? 118.556 126.569 160.156 1.00 55.57 230 THR B O 1
ATOM 5366 N N . ALA B 1 231 ? 118.978 128.635 159.362 1.00 52.63 231 ALA B N 1
ATOM 5367 C CA . ALA B 1 231 ? 117.581 128.962 159.055 1.00 52.63 231 ALA B CA 1
ATOM 5368 C C . ALA B 1 231 ? 116.666 128.661 160.240 1.00 52.63 231 ALA B C 1
ATOM 5369 O O . ALA B 1 231 ? 115.550 128.164 160.081 1.00 52.63 231 ALA B O 1
ATOM 5371 N N . CYS B 1 232 ? 117.143 128.975 161.441 1.00 66.36 232 CYS B N 1
ATOM 5372 C CA . CYS B 1 232 ? 116.490 128.541 162.668 1.00 66.36 232 CYS B CA 1
ATOM 5373 C C . CYS B 1 232 ? 115.176 129.277 162.887 1.00 66.36 232 CYS B C 1
ATOM 5374 O O . CYS B 1 232 ? 115.059 130.469 162.596 1.00 66.36 232 CYS B O 1
ATOM 5377 N N . ALA B 1 233 ? 114.182 128.554 163.403 1.00 67.92 233 ALA B N 1
ATOM 5378 C CA . ALA B 1 233 ? 112.896 129.166 163.723 1.00 67.92 233 ALA B CA 1
ATOM 5379 C C . ALA B 1 233 ? 112.928 129.830 165.094 1.00 67.92 233 ALA B C 1
ATOM 5380 O O . ALA B 1 233 ? 112.725 131.043 165.215 1.00 67.92 233 ALA B O 1
ATOM 5382 N N . GLU B 1 234 ? 113.181 129.047 166.140 1.00 82.91 234 GLU B N 1
ATOM 5383 C CA . GLU B 1 234 ? 113.295 129.575 167.497 1.00 82.91 234 GLU B CA 1
ATOM 5384 C C . GLU B 1 234 ? 114.703 130.125 167.673 1.00 82.91 234 GLU B C 1
ATOM 5385 O O . GLU B 1 234 ? 115.661 129.369 167.849 1.00 82.91 234 GLU B O 1
ATOM 5391 N N . THR B 1 235 ? 114.835 131.444 167.623 1.00 91.89 235 THR B N 1
ATOM 5392 C CA . THR B 1 235 ? 116.125 132.112 167.709 1.00 91.89 235 THR B CA 1
ATOM 5393 C C . THR B 1 235 ? 116.259 132.821 169.054 1.00 91.89 235 THR B C 1
ATOM 5394 O O . THR B 1 235 ? 115.298 132.954 169.816 1.00 91.89 235 THR B O 1
ATOM 5398 N N . ASP B 1 236 ? 117.478 133.269 169.344 1.00 102.19 236 ASP B N 1
ATOM 5399 C CA . ASP B 1 236 ? 117.747 133.938 170.607 1.0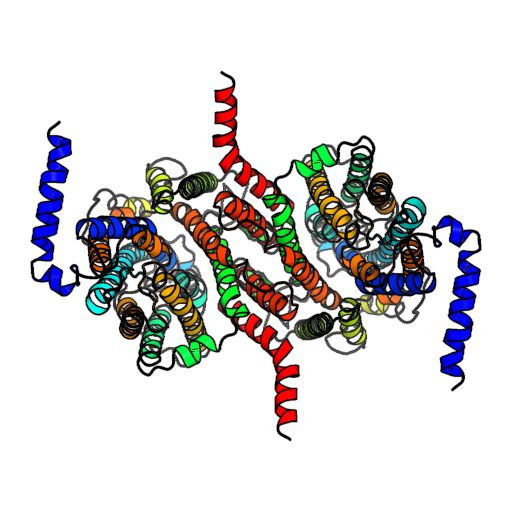0 102.19 236 ASP B CA 1
ATOM 5400 C C . ASP B 1 236 ? 116.965 135.248 170.688 1.00 102.19 236 ASP B C 1
ATOM 5401 O O . ASP B 1 236 ? 116.883 135.985 169.702 1.00 102.19 236 ASP B O 1
ATOM 5406 N N . PRO B 1 237 ? 116.364 135.554 171.844 1.00 106.65 237 PRO B N 1
ATOM 5407 C CA . PRO B 1 237 ? 115.571 136.791 171.942 1.00 106.65 237 PRO B CA 1
ATOM 5408 C C . PRO B 1 237 ? 116.373 138.056 171.692 1.00 106.65 237 PRO B C 1
ATOM 5409 O O . PRO B 1 237 ? 115.836 139.017 171.129 1.00 106.65 237 PRO B O 1
ATOM 5413 N N . VAL B 1 238 ? 117.643 138.091 172.093 1.00 106.31 238 VAL B N 1
ATOM 5414 C CA . VAL B 1 238 ? 118.443 139.306 171.972 1.00 106.31 238 VAL B CA 1
ATOM 5415 C C . VAL B 1 238 ? 119.335 139.230 170.740 1.00 106.31 238 VAL B C 1
ATOM 5416 O O . VAL B 1 238 ? 119.199 140.032 169.809 1.00 106.31 238 VAL B O 1
ATOM 5420 N N . THR B 1 239 ? 120.250 138.265 170.724 1.00 103.06 239 THR B N 1
ATOM 5421 C CA . THR B 1 239 ? 121.192 138.104 169.628 1.00 103.06 239 THR B CA 1
ATOM 5422 C C . THR B 1 239 ? 120.661 137.063 168.643 1.00 103.06 239 THR B C 1
ATOM 5423 O O . THR B 1 239 ? 119.507 136.633 168.719 1.00 103.06 239 THR B O 1
ATOM 5427 N N . GLY B 1 240 ? 121.499 136.658 167.694 1.00 94.76 240 GLY B N 1
ATOM 5428 C CA . GLY B 1 240 ? 121.102 135.659 166.722 1.00 94.76 240 GLY B CA 1
ATOM 5429 C C . GLY B 1 240 ? 121.799 134.329 166.914 1.00 94.76 240 GLY B C 1
ATOM 5430 O O . GLY B 1 240 ? 122.993 134.197 166.631 1.00 94.76 240 GLY B O 1
ATOM 5431 N N . ALA B 1 241 ? 121.058 133.334 167.395 1.00 91.50 241 ALA B N 1
ATOM 5432 C CA . ALA B 1 241 ? 121.587 131.996 167.612 1.00 91.50 241 ALA B CA 1
ATOM 5433 C C . ALA B 1 241 ? 120.469 130.984 167.421 1.00 91.50 241 ALA B C 1
ATOM 5434 O O . ALA B 1 241 ? 119.311 131.261 167.746 1.00 91.50 241 ALA B O 1
ATOM 5436 N N . CYS B 1 242 ? 120.820 129.813 166.896 1.00 85.32 242 CYS B N 1
ATOM 5437 C CA . CYS B 1 242 ? 119.838 128.763 166.650 1.00 85.32 242 CYS B CA 1
ATOM 5438 C C . CYS B 1 242 ? 119.608 127.966 167.928 1.00 85.32 242 CYS B C 1
ATOM 5439 O O . CYS B 1 242 ? 120.563 127.470 168.537 1.00 85.32 242 CYS B O 1
ATOM 5442 N N . LEU B 1 243 ? 118.344 127.836 168.328 1.00 83.58 243 LEU B N 1
ATOM 5443 C CA . LEU B 1 243 ? 117.975 127.071 169.512 1.00 83.58 243 LEU B CA 1
ATOM 5444 C C . LEU B 1 243 ? 117.382 125.712 169.163 1.00 83.58 243 LEU B C 1
ATOM 5445 O O . LEU B 1 243 ? 117.803 124.691 169.715 1.00 83.58 243 LEU B O 1
ATOM 5450 N N . GLY B 1 244 ? 116.410 125.676 168.257 1.00 74.91 244 GLY B N 1
ATOM 5451 C CA . GLY B 1 244 ? 115.830 124.418 167.832 1.00 74.91 244 GLY B CA 1
ATOM 5452 C C . GLY B 1 244 ? 114.912 124.554 166.635 1.00 74.91 244 GLY B C 1
ATOM 5453 O O . GLY B 1 244 ? 114.030 125.417 166.616 1.00 74.91 244 GLY B O 1
ATOM 5454 N N . GLY B 1 245 ? 115.107 123.702 165.633 1.00 63.23 245 GLY B N 1
ATOM 5455 C CA . GLY B 1 245 ? 114.260 123.712 164.457 1.00 63.23 245 GLY B CA 1
ATOM 5456 C C . GLY B 1 245 ? 114.859 124.450 163.278 1.00 63.23 245 GLY B C 1
ATOM 5457 O O . GLY B 1 245 ? 114.940 125.681 163.282 1.00 63.23 245 GLY B O 1
ATOM 5458 N N . LYS B 1 246 ? 115.282 123.708 162.262 1.00 55.08 246 LYS B N 1
ATOM 5459 C CA . LYS B 1 246 ? 115.847 124.277 161.049 1.00 55.08 246 LYS B CA 1
ATOM 5460 C C . LYS B 1 246 ? 114.870 124.119 159.889 1.00 55.08 246 LYS B C 1
ATOM 5461 O O . LYS B 1 246 ? 114.020 123.227 159.884 1.00 55.08 246 LYS B O 1
ATOM 5467 N N . MET B 1 247 ? 114.997 125.009 158.903 1.00 52.11 247 MET B N 1
ATOM 5468 C CA . MET B 1 247 ? 114.147 125.012 157.712 1.00 52.11 247 MET B CA 1
ATOM 5469 C C . MET B 1 247 ? 112.663 125.127 158.038 1.00 52.11 247 MET B C 1
ATOM 5470 O O . MET B 1 247 ? 111.821 124.663 157.265 1.00 52.11 247 MET B O 1
ATOM 5475 N N . LYS B 1 248 ? 112.314 125.741 159.162 1.00 51.94 248 LYS B N 1
ATOM 5476 C CA . LYS B 1 248 ? 110.921 126.003 159.492 1.00 51.94 248 LYS B CA 1
ATOM 5477 C C . LYS B 1 248 ? 110.742 127.439 159.955 1.00 51.94 248 LYS B C 1
ATOM 5478 O O . LYS B 1 248 ? 109.900 127.740 160.805 1.00 51.94 248 LYS B O 1
ATOM 5484 N N . SER B 1 249 ? 111.538 128.345 159.406 1.00 48.26 249 SER B N 1
ATOM 5485 C CA . SER B 1 249 ? 111.339 129.763 159.667 1.00 48.26 249 SER B CA 1
ATOM 5486 C C . SER B 1 249 ? 110.305 130.312 158.693 1.00 48.26 249 SER B C 1
ATOM 5487 O O . SER B 1 249 ? 110.530 130.276 157.478 1.00 48.26 249 SER B O 1
ATOM 5490 N N . PRO B 1 250 ? 109.164 130.810 159.174 1.00 43.12 250 PRO B N 1
ATOM 5491 C CA . PRO B 1 250 ? 108.153 131.345 158.248 1.00 43.12 250 PRO B CA 1
ATOM 5492 C C . PRO B 1 250 ? 108.653 132.504 157.402 1.00 43.12 250 PRO B C 1
ATOM 5493 O O . PRO B 1 250 ? 108.286 132.594 156.223 1.00 43.12 250 PRO B O 1
ATOM 5497 N N . THR B 1 251 ? 109.493 133.379 157.958 1.00 40.90 251 THR B N 1
ATOM 5498 C CA . THR B 1 251 ? 110.082 134.459 157.180 1.00 40.90 251 THR B CA 1
ATOM 5499 C C . THR B 1 251 ? 110.971 133.946 156.058 1.00 40.90 251 THR B C 1
ATOM 5500 O O . THR B 1 251 ? 110.956 134.519 154.964 1.00 40.90 251 THR B O 1
ATOM 5504 N N . PHE B 1 252 ? 111.737 132.882 156.305 1.00 39.88 252 PHE B N 1
ATOM 5505 C CA . PHE B 1 252 ? 112.571 132.300 155.258 1.00 39.88 252 PHE B CA 1
ATOM 5506 C C . PHE B 1 252 ? 111.726 131.834 154.078 1.00 39.88 252 PHE B C 1
ATOM 5507 O O . PHE B 1 252 ? 112.052 132.117 152.920 1.00 39.88 252 PHE B O 1
ATOM 5515 N N . TRP B 1 253 ? 110.632 131.123 154.348 1.00 39.62 253 TRP B N 1
ATOM 5516 C CA . TRP B 1 253 ? 109.804 130.633 153.254 1.00 39.62 253 TRP B CA 1
ATOM 5517 C C . TRP B 1 253 ? 109.039 131.752 152.563 1.00 39.62 253 TRP B C 1
ATOM 5518 O O . TRP B 1 253 ? 108.849 131.695 151.342 1.00 39.62 253 TRP B O 1
ATOM 5529 N N . LEU B 1 254 ? 108.616 132.780 153.304 1.00 35.55 254 LEU B N 1
ATOM 5530 C CA . LEU B 1 254 ? 108.024 133.942 152.651 1.00 35.55 254 LEU B CA 1
ATOM 5531 C C . LEU B 1 254 ? 109.021 134.619 151.717 1.00 35.55 254 LEU B C 1
ATOM 5532 O O . LEU B 1 254 ? 108.665 134.997 150.593 1.00 35.55 254 LEU B O 1
ATOM 5537 N N . ALA B 1 255 ? 110.274 134.760 152.152 1.00 34.34 255 ALA B N 1
ATOM 5538 C CA . ALA B 1 255 ? 111.321 135.300 151.297 1.00 34.34 255 ALA B CA 1
ATOM 5539 C C . ALA B 1 255 ? 111.603 134.422 150.087 1.00 34.34 255 ALA B C 1
ATOM 5540 O O . ALA B 1 255 ? 111.872 134.953 149.006 1.00 34.34 255 ALA B O 1
ATOM 5542 N N . VAL B 1 256 ? 111.562 133.099 150.243 1.00 35.71 256 VAL B N 1
ATOM 5543 C CA . VAL B 1 256 ? 111.746 132.216 149.095 1.00 35.71 256 VAL B CA 1
ATOM 5544 C C . VAL B 1 256 ? 110.611 132.380 148.089 1.00 35.71 256 VAL B C 1
ATOM 5545 O O . VAL B 1 256 ? 110.853 132.396 146.875 1.00 35.71 256 VAL B O 1
ATOM 5549 N N . VAL B 1 257 ? 109.368 132.501 148.560 1.00 34.52 257 VAL B N 1
ATOM 5550 C CA . VAL B 1 257 ? 108.260 132.754 147.643 1.00 34.52 257 VAL B CA 1
ATOM 5551 C C . VAL B 1 257 ? 108.455 134.084 146.921 1.00 34.52 257 VAL B C 1
ATOM 5552 O O . VAL B 1 257 ? 108.237 134.185 145.706 1.00 34.52 257 VAL B O 1
ATOM 5556 N N . GLY B 1 258 ? 108.859 135.122 147.656 1.00 34.67 258 GLY B N 1
ATOM 5557 C CA . GLY B 1 258 ? 109.148 136.401 147.027 1.00 34.67 258 GLY B CA 1
ATOM 5558 C C . GLY B 1 258 ? 110.254 136.337 145.996 1.00 34.67 258 GLY B C 1
ATOM 5559 O O . GLY B 1 258 ? 110.170 137.014 144.967 1.00 34.67 258 GLY B O 1
ATOM 5560 N N . PHE B 1 259 ? 111.290 135.543 146.254 1.00 34.45 259 PHE B N 1
ATOM 5561 C CA . PHE B 1 259 ? 112.340 135.312 145.270 1.00 34.45 259 PHE B CA 1
ATOM 5562 C C . PHE B 1 259 ? 111.810 134.599 144.036 1.00 34.45 259 PHE B C 1
ATOM 5563 O O . PHE B 1 259 ? 112.198 134.938 142.912 1.00 34.45 259 PHE B O 1
ATOM 5571 N N . LEU B 1 260 ? 110.936 133.609 144.226 1.00 36.20 260 LEU B N 1
ATOM 5572 C CA . LEU B 1 260 ? 110.370 132.877 143.097 1.00 36.20 260 LEU B CA 1
ATOM 5573 C C . LEU B 1 260 ? 109.521 133.782 142.214 1.00 36.20 260 LEU B C 1
ATOM 5574 O O . LEU B 1 260 ? 109.570 133.675 140.985 1.00 36.20 260 LEU B O 1
ATOM 5579 N N . ILE B 1 261 ? 108.725 134.671 142.820 1.00 34.57 261 ILE B N 1
ATOM 5580 C CA . ILE B 1 261 ? 107.925 135.601 142.019 1.00 34.57 261 ILE B CA 1
ATOM 5581 C C . ILE B 1 261 ? 108.776 136.583 141.233 1.00 34.57 261 ILE B C 1
ATOM 5582 O O . ILE B 1 261 ? 108.415 136.932 140.102 1.00 34.57 261 ILE B O 1
ATOM 5587 N N . THR B 1 262 ? 109.901 137.037 141.787 1.00 37.28 262 THR B N 1
ATOM 5588 C CA . THR B 1 262 ? 110.799 137.899 141.029 1.00 37.28 262 THR B CA 1
ATOM 5589 C C . THR B 1 262 ? 111.481 137.137 139.898 1.00 37.28 262 THR B C 1
ATOM 5590 O O . THR B 1 262 ? 111.603 137.655 138.782 1.00 37.28 262 THR B O 1
ATOM 5594 N N . SER B 1 263 ? 111.924 135.906 140.169 1.00 38.03 263 SER B N 1
ATOM 5595 C CA . SER B 1 263 ? 112.591 135.116 139.140 1.00 38.03 263 SER B CA 1
ATOM 5596 C C . SER B 1 263 ? 111.649 134.755 138.001 1.00 38.03 263 SER B C 1
ATOM 5597 O O . SER B 1 263 ? 112.044 134.812 136.832 1.00 38.03 263 SER B O 1
ATOM 5600 N N . PHE B 1 264 ? 110.408 134.386 138.312 1.00 41.12 264 PHE B N 1
ATOM 5601 C CA . PHE B 1 264 ? 109.430 134.063 137.284 1.00 41.12 264 PHE B CA 1
ATOM 5602 C C . PHE B 1 264 ? 108.975 135.286 136.502 1.00 41.12 264 PHE B C 1
ATOM 5603 O O . PHE B 1 264 ? 108.517 135.140 135.364 1.00 41.12 264 PHE B O 1
ATOM 5611 N N . GLY B 1 265 ? 109.089 136.478 137.079 1.00 41.41 265 GLY B N 1
ATOM 5612 C CA . GLY B 1 265 ? 108.699 137.691 136.393 1.00 41.41 265 GLY B CA 1
ATOM 5613 C C . GLY B 1 265 ? 109.807 138.278 135.547 1.00 41.41 265 GLY B C 1
ATOM 5614 O O . GLY B 1 265 ? 109.537 138.960 134.555 1.00 41.41 265 GLY B O 1
ATOM 5615 N N . LEU B 1 266 ? 111.063 138.034 135.930 1.00 41.13 266 LEU B N 1
ATOM 5616 C CA . LEU B 1 266 ? 112.171 138.493 135.101 1.00 41.13 266 LEU B CA 1
ATOM 5617 C C . LEU B 1 266 ? 112.198 137.771 133.759 1.00 41.13 266 LEU B C 1
ATOM 5618 O O . LEU B 1 266 ? 112.444 138.398 132.723 1.00 41.13 266 LEU B O 1
ATOM 5623 N N . MET B 1 267 ? 111.952 136.465 133.753 1.00 45.03 267 MET B N 1
ATOM 5624 C CA . MET B 1 267 ? 111.643 135.802 132.498 1.00 45.03 267 MET B CA 1
ATOM 5625 C C . MET B 1 267 ? 110.220 136.160 132.080 1.00 45.03 267 MET B C 1
ATOM 5626 O O . MET B 1 267 ? 109.455 136.744 132.851 1.00 45.03 267 MET B O 1
ATOM 5631 N N . LYS B 1 268 ? 109.884 135.821 130.832 1.00 46.89 268 LYS B N 1
ATOM 5632 C CA . LYS B 1 268 ? 108.664 136.268 130.163 1.00 46.89 268 LYS B CA 1
ATOM 5633 C C . LYS B 1 268 ? 108.747 137.758 129.849 1.00 46.89 268 LYS B C 1
ATOM 5634 O O . LYS B 1 268 ? 107.812 138.332 129.282 1.00 46.89 268 LYS B O 1
ATOM 5640 N N . ASN B 1 269 ? 109.868 138.385 130.216 1.00 49.48 269 ASN B N 1
ATOM 5641 C CA . ASN B 1 269 ? 110.195 139.766 129.861 1.00 49.48 269 ASN B CA 1
ATOM 5642 C C . ASN B 1 269 ? 109.131 140.746 130.370 1.00 49.48 269 ASN B C 1
ATOM 5643 O O . ASN B 1 269 ? 108.434 141.417 129.609 1.00 49.48 269 ASN B O 1
ATOM 5648 N N . VAL B 1 270 ? 109.032 140.808 131.693 1.00 45.62 270 VAL B N 1
ATOM 5649 C CA . VAL B 1 270 ? 108.263 141.848 132.367 1.00 45.62 270 VAL B CA 1
ATOM 5650 C C . VAL B 1 270 ? 109.237 142.914 132.846 1.00 45.62 270 VAL B C 1
ATOM 5651 O O . VAL B 1 270 ? 110.219 142.605 133.530 1.00 45.62 270 VAL B O 1
ATOM 5655 N N . LYS B 1 271 ? 108.972 144.169 132.477 1.00 48.47 271 LYS B N 1
ATOM 5656 C CA . LYS B 1 271 ? 109.921 145.254 132.704 1.00 48.47 271 LYS B CA 1
ATOM 5657 C C . LYS B 1 271 ? 110.249 145.424 134.182 1.00 48.47 271 LYS B C 1
ATOM 5658 O O . LYS B 1 271 ? 111.393 145.207 134.596 1.00 48.47 271 LYS B O 1
ATOM 5664 N N . GLY B 1 272 ? 109.259 145.795 134.984 1.00 44.96 272 GLY B N 1
ATOM 5665 C CA . GLY B 1 272 ? 109.477 145.928 136.408 1.00 44.96 272 GLY B CA 1
ATOM 5666 C C . GLY B 1 272 ? 109.187 144.639 137.142 1.00 44.96 272 GLY B C 1
ATOM 5667 O O . GLY B 1 272 ? 108.038 144.197 137.187 1.00 44.96 272 GLY B O 1
ATOM 5668 N N . SER B 1 273 ? 110.206 144.018 137.704 1.00 42.26 273 SER B N 1
ATOM 5669 C CA . SER B 1 273 ? 109.982 142.761 138.406 1.00 42.26 273 SER B CA 1
ATOM 5670 C C . SER B 1 273 ? 110.522 142.762 139.826 1.00 42.26 273 SER B C 1
ATOM 5671 O O . SER B 1 273 ? 109.898 142.173 140.711 1.00 42.26 273 SER B O 1
ATOM 5674 N N . MET B 1 274 ? 111.661 143.411 140.070 1.00 41.96 274 MET B N 1
ATOM 5675 C CA . MET B 1 274 ? 112.238 143.404 141.409 1.00 41.96 274 MET B CA 1
ATOM 5676 C C . MET B 1 274 ? 111.432 144.242 142.392 1.00 41.96 274 MET B C 1
ATOM 5677 O O . MET B 1 274 ? 111.670 144.152 143.601 1.00 41.96 274 MET B O 1
ATOM 5682 N N . ILE B 1 275 ? 110.493 145.050 141.907 1.00 40.85 275 ILE B N 1
ATOM 5683 C CA . ILE B 1 275 ? 109.645 145.827 142.802 1.00 40.85 275 ILE B CA 1
ATOM 5684 C C . ILE B 1 275 ? 108.362 145.079 143.164 1.00 40.85 275 ILE B C 1
ATOM 5685 O O . ILE B 1 275 ? 107.868 145.208 144.291 1.00 40.85 275 ILE B O 1
ATOM 5690 N N . TYR B 1 276 ? 107.818 144.275 142.244 1.00 40.27 276 TYR B N 1
ATOM 5691 C CA . TYR B 1 276 ? 106.616 143.508 142.553 1.00 40.27 276 TYR B CA 1
ATOM 5692 C C . TYR B 1 276 ? 106.895 142.360 143.512 1.00 40.27 276 TYR B C 1
ATOM 5693 O O . TYR B 1 276 ? 105.981 141.928 144.222 1.00 40.27 276 TYR B O 1
ATOM 5702 N N . GLY B 1 277 ? 108.127 141.849 143.545 1.00 37.26 277 GLY B N 1
ATOM 5703 C CA . GLY B 1 277 ? 108.487 140.892 144.575 1.00 37.26 277 GLY B CA 1
ATOM 5704 C C . GLY B 1 277 ? 108.507 141.496 145.961 1.00 37.26 277 GLY B C 1
ATOM 5705 O O . GLY B 1 277 ? 108.073 140.856 146.923 1.00 37.26 277 GLY B O 1
ATOM 5706 N N . ILE B 1 278 ? 109.004 142.728 146.086 1.00 35.69 278 ILE B N 1
ATOM 5707 C CA . ILE B 1 278 ? 109.023 143.403 147.379 1.00 35.69 278 ILE B CA 1
ATOM 5708 C C . ILE B 1 278 ? 107.612 143.782 147.809 1.00 35.69 278 ILE B C 1
ATOM 5709 O O . ILE B 1 278 ? 107.240 143.622 148.980 1.00 35.69 278 ILE B O 1
ATOM 5714 N N . VAL B 1 279 ? 106.808 144.295 146.873 1.00 36.13 279 VAL B N 1
ATOM 5715 C CA . VAL B 1 279 ? 105.456 144.729 147.210 1.00 36.13 279 VAL B CA 1
ATOM 5716 C C . VAL B 1 279 ? 104.621 143.566 147.730 1.00 36.13 279 VAL B C 1
ATOM 5717 O O . VAL B 1 279 ? 103.869 143.718 148.698 1.00 36.13 279 VAL B O 1
ATOM 5721 N N . PHE B 1 280 ? 104.740 142.393 147.107 1.00 38.43 280 PHE B N 1
ATOM 5722 C CA . PHE B 1 280 ? 103.947 141.240 147.519 1.00 38.43 280 PHE B CA 1
ATOM 5723 C C . PHE B 1 280 ? 104.269 140.834 148.954 1.00 38.43 280 PHE B C 1
ATOM 5724 O O . PHE B 1 280 ? 103.372 140.741 149.804 1.00 38.43 280 PHE B O 1
ATOM 5732 N N . VAL B 1 281 ? 105.556 140.624 149.252 1.00 36.80 281 VAL B N 1
ATOM 5733 C CA . VAL B 1 281 ? 105.961 140.155 150.576 1.00 36.80 281 VAL B CA 1
ATOM 5734 C C . VAL B 1 281 ? 105.907 141.245 151.631 1.00 36.80 281 VAL B C 1
ATOM 5735 O O . VAL B 1 281 ? 106.042 140.939 152.822 1.00 36.80 281 VAL B O 1
ATOM 5739 N N . THR B 1 282 ? 105.723 142.505 151.240 1.00 37.81 282 THR B N 1
ATOM 5740 C CA . THR B 1 282 ? 105.457 143.561 152.207 1.00 37.81 282 THR B CA 1
ATOM 5741 C C . THR B 1 282 ? 103.973 143.704 152.520 1.00 37.81 282 THR B C 1
ATOM 5742 O O . THR B 1 282 ? 103.591 143.781 153.696 1.00 37.81 282 THR B O 1
ATOM 5746 N N . ALA B 1 283 ? 103.126 143.730 151.488 1.00 36.87 283 ALA B N 1
ATOM 5747 C CA . ALA B 1 283 ? 101.687 143.741 151.711 1.00 36.87 283 ALA B CA 1
ATOM 5748 C C . ALA B 1 283 ? 101.241 142.520 152.496 1.00 36.87 283 ALA B C 1
ATOM 5749 O O . ALA B 1 283 ? 100.290 142.607 153.281 1.00 36.87 283 ALA B O 1
ATOM 5751 N N . ILE B 1 284 ? 101.906 141.378 152.306 1.00 38.67 284 ILE B N 1
ATOM 5752 C CA . ILE B 1 284 ? 101.622 140.235 153.168 1.00 38.67 284 ILE B CA 1
ATOM 5753 C C . ILE B 1 284 ? 102.136 140.491 154.578 1.00 38.67 284 ILE B C 1
ATOM 5754 O O . ILE B 1 284 ? 101.432 140.235 155.562 1.00 38.67 284 ILE B O 1
ATOM 5759 N N . SER B 1 285 ? 103.354 141.013 154.707 1.00 39.25 285 SER B N 1
ATOM 5760 C CA . SER B 1 285 ? 103.896 141.298 156.035 1.00 39.25 285 SER B CA 1
ATOM 5761 C C . SER B 1 285 ? 103.572 142.720 156.473 1.00 39.25 285 SER B C 1
ATOM 5762 O O . SER B 1 285 ? 104.421 143.459 156.966 1.00 39.25 285 SER B O 1
ATOM 5765 N N . TRP B 1 286 ? 102.312 143.101 156.291 1.00 41.90 286 TRP B N 1
ATOM 5766 C CA . TRP B 1 286 ? 101.749 144.273 156.946 1.00 41.90 286 TRP B CA 1
ATOM 5767 C C . TRP B 1 286 ? 100.537 143.956 157.807 1.00 41.90 286 TRP B C 1
ATOM 5768 O O . TRP B 1 286 ? 100.063 144.850 158.517 1.00 41.90 286 TRP B O 1
ATOM 5779 N N . ILE B 1 287 ? 100.023 142.731 157.773 1.00 47.05 287 ILE B N 1
ATOM 5780 C CA . ILE B 1 287 ? 98.833 142.369 158.536 1.00 47.05 287 ILE B CA 1
ATOM 5781 C C . ILE B 1 287 ? 99.242 142.089 159.975 1.00 47.05 287 ILE B C 1
ATOM 5782 O O . ILE B 1 287 ? 100.041 141.186 160.238 1.00 47.05 287 ILE B O 1
ATOM 5787 N N . ARG B 1 288 ? 98.687 142.855 160.909 1.00 56.84 288 ARG B N 1
ATOM 5788 C CA . ARG B 1 288 ? 99.039 142.701 162.313 1.00 56.84 288 ARG B CA 1
ATOM 5789 C C . ARG B 1 288 ? 98.424 141.432 162.892 1.00 56.84 288 ARG B C 1
ATOM 5790 O O . ARG B 1 288 ? 97.237 141.155 162.703 1.00 56.84 288 ARG B O 1
ATOM 5798 N N . GLY B 1 289 ? 99.239 140.659 163.608 1.00 58.09 289 GLY B N 1
ATOM 5799 C CA . GLY B 1 289 ? 98.735 139.497 164.315 1.00 58.09 289 GLY B CA 1
ATOM 5800 C C . GLY B 1 289 ? 99.468 138.195 164.060 1.00 58.09 289 GLY B C 1
ATOM 5801 O O . GLY B 1 289 ? 99.610 137.375 164.972 1.00 58.09 289 GLY B O 1
ATOM 5802 N N . THR B 1 290 ? 99.942 137.989 162.835 1.00 53.96 290 THR B N 1
ATOM 5803 C CA . THR B 1 290 ? 100.548 136.720 162.456 1.00 53.96 290 THR B CA 1
ATOM 5804 C C . THR B 1 290 ? 101.990 136.652 162.962 1.00 53.96 290 THR B C 1
ATOM 5805 O O . THR B 1 290 ? 102.431 137.470 163.775 1.00 53.96 290 THR B O 1
ATOM 5809 N N . GLN B 1 291 ? 102.737 135.652 162.499 1.00 53.41 291 GLN B N 1
ATOM 5810 C CA . GLN B 1 291 ? 104.118 135.453 162.917 1.00 53.41 291 GLN B CA 1
ATOM 5811 C C . GLN B 1 291 ? 105.132 136.097 161.981 1.00 53.41 291 GLN B C 1
ATOM 5812 O O . GLN B 1 291 ? 106.327 136.096 162.296 1.00 53.41 291 GLN B O 1
ATOM 5818 N N . VAL B 1 292 ? 104.698 136.641 160.849 1.00 48.51 292 VAL B N 1
ATOM 5819 C CA . VAL B 1 292 ? 105.603 137.240 159.880 1.00 48.51 292 VAL B CA 1
ATOM 5820 C C . VAL B 1 292 ? 105.388 138.749 159.775 1.00 48.51 292 VAL B C 1
ATOM 5821 O O . VAL B 1 292 ? 105.766 139.358 158.779 1.00 48.51 292 VAL B O 1
ATOM 5825 N N . THR B 1 293 ? 104.788 139.361 160.791 1.00 46.68 293 THR B N 1
ATOM 5826 C CA . THR B 1 293 ? 104.473 140.776 160.725 1.00 46.68 293 THR B CA 1
ATOM 5827 C C . THR B 1 293 ? 105.723 141.623 160.940 1.00 46.68 293 THR B C 1
ATOM 5828 O O . THR B 1 293 ? 106.731 141.176 161.492 1.00 46.68 293 THR B O 1
ATOM 5832 N N . ILE B 1 294 ? 105.640 142.871 160.485 1.00 44.04 294 ILE B N 1
ATOM 5833 C CA . ILE B 1 294 ? 106.622 143.901 160.796 1.00 44.04 294 ILE B CA 1
ATOM 5834 C C . ILE B 1 294 ? 106.137 144.819 161.905 1.00 44.04 294 ILE B C 1
ATOM 5835 O O . ILE B 1 294 ? 106.872 145.725 162.322 1.00 44.04 294 ILE B O 1
ATOM 5840 N N . PHE B 1 295 ? 104.926 144.593 162.419 1.00 51.06 295 PHE B N 1
ATOM 5841 C CA . PHE B 1 295 ? 104.320 145.406 163.470 1.00 51.06 295 PHE B CA 1
ATOM 5842 C C . PHE B 1 295 ? 104.071 144.511 164.678 1.00 51.06 295 PHE B C 1
ATOM 5843 O O . PHE B 1 295 ? 103.018 143.863 164.777 1.00 51.06 295 PHE B O 1
ATOM 5851 N N . PRO B 1 296 ? 105.010 144.447 165.615 1.00 58.15 296 PRO B N 1
ATOM 5852 C CA . PRO B 1 296 ? 104.774 143.664 166.835 1.00 58.15 296 PRO B CA 1
ATOM 5853 C C . PRO B 1 296 ? 103.823 144.371 167.785 1.00 58.15 296 PRO B C 1
ATOM 5854 O O . PRO B 1 296 ? 103.274 145.425 167.450 1.00 58.15 296 PRO B O 1
ATOM 5858 N N . HIS B 1 297 ? 103.616 143.803 168.971 1.00 66.95 297 HIS B N 1
ATOM 5859 C CA . HIS B 1 297 ? 102.736 144.387 169.982 1.00 66.95 297 HIS B CA 1
ATOM 5860 C C . HIS B 1 297 ? 103.519 145.071 171.093 1.00 66.95 297 HIS B C 1
ATOM 5861 O O . HIS B 1 297 ? 103.038 145.198 172.222 1.00 66.95 297 HIS B O 1
ATOM 5868 N N . THR B 1 298 ? 104.729 145.520 170.797 1.00 68.68 298 THR B N 1
ATOM 5869 C CA . THR B 1 298 ? 105.554 146.263 171.734 1.00 68.68 298 THR B CA 1
ATOM 5870 C C . THR B 1 298 ? 105.317 147.758 171.576 1.00 68.68 298 THR B C 1
ATOM 5871 O O . THR B 1 298 ? 104.860 148.216 170.524 1.00 68.68 298 THR B O 1
ATOM 5875 N N . PRO B 1 299 ? 105.605 148.555 172.612 1.00 71.34 299 PRO B N 1
ATOM 5876 C CA . PRO B 1 299 ? 105.491 150.015 172.459 1.00 71.34 299 PRO B CA 1
ATOM 5877 C C . PRO B 1 299 ? 106.355 150.565 171.343 1.00 71.34 299 PRO B C 1
ATOM 5878 O O . PRO B 1 299 ? 105.976 151.568 170.726 1.00 71.34 299 PRO B O 1
ATOM 5882 N N . LEU B 1 300 ? 107.501 149.946 171.069 1.00 70.83 300 LEU B N 1
ATOM 5883 C CA . LEU B 1 300 ? 108.295 150.299 169.902 1.00 70.83 300 LEU B CA 1
ATOM 5884 C C . LEU B 1 300 ? 107.569 149.993 168.599 1.00 70.83 300 LEU B C 1
ATOM 5885 O O . LEU B 1 300 ? 107.635 150.798 167.663 1.00 70.83 300 LEU B O 1
ATOM 5890 N N . GLY B 1 301 ? 106.868 148.864 168.521 1.00 67.51 301 GLY B N 1
ATOM 5891 C CA . GLY B 1 301 ? 106.163 148.496 167.310 1.00 67.51 301 GLY B CA 1
ATOM 5892 C C . GLY B 1 301 ? 104.891 149.290 167.094 1.00 67.51 301 GLY B C 1
ATOM 5893 O O . GLY B 1 301 ? 104.421 149.419 165.961 1.00 67.51 301 GLY B O 1
ATOM 5894 N N . ASP B 1 302 ? 104.321 149.826 168.175 1.00 68.70 302 ASP B N 1
ATOM 5895 C CA . ASP B 1 302 ? 103.154 150.689 168.028 1.00 68.70 302 ASP B CA 1
ATOM 5896 C C . ASP B 1 302 ? 103.540 152.059 167.490 1.00 68.70 302 ASP B C 1
ATOM 5897 O O . ASP B 1 302 ? 102.725 152.721 166.841 1.00 68.70 302 ASP B O 1
ATOM 5902 N N . SER B 1 303 ? 104.772 152.500 167.752 1.00 67.01 303 SER B N 1
ATOM 5903 C CA . SER B 1 303 ? 105.251 153.755 167.190 1.00 67.01 303 SER B CA 1
ATOM 5904 C C . SER B 1 303 ? 105.390 153.688 165.676 1.00 67.01 303 SER B C 1
ATOM 5905 O O . SER B 1 303 ? 105.275 154.721 165.009 1.00 67.01 303 SER B O 1
ATOM 5908 N N . ASN B 1 304 ? 105.632 152.504 165.121 1.00 62.11 304 ASN B N 1
ATOM 5909 C CA . ASN B 1 304 ? 105.717 152.325 163.679 1.00 62.11 304 ASN B CA 1
ATOM 5910 C C . ASN B 1 304 ? 104.372 152.025 163.037 1.00 62.11 304 ASN B C 1
ATOM 5911 O O . ASN B 1 304 ? 104.295 151.953 161.807 1.00 62.11 304 ASN B O 1
ATOM 5916 N N . TYR B 1 305 ? 103.312 151.841 163.827 1.00 57.31 305 TYR B N 1
ATOM 5917 C CA . TYR B 1 305 ? 101.984 151.666 163.261 1.00 57.31 305 TYR B CA 1
ATOM 5918 C C . TYR B 1 305 ? 101.137 152.926 163.286 1.00 57.31 305 TYR B C 1
ATOM 5919 O O . TYR B 1 305 ? 100.340 153.123 162.364 1.00 57.31 305 TYR B O 1
ATOM 5928 N N . ASN B 1 306 ? 101.279 153.785 164.293 1.00 59.88 306 ASN B N 1
ATOM 5929 C CA . ASN B 1 306 ? 100.626 155.087 164.195 1.00 59.88 306 ASN B CA 1
ATOM 5930 C C . ASN B 1 306 ? 101.508 156.084 163.467 1.00 59.88 306 ASN B C 1
ATOM 5931 O O . ASN B 1 306 ? 101.637 157.248 163.855 1.00 59.88 306 ASN B O 1
ATOM 5936 N N . TYR B 1 307 ? 102.125 155.611 162.388 1.00 53.29 307 TYR B N 1
ATOM 5937 C CA . TYR B 1 307 ? 102.705 156.428 161.331 1.00 53.29 307 TYR B CA 1
ATOM 5938 C C . TYR B 1 307 ? 102.433 155.856 159.952 1.00 53.29 307 TYR B C 1
ATOM 5939 O O . TYR B 1 307 ? 102.455 156.608 158.972 1.00 53.29 307 TYR B O 1
ATOM 5948 N N . PHE B 1 308 ? 102.171 154.553 159.846 1.00 48.75 308 PHE B N 1
ATOM 5949 C CA . PHE B 1 308 ? 101.763 153.907 158.610 1.00 48.75 308 PHE B CA 1
ATOM 5950 C C . PHE B 1 308 ? 100.299 154.158 158.281 1.00 48.75 308 PHE B C 1
ATOM 5951 O O . PHE B 1 308 ? 99.904 154.004 157.121 1.00 48.75 308 PHE B O 1
ATOM 5959 N N . THR B 1 309 ? 99.490 154.553 159.269 1.00 50.96 309 THR B N 1
ATOM 5960 C CA . THR B 1 309 ? 98.081 154.825 159.006 1.00 50.96 309 THR B CA 1
ATOM 5961 C C . THR B 1 309 ? 97.918 155.963 158.006 1.00 50.96 309 THR B C 1
ATOM 5962 O O . THR B 1 309 ? 97.070 155.891 157.109 1.00 50.96 309 THR B O 1
ATOM 5966 N N . LYS B 1 310 ? 98.714 157.019 158.141 1.00 51.90 310 LYS B N 1
ATOM 5967 C CA . LYS B 1 310 ? 98.806 158.024 157.096 1.00 51.90 310 LYS B CA 1
ATOM 5968 C C . LYS B 1 310 ? 99.734 157.527 155.996 1.00 51.90 310 LYS B C 1
ATOM 5969 O O . LYS B 1 310 ? 100.795 156.956 156.259 1.00 51.90 310 LYS B O 1
ATOM 5975 N N . ILE B 1 311 ? 99.318 157.733 154.750 1.00 51.37 311 ILE B N 1
ATOM 5976 C CA . ILE B 1 311 ? 100.046 157.199 153.610 1.00 51.37 311 ILE B CA 1
ATOM 5977 C C . ILE B 1 311 ? 100.874 158.252 152.884 1.00 51.37 311 ILE B C 1
ATOM 5978 O O . ILE B 1 311 ? 101.785 157.882 152.127 1.00 51.37 311 ILE B O 1
ATOM 5983 N N . VAL B 1 312 ? 100.599 159.537 153.081 1.00 52.38 312 VAL B N 1
ATOM 5984 C CA . VAL B 1 312 ? 101.361 160.612 152.460 1.00 52.38 312 VAL B CA 1
ATOM 5985 C C . VAL B 1 312 ? 101.836 161.560 153.550 1.00 52.38 312 VAL B C 1
ATOM 5986 O O . VAL B 1 312 ? 101.055 161.962 154.419 1.00 52.38 312 VAL B O 1
ATOM 5990 N N . ASP B 1 313 ? 103.120 161.909 153.507 1.00 54.30 313 ASP B N 1
ATOM 5991 C CA . ASP B 1 313 ? 103.704 162.762 154.539 1.00 54.30 313 ASP B CA 1
ATOM 5992 C C . ASP B 1 313 ? 104.927 163.457 153.966 1.00 54.30 313 ASP B C 1
ATOM 5993 O O . ASP B 1 313 ? 105.837 162.791 153.462 1.00 54.30 313 ASP B O 1
ATOM 5998 N N . PHE B 1 314 ? 104.950 164.785 154.043 1.00 58.09 314 PHE B N 1
ATOM 5999 C CA . PHE B 1 314 ? 106.084 165.582 153.580 1.00 58.09 314 PHE B CA 1
ATOM 6000 C C . PHE B 1 314 ? 107.094 165.665 154.717 1.00 58.09 314 PHE B C 1
ATOM 6001 O O . PHE B 1 314 ? 106.948 166.450 155.655 1.00 58.09 314 PHE B O 1
ATOM 6009 N N . HIS B 1 315 ? 108.129 164.833 154.639 1.00 56.82 315 HIS B N 1
ATOM 6010 C CA . HIS B 1 315 ? 109.127 164.746 155.695 1.00 56.82 315 HIS B CA 1
ATOM 6011 C C . HIS B 1 315 ? 110.326 165.627 155.372 1.00 56.82 315 HIS B C 1
ATOM 6012 O O . HIS B 1 315 ? 110.679 165.816 154.205 1.00 56.82 315 HIS B O 1
ATOM 6019 N N . LYS B 1 316 ? 110.950 166.161 156.417 1.00 57.90 316 LYS B N 1
ATOM 6020 C CA . LYS B 1 316 ? 112.084 167.063 156.289 1.00 57.90 316 LYS B CA 1
ATOM 6021 C C . LYS B 1 316 ? 113.339 166.407 156.846 1.00 57.90 316 LYS B C 1
ATOM 6022 O O . LYS B 1 316 ? 113.305 165.785 157.912 1.00 57.90 316 LYS B O 1
ATOM 6028 N N . ILE B 1 317 ? 114.445 166.546 156.119 1.00 55.69 317 ILE B N 1
ATOM 6029 C CA . ILE B 1 317 ? 115.726 166.043 156.603 1.00 55.69 317 ILE B CA 1
ATOM 6030 C C . ILE B 1 317 ? 116.121 166.840 157.837 1.00 55.69 317 ILE B C 1
ATOM 6031 O O . ILE B 1 317 ? 116.332 168.057 157.766 1.00 55.69 317 ILE B O 1
ATOM 6036 N N . GLN B 1 318 ? 116.219 166.162 158.977 1.00 58.22 318 GLN B N 1
ATOM 6037 C CA . GLN B 1 318 ? 116.552 166.843 160.220 1.00 58.22 318 GLN B CA 1
ATOM 6038 C C . GLN B 1 318 ? 117.605 166.129 161.054 1.00 58.22 318 GLN B C 1
ATOM 6039 O O . GLN B 1 318 ? 118.004 166.664 162.092 1.00 58.22 318 GLN B O 1
ATOM 6045 N N . SER B 1 319 ? 118.064 164.948 160.647 1.00 58.14 319 SER B N 1
ATOM 6046 C CA . SER B 1 319 ? 119.141 164.258 161.344 1.00 58.14 319 SER B CA 1
ATOM 6047 C C . SER B 1 319 ? 120.364 164.051 160.466 1.00 58.14 319 SER B C 1
ATOM 6048 O O . SER B 1 319 ? 121.475 164.425 160.861 1.00 58.14 319 SER B O 1
ATOM 6051 N N . THR B 1 320 ? 120.194 163.467 159.285 1.00 54.66 320 THR B N 1
ATOM 6052 C CA . THR B 1 320 ? 121.312 163.198 158.382 1.00 54.66 320 THR B CA 1
ATOM 6053 C C . THR B 1 320 ? 121.457 164.319 157.356 1.00 54.66 320 THR B C 1
ATOM 6054 O O . THR B 1 320 ? 121.371 164.118 156.144 1.00 54.66 320 THR B O 1
ATOM 6058 N N . LEU B 1 321 ? 121.682 165.524 157.865 1.00 56.99 321 LEU B N 1
ATOM 6059 C CA . LEU B 1 321 ? 121.978 166.675 157.027 1.00 56.99 321 LEU B CA 1
ATOM 6060 C C . LEU B 1 321 ? 123.492 166.725 156.809 1.00 56.99 321 LEU B C 1
ATOM 6061 O O . LEU B 1 321 ? 124.192 165.748 157.083 1.00 56.99 321 LEU B O 1
ATOM 6066 N N . GLY B 1 322 ? 124.010 167.840 156.298 1.00 53.32 322 GLY B N 1
ATOM 6067 C CA . GLY B 1 322 ? 125.432 167.947 156.037 1.00 53.32 322 GLY B CA 1
ATOM 6068 C C . GLY B 1 322 ? 126.144 167.597 157.326 1.00 53.32 322 GLY B C 1
ATOM 6069 O O . GLY B 1 322 ? 125.936 168.234 158.363 1.00 53.32 322 GLY B O 1
ATOM 6070 N N . ALA B 1 323 ? 126.993 166.573 157.262 1.00 51.85 323 ALA B N 1
ATOM 6071 C CA . ALA B 1 323 ? 127.695 166.031 158.424 1.00 51.85 323 ALA B CA 1
ATOM 6072 C C . ALA B 1 323 ? 129.056 165.594 157.896 1.00 51.85 323 ALA B C 1
ATOM 6073 O O . ALA B 1 323 ? 129.237 164.442 157.497 1.00 51.85 323 ALA B O 1
ATOM 6075 N N . ILE B 1 324 ? 130.008 166.523 157.891 1.00 52.69 324 ILE B N 1
ATOM 6076 C CA . ILE B 1 324 ? 131.349 166.287 157.376 1.00 52.69 324 ILE B CA 1
ATOM 6077 C C . ILE B 1 324 ? 132.351 166.633 158.467 1.00 52.69 324 ILE B C 1
ATOM 6078 O O . ILE B 1 324 ? 132.241 167.682 159.111 1.00 52.69 324 ILE B O 1
ATOM 6083 N N . SER B 1 325 ? 133.322 165.748 158.682 1.00 55.16 325 SER B N 1
ATOM 6084 C CA . SER B 1 325 ? 134.365 165.971 159.678 1.00 55.16 325 SER B CA 1
ATOM 6085 C C . SER B 1 325 ? 135.693 165.493 159.115 1.00 55.16 325 SER B C 1
ATOM 6086 O O . SER B 1 325 ? 135.866 164.298 158.861 1.00 55.16 325 SER B O 1
ATOM 6089 N N . PHE B 1 326 ? 136.626 166.422 158.929 1.00 54.82 326 PHE B N 1
ATOM 6090 C CA . PHE B 1 326 ? 137.960 166.107 158.440 1.00 54.82 326 PHE B CA 1
ATOM 6091 C C . PHE B 1 326 ? 138.969 165.918 159.565 1.00 54.82 326 PHE B C 1
ATOM 6092 O O . PHE B 1 326 ? 140.164 165.770 159.291 1.00 54.82 326 PHE B O 1
ATOM 6100 N N . THR B 1 327 ? 138.519 165.921 160.818 1.00 58.89 327 THR B N 1
ATOM 6101 C CA . THR B 1 327 ? 139.403 165.836 161.973 1.00 58.89 327 THR B CA 1
ATOM 6102 C C . THR B 1 327 ? 139.922 164.425 162.235 1.00 58.89 327 THR B C 1
ATOM 6103 O O . THR B 1 327 ? 140.529 164.195 163.286 1.00 58.89 327 THR B O 1
ATOM 6107 N N . GLU B 1 328 ? 139.707 163.484 161.320 1.00 56.35 328 GLU B N 1
ATOM 6108 C CA . GLU B 1 328 ? 140.138 162.105 161.517 1.00 56.35 328 GLU B CA 1
ATOM 6109 C C . GLU B 1 328 ? 140.811 161.575 160.259 1.00 56.35 328 GLU B C 1
ATOM 6110 O O . GLU B 1 328 ? 140.788 160.373 159.978 1.00 56.35 328 GLU B O 1
ATOM 6116 N N . PHE B 1 329 ? 141.423 162.467 159.483 1.00 56.98 329 PHE B N 1
ATOM 6117 C CA . PHE B 1 329 ? 142.080 162.094 158.238 1.00 56.98 329 PHE B CA 1
ATOM 6118 C C . PHE B 1 329 ? 143.572 161.840 158.394 1.00 56.98 329 PHE B C 1
ATOM 6119 O O . PHE B 1 329 ? 144.245 161.584 157.391 1.00 56.98 329 PHE B O 1
ATOM 6127 N N . ARG B 1 330 ? 144.105 161.906 159.611 1.00 62.24 330 ARG B N 1
ATOM 6128 C CA . ARG B 1 330 ? 145.534 161.753 159.838 1.00 62.24 330 ARG B CA 1
ATOM 6129 C C . ARG B 1 330 ? 145.937 160.322 160.170 1.00 62.24 330 ARG B C 1
ATOM 6130 O O . ARG B 1 330 ? 147.100 160.086 160.510 1.00 62.24 330 ARG B O 1
ATOM 6138 N N . LYS B 1 331 ? 145.015 159.369 160.089 1.00 58.42 331 LYS B N 1
ATOM 6139 C CA . LYS B 1 331 ? 145.342 157.970 160.301 1.00 58.42 331 LYS B CA 1
ATOM 6140 C C . LYS B 1 331 ? 145.448 157.255 158.954 1.00 58.42 331 LYS B C 1
ATOM 6141 O O . LYS B 1 331 ? 145.383 157.874 157.887 1.00 58.42 331 LYS B O 1
ATOM 6147 N N . SER B 1 332 ? 145.614 155.934 158.997 1.00 57.68 332 SER B N 1
ATOM 6148 C CA . SER B 1 332 ? 146.014 155.176 157.817 1.00 57.68 332 SER B CA 1
ATOM 6149 C C . SER B 1 332 ? 144.832 154.700 156.979 1.00 57.68 332 SER B C 1
ATOM 6150 O O . SER B 1 332 ? 144.739 155.036 155.795 1.00 57.68 332 SER B O 1
ATOM 6153 N N . GLU B 1 333 ? 143.926 153.921 157.569 1.00 56.01 333 GLU B N 1
ATOM 6154 C CA . GLU B 1 333 ? 142.893 153.223 156.810 1.00 56.01 333 GLU B CA 1
ATOM 6155 C C . GLU B 1 333 ? 141.944 154.157 156.070 1.00 56.01 333 GLU B C 1
ATOM 6156 O O . GLU B 1 333 ? 141.276 153.710 155.131 1.00 56.01 333 GLU B O 1
ATOM 6162 N N . VAL B 1 334 ? 141.867 155.432 156.459 1.00 54.83 334 VAL B N 1
ATOM 6163 C CA . VAL B 1 334 ? 141.012 156.373 155.743 1.00 54.83 334 VAL B CA 1
ATOM 6164 C C . VAL B 1 334 ? 141.469 156.514 154.297 1.00 54.83 334 VAL B C 1
ATOM 6165 O O . VAL B 1 334 ? 140.654 156.481 153.367 1.00 54.83 334 VAL B O 1
ATOM 6169 N N . TRP B 1 335 ? 142.774 156.660 154.081 1.00 51.27 335 TRP B N 1
ATOM 6170 C CA . TRP B 1 335 ? 143.300 156.755 152.727 1.00 51.27 335 TRP B CA 1
ATOM 6171 C C . TRP B 1 335 ? 143.139 155.461 151.944 1.00 51.27 335 TRP B C 1
ATOM 6172 O O . TRP B 1 335 ? 142.871 155.514 150.740 1.00 51.27 335 TRP B O 1
ATOM 6183 N N . VAL B 1 336 ? 143.296 154.306 152.593 1.00 52.03 336 VAL B N 1
ATOM 6184 C CA . VAL B 1 336 ? 143.082 153.039 151.902 1.00 52.03 336 VAL B CA 1
ATOM 6185 C C . VAL B 1 336 ? 141.635 152.922 151.443 1.00 52.03 336 VAL B C 1
ATOM 6186 O O . VAL B 1 336 ? 141.359 152.503 150.311 1.00 52.03 336 VAL B O 1
ATOM 6190 N N . ALA B 1 337 ? 140.688 153.293 152.307 1.00 50.90 337 ALA B N 1
ATOM 6191 C CA . ALA B 1 337 ? 139.285 153.295 151.916 1.00 50.90 337 ALA B CA 1
ATOM 6192 C C . ALA B 1 337 ? 139.002 154.283 150.793 1.00 50.90 337 ALA B C 1
ATOM 6193 O O . ALA B 1 337 ? 138.237 153.959 149.878 1.00 50.90 337 ALA B O 1
ATOM 6195 N N . PHE B 1 338 ? 139.595 155.477 150.845 1.00 46.72 338 PHE B N 1
ATOM 6196 C CA . PHE B 1 338 ? 139.405 156.448 149.773 1.00 46.72 338 PHE B CA 1
ATOM 6197 C C . PHE B 1 338 ? 139.919 155.911 148.443 1.00 46.72 338 PHE B C 1
ATOM 6198 O O . PHE B 1 338 ? 139.243 156.033 147.413 1.00 46.72 338 PHE B O 1
ATOM 6206 N N . ALA B 1 339 ? 141.107 155.305 148.446 1.00 48.10 339 ALA B N 1
ATOM 6207 C CA . ALA B 1 339 ? 141.653 154.705 147.237 1.00 48.10 339 ALA B CA 1
ATOM 6208 C C . ALA B 1 339 ? 140.804 153.553 146.721 1.00 48.10 339 ALA B C 1
ATOM 6209 O O . ALA B 1 339 ? 140.612 153.441 145.506 1.00 48.10 339 ALA B O 1
ATOM 6211 N N . THR B 1 340 ? 140.296 152.698 147.611 1.00 51.11 340 THR B N 1
ATOM 6212 C CA . THR B 1 340 ? 139.430 151.608 147.175 1.00 51.11 340 THR B CA 1
ATOM 6213 C C . THR B 1 340 ? 138.139 152.135 146.562 1.00 51.11 340 THR B C 1
ATOM 6214 O O . THR B 1 340 ? 137.671 151.616 145.542 1.00 51.11 340 THR B O 1
ATOM 6218 N N . LEU B 1 341 ? 137.545 153.165 147.172 1.00 51.81 341 LEU B N 1
ATOM 6219 C CA . LEU B 1 341 ? 136.338 153.758 146.610 1.00 51.81 341 LEU B CA 1
ATOM 6220 C C . LEU B 1 341 ? 136.607 154.385 145.249 1.00 51.81 341 LEU B C 1
ATOM 6221 O O . LEU B 1 341 ? 135.787 154.250 144.332 1.00 51.81 341 LEU B O 1
ATOM 6226 N N . PHE B 1 342 ? 137.745 155.067 145.099 1.00 52.39 342 PHE B N 1
ATOM 6227 C CA . PHE B 1 342 ? 138.111 155.616 143.798 1.00 52.39 342 PHE B CA 1
ATOM 6228 C C . PHE B 1 342 ? 138.295 154.517 142.761 1.00 52.39 342 PHE B C 1
ATOM 6229 O O . PHE B 1 342 ? 137.846 154.666 141.619 1.00 52.39 342 PHE B O 1
ATOM 6237 N N . TYR B 1 343 ? 138.947 153.415 143.134 1.00 54.22 343 TYR B N 1
ATOM 6238 C CA . TYR B 1 343 ? 139.134 152.305 142.208 1.00 54.22 343 TYR B CA 1
ATOM 6239 C C . TYR B 1 343 ? 137.811 151.675 141.797 1.00 54.22 343 TYR B C 1
ATOM 6240 O O . TYR B 1 343 ? 137.624 151.352 140.620 1.00 54.22 343 TYR B O 1
ATOM 6249 N N . VAL B 1 344 ? 136.887 151.487 142.745 1.00 54.13 344 VAL B N 1
ATOM 6250 C CA . VAL B 1 344 ? 135.563 150.962 142.416 1.00 54.13 344 VAL B CA 1
ATOM 6251 C C . VAL B 1 344 ? 134.772 151.903 141.520 1.00 54.13 344 VAL B C 1
ATOM 6252 O O . VAL B 1 344 ? 134.146 151.440 140.553 1.00 54.13 344 VAL B O 1
ATOM 6256 N N . ASP B 1 345 ? 134.791 153.208 141.792 1.00 58.19 345 ASP B N 1
ATOM 6257 C CA . ASP B 1 345 ? 134.062 154.166 140.972 1.00 58.19 345 ASP B CA 1
ATOM 6258 C C . ASP B 1 345 ? 134.677 154.375 139.597 1.00 58.19 345 ASP B C 1
ATOM 6259 O O . ASP B 1 345 ? 133.954 154.739 138.662 1.00 58.19 345 ASP B O 1
ATOM 6264 N N . LEU B 1 346 ? 135.986 154.165 139.448 1.00 59.48 346 LEU B N 1
ATOM 6265 C CA . LEU B 1 346 ? 136.619 154.374 138.151 1.00 59.48 346 LEU B CA 1
ATOM 6266 C C . LEU B 1 346 ? 136.187 153.311 137.151 1.00 59.48 346 LEU B C 1
ATOM 6267 O O . LEU B 1 346 ? 135.857 153.627 136.003 1.00 59.48 346 LEU B O 1
ATOM 6272 N N . LEU B 1 347 ? 136.175 152.045 137.569 1.00 60.44 347 LEU B N 1
ATOM 6273 C CA . LEU B 1 347 ? 135.788 150.961 136.677 1.00 60.44 347 LEU B CA 1
ATOM 6274 C C . LEU B 1 347 ? 134.285 150.889 136.456 1.00 60.44 347 LEU B C 1
ATOM 6275 O O . LEU B 1 347 ? 133.846 150.279 135.475 1.00 60.44 347 LEU B O 1
ATOM 6280 N N . GLY B 1 348 ? 133.490 151.494 137.333 1.00 61.40 348 GLY B N 1
ATOM 6281 C CA . GLY B 1 348 ? 132.049 151.439 137.203 1.00 61.40 348 GLY B CA 1
ATOM 6282 C C . GLY B 1 348 ? 131.508 152.284 136.070 1.00 61.40 348 GLY B C 1
ATOM 6283 O O . GLY B 1 348 ? 130.833 151.770 135.174 1.00 61.40 348 GLY B O 1
ATOM 6284 N N . THR B 1 349 ? 131.805 153.585 136.091 1.00 62.39 349 THR B N 1
ATOM 6285 C CA . THR B 1 349 ? 131.277 154.524 135.109 1.00 62.39 349 THR B CA 1
ATOM 6286 C C . THR B 1 349 ? 132.115 154.582 133.838 1.00 62.39 349 THR B C 1
ATOM 6287 O O . THR B 1 349 ? 132.019 155.557 133.081 1.00 62.39 349 THR B O 1
ATOM 6291 N N . THR B 1 350 ? 132.934 153.566 133.581 1.00 63.52 350 THR B N 1
ATOM 6292 C CA . THR B 1 350 ? 133.726 153.482 132.362 1.00 63.52 350 THR B CA 1
ATOM 6293 C C . THR B 1 350 ? 133.209 152.420 131.405 1.00 63.52 350 THR B C 1
ATOM 6294 O O . THR B 1 350 ? 132.998 152.700 130.221 1.00 63.52 350 THR B O 1
ATOM 6298 N N . GLY B 1 351 ? 132.995 151.195 131.893 1.00 65.63 351 GLY B N 1
ATOM 6299 C CA . GLY B 1 351 ? 132.419 150.155 131.061 1.00 65.63 351 GLY B CA 1
ATOM 6300 C C . GLY B 1 351 ? 130.908 150.175 130.985 1.00 65.63 351 GLY B C 1
ATOM 6301 O O . GLY B 1 351 ? 130.328 149.394 130.224 1.00 65.63 351 GLY B O 1
ATOM 6302 N N . VAL B 1 352 ? 130.259 151.046 131.756 1.00 64.20 352 VAL B N 1
ATOM 6303 C CA . VAL B 1 352 ? 128.801 151.103 131.755 1.00 64.20 352 VAL B CA 1
ATOM 6304 C C . VAL B 1 352 ? 128.304 152.232 130.862 1.00 64.20 352 VAL B C 1
ATOM 6305 O O . VAL B 1 352 ? 127.412 152.036 130.030 1.00 64.20 352 VAL B O 1
ATOM 6309 N N . LEU B 1 353 ? 128.875 153.427 131.016 1.00 65.36 353 LEU B N 1
ATOM 6310 C CA . LEU B 1 353 ? 128.415 154.587 130.265 1.00 65.36 353 LEU B CA 1
ATOM 6311 C C . LEU B 1 353 ? 128.645 154.451 128.766 1.00 65.36 353 LEU B C 1
ATOM 6312 O O . LEU B 1 353 ? 127.931 155.087 127.985 1.00 65.36 353 LEU B O 1
ATOM 6317 N N . TYR B 1 354 ? 129.618 153.644 128.346 1.00 74.59 354 TYR B N 1
ATOM 6318 C CA . TYR B 1 354 ? 129.856 153.426 126.926 1.00 74.59 354 TYR B CA 1
ATOM 6319 C C . TYR B 1 354 ? 128.965 152.346 126.334 1.00 74.59 354 TYR B C 1
ATOM 6320 O O . TYR B 1 354 ? 128.626 152.426 125.148 1.00 74.59 354 TYR B O 1
ATOM 6329 N N . THR B 1 355 ? 128.586 151.338 127.123 1.00 74.47 355 THR B N 1
ATOM 6330 C CA . THR B 1 355 ? 127.706 150.290 126.615 1.00 74.47 355 THR B CA 1
ATOM 6331 C C . THR B 1 355 ? 126.340 150.854 126.244 1.00 74.47 355 THR B C 1
ATOM 6332 O O . THR B 1 355 ? 125.764 150.476 125.218 1.00 74.47 355 THR B O 1
ATOM 6336 N N . MET B 1 356 ? 125.814 151.770 127.055 1.00 76.37 356 MET B N 1
ATOM 6337 C CA . MET B 1 356 ? 124.544 152.424 126.775 1.00 76.37 356 MET B CA 1
ATOM 6338 C C . MET B 1 356 ? 124.677 153.540 125.746 1.00 76.37 356 MET B C 1
ATOM 6339 O O . MET B 1 356 ? 123.711 154.273 125.509 1.00 76.37 356 MET B O 1
ATOM 6344 N N . ALA B 1 357 ? 125.852 153.688 125.134 1.00 81.71 357 ALA B N 1
ATOM 6345 C CA . ALA B 1 357 ? 126.050 154.638 124.053 1.00 81.71 357 ALA B CA 1
ATOM 6346 C C . ALA B 1 357 ? 126.047 153.986 122.679 1.00 81.71 357 ALA B C 1
ATOM 6347 O O . ALA B 1 357 ? 125.853 154.687 121.681 1.00 81.71 357 ALA B O 1
ATOM 6349 N N . GLU B 1 358 ? 126.258 152.674 122.598 1.00 84.18 358 GLU B N 1
ATOM 6350 C CA . GLU B 1 358 ? 126.168 151.942 121.343 1.00 84.18 358 GLU B CA 1
ATOM 6351 C C . GLU B 1 358 ? 124.809 151.282 121.153 1.00 84.18 358 GLU B C 1
ATOM 6352 O O . GLU B 1 358 ? 124.609 150.568 120.166 1.00 84.18 358 GLU B O 1
ATOM 6358 N N . ILE B 1 359 ? 123.876 151.501 122.073 1.00 81.62 359 ILE B N 1
ATOM 6359 C CA . ILE B 1 359 ? 122.514 150.984 121.965 1.00 81.62 359 ILE B CA 1
ATOM 6360 C C . ILE B 1 359 ? 121.605 152.198 121.824 1.00 81.62 359 ILE B C 1
ATOM 6361 O O . ILE B 1 359 ? 121.171 152.794 122.815 1.00 81.62 359 ILE B O 1
ATOM 6366 N N . GLY B 1 360 ? 121.309 152.577 120.585 1.00 84.64 360 GLY B N 1
ATOM 6367 C CA . GLY B 1 360 ? 120.475 153.734 120.334 1.00 84.64 360 GLY B CA 1
ATOM 6368 C C . GLY B 1 360 ? 121.024 154.635 119.249 1.00 84.64 360 GLY B C 1
ATOM 6369 O O . GLY B 1 360 ? 120.458 155.697 118.968 1.00 84.64 360 GLY B O 1
ATOM 6370 N N . GLY B 1 361 ? 122.129 154.226 118.632 1.00 90.66 361 GLY B N 1
ATOM 6371 C CA . GLY B 1 361 ? 122.716 155.001 117.557 1.00 90.66 361 GLY B CA 1
ATOM 6372 C C . GLY B 1 361 ? 123.506 156.210 117.994 1.00 90.66 361 GLY B C 1
ATOM 6373 O O . GLY B 1 361 ? 123.906 157.013 117.144 1.00 90.66 361 GLY B O 1
ATOM 6374 N N . PHE B 1 362 ? 123.740 156.375 119.298 1.00 87.21 362 PHE B N 1
ATOM 6375 C CA . PHE B 1 362 ? 124.535 157.502 119.772 1.00 87.21 362 PHE B CA 1
ATOM 6376 C C . PHE B 1 362 ? 125.973 157.409 119.285 1.00 87.21 362 PHE B C 1
ATOM 6377 O O . PHE B 1 362 ? 126.574 158.420 118.903 1.00 87.21 362 PHE B O 1
ATOM 6385 N N . VAL B 1 363 ? 126.539 156.207 119.291 1.00 93.75 363 VAL B N 1
ATOM 6386 C CA . VAL B 1 363 ? 127.972 156.028 119.103 1.00 93.75 363 VAL B CA 1
ATOM 6387 C C . VAL B 1 363 ? 128.372 156.386 117.678 1.00 93.75 363 VAL B C 1
ATOM 6388 O O . VAL B 1 363 ? 127.603 156.240 116.722 1.00 93.75 363 VAL B O 1
ATOM 6392 N N . GLU B 1 364 ? 129.589 156.897 117.555 1.00 105.30 364 GLU B N 1
ATOM 6393 C CA . GLU B 1 364 ? 130.265 157.188 116.302 1.00 105.30 364 GLU B CA 1
ATOM 6394 C C . GLU B 1 364 ? 131.652 156.544 116.413 1.00 105.30 364 GLU B C 1
ATOM 6395 O O . GLU B 1 364 ? 131.897 155.723 117.303 1.00 105.30 364 GLU B O 1
ATOM 6401 N N . ASP B 1 365 ? 132.567 156.902 115.515 1.00 109.21 365 ASP B N 1
ATOM 6402 C CA . ASP B 1 365 ? 133.917 156.361 115.620 1.00 109.21 365 ASP B CA 1
ATOM 6403 C C . ASP B 1 365 ? 134.413 156.197 117.052 1.00 109.21 365 ASP B C 1
ATOM 6404 O O . ASP B 1 365 ? 134.963 155.153 117.418 1.00 109.21 365 ASP B O 1
ATOM 6409 N N . GLY B 1 366 ? 134.213 157.231 117.868 1.00 102.28 366 GLY B N 1
ATOM 6410 C CA . GLY B 1 366 ? 134.696 157.248 119.234 1.00 102.28 366 GLY B CA 1
ATOM 6411 C C . GLY B 1 366 ? 134.107 158.609 119.541 1.00 102.28 366 GLY B C 1
ATOM 6412 O O . GLY B 1 366 ? 133.705 159.336 118.627 1.00 102.28 366 GLY B O 1
ATOM 6413 N N . LYS B 1 367 ? 134.049 158.961 120.828 1.00 94.54 367 LYS B N 1
ATOM 6414 C CA . LYS B 1 367 ? 133.650 160.293 121.286 1.00 94.54 367 LYS B CA 1
ATOM 6415 C C . LYS B 1 367 ? 132.237 160.649 120.811 1.00 94.54 367 LYS B C 1
ATOM 6416 O O . LYS B 1 367 ? 132.026 161.553 119.999 1.00 94.54 367 LYS B O 1
ATOM 6422 N N . PHE B 1 368 ? 131.265 159.905 121.339 1.00 81.72 368 PHE B N 1
ATOM 6423 C CA . PHE B 1 368 ? 129.872 160.212 121.052 1.00 81.72 368 PHE B CA 1
ATOM 6424 C C . PHE B 1 368 ? 129.490 161.564 121.664 1.00 81.72 368 PHE B C 1
ATOM 6425 O O . PHE B 1 368 ? 130.287 162.228 122.329 1.00 81.72 368 PHE B O 1
ATOM 6433 N N . GLU B 1 369 ? 128.240 161.963 121.437 1.00 79.83 369 GLU B N 1
ATOM 6434 C CA . GLU B 1 369 ? 127.807 163.338 121.654 1.00 79.83 369 GLU B CA 1
ATOM 6435 C C . GLU B 1 369 ? 127.713 163.711 123.138 1.00 79.83 369 GLU B C 1
ATOM 6436 O O . GLU B 1 369 ? 127.559 164.891 123.467 1.00 79.83 369 GLU B O 1
ATOM 6442 N N . GLY B 1 370 ? 127.841 162.750 124.047 1.00 76.19 370 GLY B N 1
ATOM 6443 C CA . GLY B 1 370 ? 127.712 163.052 125.460 1.00 76.19 370 GLY B CA 1
ATOM 6444 C C . GLY B 1 370 ? 128.898 162.612 126.292 1.00 76.19 370 GLY B C 1
ATOM 6445 O O . GLY B 1 370 ? 128.726 162.098 127.401 1.00 76.19 370 GLY B O 1
ATOM 6446 N N . GLU B 1 371 ? 130.108 162.803 125.770 1.00 74.70 371 GLU B N 1
ATOM 6447 C CA . GLU B 1 371 ? 131.301 162.334 126.467 1.00 74.70 371 GLU B CA 1
ATOM 6448 C C . GLU B 1 371 ? 131.655 163.242 127.638 1.00 74.70 371 GLU B C 1
ATOM 6449 O O . GLU B 1 371 ? 131.792 162.783 128.778 1.00 74.70 371 GLU B O 1
ATOM 6455 N N . TYR B 1 372 ? 131.817 164.540 127.374 1.00 63.44 372 TYR B N 1
ATOM 6456 C CA . TYR B 1 372 ? 132.351 165.449 128.382 1.00 63.44 372 TYR B CA 1
ATOM 6457 C C . TYR B 1 372 ? 131.374 165.719 129.521 1.00 63.44 372 TYR B C 1
ATOM 6458 O O . TYR B 1 372 ? 131.767 165.629 130.688 1.00 63.44 372 TYR B O 1
ATOM 6467 N N . ALA B 1 373 ? 130.118 166.036 129.217 1.00 59.32 373 ALA B N 1
ATOM 6468 C CA . ALA B 1 373 ? 129.182 166.470 130.244 1.00 59.32 373 ALA B CA 1
ATOM 6469 C C . ALA B 1 373 ? 128.669 165.332 131.114 1.00 59.32 373 ALA B C 1
ATOM 6470 O O . ALA B 1 373 ? 128.439 165.536 132.313 1.00 59.32 373 ALA B O 1
ATOM 6472 N N . ALA B 1 374 ? 128.464 164.146 130.536 1.00 55.10 374 ALA B N 1
ATOM 6473 C CA . ALA B 1 374 ? 127.901 163.038 131.296 1.00 55.10 374 ALA B CA 1
ATOM 6474 C C . ALA B 1 374 ? 128.828 162.564 132.403 1.00 55.10 374 ALA B C 1
ATOM 6475 O O . ALA B 1 374 ? 128.351 162.008 133.397 1.00 55.10 374 ALA B O 1
ATOM 6477 N N . TYR B 1 375 ? 130.136 162.766 132.255 1.00 58.14 375 TYR B N 1
ATOM 6478 C CA . TYR B 1 375 ? 131.074 162.355 133.289 1.00 58.14 375 TYR B CA 1
ATOM 6479 C C . TYR B 1 375 ? 131.134 163.363 134.426 1.00 58.14 375 TYR B C 1
ATOM 6480 O O . TYR B 1 375 ? 131.130 162.973 135.598 1.00 58.14 375 TYR B O 1
ATOM 6489 N N . LEU B 1 376 ? 131.176 164.654 134.100 1.00 51.92 376 LEU B N 1
ATOM 6490 C CA . LEU B 1 376 ? 131.153 165.695 135.116 1.00 51.92 376 LEU B CA 1
ATOM 6491 C C . LEU B 1 376 ? 129.854 165.716 135.904 1.00 51.92 376 LEU B C 1
ATOM 6492 O O . LEU B 1 376 ? 129.889 165.908 137.124 1.00 51.92 376 LEU B O 1
ATOM 6497 N N . VAL B 1 377 ? 128.707 165.520 135.248 1.00 49.07 377 VAL B N 1
ATOM 6498 C CA . VAL B 1 377 ? 127.445 165.466 135.979 1.00 49.07 377 VAL B CA 1
ATOM 6499 C C . VAL B 1 377 ? 127.420 164.268 136.919 1.00 49.07 377 VAL B C 1
ATOM 6500 O O . VAL B 1 377 ? 127.016 164.381 138.085 1.00 49.07 377 VAL B O 1
ATOM 6504 N N . ASP B 1 378 ? 127.857 163.104 136.434 1.00 52.89 378 ASP B N 1
ATOM 6505 C CA . ASP B 1 378 ? 127.912 161.908 137.263 1.00 52.89 378 ASP B CA 1
ATOM 6506 C C . ASP B 1 378 ? 128.855 162.067 138.447 1.00 52.89 378 ASP B C 1
ATOM 6507 O O . ASP B 1 378 ? 128.560 161.556 139.530 1.00 52.89 378 ASP B O 1
ATOM 6512 N N . ALA B 1 379 ? 129.978 162.760 138.266 1.00 49.75 379 ALA B N 1
ATOM 6513 C CA . ALA B 1 379 ? 130.912 162.977 139.361 1.00 49.75 379 ALA B CA 1
ATOM 6514 C C . ALA B 1 379 ? 130.410 164.011 140.362 1.00 49.75 379 ALA B C 1
ATOM 6515 O O . ALA B 1 379 ? 130.597 163.839 141.571 1.00 49.75 379 ALA B O 1
ATOM 6517 N N . GLY B 1 380 ? 129.775 165.086 139.890 1.00 46.59 380 GLY B N 1
ATOM 6518 C CA . GLY B 1 380 ? 129.234 166.090 140.790 1.00 46.59 380 GLY B CA 1
ATOM 6519 C C . GLY B 1 380 ? 127.991 165.647 141.529 1.00 46.59 380 GLY B C 1
ATOM 6520 O O . GLY B 1 380 ? 127.677 166.207 142.588 1.00 46.59 380 GLY B O 1
ATOM 6521 N N . SER B 1 381 ? 127.269 164.660 140.995 1.00 46.30 381 SER B N 1
ATOM 6522 C CA . SER B 1 381 ? 126.146 164.098 141.731 1.00 46.30 381 SER B CA 1
ATOM 6523 C C . SER B 1 381 ? 126.586 163.456 143.039 1.00 46.30 381 SER B C 1
ATOM 6524 O O . SER B 1 381 ? 125.874 163.572 144.040 1.00 46.30 381 SER B O 1
ATOM 6527 N N . SER B 1 382 ? 127.746 162.796 143.057 1.00 46.49 382 SER B N 1
ATOM 6528 C CA . SER B 1 382 ? 128.260 162.242 144.306 1.00 46.49 382 SER B CA 1
ATOM 6529 C C . SER B 1 382 ? 128.532 163.339 145.325 1.00 46.49 382 SER B C 1
ATOM 6530 O O . SER B 1 382 ? 128.218 163.184 146.511 1.00 46.49 382 SER B O 1
ATOM 6533 N N . VAL B 1 383 ? 129.114 164.455 144.882 1.00 44.78 383 VAL B N 1
ATOM 6534 C CA . VAL B 1 383 ? 129.368 165.575 145.783 1.00 44.78 383 VAL B CA 1
ATOM 6535 C C . VAL B 1 383 ? 128.062 166.128 146.334 1.00 44.78 383 VAL B C 1
ATOM 6536 O O . VAL B 1 383 ? 127.931 166.358 147.543 1.00 44.78 383 VAL B O 1
ATOM 6540 N N . VAL B 1 384 ? 127.071 166.344 145.465 1.00 46.56 384 VAL B N 1
ATOM 6541 C CA . VAL B 1 384 ? 125.800 166.907 145.920 1.00 46.56 384 VAL B CA 1
ATOM 6542 C C . VAL B 1 384 ? 124.987 165.928 146.750 1.00 46.56 384 VAL B C 1
ATOM 6543 O O . VAL B 1 384 ? 124.088 166.354 147.483 1.00 46.56 384 VAL B O 1
ATOM 6547 N N . GLY B 1 385 ? 125.274 164.631 146.660 1.00 46.49 385 GLY B N 1
ATOM 6548 C CA . GLY B 1 385 ? 124.578 163.650 147.470 1.00 46.49 385 GLY B CA 1
ATOM 6549 C C . GLY B 1 385 ? 125.279 163.334 148.775 1.00 46.49 385 GLY B C 1
ATOM 6550 O O . GLY B 1 385 ? 124.664 162.804 149.703 1.00 46.49 385 GLY B O 1
ATOM 6551 N N . SER B 1 386 ? 126.571 163.650 148.855 1.00 46.20 386 SER B N 1
ATOM 6552 C CA . SER B 1 386 ? 127.326 163.414 150.079 1.00 46.20 386 SER B CA 1
ATOM 6553 C C . SER B 1 386 ? 126.812 164.228 151.256 1.00 46.20 386 SER B C 1
ATOM 6554 O O . SER B 1 386 ? 126.722 163.697 152.367 1.00 46.20 386 SER B O 1
ATOM 6557 N N . ALA B 1 387 ? 126.477 165.502 151.043 1.00 44.76 387 ALA B N 1
ATOM 6558 C CA . ALA B 1 387 ? 125.965 166.323 152.133 1.00 44.76 387 ALA B CA 1
ATOM 6559 C C . ALA B 1 387 ? 124.578 165.876 152.572 1.00 44.76 387 ALA B C 1
ATOM 6560 O O . ALA B 1 387 ? 124.177 166.138 153.712 1.00 44.76 387 ALA B O 1
ATOM 6562 N N . LEU B 1 388 ? 123.835 165.207 151.694 1.00 45.35 388 LEU B N 1
ATOM 6563 C CA . LEU B 1 388 ? 122.489 164.751 152.012 1.00 45.35 388 LEU B CA 1
ATOM 6564 C C . LEU B 1 388 ? 122.469 163.454 152.809 1.00 45.35 388 LEU B C 1
ATOM 6565 O O . LEU B 1 388 ? 121.420 163.102 153.358 1.00 45.35 388 LEU B O 1
ATOM 6570 N N . GLY B 1 389 ? 123.589 162.743 152.889 1.00 44.55 389 GLY B N 1
ATOM 6571 C CA . GLY B 1 389 ? 123.647 161.522 153.663 1.00 44.55 389 GLY B CA 1
ATOM 6572 C C . GLY B 1 389 ? 123.535 160.242 152.868 1.00 44.55 389 GLY B C 1
ATOM 6573 O O . GLY B 1 389 ? 123.040 159.241 153.398 1.00 44.55 389 GLY B O 1
ATOM 6574 N N . VAL B 1 390 ? 123.974 160.236 151.611 1.00 44.22 390 VAL B N 1
ATOM 6575 C CA . VAL B 1 390 ? 123.994 159.034 150.788 1.00 44.22 390 VAL B CA 1
ATOM 6576 C C . VAL B 1 390 ? 125.354 158.935 150.108 1.00 44.22 390 VAL B C 1
ATOM 6577 O O . VAL B 1 390 ? 126.083 159.917 149.975 1.00 44.22 390 VAL B O 1
ATOM 6581 N N . THR B 1 391 ? 125.682 157.726 149.666 1.00 45.40 391 THR B N 1
ATOM 6582 C CA . THR B 1 391 ? 126.995 157.446 149.101 1.00 45.40 391 THR B CA 1
ATOM 6583 C C . THR B 1 391 ? 127.056 157.936 147.657 1.00 45.40 391 THR B C 1
ATOM 6584 O O . THR B 1 391 ? 126.178 158.658 147.177 1.00 45.40 391 THR B O 1
ATOM 6588 N N . THR B 1 392 ? 128.111 157.547 146.947 1.00 46.34 392 THR B N 1
ATOM 6589 C CA . THR B 1 392 ? 128.334 158.009 145.587 1.00 46.34 392 THR B CA 1
ATOM 6590 C C . THR B 1 392 ? 127.284 157.443 144.637 1.00 46.34 392 THR B C 1
ATOM 6591 O O . THR B 1 392 ? 126.807 156.316 144.800 1.00 46.34 392 THR B O 1
ATOM 6595 N N . THR B 1 393 ? 126.918 158.249 143.646 1.00 45.66 393 THR B N 1
ATOM 6596 C CA . THR B 1 393 ? 125.911 157.868 142.668 1.00 45.66 393 THR B CA 1
ATOM 6597 C C . THR B 1 393 ? 126.569 157.334 141.401 1.00 45.66 393 THR B C 1
ATOM 6598 O O . THR B 1 393 ? 127.734 157.612 141.109 1.00 45.66 393 THR B O 1
ATOM 6602 N N . ALA B 1 394 ? 125.798 156.561 140.642 1.00 49.31 394 ALA B N 1
ATOM 6603 C CA . ALA B 1 394 ? 126.310 155.968 139.417 1.00 49.31 394 ALA B CA 1
ATOM 6604 C C . ALA B 1 394 ? 125.164 155.780 138.437 1.00 49.31 394 ALA B C 1
ATOM 6605 O O . ALA B 1 394 ? 123.995 155.718 138.823 1.00 49.31 394 ALA B O 1
ATOM 6607 N N . THR B 1 395 ? 125.521 155.683 137.159 1.00 51.46 395 THR B N 1
ATOM 6608 C CA . THR B 1 395 ? 124.550 155.454 136.097 1.00 51.46 395 THR B CA 1
ATOM 6609 C C . THR B 1 395 ? 124.127 153.992 136.127 1.00 51.46 395 THR B C 1
ATOM 6610 O O . THR B 1 395 ? 124.964 153.095 135.986 1.00 51.46 395 THR B O 1
ATOM 6614 N N . PHE B 1 396 ? 122.833 153.755 136.312 1.00 53.76 396 PHE B N 1
ATOM 6615 C CA . PHE B 1 396 ? 122.328 152.399 136.452 1.00 53.76 396 PHE B CA 1
ATOM 6616 C C . PHE B 1 396 ? 122.266 151.693 135.106 1.00 53.76 396 PHE B C 1
ATOM 6617 O O . PHE B 1 396 ? 121.854 152.274 134.098 1.00 53.76 396 PHE B O 1
ATOM 6625 N N . VAL B 1 397 ? 122.686 150.426 135.099 1.00 60.50 397 VAL B N 1
ATOM 6626 C CA . VAL B 1 397 ? 122.566 149.584 133.916 1.00 60.50 397 VAL B CA 1
ATOM 6627 C C . VAL B 1 397 ? 121.116 149.339 133.532 1.00 60.50 397 VAL B C 1
ATOM 6628 O O . VAL B 1 397 ? 120.807 149.212 132.341 1.00 60.50 397 VAL B O 1
ATOM 6632 N N . GLU B 1 398 ? 120.210 149.313 134.509 1.00 58.42 398 GLU B N 1
ATOM 6633 C CA . GLU B 1 398 ? 118.793 149.075 134.265 1.00 58.42 398 GLU B CA 1
ATOM 6634 C C . GLU B 1 398 ? 118.132 150.171 133.438 1.00 58.42 398 GLU B C 1
ATOM 6635 O O . GLU B 1 398 ? 116.933 150.072 133.160 1.00 58.42 398 GLU B O 1
ATOM 6641 N N . SER B 1 399 ? 118.871 151.202 133.039 1.00 58.65 399 SER B N 1
ATOM 6642 C CA . SER B 1 399 ? 118.342 152.255 132.187 1.00 58.65 399 SER B CA 1
ATOM 6643 C C . SER B 1 399 ? 118.294 151.856 130.720 1.00 58.65 399 SER B C 1
ATOM 6644 O O . SER B 1 399 ? 117.772 152.621 129.903 1.00 58.65 399 SER B O 1
ATOM 6647 N N . SER B 1 400 ? 118.829 150.685 130.367 1.00 62.02 400 SER B N 1
ATOM 6648 C CA . SER B 1 400 ? 118.780 150.218 128.988 1.00 62.02 400 SER B CA 1
ATOM 6649 C C . SER B 1 400 ? 117.369 149.881 128.534 1.00 62.02 400 SER B C 1
ATOM 6650 O O . SER B 1 400 ? 117.083 149.970 127.335 1.00 62.02 400 SER B O 1
ATOM 6653 N N . ALA B 1 401 ? 116.487 149.499 129.460 1.00 61.86 401 ALA B N 1
ATOM 6654 C CA . ALA B 1 401 ? 115.109 149.183 129.100 1.00 61.86 401 ALA B CA 1
ATOM 6655 C C . ALA B 1 401 ? 114.397 150.359 128.452 1.00 61.86 401 ALA B C 1
ATOM 6656 O O . ALA B 1 401 ? 113.512 150.148 127.618 1.00 61.86 401 ALA B O 1
ATOM 6658 N N . GLY B 1 402 ? 114.758 151.592 128.817 1.00 62.95 402 GLY B N 1
ATOM 6659 C CA . GLY B 1 402 ? 114.204 152.752 128.146 1.00 62.95 402 GLY B CA 1
ATOM 6660 C C . GLY B 1 402 ? 114.788 153.015 126.778 1.00 62.95 402 GLY B C 1
ATOM 6661 O O . GLY B 1 402 ? 114.127 153.641 125.943 1.00 62.95 402 GLY B O 1
ATOM 6662 N N . LEU B 1 403 ? 116.014 152.553 126.527 1.00 66.45 403 LEU B N 1
ATOM 6663 C CA . LEU B 1 403 ? 116.615 152.735 125.212 1.00 66.45 403 LEU B CA 1
ATOM 6664 C C . LEU B 1 403 ? 115.994 151.809 124.176 1.00 66.45 403 LEU B C 1
ATOM 6665 O O . LEU B 1 403 ? 115.889 152.178 123.001 1.00 66.45 403 LEU B O 1
ATOM 6670 N N . LYS B 1 404 ? 115.573 150.612 124.588 1.00 69.33 404 LYS B N 1
ATOM 6671 C CA . LYS B 1 404 ? 115.042 149.629 123.653 1.00 69.33 404 LYS B CA 1
ATOM 6672 C C . LYS B 1 404 ? 113.658 149.990 123.131 1.00 69.33 404 LYS B C 1
ATOM 6673 O O . LYS B 1 404 ? 113.175 149.323 122.210 1.00 69.33 404 LYS B O 1
ATOM 6679 N N . GLU B 1 405 ? 113.010 151.010 123.688 1.00 70.82 405 GLU B N 1
ATOM 6680 C CA . GLU B 1 405 ? 111.676 151.392 123.246 1.00 70.82 405 GLU B CA 1
ATOM 6681 C C . GLU B 1 405 ? 111.668 152.595 122.314 1.00 70.82 405 GLU B C 1
ATOM 6682 O O . GLU B 1 405 ? 110.723 152.745 121.532 1.00 70.82 405 GLU B O 1
ATOM 6688 N N . GLY B 1 406 ? 112.684 153.452 122.369 1.00 74.24 406 GLY B N 1
ATOM 6689 C CA . GLY B 1 406 ? 112.769 154.551 121.427 1.00 74.24 406 GLY B CA 1
ATOM 6690 C C . GLY B 1 406 ? 113.252 155.867 121.999 1.00 74.24 406 GLY B C 1
ATOM 6691 O O . GLY B 1 406 ? 113.409 156.843 121.259 1.00 74.24 406 GLY B O 1
ATOM 6692 N N . GLY B 1 407 ? 113.488 155.917 123.308 1.00 70.73 407 GLY B N 1
ATOM 6693 C CA . GLY B 1 407 ? 113.952 157.146 123.933 1.00 70.73 407 GLY B CA 1
ATOM 6694 C C . GLY B 1 407 ? 115.380 157.459 123.528 1.00 70.73 407 GLY B C 1
ATOM 6695 O O . GLY B 1 407 ? 116.288 156.647 123.733 1.00 70.73 407 GLY B O 1
ATOM 6696 N N . LYS B 1 408 ? 115.582 158.643 122.947 1.00 70.56 408 LYS B N 1
ATOM 6697 C CA . LYS B 1 408 ? 116.916 159.057 122.521 1.00 70.56 408 LYS B CA 1
ATOM 6698 C C . LYS B 1 408 ? 117.321 160.456 122.960 1.00 70.56 408 LYS B C 1
ATOM 6699 O O . LYS B 1 408 ? 118.524 160.722 123.040 1.00 70.56 408 LYS B O 1
ATOM 6705 N N . THR B 1 409 ? 116.391 161.361 123.243 1.00 65.65 409 THR B N 1
ATOM 6706 C CA . THR B 1 409 ? 116.754 162.703 123.658 1.00 65.65 409 THR B CA 1
ATOM 6707 C C . THR B 1 409 ? 116.885 162.768 125.178 1.00 65.65 409 THR B C 1
ATOM 6708 O O . THR B 1 409 ? 116.747 161.767 125.885 1.00 65.65 409 THR B O 1
ATOM 6712 N N . GLY B 1 410 ? 117.158 163.962 125.689 1.00 60.08 410 GLY B N 1
ATOM 6713 C CA . GLY B 1 410 ? 117.333 164.150 127.112 1.00 60.08 410 GLY B CA 1
ATOM 6714 C C . GLY B 1 410 ? 116.062 164.260 127.915 1.00 60.08 410 GLY B C 1
ATOM 6715 O O . GLY B 1 410 ? 116.126 164.401 129.138 1.00 60.08 410 GLY B O 1
ATOM 6716 N N . LEU B 1 411 ? 114.899 164.198 127.265 1.00 58.35 411 LEU B N 1
ATOM 6717 C CA . LEU B 1 411 ? 113.636 164.339 127.978 1.00 58.35 411 LEU B CA 1
ATOM 6718 C C . LEU B 1 411 ? 113.347 163.153 128.890 1.00 58.35 411 LEU B C 1
ATOM 6719 O O . LEU B 1 411 ? 112.583 163.299 129.849 1.00 58.35 411 LEU B O 1
ATOM 6724 N N . THR B 1 412 ? 113.933 161.987 128.613 1.00 52.99 412 THR B N 1
ATOM 6725 C CA . THR B 1 412 ? 113.696 160.821 129.457 1.00 52.99 412 THR B CA 1
ATOM 6726 C C . THR B 1 412 ? 114.249 161.037 130.861 1.00 52.99 412 THR B C 1
ATOM 6727 O O . THR B 1 412 ? 113.584 160.735 131.859 1.00 52.99 412 THR B O 1
ATOM 6731 N N . ALA B 1 413 ? 115.464 161.572 130.958 1.00 50.83 413 ALA B N 1
ATOM 6732 C CA . ALA B 1 413 ? 116.105 161.789 132.248 1.00 50.83 413 ALA B CA 1
ATOM 6733 C C . ALA B 1 413 ? 115.465 162.915 133.048 1.00 50.83 413 ALA B C 1
ATOM 6734 O O . ALA B 1 413 ? 115.774 163.058 134.235 1.00 50.83 413 ALA B O 1
ATOM 6736 N N . VAL B 1 414 ? 114.599 163.716 132.437 1.00 49.05 414 VAL B N 1
ATOM 6737 C CA . VAL B 1 414 ? 113.833 164.709 133.181 1.00 49.05 414 VAL B CA 1
ATOM 6738 C C . VAL B 1 414 ? 112.560 164.100 133.754 1.00 49.05 414 VAL B C 1
ATOM 6739 O O . VAL B 1 414 ? 112.197 164.364 134.904 1.00 49.05 414 VAL B O 1
ATOM 6743 N N . ILE B 1 415 ? 111.873 163.269 132.971 1.00 48.10 415 ILE B N 1
ATOM 6744 C CA . ILE B 1 415 ? 110.671 162.620 133.474 1.00 48.10 415 ILE B CA 1
ATOM 6745 C C . ILE B 1 415 ? 111.017 161.569 134.525 1.00 48.10 415 ILE B C 1
ATOM 6746 O O . ILE B 1 415 ? 110.234 161.338 135.450 1.00 48.10 415 ILE B O 1
ATOM 6751 N N . VAL B 1 416 ? 112.184 160.926 134.424 1.00 44.54 416 VAL B N 1
ATOM 6752 C CA . VAL B 1 416 ? 112.611 160.030 135.498 1.00 44.54 416 VAL B CA 1
ATOM 6753 C C . VAL B 1 416 ? 112.814 160.804 136.794 1.00 44.54 416 VAL B C 1
ATOM 6754 O O . VAL B 1 416 ? 112.395 160.356 137.870 1.00 44.54 416 VAL B O 1
ATOM 6758 N N . GLY B 1 417 ? 113.449 161.975 136.719 1.00 43.97 417 GLY B N 1
ATOM 6759 C CA . GLY B 1 417 ? 113.588 162.807 137.901 1.00 43.97 417 GLY B CA 1
ATOM 6760 C C . GLY B 1 417 ? 112.258 163.259 138.463 1.00 43.97 417 GLY B C 1
ATOM 6761 O O . GLY B 1 417 ? 112.065 163.267 139.683 1.00 43.97 417 GLY B O 1
ATOM 6762 N N . LEU B 1 418 ? 111.322 163.636 137.594 1.00 43.53 418 LEU B N 1
ATOM 6763 C CA . LEU B 1 418 ? 109.985 164.008 138.037 1.00 43.53 418 LEU B CA 1
ATOM 6764 C C . LEU B 1 418 ? 109.229 162.852 138.680 1.00 43.53 418 LEU B C 1
ATOM 6765 O O . LEU B 1 418 ? 108.476 163.079 139.633 1.00 43.53 418 LEU B O 1
ATOM 6770 N N . TYR B 1 419 ? 109.398 161.627 138.176 1.00 44.31 419 TYR B N 1
ATOM 6771 C CA . TYR B 1 419 ? 108.855 160.460 138.863 1.00 44.31 419 TYR B CA 1
ATOM 6772 C C . TYR B 1 419 ? 109.486 160.281 140.235 1.00 44.31 419 TYR B C 1
ATOM 6773 O O . TYR B 1 419 ? 108.782 159.984 141.206 1.00 44.31 419 TYR B O 1
ATOM 6782 N N . PHE B 1 420 ? 110.806 160.450 140.335 1.00 38.87 420 PHE B N 1
ATOM 6783 C CA . PHE B 1 420 ? 111.466 160.360 141.633 1.00 38.87 420 PHE B CA 1
ATOM 6784 C C . PHE B 1 420 ? 111.010 161.455 142.586 1.00 38.87 420 PHE B C 1
ATOM 6785 O O . PHE B 1 420 ? 111.101 161.275 143.804 1.00 38.87 420 PHE B O 1
ATOM 6793 N N . LEU B 1 421 ? 110.535 162.586 142.060 1.00 41.68 421 LEU B N 1
ATOM 6794 C CA . LEU B 1 421 ? 109.978 163.625 142.920 1.00 41.68 421 LEU B CA 1
ATOM 6795 C C . LEU B 1 421 ? 108.723 163.137 143.631 1.00 41.68 421 LEU B C 1
ATOM 6796 O O . LEU B 1 421 ? 108.543 163.391 144.827 1.00 41.68 421 LEU B O 1
ATOM 6801 N N . ALA B 1 422 ? 107.851 162.429 142.918 1.00 41.26 422 ALA B N 1
ATOM 6802 C CA . ALA B 1 422 ? 106.598 161.955 143.489 1.00 41.26 422 ALA B CA 1
ATOM 6803 C C . ALA B 1 422 ? 106.771 160.725 144.367 1.00 41.26 422 ALA B C 1
ATOM 6804 O O . ALA B 1 422 ? 105.817 160.334 145.047 1.00 41.26 422 ALA B O 1
ATOM 6806 N N . SER B 1 423 ? 107.950 160.107 144.376 1.00 39.96 423 SER B N 1
ATOM 6807 C CA . SER B 1 423 ? 108.213 158.950 145.216 1.00 39.96 423 SER B CA 1
ATOM 6808 C C . SER B 1 423 ? 108.720 159.331 146.599 1.00 39.96 423 SER B C 1
ATOM 6809 O O . SER B 1 423 ? 108.868 158.452 147.453 1.00 39.96 423 SER B O 1
ATOM 6812 N N . MET B 1 424 ? 108.995 160.609 146.839 1.00 42.67 424 MET B N 1
ATOM 6813 C CA . MET B 1 424 ? 109.399 161.084 148.154 1.00 42.67 424 MET B CA 1
ATOM 6814 C C . MET B 1 424 ? 108.220 161.260 149.102 1.00 42.67 424 MET B C 1
ATOM 6815 O O . MET B 1 424 ? 108.374 161.030 150.306 1.00 42.67 424 MET B O 1
ATOM 6820 N N . PHE B 1 425 ? 107.048 161.632 148.587 1.00 45.43 425 PHE B N 1
ATOM 6821 C CA . PHE B 1 425 ? 105.878 161.889 149.413 1.00 45.43 425 PHE B CA 1
ATOM 6822 C C . PHE B 1 425 ? 105.296 160.636 150.054 1.00 45.43 425 PHE B C 1
ATOM 6823 O O . PHE B 1 425 ? 104.501 160.755 150.991 1.00 45.43 425 PHE B O 1
ATOM 6831 N N . PHE B 1 426 ? 105.670 159.449 149.577 1.00 42.69 426 PHE B N 1
ATOM 6832 C CA . PHE B 1 426 ? 105.151 158.190 150.099 1.00 42.69 426 PHE B CA 1
ATOM 6833 C C . PHE B 1 426 ? 106.104 157.540 151.095 1.00 42.69 426 PHE B C 1
ATOM 6834 O O . PHE B 1 426 ? 106.233 156.312 151.118 1.00 42.69 426 PHE B O 1
ATOM 6842 N N . THR B 1 427 ? 106.781 158.348 151.909 1.00 43.52 427 THR B N 1
ATOM 6843 C CA . THR B 1 427 ? 107.705 157.809 152.900 1.00 43.52 427 THR B CA 1
ATOM 6844 C C . THR B 1 427 ? 107.080 156.785 153.853 1.00 43.52 427 THR B C 1
ATOM 6845 O O . THR B 1 427 ? 107.760 155.786 154.145 1.00 43.52 427 THR B O 1
ATOM 6849 N N . PRO B 1 428 ? 105.839 156.952 154.364 1.00 42.74 428 PRO B N 1
ATOM 6850 C CA . PRO B 1 428 ? 105.291 155.945 155.288 1.00 42.74 428 PRO B CA 1
ATOM 6851 C C . PRO B 1 428 ? 105.333 154.515 154.766 1.00 42.74 428 PRO B C 1
ATOM 6852 O O . PRO B 1 428 ? 105.600 153.586 155.534 1.00 42.74 428 PRO B O 1
ATOM 6856 N N . LEU B 1 429 ? 105.073 154.315 153.476 1.00 38.42 429 LEU B N 1
ATOM 6857 C CA . LEU B 1 429 ? 105.085 152.975 152.902 1.00 38.42 429 LEU B CA 1
ATOM 6858 C C . LEU B 1 429 ? 106.476 152.516 152.484 1.00 38.42 429 LEU B C 1
ATOM 6859 O O . LEU B 1 429 ? 106.625 151.374 152.039 1.00 38.42 429 LEU B O 1
ATOM 6864 N N . VAL B 1 430 ? 107.490 153.367 152.611 1.00 38.87 430 VAL B N 1
ATOM 6865 C CA . VAL B 1 430 ? 108.853 152.996 152.256 1.00 38.87 430 VAL B CA 1
ATOM 6866 C C . VAL B 1 430 ? 109.706 152.671 153.477 1.00 38.87 430 VAL B C 1
ATOM 6867 O O . VAL B 1 430 ? 110.603 151.820 153.377 1.00 38.87 430 VAL B O 1
ATOM 6871 N N . THR B 1 431 ? 109.447 153.291 154.625 1.00 41.87 431 THR B N 1
ATOM 6872 C CA . THR B 1 431 ? 110.176 152.979 155.845 1.00 41.87 431 THR B CA 1
ATOM 6873 C C . THR B 1 431 ? 109.810 151.623 156.430 1.00 41.87 431 THR B C 1
ATOM 6874 O O . THR B 1 431 ? 110.636 151.017 157.119 1.00 41.87 431 THR B O 1
ATOM 6878 N N . ASN B 1 432 ? 108.607 151.124 156.156 1.00 41.15 432 ASN B N 1
ATOM 6879 C CA . ASN B 1 432 ? 108.086 149.915 156.791 1.00 41.15 432 ASN B CA 1
ATOM 6880 C C . ASN B 1 432 ? 108.261 148.680 155.917 1.00 41.15 432 ASN B C 1
ATOM 6881 O O . ASN B 1 432 ? 107.406 147.792 155.909 1.00 41.15 432 ASN B O 1
ATOM 6886 N N . VAL B 1 433 ? 109.352 148.601 155.167 1.00 39.11 433 VAL B N 1
ATOM 6887 C CA . VAL B 1 433 ? 109.679 147.426 154.364 1.00 39.11 433 VAL B CA 1
ATOM 6888 C C . VAL B 1 433 ? 110.578 146.522 155.201 1.00 39.11 433 VAL B C 1
ATOM 6889 O O . VAL B 1 433 ? 111.675 146.951 155.589 1.00 39.11 433 VAL B O 1
ATOM 6893 N N . PRO B 1 434 ? 110.168 145.293 155.499 1.00 38.89 434 PRO B N 1
ATOM 6894 C CA . PRO B 1 434 ? 110.984 144.418 156.343 1.00 38.89 434 PRO B CA 1
ATOM 6895 C C . PRO B 1 434 ? 112.266 143.988 155.646 1.00 38.89 434 PRO B C 1
ATOM 6896 O O . PRO B 1 434 ? 112.389 144.023 154.421 1.00 38.89 434 PRO B O 1
ATOM 6900 N N . ARG B 1 435 ? 113.239 143.582 156.466 1.00 43.90 435 ARG B N 1
ATOM 6901 C CA . ARG B 1 435 ? 114.525 143.146 155.936 1.00 43.90 435 ARG B CA 1
ATOM 6902 C C . ARG B 1 435 ? 114.418 141.856 155.131 1.00 43.90 435 ARG B C 1
ATOM 6903 O O . ARG B 1 435 ? 115.140 141.699 154.140 1.00 43.90 435 ARG B O 1
ATOM 6911 N N . TRP B 1 436 ? 113.540 140.935 155.526 1.00 39.60 436 TRP B N 1
ATOM 6912 C CA . TRP B 1 436 ? 113.344 139.715 154.754 1.00 39.60 436 TRP B CA 1
ATOM 6913 C C . TRP B 1 436 ? 112.636 139.967 153.432 1.00 39.60 436 TRP B C 1
ATOM 6914 O O . TRP B 1 436 ? 112.555 139.051 152.607 1.00 39.60 436 TRP B O 1
ATOM 6925 N N . ALA B 1 437 ? 112.113 141.173 153.214 1.00 38.18 437 ALA B N 1
ATOM 6926 C CA . ALA B 1 437 ? 111.591 141.558 151.911 1.00 38.18 437 ALA B CA 1
ATOM 6927 C C . ALA B 1 437 ? 112.699 141.968 150.954 1.00 38.18 437 ALA B C 1
ATOM 6928 O O . ALA B 1 437 ? 112.668 141.598 149.777 1.00 38.18 437 ALA B O 1
ATOM 6930 N N . VAL B 1 438 ? 113.685 142.729 151.441 1.00 38.48 438 VAL B N 1
ATOM 6931 C CA . VAL B 1 438 ? 114.806 143.148 150.603 1.00 38.48 438 VAL B CA 1
ATOM 6932 C C . VAL B 1 438 ? 115.921 142.119 150.560 1.00 38.48 438 VAL B C 1
ATOM 6933 O O . VAL B 1 438 ? 116.879 142.293 149.797 1.00 38.48 438 VAL B O 1
ATOM 6937 N N . GLY B 1 439 ? 115.835 141.063 151.364 1.00 39.02 439 GLY B N 1
ATOM 6938 C CA . GLY B 1 439 ? 116.785 139.978 151.298 1.00 39.02 439 GLY B CA 1
ATOM 6939 C C . GLY B 1 439 ? 116.867 139.327 149.930 1.00 39.02 439 GLY B C 1
ATOM 6940 O O . GLY B 1 439 ? 117.952 139.188 149.357 1.00 39.02 439 GLY B O 1
ATOM 6941 N N . PRO B 1 440 ? 115.725 138.906 149.376 1.00 38.25 440 PRO B N 1
ATOM 6942 C CA . PRO B 1 440 ? 115.738 138.353 148.012 1.00 38.25 440 PRO B CA 1
ATOM 6943 C C . PRO B 1 440 ? 116.195 139.335 146.948 1.00 38.25 440 PRO B C 1
ATOM 6944 O O . PRO B 1 440 ? 116.680 138.900 145.898 1.00 38.25 440 PRO B O 1
ATOM 6948 N N . SER B 1 441 ? 116.052 140.640 147.172 1.00 39.68 441 SER B N 1
ATOM 6949 C CA . SER B 1 441 ? 116.467 141.631 146.189 1.00 39.68 441 SER B CA 1
ATOM 6950 C C . SER B 1 441 ? 117.976 141.813 146.122 1.00 39.68 441 SER B C 1
ATOM 6951 O O . SER B 1 441 ? 118.480 142.277 145.095 1.00 39.68 441 SER B O 1
ATOM 6954 N N . LEU B 1 442 ? 118.706 141.464 147.180 1.00 40.68 442 LEU B N 1
ATOM 6955 C CA . LEU B 1 442 ? 120.159 141.540 147.147 1.00 40.68 442 LEU B CA 1
ATOM 6956 C C . LEU B 1 442 ? 120.794 140.372 146.409 1.00 40.68 442 LEU B C 1
ATOM 6957 O O . LEU B 1 442 ? 121.972 140.458 146.046 1.00 40.68 442 LEU B O 1
ATOM 6962 N N . VAL B 1 443 ? 120.052 139.293 146.177 1.00 42.80 443 VAL B N 1
ATOM 6963 C CA . VAL B 1 443 ? 120.595 138.129 145.483 1.00 42.80 443 VAL B CA 1
ATOM 6964 C C . VAL B 1 443 ? 120.467 138.276 143.971 1.00 42.80 443 VAL B C 1
ATOM 6965 O O . VAL B 1 443 ? 121.377 137.902 143.226 1.00 42.80 443 VAL B O 1
ATOM 6969 N N . MET B 1 444 ? 119.347 138.819 143.492 1.00 46.80 444 MET B N 1
ATOM 6970 C CA . MET B 1 444 ? 119.189 139.006 142.056 1.00 46.80 444 MET B CA 1
ATOM 6971 C C . MET B 1 444 ? 120.163 140.032 141.498 1.00 46.80 444 MET B C 1
ATOM 6972 O O . MET B 1 444 ? 120.555 139.921 140.334 1.00 46.80 444 MET B O 1
ATOM 6977 N N . VAL B 1 445 ? 120.568 141.021 142.298 1.00 47.85 445 VAL B N 1
ATOM 6978 C CA . VAL B 1 445 ? 121.591 141.958 141.845 1.00 47.85 445 VAL B CA 1
ATOM 6979 C C . VAL B 1 445 ? 122.890 141.219 141.551 1.00 47.85 445 VAL B C 1
ATOM 6980 O O . VAL B 1 445 ? 123.517 141.427 140.504 1.00 47.85 445 VAL B O 1
ATOM 6984 N N . GLY B 1 446 ? 123.309 140.338 142.462 1.00 47.02 446 GLY B N 1
ATOM 6985 C CA . GLY B 1 446 ? 124.482 139.525 142.205 1.00 47.02 446 GLY B CA 1
ATOM 6986 C C . GLY B 1 446 ? 124.307 138.598 141.021 1.00 47.02 446 GLY B C 1
ATOM 6987 O O . GLY B 1 446 ? 125.241 138.405 140.238 1.00 47.02 446 GLY B O 1
ATOM 6988 N N . VAL B 1 447 ? 123.114 138.021 140.866 1.00 46.80 447 VAL B N 1
ATOM 6989 C CA . VAL B 1 447 ? 122.871 137.126 139.738 1.00 46.80 447 VAL B CA 1
ATOM 6990 C C . VAL B 1 447 ? 123.021 137.873 138.418 1.00 46.80 447 VAL B C 1
ATOM 6991 O O . VAL B 1 447 ? 123.644 137.371 137.474 1.00 46.80 447 VAL B O 1
ATOM 6995 N N . MET B 1 448 ? 122.466 139.082 138.329 1.00 51.51 448 MET B N 1
ATOM 6996 C CA . MET B 1 448 ? 122.569 139.874 137.109 1.00 51.51 448 MET B CA 1
ATOM 6997 C C . MET B 1 448 ? 123.953 140.474 136.896 1.00 51.51 448 MET B C 1
ATOM 6998 O O . MET B 1 448 ? 124.312 140.753 135.747 1.00 51.51 448 MET B O 1
ATOM 7003 N N . MET B 1 449 ? 124.735 140.688 137.954 1.00 48.97 449 MET B N 1
ATOM 7004 C CA . MET B 1 449 ? 126.113 141.127 137.776 1.00 48.97 449 MET B CA 1
ATOM 7005 C C . MET B 1 449 ? 127.072 139.979 137.495 1.00 48.97 449 MET B C 1
ATOM 7006 O O . MET B 1 449 ? 128.207 140.227 137.077 1.00 48.97 449 MET B O 1
ATOM 7011 N N . MET B 1 450 ? 126.639 138.736 137.714 1.00 49.70 450 MET B N 1
ATOM 7012 C CA . MET B 1 450 ? 127.459 137.578 137.377 1.00 49.70 450 MET B CA 1
ATOM 7013 C C . MET B 1 450 ? 127.446 137.252 135.890 1.00 49.70 450 MET B C 1
ATOM 7014 O O . MET B 1 450 ? 128.243 136.418 135.448 1.00 49.70 450 MET B O 1
ATOM 7019 N N . GLY B 1 451 ? 126.572 137.882 135.112 1.00 47.33 451 GLY B N 1
ATOM 7020 C CA . GLY B 1 451 ? 126.400 137.510 133.720 1.00 47.33 451 GLY B CA 1
ATOM 7021 C C . GLY B 1 451 ? 127.571 137.859 132.825 1.00 47.33 451 GLY B C 1
ATOM 7022 O O . GLY B 1 451 ? 127.593 137.483 131.650 1.00 47.33 451 GLY B O 1
ATOM 7023 N N . VAL B 1 452 ? 128.553 138.580 133.368 1.00 50.33 452 VAL B N 1
ATOM 7024 C CA . VAL B 1 452 ? 129.731 138.978 132.609 1.00 50.33 452 VAL B CA 1
ATOM 7025 C C . VAL B 1 452 ? 130.902 138.031 132.821 1.00 50.33 452 VAL B C 1
ATOM 7026 O O . VAL B 1 452 ? 131.969 138.229 132.223 1.00 50.33 452 VAL B O 1
ATOM 7030 N N . VAL B 1 453 ? 130.731 136.989 133.639 1.00 50.26 453 VAL B N 1
ATOM 7031 C CA . VAL B 1 453 ? 131.821 136.068 133.938 1.00 50.26 453 VAL B CA 1
ATOM 7032 C C . VAL B 1 453 ? 132.258 135.251 132.733 1.00 50.26 453 VAL B C 1
ATOM 7033 O O . VAL B 1 453 ? 133.387 134.749 132.718 1.00 50.26 453 VAL B O 1
ATOM 7037 N N . LYS B 1 454 ? 131.411 135.107 131.717 1.00 54.52 454 LYS B N 1
ATOM 7038 C CA . LYS B 1 454 ? 131.778 134.316 130.542 1.00 54.52 454 LYS B CA 1
ATOM 7039 C C . LYS B 1 454 ? 132.471 135.170 129.484 1.00 54.52 454 LYS B C 1
ATOM 7040 O O . LYS B 1 454 ? 132.147 135.132 128.298 1.00 54.52 454 LYS B O 1
ATOM 7046 N N . ASP B 1 455 ? 133.459 135.945 129.927 1.00 58.05 455 ASP B N 1
ATOM 7047 C CA . ASP B 1 455 ? 134.357 136.655 129.028 1.00 58.05 455 ASP B CA 1
ATOM 7048 C C . ASP B 1 455 ? 135.805 136.618 129.483 1.00 58.05 455 ASP B C 1
ATOM 7049 O O . ASP B 1 455 ? 136.679 137.035 128.716 1.00 58.05 455 ASP B O 1
ATOM 7054 N N . ILE B 1 456 ? 136.093 136.149 130.696 1.00 54.48 456 ILE B N 1
ATOM 7055 C CA . ILE B 1 456 ? 137.467 136.035 131.163 1.00 54.48 456 ILE B CA 1
ATOM 7056 C C . ILE B 1 456 ? 138.155 134.903 130.416 1.00 54.48 456 ILE B C 1
ATOM 7057 O O . ILE B 1 456 ? 137.577 133.827 130.218 1.00 54.48 456 ILE B O 1
ATOM 7062 N N . ARG B 1 457 ? 139.396 135.138 129.995 1.00 57.17 457 ARG B N 1
ATOM 7063 C CA . ARG B 1 457 ? 140.136 134.127 129.255 1.00 57.17 457 ARG B CA 1
ATOM 7064 C C . ARG B 1 457 ? 140.583 133.008 130.186 1.00 57.17 457 ARG B C 1
ATOM 7065 O O . ARG B 1 457 ? 141.703 133.034 130.705 1.00 57.17 457 ARG B O 1
ATOM 7073 N N . TRP B 1 458 ? 139.713 132.020 130.401 1.00 55.00 458 TRP B N 1
ATOM 7074 C CA . TRP B 1 458 ? 140.034 130.910 131.291 1.00 55.00 458 TRP B CA 1
ATOM 7075 C C . TRP B 1 458 ? 141.060 129.956 130.696 1.00 55.00 458 TRP B C 1
ATOM 7076 O O . TRP B 1 458 ? 141.590 129.113 131.429 1.00 55.00 458 TRP B O 1
ATOM 7087 N N . GLY B 1 459 ? 141.345 130.058 129.397 1.00 61.03 459 GLY B N 1
ATOM 7088 C CA . GLY B 1 459 ? 142.318 129.163 128.790 1.00 61.03 459 GLY B CA 1
ATOM 7089 C C . GLY B 1 459 ? 143.720 129.359 129.333 1.00 61.03 459 GLY B C 1
ATOM 7090 O O . GLY B 1 459 ? 144.428 128.388 129.609 1.00 61.03 459 GLY B O 1
ATOM 7091 N N . GLU B 1 460 ? 144.139 130.611 129.497 1.00 61.56 460 GLU B N 1
ATOM 7092 C CA . GLU B 1 460 ? 145.459 130.893 130.035 1.00 61.56 460 GLU B CA 1
ATOM 7093 C C . GLU B 1 460 ? 145.491 130.639 131.540 1.00 61.56 460 GLU B C 1
ATOM 7094 O O . GLU B 1 460 ? 144.457 130.541 132.205 1.00 61.56 460 GLU B O 1
ATOM 7100 N N . THR B 1 461 ? 146.705 130.525 132.075 1.00 55.88 461 THR B N 1
ATOM 7101 C CA . THR B 1 461 ? 146.879 130.240 133.494 1.00 55.88 461 THR B CA 1
ATOM 7102 C C . THR B 1 461 ? 146.906 131.501 134.348 1.00 55.88 461 THR B C 1
ATOM 7103 O O . THR B 1 461 ? 146.261 131.546 135.400 1.00 55.88 461 THR B O 1
ATOM 7107 N N . LYS B 1 462 ? 147.647 132.525 133.920 1.00 55.60 462 LYS B N 1
ATOM 7108 C CA . LYS B 1 462 ? 147.715 133.762 134.693 1.00 55.60 462 LYS B CA 1
ATOM 7109 C C . LYS B 1 462 ? 146.363 134.461 134.758 1.00 55.60 462 LYS B C 1
ATOM 7110 O O . LYS B 1 462 ? 145.928 134.877 135.839 1.00 55.60 462 LYS B O 1
ATOM 7116 N N . GLU B 1 463 ? 145.681 134.581 133.619 1.00 55.90 463 GLU B N 1
ATOM 7117 C CA . GLU B 1 463 ? 144.375 135.220 133.572 1.00 55.90 463 GLU B CA 1
ATOM 7118 C C . GLU B 1 463 ? 143.303 134.430 134.307 1.00 55.90 463 GLU B C 1
ATOM 7119 O O . GLU B 1 463 ? 142.257 134.998 134.638 1.00 55.90 463 GLU B O 1
ATOM 7125 N N . ALA B 1 464 ? 143.529 133.143 134.565 1.00 51.08 464 ALA B N 1
ATOM 7126 C CA . ALA B 1 464 ? 142.603 132.349 135.356 1.00 51.08 464 ALA B CA 1
ATOM 7127 C C . ALA B 1 464 ? 142.856 132.454 136.850 1.00 51.08 464 ALA B C 1
ATOM 7128 O O . ALA B 1 464 ? 141.901 132.635 137.611 1.00 51.08 464 ALA B O 1
ATOM 7130 N N . VAL B 1 465 ? 144.114 132.357 137.284 1.00 47.48 465 VAL B N 1
ATOM 7131 C CA . VAL B 1 465 ? 144.427 132.499 138.701 1.00 47.48 465 VAL B CA 1
ATOM 7132 C C . VAL B 1 465 ? 144.100 133.907 139.184 1.00 47.48 465 VAL B C 1
ATOM 7133 O O . VAL B 1 465 ? 143.533 134.091 140.269 1.00 47.48 465 VAL B O 1
ATOM 7137 N N . THR B 1 466 ? 144.453 134.923 138.390 1.00 46.93 466 THR B N 1
ATOM 7138 C CA . THR B 1 466 ? 144.199 136.301 138.801 1.00 46.93 466 THR B CA 1
ATOM 7139 C C . THR B 1 466 ? 142.709 136.555 138.989 1.00 46.93 466 THR B C 1
ATOM 7140 O O . THR B 1 466 ? 142.306 137.254 139.926 1.00 46.93 466 THR B O 1
ATOM 7144 N N . ALA B 1 467 ? 141.876 135.995 138.111 1.00 43.51 467 ALA B N 1
ATOM 7145 C CA . ALA B 1 467 ? 140.437 136.149 138.268 1.00 43.51 467 ALA B CA 1
ATOM 7146 C C . ALA B 1 467 ? 139.902 135.328 139.432 1.00 43.51 467 ALA B C 1
ATOM 7147 O O . ALA B 1 467 ? 139.046 135.811 140.185 1.00 43.51 467 ALA B O 1
ATOM 7149 N N . PHE B 1 468 ? 140.384 134.094 139.599 1.00 43.69 468 PHE B N 1
ATOM 7150 C CA . PHE B 1 468 ? 139.839 133.218 140.628 1.00 43.69 468 PHE B CA 1
ATOM 7151 C C . PHE B 1 468 ? 140.151 133.706 142.035 1.00 43.69 468 PHE B C 1
ATOM 7152 O O . PHE B 1 468 ? 139.279 133.640 142.907 1.00 43.69 468 PHE B O 1
ATOM 7160 N N . VAL B 1 469 ? 141.372 134.184 142.288 1.00 40.20 469 VAL B N 1
ATOM 7161 C CA . VAL B 1 469 ? 141.683 134.693 143.622 1.00 40.20 469 VAL B CA 1
ATOM 7162 C C . VAL B 1 469 ? 140.826 135.911 143.946 1.00 40.20 469 VAL B C 1
ATOM 7163 O O . VAL B 1 469 ? 140.301 136.039 145.061 1.00 40.20 469 VAL B O 1
ATOM 7167 N N . THR B 1 470 ? 140.671 136.822 142.983 1.00 39.58 470 THR B N 1
ATOM 7168 C CA . THR B 1 470 ? 139.845 138.005 143.203 1.00 39.58 470 THR B CA 1
ATOM 7169 C C . THR B 1 470 ? 138.395 137.626 143.476 1.00 39.58 470 THR B C 1
ATOM 7170 O O . THR B 1 470 ? 137.758 138.192 144.371 1.00 39.58 470 THR B O 1
ATOM 7174 N N . ILE B 1 471 ? 137.858 136.668 142.719 1.00 38.86 471 ILE B N 1
ATOM 7175 C CA . ILE B 1 471 ? 136.480 136.242 142.936 1.00 38.86 471 ILE B CA 1
ATOM 7176 C C . ILE B 1 471 ? 136.327 135.583 144.302 1.00 38.86 471 ILE B C 1
ATOM 7177 O O . ILE B 1 471 ? 135.360 135.846 145.026 1.00 38.86 471 ILE B O 1
ATOM 7182 N N . LEU B 1 472 ? 137.273 134.722 144.678 1.00 39.78 472 LEU B N 1
ATOM 7183 C CA . LEU B 1 472 ? 137.114 133.919 145.885 1.00 39.78 472 LEU B CA 1
ATOM 7184 C C . LEU B 1 472 ? 137.331 134.726 147.160 1.00 39.78 472 LEU B C 1
ATOM 7185 O O . LEU B 1 472 ? 136.568 134.576 148.120 1.00 39.78 472 LEU B O 1
ATOM 7190 N N . LEU B 1 473 ? 138.356 135.580 147.203 1.00 38.33 473 LEU B N 1
ATOM 7191 C CA . LEU B 1 473 ? 138.720 136.222 148.460 1.00 38.33 473 LEU B CA 1
ATOM 7192 C C . LEU B 1 473 ? 137.783 137.349 148.866 1.00 38.33 473 LEU B C 1
ATOM 7193 O O . LEU B 1 473 ? 137.880 137.830 150.000 1.00 38.33 473 LEU B O 1
ATOM 7198 N N . MET B 1 474 ? 136.884 137.786 147.984 1.00 39.29 474 MET B N 1
ATOM 7199 C CA . MET B 1 474 ? 136.013 138.903 148.342 1.00 39.29 474 MET B CA 1
ATOM 7200 C C . MET B 1 474 ? 134.902 138.481 149.298 1.00 39.29 474 MET B C 1
ATOM 7201 O O . MET B 1 474 ? 134.733 139.139 150.340 1.00 39.29 474 MET B O 1
ATOM 7206 N N . PRO B 1 475 ? 134.118 137.423 149.035 1.00 38.85 475 PRO B N 1
ATOM 7207 C CA . PRO B 1 475 ? 133.075 137.046 150.000 1.00 38.85 475 PRO B CA 1
ATOM 7208 C C . PRO B 1 475 ? 133.578 136.235 151.180 1.00 38.85 475 PRO B C 1
ATOM 7209 O O . PRO B 1 475 ? 133.002 136.351 152.270 1.00 38.85 475 PRO B O 1
ATOM 7213 N N . LEU B 1 476 ? 134.621 135.423 151.011 1.00 38.06 476 LEU B N 1
ATOM 7214 C CA . LEU B 1 476 ? 135.105 134.571 152.090 1.00 38.06 476 LEU B CA 1
ATOM 7215 C C . LEU B 1 476 ? 135.856 135.337 153.169 1.00 38.06 476 LEU B C 1
ATOM 7216 O O . LEU B 1 476 ? 135.856 134.902 154.325 1.00 38.06 476 LEU B O 1
ATOM 7221 N N . THR B 1 477 ? 136.488 136.458 152.830 1.00 41.53 477 THR B N 1
ATOM 7222 C CA . THR B 1 477 ? 137.131 137.309 153.819 1.00 41.53 477 THR B CA 1
ATOM 7223 C C . THR B 1 477 ? 136.258 138.486 154.223 1.00 41.53 477 THR B C 1
ATOM 7224 O O . THR B 1 477 ? 136.679 139.294 155.059 1.00 41.53 477 THR B O 1
ATOM 7228 N N . TYR B 1 478 ? 135.057 138.598 153.654 1.00 44.14 478 TYR B N 1
ATOM 7229 C CA . TYR B 1 478 ? 134.091 139.638 154.003 1.00 44.14 478 TYR B CA 1
ATOM 7230 C C . TYR B 1 478 ? 134.707 141.030 153.864 1.00 44.14 478 TYR B C 1
ATOM 7231 O O . TYR B 1 478 ? 134.658 141.860 154.773 1.00 44.14 478 TYR B O 1
ATOM 7240 N N . SER B 1 479 ? 135.302 141.272 152.697 1.00 42.87 479 SER B N 1
ATOM 7241 C CA . SER B 1 479 ? 135.901 142.569 152.418 1.00 42.87 479 SER B CA 1
ATOM 7242 C C . SER B 1 479 ? 136.049 142.747 150.916 1.00 42.87 479 SER B C 1
ATOM 7243 O O . SER B 1 479 ? 136.399 141.799 150.209 1.00 42.87 479 SER B O 1
ATOM 7246 N N . ILE B 1 480 ? 135.772 143.959 150.440 1.00 42.33 480 ILE B N 1
ATOM 7247 C CA . ILE B 1 480 ? 136.001 144.281 149.037 1.00 42.33 480 ILE B CA 1
ATOM 7248 C C . ILE B 1 480 ? 137.428 144.771 148.823 1.00 42.33 480 ILE B C 1
ATOM 7249 O O . ILE B 1 480 ? 138.010 144.552 147.756 1.00 42.33 480 ILE B O 1
ATOM 7254 N N . ALA B 1 481 ? 138.020 145.419 149.827 1.00 41.19 481 ALA B N 1
ATOM 7255 C CA . ALA B 1 481 ? 139.385 145.911 149.685 1.00 41.19 481 ALA B CA 1
ATOM 7256 C C . ALA B 1 481 ? 140.400 144.776 149.676 1.00 41.19 481 ALA B C 1
ATOM 7257 O O . ALA B 1 481 ? 141.519 144.956 149.185 1.00 41.19 481 ALA B O 1
ATOM 7259 N N . ASN B 1 482 ? 140.037 143.611 150.207 1.00 39.26 482 ASN B N 1
ATOM 7260 C CA . ASN B 1 482 ? 140.939 142.467 150.247 1.00 39.26 482 ASN B CA 1
ATOM 7261 C C . ASN B 1 482 ? 140.906 141.640 148.972 1.00 39.26 482 ASN B C 1
ATOM 7262 O O . ASN B 1 482 ? 141.638 140.652 148.874 1.00 39.26 482 ASN B O 1
ATOM 7267 N N . GLY B 1 483 ? 140.078 142.010 148.001 1.00 41.59 483 GLY B N 1
ATOM 7268 C CA . GLY B 1 483 ? 140.058 141.314 146.732 1.00 41.59 483 GLY B CA 1
ATOM 7269 C C . GLY B 1 483 ? 140.911 142.010 145.694 1.00 41.59 483 GLY B C 1
ATOM 7270 O O . GLY B 1 483 ? 141.675 141.362 144.972 1.00 41.59 483 GLY B O 1
ATOM 7271 N N . ILE B 1 484 ? 140.787 143.336 145.616 1.00 42.91 484 ILE B N 1
ATOM 7272 C CA . ILE B 1 484 ? 141.564 144.106 144.651 1.00 42.91 484 ILE B CA 1
ATOM 7273 C C . ILE B 1 484 ? 143.054 143.988 144.944 1.00 42.91 484 ILE B C 1
ATOM 7274 O O . ILE B 1 484 ? 143.866 143.791 144.029 1.00 42.91 484 ILE B O 1
ATOM 7279 N N . ILE B 1 485 ? 143.441 144.113 146.215 1.00 41.99 485 ILE B N 1
ATOM 7280 C CA . ILE B 1 485 ? 144.854 144.038 146.571 1.00 41.99 485 ILE B CA 1
ATOM 7281 C C . ILE B 1 485 ? 145.419 142.663 146.242 1.00 41.99 485 ILE B C 1
ATOM 7282 O O . ILE B 1 485 ? 146.512 142.547 145.677 1.00 41.99 485 ILE B O 1
ATOM 7287 N N . ALA B 1 486 ? 144.686 141.600 146.583 1.00 42.62 486 ALA B N 1
ATOM 7288 C CA . ALA B 1 486 ? 145.137 140.252 146.263 1.00 42.62 486 ALA B CA 1
ATOM 7289 C C . ALA B 1 486 ? 145.242 140.017 144.763 1.00 42.62 486 ALA B C 1
ATOM 7290 O O . ALA B 1 486 ? 146.221 139.411 144.312 1.00 42.62 486 ALA B O 1
ATOM 7292 N N . GLY B 1 487 ? 144.268 140.481 143.984 1.00 46.46 487 GLY B N 1
ATOM 7293 C CA . GLY B 1 487 ? 144.322 140.330 142.545 1.00 46.46 487 GLY B CA 1
ATOM 7294 C C . GLY B 1 487 ? 145.499 141.051 141.927 1.00 46.46 487 GLY B C 1
ATOM 7295 O O . GLY B 1 487 ? 146.203 140.488 141.084 1.00 46.46 487 GLY B O 1
ATOM 7296 N N . ILE B 1 488 ? 145.733 142.295 142.349 1.00 48.25 488 ILE B N 1
ATOM 7297 C CA . ILE B 1 488 ? 146.876 143.039 141.832 1.00 48.25 488 ILE B CA 1
ATOM 7298 C C . ILE B 1 488 ? 148.189 142.386 142.246 1.00 48.25 488 ILE B C 1
ATOM 7299 O O . ILE B 1 488 ? 149.131 142.323 141.448 1.00 48.25 488 ILE B O 1
ATOM 7304 N N . GLY B 1 489 ? 148.282 141.889 143.481 1.00 49.26 489 GLY B N 1
ATOM 7305 C CA . GLY B 1 489 ? 149.501 141.222 143.906 1.00 49.26 489 GLY B CA 1
ATOM 7306 C C . GLY B 1 489 ? 149.781 139.955 143.122 1.00 49.26 489 GLY B C 1
ATOM 7307 O O . GLY B 1 489 ? 150.927 139.685 142.752 1.00 49.26 489 GLY B O 1
ATOM 7308 N N . ILE B 1 490 ? 148.745 139.158 142.861 1.00 50.30 490 ILE B N 1
ATOM 7309 C CA . ILE B 1 490 ? 148.925 137.952 142.059 1.00 50.30 490 ILE B CA 1
ATOM 7310 C C . ILE B 1 490 ? 149.324 138.315 140.634 1.00 50.30 490 ILE B C 1
ATOM 7311 O O . ILE B 1 490 ? 150.221 137.700 140.047 1.00 50.30 490 ILE B O 1
ATOM 7316 N N . TYR B 1 491 ? 148.671 139.327 140.057 1.00 53.13 491 TYR B N 1
ATOM 7317 C CA . TYR B 1 491 ? 148.959 139.704 138.679 1.00 53.13 491 TYR B CA 1
ATOM 7318 C C . TYR B 1 491 ? 150.357 140.282 138.510 1.00 53.13 491 TYR B C 1
ATOM 7319 O O . TYR B 1 491 ? 150.990 140.037 137.478 1.00 53.13 491 TYR B O 1
ATOM 7328 N N . LEU B 1 492 ? 150.851 141.043 139.487 1.00 62.35 492 LEU B N 1
ATOM 7329 C CA . LEU B 1 492 ? 152.176 141.639 139.357 1.00 62.35 492 LEU B CA 1
ATOM 7330 C C . LEU B 1 492 ? 153.277 140.593 139.493 1.00 62.35 492 LEU B C 1
ATOM 7331 O O . LEU B 1 492 ? 154.229 140.582 138.708 1.00 62.35 492 LEU B O 1
ATOM 7336 N N . ALA B 1 493 ? 153.161 139.702 140.479 1.00 63.42 493 ALA B N 1
ATOM 7337 C CA . ALA B 1 493 ? 154.205 138.710 140.702 1.00 63.42 493 ALA B CA 1
ATOM 7338 C C . ALA B 1 493 ? 154.335 137.727 139.547 1.00 63.42 493 ALA B C 1
ATOM 7339 O O . ALA B 1 493 ? 155.450 137.290 139.244 1.00 63.42 493 ALA B O 1
ATOM 7341 N N . LEU B 1 494 ? 153.228 137.373 138.895 1.00 65.10 494 LEU B N 1
ATOM 7342 C CA . LEU B 1 494 ? 153.278 136.398 137.811 1.00 65.10 494 LEU B CA 1
ATOM 7343 C C . LEU B 1 494 ? 153.931 136.957 136.555 1.00 65.10 494 LEU B C 1
ATOM 7344 O O . LEU B 1 494 ? 154.607 136.215 135.834 1.00 65.10 494 LEU B O 1
ATOM 7349 N N . SER B 1 495 ? 153.753 138.245 136.271 1.00 77.13 495 SER B N 1
ATOM 7350 C CA . SER B 1 495 ? 154.187 138.813 135.002 1.00 77.13 495 SER B CA 1
ATOM 7351 C C . SER B 1 495 ? 155.283 139.855 135.154 1.00 77.13 495 SER B C 1
ATOM 7352 O O . SER B 1 495 ? 156.279 139.807 134.423 1.00 77.13 495 SER B O 1
ATOM 7355 N N . MET B 1 496 ? 155.129 140.803 136.084 1.00 92.46 496 MET B N 1
ATOM 7356 C CA . MET B 1 496 ? 156.081 141.906 136.186 1.00 92.46 496 MET B CA 1
ATOM 7357 C C . MET B 1 496 ? 157.484 141.419 136.536 1.00 92.46 496 MET B C 1
ATOM 7358 O O . MET B 1 496 ? 158.471 142.036 136.122 1.00 92.46 496 MET B O 1
ATOM 7363 N N . TYR B 1 497 ? 157.597 140.318 137.271 1.00 95.35 497 TYR B N 1
ATOM 7364 C CA . TYR B 1 497 ? 158.899 139.791 137.652 1.00 95.35 497 TYR B CA 1
ATOM 7365 C C . TYR B 1 497 ? 159.564 138.989 136.542 1.00 95.35 497 TYR B C 1
ATOM 7366 O O . TYR B 1 497 ? 160.705 138.549 136.716 1.00 95.35 497 TYR B O 1
ATOM 7375 N N . ASP B 1 498 ? 158.888 138.787 135.411 1.00 99.09 498 ASP B N 1
ATOM 7376 C CA . ASP B 1 498 ? 159.476 138.032 134.312 1.00 99.09 498 ASP B CA 1
ATOM 7377 C C . ASP B 1 498 ? 159.466 138.836 133.019 1.00 99.09 498 ASP B C 1
ATOM 7378 O O . ASP B 1 498 ? 160.395 138.735 132.212 1.00 99.09 498 ASP B O 1
ATOM 7383 N N . VAL B 1 499 ? 158.423 139.635 132.812 1.00 104.63 499 VAL B N 1
ATOM 7384 C CA . VAL B 1 499 ? 158.276 140.396 131.573 1.00 104.63 499 VAL B CA 1
ATOM 7385 C C . VAL B 1 499 ? 159.005 141.730 131.649 1.00 104.63 499 VAL B C 1
ATOM 7386 O O . VAL B 1 499 ? 159.740 142.101 130.730 1.00 104.63 499 VAL B O 1
ATOM 7390 N N . VAL B 1 500 ? 158.811 142.471 132.742 1.00 111.49 500 VAL B N 1
ATOM 7391 C CA . VAL B 1 500 ? 159.442 143.780 132.874 1.00 111.49 500 VAL B CA 1
ATOM 7392 C C . VAL B 1 500 ? 160.959 143.647 132.944 1.00 111.49 500 VAL B C 1
ATOM 7393 O O . VAL B 1 500 ? 161.689 144.528 132.474 1.00 111.49 500 VAL B O 1
ATOM 7397 N N . LEU B 1 501 ? 161.460 142.553 133.524 1.00 116.17 501 LEU B N 1
ATOM 7398 C CA . LEU B 1 501 ? 162.901 142.322 133.538 1.00 116.17 501 LEU B CA 1
ATOM 7399 C C . LEU B 1 501 ? 163.459 142.174 132.128 1.00 116.17 501 LEU B C 1
ATOM 7400 O O . LEU B 1 501 ? 164.552 142.676 131.840 1.00 116.17 501 LEU B O 1
ATOM 7405 N N . GLY B 1 502 ? 162.731 141.492 131.240 1.00 119.41 502 GLY B N 1
ATOM 7406 C CA . GLY B 1 502 ? 163.142 141.431 129.850 1.00 119.41 502 GLY B CA 1
ATOM 7407 C C . GLY B 1 502 ? 163.188 142.786 129.180 1.00 119.41 502 GLY B C 1
ATOM 7408 O O . GLY B 1 502 ? 164.120 143.073 128.423 1.00 119.41 502 GLY B O 1
ATOM 7409 N N . VAL B 1 503 ? 162.198 143.640 129.450 1.00 123.85 503 VAL B N 1
ATOM 7410 C CA . VAL B 1 503 ? 162.203 144.991 128.900 1.00 123.85 503 VAL B CA 1
ATOM 7411 C C . VAL B 1 503 ? 163.397 145.782 129.420 1.00 123.85 503 VAL B C 1
ATOM 7412 O O . VAL B 1 503 ? 164.061 146.496 128.659 1.00 123.85 503 VAL B O 1
ATOM 7416 N N . ALA B 1 504 ? 163.686 145.670 130.719 1.00 125.60 504 ALA B N 1
ATOM 7417 C CA . ALA B 1 504 ? 164.832 146.371 131.288 1.00 125.60 504 ALA B CA 1
ATOM 7418 C C . ALA B 1 504 ? 166.145 145.880 130.691 1.00 125.60 504 ALA B C 1
ATOM 7419 O O . ALA B 1 504 ? 167.046 146.685 130.430 1.00 125.60 504 ALA B O 1
ATOM 7421 N N . LYS B 1 505 ? 166.274 144.570 130.472 1.00 128.49 505 LYS B N 1
ATOM 7422 C CA . LYS B 1 505 ? 167.466 144.028 129.834 1.00 128.49 505 LYS B CA 1
ATOM 7423 C C . LYS B 1 505 ? 167.581 144.432 128.370 1.00 128.49 505 LYS B C 1
ATOM 7424 O O . LYS B 1 505 ? 168.700 144.574 127.867 1.00 128.49 505 LYS B O 1
ATOM 7426 N N . TRP B 1 506 ? 166.455 144.619 127.681 1.00 130.51 506 TRP B N 1
ATOM 7427 C CA . TRP B 1 506 ? 166.475 145.042 126.288 1.00 130.51 506 TRP B CA 1
ATOM 7428 C C . TRP B 1 506 ? 166.957 146.476 126.107 1.00 130.51 506 TRP B C 1
ATOM 7429 O O . TRP B 1 506 ? 167.264 146.868 124.977 1.00 130.51 506 TRP B O 1
ATOM 7431 N N . LEU B 1 507 ? 167.027 147.263 127.182 1.00 132.37 507 LEU B N 1
ATOM 7432 C CA . LEU B 1 507 ? 167.514 148.632 127.072 1.00 132.37 507 LEU B CA 1
ATOM 7433 C C . LEU B 1 507 ? 169.025 148.696 126.889 1.00 132.37 507 LEU B C 1
ATOM 7434 O O . LEU B 1 507 ? 169.542 149.742 126.482 1.00 132.37 507 LEU B O 1
ATOM 7436 N N . ASN B 1 508 ? 169.738 147.612 127.177 1.00 133.59 508 ASN B N 1
ATOM 7437 C CA . ASN B 1 508 ? 171.187 147.583 127.025 1.00 133.59 508 ASN B CA 1
ATOM 7438 C C . ASN B 1 508 ? 171.579 147.266 125.586 1.00 133.59 508 ASN B C 1
ATOM 7439 O O . ASN B 1 508 ? 171.042 147.847 124.643 1.00 133.59 508 ASN B O 1
#

Organism: Arabidopsis thaliana (NCBI:txid3702)

Secondary structure (DSSP, 8-state):
-HHHHHHHHHHHHHHHHHHTSHHHHHTT-TTTT--HHHHHHHHHHHHHHHTTTTTHHHHHHGGG-SS--STT----SSSS--HHHHTTS--HHHHHHHHHHHHHHHHHHHHHHHHHHHHHHHHH-----EEEPSSHHHHIIIIII-SSS-SSS-HHHHHHHHHHHHHHHHHHHSSSTTHHHHSSS-HHHHHHHHHHHHHHHHHTTSSTTTSS--EEE-SSSSEEE---SEE-SSS--EEE-SS--HHHHHHHHHHHHHHHHHTTT-S--HHHHHHHHHHHTTSTTSSS-S--SSHHHHHTTTTTSS--B-----SSSS----TT-SSSHHHHHHHHHHHHHHHHHHHTTTGGGSSSS---SS--TTHHHHHHHHHHHHHHHHTTT---EEE-GGGHHHHTTT--STTHHHHHHHHHHHTSTBTHHHHT--HHHHHHHHHHHHHHHGGG-TTS-TTSSHHHHHHHHHHHHHHHTT-SHHHHHHHHHHHHHHHIIIIIHHHHHHT-/-HHHHHHHHHHHHHHHHHHTSHHHHHTT-TTTT--HHHHHHHHHHHHHHHTTTTTHHHHHHGGG-SS--STT----SSSS--HHHHTTS--HHHHHHHHHHHHHHHHHHHHHHHHHHHHHHHHH-----EEEPSSHHHHIIIIII-SSS-SSS-HHHHHHHHHHHHHHHHHHHSSSTTHHHHSSS-HHHHHHHHHHHHHHHHHTTSSTTTSS--EEE-SSSSEEE---SEE-SSS--EEE-SS--HHHHHHHHHHHHHHHHHTTT-S--HHHHHHHHHHHTTSTTSSS-S--SSHHHHHTTTTTSS--B-----SSSS----TT-SSSHHHHHHHHHHHHHHHHHHHTTTGGGSSSS---SS--TTHHHHHHHHHHHHHHHHTTT---EEE-GGGHHHHTTT--STTHHHHHHHHHHHTSTBTHHHHT--HHHHHHHHHHHHHHHGGG-TTS-TTSSHHHHHHHHHHHHHHHTT-SHHHHHHHHHHHHHHHIIIIIHHHHHHT-

B-factor: mean 61.76, std 24.55, range [34.34, 149.46]

GO terms:
  GO:0005345 purine nucleobase transmembrane transporter activity (F, IMP)
  GO:0006863 purine nucleobase transport (P, IMP)
  GO:0000295 adenine nucleotide transmembrane transporter activity (F, IMP)
  GO:0001409 guanine nucleotide transmembrane transporter activity (F, IMP)
  GO:0015853 adenine transport (P, IMP)
  GO:0015854 guanine transport (P, IMP)
  GO:1903790 guanine nucleotide transmembrane transport (P, IMP)
  GO:0051503 adenine nucleotide transport (P, IMP)

InterPro domains:
  IPR006043 Nucleobase cation symporter 2 family [PF00860] (107-483)
  IPR045018 Azaguanine-like transporters [PTHR43337] (14-518)

Sequence (1008 aa):
KTLCKSWSDMKKHLNDTVSKSFIGRFFKLEARKTTFTTELRAATATFLTMAYIITVNANILADSGATCSINDCSTVASSSPPGPECVLGSNPGYEQCISRVKKDLVVATSLSAMVGSLAMGLLANLPFGLAPGMGANAYIAYNVVGFRGSGSISYHTAMAIVLLEGCAFLAVSALGLRGKLARLIPQTVRLACAVGIGMFIAFVGLQMNQGIGLVGPDKSTLVTLTACAETDPVTGACLGGKMKSPTFWLAVVGFLITSFGLMKNVKGSMIYGIVFVTAISWIRGTQVTIFPHTPLGDSNYNYFTKIVDFHKIQSTLGAISFTEFRKSEVWVAFATLFYVDLLGTTGVLYTMAEIGGFVEDGKFEGEYAAYLVDAGSSVVGSALGVTTTATFVESSAGLKEGGKTGLTAVIVGLYFLASMFFTPLVTNVPRWAVGPSLVMVGVMMMGVVKDIRWGETKEAVTAFVTILLMPLTYSIANGIIAGIGIYLALSMYDVVLGVAKWLNKTLCKSWSDMKKHLNDTVSKSFIGRFFKLEARKTTFTTELRAATATFLTMAYIITVNANILADSGATCSINDCSTVASSSPPGPECVLGSNPGYEQCISRVKKDLVVATSLSAMVGSLAMGLLANLPFGLAPGMGANAYIAYNVVGFRGSGSISYHTAMAIVLLEGCAFLAVSALGLRGKLARLIPQTVRLACAVGIGMFIAFVGLQMNQGIGLVGPDKSTLVTLTACAETDPVTGACLGGKMKSPTFWLAVVGFLITSFGLMKNVKGSMIYGIVFVTAISWIRGTQVTIFPHTPLGDSNYNYFTKIVDFHKIQSTLGAISFTEFRKSEVWVAFATLFYVDLLGTTGVLYTMAEIGGFVEDGKFEGEYAAYLVDAGSSVVGSALGVTTTATFVESSAGLKEGGKTGLTAVIVGLYFLASMFFTPLVTNVPRWAVGPSLVMVGVMMMGVVKDIRWGETKEAVTAFVTILLMPLTYSIANGIIAGIGIYLALSMYDVVLGVAKWLN

Foldseek 3Di:
DVVVVVCVVVVVVVQVVVLPDPVVVLQVCVPLVFTPVLLVVLLVLLCLAVVLPLQLLLLLQLQLVQQDALPQFDDDPDDGDDHVPRQLDPGLRSVVVSLVSSLQVSLLQLVLQLQLLQLCLNFFFFQFTKTADDLVSCQLRCPDSHGRRDHDHHNQLSLQLLLVLLVVLLVCPLVPNQVVPLPPDDPLLLLLLLLQSLLLLLLQLAPVSQHQHQWDQDDPDGIDGACAQDADPRHGDHDDDGPPHPLNVLLVVLLVQLVVCVPVPDSRRLVVSLVVSLVVQPDPDDPNHLQDPDPSSVVLVVLLVDQFDDDDNDRQAQRHDPPPVPDDVSVLSSVLVSVVVSSQQPVQVVVLCVLSPQDDPHDGRRRRSSSNSQSVSSNVSSRSRGHRMHGDNSSVSSSVSSDRTSSSSNVSSVVSVVVSRRSSSSSSRDSNSCSSVSNVVSVVSNPSVVPQPCVDDLSNVLSVQLNPCSNVVSHSSVNSVVSVVSNCVVDVVPPVVVVVVVVD/DVVVVVCVVVVVVVQVVVLPDPVVVLQVCVPLVFTPVLLVVLLVLLCLAVVLPLQLLLLLQLQLVQQDALPQFDDDPDDGDDHVPRQLDPGLRSVVVSLVSSLQVSLLQLVLQLQLLQLCLNFFFFQFTKTADDLVSCQLRCPDSHGRRDHDHHNQLSLQLLLVLLVVLLVCPLVPNQVVPLPPDDPLLLLLLLLQSLLLLLLQLAPVSQHQHQWDQDDPDGIDGACAQDADPRHGDHDDDGPPHPLNVLLVVLLVQLVVCVPVPDSRRLVVSLVVSLVVQPDPDDPNHLQDPDPSSVVLVVLLVDQFDDDDNDRQAQRHDPPPVPDDVSVLSSVLVSVVVSSQQPVQVVVLCVLSPQDDPHDGRRRRSSSNSQSVSSNVSSRSRGHRMHGDNSSVSSSVSSDRTSSSSNVSSVVSVVVSRRSSSSSSRDSNSCSSVSNVVSVVSNPSVVPQPCVDDLSNVLSVQLNPCSNVVSHSSVNSVVSVVSNCVVDVVPPVVVVVVVVD

Radius of gyration: 31.84 Å; Cα contacts (8 Å, |Δi|>4): 1720; chains: 2; bounding box: 96×88×71 Å

Solvent-accessible surface area: 43646 Å² total; per-residue (Å²): 125,115,134,96,143,64,170,70,117,96,91,143,118,72,21,78,71,28,27,144,49,146,82,2,159,87,12,104,12,132,52,62,193,11,77,50,34,31,0,86,119,0,0,44,3,1,24,60,21,0,13,4,0,20,9,3,0,3,18,5,1,2,33,1,8,4,60,8,47,79,126,66,20,28,133,63,120,66,122,78,32,75,42,103,59,0,31,104,11,76,9,92,17,4,47,96,10,11,23,103,1,53,42,1,0,0,4,0,1,1,45,0,0,35,50,0,0,60,30,0,1,79,123,11,34,2,2,2,0,0,0,0,5,36,6,10,1,2,10,1,0,15,41,11,7,6,50,34,58,47,69,67,10,49,11,78,0,0,3,0,0,0,41,54,1,0,67,40,8,66,67,24,11,39,136,49,96,46,24,160,65,3,178,121,25,42,109,11,0,74,25,0,7,33,2,0,18,2,4,0,1,0,1,0,0,13,7,61,75,20,0,25,10,11,4,4,93,58,207,63,27,25,3,36,27,17,3,21,40,116,53,39,123,92,75,29,45,46,120,41,30,108,77,133,10,62,32,16,122,22,0,37,67,3,21,49,66,10,0,80,15,42,41,132,140,70,116,2,8,14,37,117,5,8,84,93,1,6,54,62,0,56,112,78,63,77,160,22,24,49,1,61,144,65,121,62,2,57,71,45,82,110,32,37,90,91,95,87,40,136,26,141,34,123,40,2,102,54,23,59,32,111,101,49,26,212,75,82,68,0,127,75,6,36,57,13,2,41,31,25,16,11,22,32,6,28,38,35,1,96,59,8,2,91,63,28,66,21,49,118,141,32,182,10,133,3,43,138,35,0,7,64,19,6,5,24,4,2,40,64,0,2,45,35,1,0,0,3,2,25,8,11,76,32,0,26,25,3,13,170,55,28,0,45,0,0,15,2,0,22,22,0,3,97,78,2,72,56,25,20,89,87,0,0,56,21,15,10,11,2,103,23,2,7,0,11,8,8,17,2,7,0,8,87,52,10,33,53,6,82,95,4,128,16,77,83,34,41,14,7,0,0,0,0,21,0,2,8,17,0,5,5,4,16,16,1,16,48,0,18,109,24,0,52,40,22,44,83,30,5,21,78,149,67,91,76,115,40,102,70,74,83,90,132,127,114,134,96,143,65,168,69,119,96,91,141,116,73,21,77,73,30,24,146,49,144,82,2,160,87,13,104,13,134,52,61,194,11,77,48,34,31,0,86,117,0,0,44,4,0,25,59,21,0,13,5,0,19,9,4,0,3,18,5,1,2,34,2,7,4,59,8,45,79,128,66,20,29,130,63,119,65,122,77,32,75,42,104,60,0,32,103,12,76,9,92,16,4,46,98,11,12,22,104,1,52,42,1,0,0,3,0,1,1,46,0,0,33,51,0,0,60,32,0,1,82,124,10,34,2,3,2,0,0,0,0,7,35,6,9,0,2,10,1,0,16,42,11,6,6,49,33,58,47,69,66,10,49,12,79,0,0,3,0,0,0,40,53,1,0,68,40,7,66,66,25,12,38,135,50,96,47,24,160,66,3,177,121,24,39,104,11,0,74,25,0,6,33,2,0,18,2,4,0,1,0,0,0,0,12,8,62,76,19,0,25,9,11,3,5,93,57,208,62,27,26,3,36,26,17,3,20,41,115,53,40,124,94,76,28,45,45,120,42,27,110,76,132,10,62,32,15,121,22,0,38,68,2,20,47,66,9,0,79,15,44,42,130,142,70,114,3,7,15,38,114,4,9,83,94,1,6,54,62,0,54,107,78,62,78,156,21,24,48,2,63,146,64,120,63,2,57,72,46,82,110,34,38,89,90,93,85,41,134,27,141,35,122,40,2,107,53,24,59,31,112,99,49,27,210,78,81,67,0,129,74,6,36,57,14,1,41,33,26,17,12,21,33,8,28,39,35,1,99,58,8,2,90,62,30,66,22,48,117,141,31,181,9,135,3,43,138,34,0,8,65,19,7,6,24,6,2,39,63,0,2,46,36,2,0,0,5,2,23,10,12,76,32,0,27,26,3,12,170,53,28,1,43,0,0,15,2,0,22,21,0,2,98,75,2,73,57,26,21,88,89,0,0,56,20,15,11,10,1,103,23,2,7,0,11,8,7,15,2,7,0,8,87,52,9,32,52,6,82,96,4,125,18,77,83,36,40,15,8,1,0,0,1,20,0,2,8,18,0,6,6,4,15,15,1,16,48,0,18,109,24,0,51,38,23,44,83,30,7,21,81,149,68,89,76,116,41,101,69,74,84,92,130

Nearest PDB structures (foldseek):
  8wo7-assembly1_A  TM=9.467E-01  e=9.535E-44  Arabidopsis thaliana
  8irn-assembly1_B  TM=9.463E-01  e=6.983E-44  Arabidopsis thaliana
  5da0-assembly1_A  TM=7.588E-01  e=1.500E-08  Deinococcus geothermalis DSM 11300
  5iof-assembly1_A  TM=7.588E-01  e=1.568E-08  Deinococcus geothermalis DSM 11300
  6ki1-assembly1_A  TM=7.283E-01  e=8.137E-08  Synechocystis sp. PCC 6803